Protein AF-A0A1B0D0W8-F1 (afdb_monomer_lite)

InterPro domains:
  IPR001590 Peptidase M12B, ADAM/reprolysin [PS50215] (689-933)
  IPR001762 Disintegrin domain [PF00200] (943-1019)
  IPR001762 Disintegrin domain [PS50214] (934-1025)
  IPR001762 Disintegrin domain [SM00050] (943-1024)
  IPR009447 Phosphatidylinositol anchor biosynthesis protein PIGW/GWT1 [PF06423] (6-450)
  IPR024079 Metallopeptidase, catalytic domain superfamily [G3DSA:3.40.390.10] (685-932)
  IPR032029 ADAM17, membrane-proximal domain [PF16698] (1043-1099)
  IPR032029 ADAM17, membrane-proximal domain [cd14246] (1042-1099)
  IPR034025 ADAM10/ADAM17 catalytic domain [cd04270] (689-936)
  IPR036436 Disintegrin domain superfamily [G3DSA:4.10.70.10] (933-1020)
  IPR036436 Disintegrin domain superfamily [SSF57552] (943-1021)
  IPR051489 Disintegrin and Metalloproteinase Domain-Containing [PTHR45702] (457-1129)

Radius of gyration: 38.78 Å; chains: 1; bounding box: 103×97×111 Å

Secondary structure (DSSP, 8-state):
--HHHHHHHHHHHHSS--BB-HHHHHHHHHHHHHHHHHHHHHHHHTT---HHHHHHHHIIIIIIHHHHHHTTSGGGHHHHHHHHHHHHHHHHHHHHHHHTTTGGG-EEE-SS-HHHHHHHHHHHHHHHHHHHHTTSTTS-GGGSPPSSS-B-HHHHHHHHHHHHHHTT-STTS-------HHHHHHHHHHHHHHHHHHHHHHHHHHHHT----TTTT-SS--HHHHHHHHHHHHHHHHTT-SSGGGHHHHHHHHHHHHHHHIIIIIHHHHHS---SSTTGGGHHHHHTHHHHHHHHHHHHHHHHHT--SSSEEEHHHHHHHHHHHHHHHHHHHHHHHHHHHHH---TTTT-HHHHHHHHHHHHHHHHHHHHHHHHHHHHH--TT-TTS-----S-HHHHHHHHTHHHHHHHHHHHHHHHHHHS-GGGS-HHHHHHHHHHHHHHHHHHHHHHHHGGGTTTSS-HHHHHHHHHHTTT-------GGGTBS--EEEEGGG-EEEEEE--SS----GGGEEEEEEEEETTEEEEEEEEE--TTEEEEEEEEEE-TT--EEE----TTSEEEEEETT-TT-EEEEEE-TTS-EEEEEE-SS-EEEEEEGGGT-TT--TTEEEEEEGGGB--TT-S---TTSSS----EEEE---GGGTTTTTTTT--------------------------S--EEEEEEEE-HHHHHHTSTT-HHHHHHHHHHHHHHHHHHHHT--B-SSTTS--B---EEEEEEEEEESSPPPPPTT---TTS--S---HHHHHHHHTT-GGGGGSSEEEEEE-PPPGGG--EEEEPPPSSTT--SSTTPPPEEETTEEE--SEEEEESB-TTSPBPPHHHHHHHHHHHHHHHHT--PBPSSTTTS--GGGT---TTBSS---S-STTTTS--HHHHHHHHHHHHHHHHHH-BPPPPP-TTSSS--TT-S----S---TTS-TTB-TTS-B-GGGT-SS-TTT-TTEETTEEPPTT-B-S--BTTTTBPPPB--SS-SSPPPPPBPPTT-B-GGG-EEETTEEE-HHHHTTSEEE--SSTTTTTB-EEESSTTS--EE-SS-PBPPTT-EETTEEEETTEEEE----TTGGGTHHHHT--HHHHHHHHHHS---------

Sequence (1137 aa):
MDAVSYKKFHESFMQNNNGSSIVEVFGVIVAPYFTIFHCINLVLVANIVSIPLRFLLEFILIVLFIVLNVTVANEYIPGIVLTLFVASVAAAAGQLRSVLHEAPFIQIPTKKPEFISMARALINLLSVVCILAVDFQCFPRRFAKTETYGVSLMDVGVGLYVFANGIVSRDGRHTEEPLTLKKIQKMIISISPLLVLGIGRWLSVSATNYHEHISEYGVHWNFFITLAFTMFFGALLVAPIGERDHLKFVAIVIVTVHEMCLQLGLAQYVLSDSRENILEANKEGIFSVPGYLAIYIASMYIQNSLRWQEPIIKCREFLLQTAKMGLIALCLWKMVYIAEEMFGISRRLANMGYVIWILAIGTTMVALLMLLELGYYFLKFDKTKSDEIVSQYAPVILNAINYNGLLFFLTANLLTGVINLTMQTMLLDTVTSVAIVAGYMLILCTLQTILYVQKGFLKKDGMVWVVSKFFWDFLGALQIAQLHKNLHHYETLHVDDLNHKIVKRGTKPSSHPYNTIKEVEFKVLGRNFRLILHPHKDVLHSNFRAYAIDGDGQEKIVHMDHDAFYTGRVFGEAESSVRAHIEDNGIMTASVVLPDETYHIEPSWRHLPDSKGSHMIAYRASDVKLSWNDKHKPGEMGAPITCGYVKEGSELEDEEDEEENAESVWTEESHKSREKRQADQYEYTPTKTRCPLLLVADYRFFQEMGGSNTKTTINYLISLIDRVHKIYNDTVWQDRSDQEGFKGMGFVIKKIVVHSEPTRVRGGEAHYNMVREKWDVRNLLEVFSREYSHKDFCLAHLFTDLKFEGGILGLAYVGSPRRNSVGGICTPEYFKNGYTLYLNSGLSSSRNHYGQRVITREADLVTAHEFGHNWGSEHDPDIPECSPSASQGGSFLMYTYSVSGYDVNNKKFSPCSLRSIRKVLQAKSGRCFSEPEESFCGNLRVEGDEQCDAGLLGTEDNDGCCDKNCKLRRNQGAVCSDKNSPCCQNCQYMPVGVKCREAQYSTCEQEARCTGNHAECPKSPAMADGTICQERGQCRGGKCVPYCETQGLQSCMCDIIQDACKRCCRMSINETCFPVEPPDVLPDGTPCIQGFCNKGICEKTIQDVVERFWDIIEEININKVLRFLRDNIVNTDNNIV

Foldseek 3Di:
DDPVVLVVVLVVLQPPAQADDLVLLLLLLCLLLLLLLVLLVCCVVVVPPDQVVLLVSCLVSHQLVSLCCQFPCSVCSVVSSVVSVVVSVVVLVVLCVVCVVPQQLFKDFLPPDVLLLLLLLSLLSNQLLCLQLVLAPRGDSSQDDDQAFHDHNNLLNLLSVLLSCLLPDPLLDDDLDADDPVVLVVLVVVLVVLVVVLQVVLVVCVVVVNDDPCSQFFNRGDSSNLSSLLSSVLSVVSRVPNDLLCLLVVLVVLQVVLQVVCVVCLSVLSSDPDDPDPCSRGVLSVQLSSLSNSSSSVSSSVSVLSDDPDRMDRSVVLVVSLVVLVVVLVVLVVVLVVCCVVPGADSSNSHPNVSSSSVSSSSVSSSSSSVSSSSSSSSPDDPVPSPDPDDDSRRLLSSLCSVPVVVLNVVSNVVSVVVVVPDSNHPDDSVVSSVVSSVSSCVSSVVSSCVVVCVVPPVDDDPVVVVVVVVVVVPDPDDDDDCCQWWVDKDKDFLVQKDKDWDQDDPDDDPDQARTWIWIWHDDPNDTWTKTKTQDQQQADPQEWEWEAEQAGDTDTDDADSSQWIWTATPLAQPKIKTWGADPLSQIFIWIDGPPWIKTKAFCCLADVPDDRRMIMIDILVTGDAPQPPDDDPDDDDDQQQAAEDEPDVVVVVPPPPPPPDDDDDDDDDDDDDDDDDPPPDDDADQFQAFEEEEEEALQCCVNVVVLPRNSSVSLVSSLQVLLQCLQQAAWLDLDPPDHTYHGHGYHYRYYYYYNYAHDDDPPDDALRHDDLDDAQVNSFFRPQLDPCQLQGQAYEYEHQDEHPSFYFKYAYAFALPLQDAAAGQHDWDDDPNTIGRRSYMYGHQATNSRHGDDSLQSSLNVSQRNLRSLHDAAFDPDCQQANPVVVQGHASRHSHQDSSPGPRVSHGTSRSSVGSSSNCVNRSVNRGHGRDDDDQASQEQDDPAQGHQHCPQDCPGWVQAGNVRYGPVVVVAPETPRHFQQDDPSFGNDWFQFSAPADQQAQFHTFTTHRHDRHGDGGFGHDFQRQHPQRFTTDRRGRHHDQVVVCWAWDAAPDQLLRQWTWTHNDPPDHIDHDPPTHGHDFQPDGPADTDDPRGRDHPDDPPVVVVVVVVVPDPVVVVVVVVVVPDDDPDDDDD

pLDDT: mean 74.95, std 18.83, range [22.69, 97.62]

Structure (mmCIF, N/CA/C/O backbone):
data_AF-A0A1B0D0W8-F1
#
_entry.id   AF-A0A1B0D0W8-F1
#
loop_
_atom_site.group_PDB
_atom_site.id
_atom_site.type_symbol
_atom_site.label_atom_id
_atom_site.label_alt_id
_atom_site.label_comp_id
_atom_site.label_asym_id
_atom_site.label_entity_id
_atom_site.label_seq_id
_atom_site.pdbx_PDB_ins_code
_atom_site.Cartn_x
_atom_site.Cartn_y
_atom_site.Cartn_z
_atom_site.occupancy
_atom_site.B_iso_or_equiv
_atom_site.auth_seq_id
_atom_site.auth_comp_id
_atom_site.auth_asym_id
_atom_site.auth_atom_id
_atom_site.pdbx_PDB_model_num
ATOM 1 N N . MET A 1 1 ? 2.960 27.011 -42.507 1.00 73.88 1 MET A N 1
ATOM 2 C CA . MET A 1 1 ? 3.466 26.347 -43.735 1.00 73.88 1 MET A CA 1
ATOM 3 C C . MET A 1 1 ? 2.478 25.242 -44.105 1.00 73.88 1 MET A C 1
ATOM 5 O O . MET A 1 1 ? 1.824 24.747 -43.192 1.00 73.88 1 MET A O 1
ATOM 9 N N . ASP A 1 2 ? 2.280 24.876 -45.375 1.00 79.38 2 ASP A N 1
ATOM 10 C CA . ASP A 1 2 ? 1.413 23.727 -45.701 1.00 79.38 2 ASP A CA 1
ATOM 11 C C . ASP A 1 2 ? 2.073 22.406 -45.259 1.00 79.38 2 ASP A C 1
ATOM 13 O O . ASP A 1 2 ? 3.292 22.348 -45.088 1.00 79.38 2 ASP A O 1
ATOM 17 N N . ALA A 1 3 ? 1.282 21.352 -45.044 1.00 68.94 3 ALA A N 1
ATOM 18 C CA . ALA A 1 3 ? 1.769 20.120 -44.416 1.00 68.94 3 ALA A CA 1
ATOM 19 C C . ALA A 1 3 ? 2.894 19.426 -45.209 1.00 68.94 3 ALA A C 1
ATOM 21 O O . ALA A 1 3 ? 3.826 18.891 -44.608 1.00 68.94 3 ALA A O 1
ATOM 22 N N . VAL A 1 4 ? 2.850 19.471 -46.547 1.00 74.50 4 VAL A N 1
ATOM 23 C CA . VAL A 1 4 ? 3.851 18.821 -47.411 1.00 74.50 4 VAL A CA 1
ATOM 24 C C . VAL A 1 4 ? 5.165 19.603 -47.408 1.00 74.50 4 VAL A C 1
ATOM 26 O O . VAL A 1 4 ? 6.237 19.003 -47.308 1.00 74.50 4 VAL A O 1
ATOM 29 N N . SER A 1 5 ? 5.106 20.936 -47.464 1.00 78.06 5 SER A N 1
ATOM 30 C CA . SER A 1 5 ? 6.313 21.766 -47.367 1.00 78.06 5 SER A CA 1
ATOM 31 C C . SER A 1 5 ? 6.906 21.767 -45.954 1.00 78.06 5 SER A C 1
ATOM 33 O O . SER A 1 5 ? 8.127 21.741 -45.814 1.00 78.06 5 SER A O 1
ATOM 35 N N . TYR A 1 6 ? 6.069 21.733 -44.909 1.00 78.88 6 TYR A N 1
ATOM 36 C CA . TYR A 1 6 ? 6.511 21.628 -43.512 1.00 78.88 6 TYR A CA 1
ATOM 37 C C . TYR A 1 6 ? 7.235 20.303 -43.242 1.00 78.88 6 TYR A C 1
ATOM 39 O O . TYR A 1 6 ? 8.317 20.309 -42.659 1.00 78.88 6 TYR A O 1
ATOM 47 N N . LYS A 1 7 ? 6.696 19.186 -43.753 1.00 72.88 7 LYS A N 1
ATOM 48 C CA . LYS A 1 7 ? 7.358 17.872 -43.750 1.00 72.88 7 LYS A CA 1
ATOM 49 C C . LYS A 1 7 ? 8.763 17.945 -44.355 1.00 72.88 7 LYS A C 1
ATOM 51 O O . LYS A 1 7 ? 9.728 17.602 -43.682 1.00 72.88 7 LYS A O 1
ATOM 56 N N . LYS A 1 8 ? 8.890 18.458 -45.586 1.00 77.81 8 LYS A N 1
ATOM 57 C CA . LYS A 1 8 ? 10.194 18.577 -46.269 1.00 77.81 8 LYS A CA 1
ATOM 58 C C . LYS A 1 8 ? 11.172 19.481 -45.518 1.00 77.81 8 LYS A C 1
ATOM 60 O O . LYS A 1 8 ? 12.359 19.175 -45.464 1.00 77.81 8 LYS A O 1
ATOM 65 N N . PHE A 1 9 ? 10.683 20.575 -44.931 1.00 80.56 9 PHE A N 1
ATOM 66 C CA . PHE A 1 9 ? 11.495 21.458 -44.096 1.00 80.56 9 PHE A CA 1
ATOM 67 C C . PHE A 1 9 ? 12.042 20.713 -42.871 1.00 80.56 9 PHE A C 1
ATOM 69 O O . PHE A 1 9 ? 13.254 20.719 -42.659 1.00 80.56 9 PHE A O 1
ATOM 76 N N . HIS A 1 10 ? 11.186 19.999 -42.134 1.00 76.56 10 HIS A N 1
ATOM 77 C CA . HIS A 1 10 ? 11.595 19.221 -40.963 1.00 76.56 10 HIS A CA 1
ATOM 78 C C . HIS A 1 10 ? 12.587 18.099 -41.321 1.00 76.56 10 HIS A C 1
ATOM 80 O O . HIS A 1 10 ? 13.645 17.998 -40.705 1.00 76.56 10 HIS A O 1
ATOM 86 N N . GLU A 1 11 ? 12.315 17.327 -42.380 1.00 74.38 11 GLU A N 1
ATOM 87 C CA . GLU A 1 11 ? 13.221 16.284 -42.888 1.00 74.38 11 GLU A CA 1
ATOM 88 C C . GLU A 1 11 ? 14.599 16.870 -43.266 1.00 74.38 11 GLU A C 1
ATOM 90 O O . GLU A 1 11 ? 15.631 16.352 -42.839 1.00 74.38 11 GLU A O 1
ATOM 95 N N . SER A 1 12 ? 14.637 18.000 -43.985 1.00 77.94 12 SER A N 1
ATOM 96 C CA . SER A 1 12 ? 15.894 18.673 -44.364 1.00 77.94 12 SER A CA 1
ATOM 97 C C . SER A 1 12 ? 16.678 19.249 -43.173 1.00 77.94 12 SER A C 1
ATOM 99 O O . SER A 1 12 ? 17.905 19.375 -43.228 1.00 77.94 12 SER A O 1
ATOM 101 N N . PHE A 1 13 ? 15.986 19.578 -42.077 1.00 77.00 13 PHE A N 1
ATOM 102 C CA . PHE A 1 13 ? 16.608 20.058 -40.846 1.00 77.00 13 PHE A CA 1
ATOM 103 C C . PHE A 1 13 ? 17.286 18.930 -40.054 1.00 77.00 13 PHE A C 1
ATOM 105 O O . PHE A 1 13 ? 18.254 19.202 -39.350 1.00 77.00 13 PHE A O 1
ATOM 112 N N . MET A 1 14 ? 16.831 17.680 -40.187 1.00 72.56 14 MET A N 1
ATOM 113 C CA . MET A 1 14 ? 17.343 16.543 -39.404 1.00 72.56 14 MET A CA 1
ATOM 114 C C . MET A 1 14 ? 18.479 15.751 -40.077 1.00 72.56 14 MET A C 1
ATOM 116 O O . MET A 1 14 ? 19.250 15.100 -39.377 1.00 72.56 14 MET A O 1
ATOM 120 N N . GLN A 1 15 ? 18.619 15.825 -41.406 1.00 74.56 15 GLN A N 1
ATOM 121 C CA . GLN A 1 15 ? 19.631 15.078 -42.181 1.00 74.56 15 GLN A CA 1
ATOM 122 C C . GLN A 1 15 ? 21.093 15.438 -41.832 1.00 74.56 15 GLN A C 1
ATOM 124 O O . GLN A 1 15 ? 21.359 16.506 -41.285 1.00 74.56 15 GLN A O 1
ATOM 129 N N . ASN A 1 16 ? 22.072 14.619 -42.231 1.00 74.75 16 ASN A N 1
ATOM 130 C CA . ASN A 1 16 ? 23.518 14.910 -42.176 1.00 74.75 16 ASN A CA 1
ATOM 131 C C . ASN A 1 16 ? 24.036 15.359 -40.790 1.00 74.75 16 ASN A C 1
ATOM 133 O O . ASN A 1 16 ? 24.864 16.270 -40.690 1.00 74.75 16 ASN A O 1
ATOM 137 N N . ASN A 1 17 ? 23.525 14.772 -39.704 1.00 80.75 17 ASN A N 1
ATOM 138 C CA . ASN A 1 17 ? 23.928 15.139 -38.347 1.00 80.75 17 ASN A CA 1
ATOM 139 C C . ASN A 1 17 ? 25.077 14.260 -37.817 1.00 80.75 17 ASN A C 1
ATOM 141 O O . ASN A 1 17 ? 24.885 13.076 -37.529 1.00 80.75 17 ASN A O 1
ATOM 145 N N . ASN A 1 18 ? 26.246 14.877 -37.619 1.00 78.75 18 ASN A N 1
ATOM 146 C CA . ASN A 1 18 ? 27.454 14.233 -37.081 1.00 78.75 18 ASN A CA 1
ATOM 147 C C . ASN A 1 18 ? 27.584 14.351 -35.545 1.00 78.75 18 ASN A C 1
ATOM 149 O O . ASN A 1 18 ? 28.537 13.831 -34.969 1.00 78.75 18 ASN A O 1
ATOM 153 N N . GLY A 1 19 ? 26.631 15.011 -34.875 1.00 86.31 19 GLY A N 1
ATOM 154 C CA . GLY A 1 19 ? 26.579 15.102 -33.414 1.00 86.31 19 GLY A CA 1
ATOM 155 C C . GLY A 1 19 ? 27.419 16.230 -32.798 1.00 86.31 19 GLY A C 1
ATOM 156 O O . GLY A 1 19 ? 27.666 17.263 -33.422 1.00 86.31 19 GLY A O 1
ATOM 157 N N . SER A 1 20 ? 27.815 16.026 -31.542 1.00 90.88 20 SER A N 1
ATOM 158 C CA . SER A 1 20 ? 28.533 16.949 -30.650 1.00 90.88 20 SER A CA 1
ATOM 159 C C . SER A 1 20 ? 29.853 16.331 -30.170 1.00 90.88 20 SER A C 1
ATOM 161 O O . SER A 1 20 ? 30.208 15.220 -30.552 1.00 90.88 20 SER A O 1
ATOM 163 N N . SER A 1 21 ? 30.592 17.022 -29.294 1.00 90.94 21 SER A N 1
ATOM 164 C CA . SER A 1 21 ? 31.757 16.415 -28.630 1.00 90.94 21 SER A CA 1
ATOM 165 C C . SER A 1 21 ? 31.358 15.522 -27.446 1.00 90.94 21 SER A C 1
ATOM 167 O O . SER A 1 21 ? 30.387 15.801 -26.737 1.00 90.94 21 SER A O 1
ATOM 169 N N . ILE A 1 22 ? 32.162 14.488 -27.168 1.00 91.25 22 ILE A N 1
ATOM 170 C CA . ILE A 1 22 ? 31.991 13.594 -26.008 1.00 91.25 22 ILE A CA 1
ATOM 171 C C . ILE A 1 22 ? 31.901 14.378 -24.688 1.00 91.25 22 ILE A C 1
ATOM 173 O O . ILE A 1 22 ? 31.043 14.093 -23.850 1.00 91.25 22 ILE A O 1
ATOM 177 N N . VAL A 1 23 ? 32.772 15.378 -24.511 1.00 89.56 23 VAL A N 1
ATOM 178 C CA . VAL A 1 23 ? 32.865 16.191 -23.287 1.00 89.56 23 VAL A CA 1
ATOM 179 C C . VAL A 1 23 ? 31.612 17.044 -23.080 1.00 89.56 23 VAL A C 1
ATOM 181 O O . VAL A 1 23 ? 31.136 17.172 -21.956 1.00 89.56 23 VAL A O 1
ATOM 184 N N . GLU A 1 24 ? 31.052 17.599 -24.152 1.00 90.62 24 GLU A N 1
ATOM 185 C CA . GLU A 1 24 ? 29.838 18.417 -24.103 1.00 90.62 24 GLU A CA 1
ATOM 186 C C . GLU A 1 24 ? 28.602 17.578 -23.746 1.00 90.62 24 GLU A C 1
ATOM 188 O O . GLU A 1 24 ? 27.869 17.931 -22.821 1.00 90.62 24 GLU A O 1
ATOM 193 N N . VAL A 1 25 ? 28.419 16.425 -24.405 1.00 92.62 25 VAL A N 1
ATOM 194 C CA . VAL A 1 25 ? 27.329 15.480 -24.096 1.00 92.62 25 VAL A CA 1
ATOM 195 C C . VAL A 1 25 ? 27.419 15.008 -22.642 1.00 92.62 25 VAL A C 1
ATOM 197 O O . VAL A 1 25 ? 26.423 15.009 -21.917 1.00 92.62 25 VAL A O 1
ATOM 200 N N . PHE A 1 26 ? 28.622 14.658 -22.183 1.00 92.06 26 PHE A N 1
ATOM 201 C CA . PHE A 1 26 ? 28.859 14.270 -20.795 1.00 92.06 26 PHE A CA 1
ATOM 202 C C . PHE A 1 26 ? 28.608 15.424 -19.808 1.00 92.06 26 PHE A C 1
ATOM 204 O O . PHE A 1 26 ? 28.018 15.201 -18.753 1.00 92.06 26 PHE A O 1
ATOM 211 N N . GLY A 1 27 ? 28.974 16.660 -20.159 1.00 91.44 27 GLY A N 1
ATOM 212 C CA . GLY A 1 27 ? 28.712 17.853 -19.349 1.00 91.44 27 GLY A CA 1
ATOM 213 C C . GLY A 1 27 ? 27.221 18.085 -19.089 1.00 91.44 27 GLY A C 1
ATOM 214 O O . GLY A 1 27 ? 26.834 18.316 -17.942 1.00 91.44 27 GLY A O 1
ATOM 215 N N . VAL A 1 28 ? 26.375 17.938 -20.117 1.00 92.19 28 VAL A N 1
ATOM 216 C CA . VAL A 1 28 ? 24.907 18.023 -19.980 1.00 92.19 28 VAL A CA 1
ATOM 217 C C . VAL A 1 28 ? 24.365 16.926 -19.056 1.00 92.19 28 VAL A C 1
ATOM 219 O O . VAL A 1 28 ? 23.478 17.188 -18.245 1.00 92.19 28 VAL A O 1
ATOM 222 N N . ILE A 1 29 ? 24.916 15.710 -19.135 1.00 92.56 29 ILE A N 1
ATOM 223 C CA . ILE A 1 29 ? 24.508 14.584 -18.282 1.00 92.56 29 ILE A CA 1
ATOM 224 C C . ILE A 1 29 ? 24.951 14.790 -16.829 1.00 92.56 29 ILE A C 1
ATOM 226 O O . ILE A 1 29 ? 24.198 14.448 -15.924 1.00 92.56 29 ILE A O 1
ATOM 230 N N . VAL A 1 30 ? 26.137 15.353 -16.577 1.00 91.19 30 VAL A N 1
ATOM 231 C CA . VAL A 1 30 ? 26.698 15.501 -15.220 1.00 91.19 30 VAL A CA 1
ATOM 232 C C . VAL A 1 30 ? 26.175 16.732 -14.474 1.00 91.19 30 VAL A C 1
ATOM 234 O O . VAL A 1 30 ? 26.032 16.671 -13.252 1.00 91.19 30 VAL A O 1
ATOM 237 N N . ALA A 1 31 ? 25.837 17.830 -15.157 1.00 91.31 31 ALA A N 1
ATOM 238 C CA . ALA A 1 31 ? 25.387 19.063 -14.497 1.00 91.31 31 ALA A CA 1
ATOM 239 C C . ALA A 1 31 ? 24.240 18.868 -13.464 1.00 91.31 31 ALA A C 1
ATOM 241 O O . ALA A 1 31 ? 24.340 19.432 -12.370 1.00 91.31 31 ALA A O 1
ATOM 242 N N . PRO A 1 32 ? 23.194 18.047 -13.719 1.00 92.12 32 PRO A N 1
ATOM 243 C CA . PRO A 1 32 ? 22.103 17.811 -12.767 1.00 92.12 32 PRO A CA 1
ATOM 244 C C . PRO A 1 32 ? 22.528 17.143 -11.453 1.00 92.12 32 PRO A C 1
ATOM 246 O O . PRO A 1 32 ? 21.858 17.311 -10.439 1.00 92.12 32 PRO A O 1
ATOM 249 N N . TYR A 1 33 ? 23.641 16.404 -11.424 1.00 91.19 33 TYR A N 1
ATOM 250 C CA . TYR A 1 33 ? 24.110 15.732 -10.205 1.00 91.19 33 TYR A CA 1
ATOM 251 C C . TYR A 1 33 ? 24.528 16.754 -9.140 1.00 91.19 33 TYR A C 1
ATOM 253 O O . TYR A 1 33 ? 24.218 16.587 -7.958 1.00 91.19 33 TYR A O 1
ATOM 261 N N . PHE A 1 34 ? 25.155 17.857 -9.561 1.00 91.31 34 PHE A N 1
ATOM 262 C CA . PHE A 1 34 ? 25.512 18.958 -8.669 1.00 91.31 34 PHE A CA 1
ATOM 263 C C . PHE A 1 34 ? 24.281 19.734 -8.184 1.00 91.31 34 PHE A C 1
ATOM 265 O O . PHE A 1 34 ? 24.213 20.099 -7.010 1.00 91.31 34 PHE A O 1
ATOM 272 N N . THR A 1 35 ? 23.273 19.961 -9.035 1.00 91.94 35 THR A N 1
ATOM 273 C CA . THR A 1 35 ? 22.060 20.666 -8.585 1.00 91.94 35 THR A CA 1
ATOM 274 C C . THR A 1 35 ? 21.186 19.804 -7.680 1.00 91.94 35 THR A C 1
ATOM 276 O O . THR A 1 35 ? 20.613 20.335 -6.732 1.00 91.94 35 THR A O 1
ATOM 279 N N . ILE A 1 36 ? 21.163 18.478 -7.863 1.00 92.31 36 ILE A N 1
ATOM 280 C CA . ILE A 1 36 ? 20.550 17.543 -6.906 1.00 92.31 36 ILE A CA 1
ATOM 281 C C . ILE A 1 36 ? 21.284 17.589 -5.560 1.00 92.31 36 ILE A C 1
ATOM 283 O O . ILE A 1 36 ? 20.626 17.697 -4.525 1.00 92.31 36 ILE A O 1
ATOM 287 N N . PHE A 1 37 ? 22.624 17.575 -5.554 1.00 89.56 37 PHE A N 1
ATOM 288 C CA . PHE A 1 37 ? 23.410 17.742 -4.326 1.00 89.56 37 PHE A CA 1
ATOM 289 C C . PHE A 1 37 ? 23.045 19.052 -3.611 1.00 89.56 37 PHE A C 1
ATOM 291 O O . PHE A 1 37 ? 22.696 19.030 -2.430 1.00 89.56 37 PHE A O 1
ATOM 298 N N . HIS A 1 38 ? 23.039 20.187 -4.314 1.00 89.50 38 HIS A N 1
ATOM 299 C CA . HIS A 1 38 ? 22.653 21.473 -3.726 1.00 89.50 38 HIS A CA 1
ATOM 300 C C . HIS A 1 38 ? 21.180 21.523 -3.275 1.00 89.50 38 HIS A C 1
ATOM 302 O O . HIS A 1 38 ? 20.895 22.096 -2.225 1.00 89.50 38 HIS A O 1
ATOM 308 N N . CYS A 1 39 ? 20.257 20.883 -3.998 1.00 90.44 39 CYS A N 1
ATOM 309 C CA . CYS A 1 39 ? 18.842 20.792 -3.630 1.00 90.44 39 CYS A CA 1
ATOM 310 C C . CYS A 1 39 ? 18.639 20.010 -2.322 1.00 90.44 39 CYS A C 1
ATOM 312 O O . CYS A 1 39 ? 17.940 20.483 -1.428 1.00 90.44 39 CYS A O 1
ATOM 314 N N . ILE A 1 40 ? 19.286 18.848 -2.171 1.00 87.69 40 ILE A N 1
ATOM 315 C CA . ILE A 1 40 ? 19.224 18.040 -0.940 1.00 87.69 40 ILE A CA 1
ATOM 316 C C . ILE A 1 40 ? 19.814 18.819 0.239 1.00 87.69 40 ILE A C 1
ATOM 318 O O . ILE A 1 40 ? 19.190 18.897 1.296 1.00 87.69 40 ILE A O 1
ATOM 322 N N . ASN A 1 41 ? 20.973 19.455 0.042 1.00 83.81 41 ASN A N 1
ATOM 323 C CA . ASN A 1 41 ? 21.586 20.325 1.046 1.00 83.81 41 ASN A CA 1
ATOM 324 C C . ASN A 1 41 ? 20.640 21.445 1.497 1.00 83.81 41 ASN A C 1
ATOM 326 O O . ASN A 1 41 ? 20.473 21.657 2.695 1.00 83.81 41 ASN A O 1
ATOM 330 N N . LEU A 1 42 ? 19.994 22.137 0.554 1.00 86.19 42 LEU A N 1
ATOM 331 C CA . LEU A 1 42 ? 19.060 23.220 0.857 1.00 86.19 42 LEU A CA 1
ATOM 332 C C . LEU A 1 42 ? 17.838 22.719 1.639 1.00 86.19 42 LEU A C 1
ATOM 334 O O . LEU A 1 42 ? 17.480 23.320 2.649 1.00 86.19 42 LEU A O 1
ATOM 338 N N . VAL A 1 43 ? 17.224 21.609 1.213 1.00 84.62 43 VAL A N 1
ATOM 339 C CA . VAL A 1 43 ? 16.051 21.017 1.885 1.00 84.62 43 VAL A CA 1
ATOM 340 C C . VAL A 1 43 ? 16.379 20.573 3.314 1.00 84.62 43 VAL A C 1
ATOM 342 O O . VAL A 1 43 ? 15.546 20.758 4.204 1.00 84.62 43 VAL A O 1
ATOM 345 N N . LEU A 1 44 ? 17.583 20.033 3.545 1.00 78.69 44 LEU A N 1
ATOM 346 C CA . LEU A 1 44 ? 18.065 19.650 4.874 1.00 78.69 44 LEU A CA 1
ATOM 347 C C . LEU A 1 44 ? 18.358 20.862 5.762 1.00 78.69 44 LEU A C 1
ATOM 349 O O . LEU A 1 44 ? 17.808 20.957 6.856 1.00 78.69 44 LEU A O 1
ATOM 353 N N . VAL A 1 45 ? 19.185 21.804 5.295 1.00 78.31 45 VAL A N 1
ATOM 354 C CA . VAL A 1 45 ? 19.604 22.978 6.085 1.00 78.31 45 VAL A CA 1
ATOM 355 C C . VAL A 1 45 ? 18.418 23.890 6.415 1.00 78.31 45 VAL A C 1
ATOM 357 O O . VAL A 1 45 ? 18.347 24.422 7.518 1.00 78.31 45 VAL A O 1
ATOM 360 N N . ALA A 1 46 ? 17.460 24.041 5.497 1.00 80.31 46 ALA A N 1
ATOM 361 C CA . ALA A 1 46 ? 16.238 24.814 5.726 1.00 80.31 46 ALA A CA 1
ATOM 362 C C . ALA A 1 46 ? 15.101 24.006 6.393 1.00 80.31 46 ALA A C 1
ATOM 364 O O . ALA A 1 46 ? 14.010 24.544 6.574 1.00 80.31 46 ALA A O 1
ATOM 365 N N . ASN A 1 47 ? 15.332 22.729 6.737 1.00 77.88 47 ASN A N 1
ATOM 366 C CA . ASN A 1 47 ? 14.375 21.807 7.365 1.00 77.88 47 ASN A CA 1
ATOM 367 C C . ASN A 1 47 ? 12.959 21.845 6.744 1.00 77.88 47 ASN A C 1
ATOM 369 O O . ASN A 1 47 ? 11.939 21.950 7.430 1.00 77.88 47 ASN A O 1
ATOM 373 N N . ILE A 1 48 ? 12.882 21.808 5.412 1.00 76.50 48 ILE A N 1
ATOM 374 C CA . ILE A 1 48 ? 11.616 21.988 4.693 1.00 76.50 48 ILE A CA 1
ATOM 375 C C . ILE A 1 48 ? 10.801 20.698 4.775 1.00 76.50 48 ILE A C 1
ATOM 377 O O . ILE A 1 48 ? 11.167 19.699 4.159 1.00 76.50 48 ILE A O 1
ATOM 381 N N . VAL A 1 49 ? 9.674 20.705 5.491 1.00 71.44 49 VAL A N 1
ATOM 382 C CA . VAL A 1 49 ? 8.794 19.523 5.648 1.00 71.44 49 VAL A CA 1
ATOM 383 C C . VAL A 1 49 ? 7.683 19.458 4.583 1.00 71.44 49 VAL A C 1
ATOM 385 O O . VAL A 1 49 ? 7.267 18.372 4.188 1.00 71.44 49 VAL A O 1
ATOM 388 N N . SER A 1 50 ? 7.224 20.605 4.073 1.00 76.62 50 SER A N 1
ATOM 389 C CA . SER A 1 50 ? 6.092 20.701 3.134 1.00 76.62 50 SER A CA 1
ATOM 390 C C . SER A 1 50 ? 6.381 20.060 1.765 1.00 76.62 50 SER A C 1
ATOM 392 O O . SER A 1 50 ? 7.292 20.490 1.055 1.00 76.62 50 SER A O 1
ATOM 394 N N . ILE A 1 51 ? 5.573 19.067 1.365 1.00 78.31 51 ILE A N 1
ATOM 395 C CA . ILE A 1 51 ? 5.712 18.355 0.079 1.00 78.31 51 ILE A CA 1
ATOM 396 C C . ILE A 1 51 ? 5.550 19.297 -1.133 1.00 78.31 51 ILE A C 1
ATOM 398 O O . ILE A 1 51 ? 6.424 19.253 -1.999 1.00 78.31 51 ILE A O 1
ATOM 402 N N . PRO A 1 52 ? 4.534 20.187 -1.217 1.00 81.31 52 PRO A N 1
ATOM 403 C CA . PRO A 1 52 ? 4.440 21.159 -2.313 1.00 81.31 52 PRO A CA 1
ATOM 404 C C . PRO A 1 52 ? 5.665 22.075 -2.435 1.00 81.31 52 PRO A C 1
ATOM 406 O O . PRO A 1 52 ? 6.104 22.369 -3.545 1.00 81.31 52 PRO A O 1
ATOM 409 N N . LEU A 1 53 ? 6.258 22.492 -1.308 1.00 82.25 53 LEU A N 1
ATOM 410 C CA . LEU A 1 53 ? 7.445 23.352 -1.319 1.00 82.25 53 LEU A CA 1
ATOM 411 C C . LEU A 1 53 ? 8.704 22.587 -1.759 1.00 82.25 53 LEU A C 1
ATOM 413 O O . LEU A 1 53 ? 9.506 23.129 -2.517 1.00 82.25 53 LEU A O 1
ATOM 417 N N . ARG A 1 54 ? 8.847 21.313 -1.357 1.00 86.06 54 ARG A N 1
ATOM 418 C CA . ARG A 1 54 ? 9.884 20.415 -1.898 1.00 86.06 54 ARG A CA 1
ATOM 419 C C . ARG A 1 54 ? 9.720 20.228 -3.404 1.00 86.06 54 ARG A C 1
ATOM 421 O O . ARG A 1 54 ? 10.679 20.448 -4.131 1.00 86.06 54 ARG A O 1
ATOM 428 N N . PHE A 1 55 ? 8.512 19.913 -3.877 1.00 90.75 55 PHE A N 1
ATOM 429 C CA . PHE A 1 55 ? 8.225 19.754 -5.306 1.00 90.75 55 PHE A CA 1
ATOM 430 C C . PHE A 1 55 ? 8.600 21.005 -6.113 1.00 90.75 55 PHE A C 1
ATOM 432 O O . PHE A 1 55 ? 9.263 20.888 -7.139 1.00 90.75 55 PHE A O 1
ATOM 439 N N . LEU A 1 56 ? 8.240 22.204 -5.639 1.00 91.12 56 LEU A N 1
ATOM 440 C CA . LEU A 1 56 ? 8.583 23.457 -6.318 1.00 91.12 56 LEU A CA 1
ATOM 441 C C . LEU A 1 56 ? 10.104 23.677 -6.402 1.00 91.12 56 LEU A C 1
ATOM 443 O O . LEU A 1 56 ? 10.618 24.016 -7.468 1.00 91.12 56 LEU A O 1
ATOM 447 N N . LEU A 1 57 ? 10.831 23.455 -5.301 1.00 91.00 57 LEU A N 1
ATOM 448 C CA . LEU A 1 57 ? 12.292 23.583 -5.265 1.00 91.00 57 LEU A CA 1
ATOM 449 C C . LEU A 1 57 ? 12.983 22.552 -6.165 1.00 91.00 57 LEU A C 1
ATOM 451 O O . LEU A 1 57 ? 13.871 22.910 -6.935 1.00 91.00 57 LEU A O 1
ATOM 455 N N . GLU A 1 58 ? 12.553 21.293 -6.113 1.00 93.50 58 GLU A N 1
ATOM 456 C CA . GLU A 1 58 ? 13.065 20.218 -6.966 1.00 93.50 58 GLU A CA 1
ATOM 457 C C . GLU A 1 58 ? 12.770 20.483 -8.449 1.00 93.50 58 GLU A C 1
ATOM 459 O O . GLU A 1 58 ? 13.638 20.280 -9.300 1.00 93.50 58 GLU A O 1
ATOM 464 N N . PHE A 1 59 ? 11.578 20.989 -8.779 1.00 95.62 59 PHE A N 1
ATOM 465 C CA . PHE A 1 59 ? 11.226 21.345 -10.150 1.00 95.62 59 PHE A CA 1
ATOM 466 C C . PHE A 1 59 ? 12.130 22.462 -10.686 1.00 95.62 59 PHE A C 1
ATOM 468 O O . PHE A 1 59 ? 12.658 22.337 -11.787 1.00 95.62 59 PHE A O 1
ATOM 475 N N . ILE A 1 60 ? 12.371 23.519 -9.905 1.00 94.12 60 ILE A N 1
ATOM 476 C CA . ILE A 1 60 ? 13.229 24.641 -10.318 1.00 94.12 60 ILE A CA 1
ATOM 477 C C . ILE A 1 60 ? 14.703 24.211 -10.423 1.00 94.12 60 ILE A C 1
ATOM 479 O O . ILE A 1 60 ? 15.350 24.472 -11.436 1.00 94.12 60 ILE A O 1
ATOM 483 N N . LEU A 1 61 ? 15.242 23.544 -9.397 1.00 93.44 61 LEU A N 1
ATOM 484 C CA . LEU A 1 61 ? 16.677 23.240 -9.299 1.00 93.44 61 LEU A CA 1
ATOM 485 C C . LEU A 1 61 ? 17.114 22.023 -10.128 1.00 93.44 61 LEU A C 1
ATOM 487 O O . LEU A 1 61 ? 18.284 21.932 -10.500 1.00 93.44 61 LEU A O 1
ATOM 491 N N . ILE A 1 62 ? 16.208 21.086 -10.419 1.00 94.38 62 ILE A N 1
ATOM 492 C CA . ILE A 1 62 ? 16.524 19.850 -11.150 1.00 94.38 62 ILE A CA 1
ATOM 493 C C . ILE A 1 62 ? 15.877 19.880 -12.538 1.00 94.38 62 ILE A C 1
ATOM 495 O O . ILE A 1 62 ? 16.584 19.856 -13.543 1.00 94.38 62 ILE A O 1
ATOM 499 N N . VAL A 1 63 ? 14.545 19.954 -12.616 1.00 95.94 63 VAL A N 1
ATOM 500 C CA . VAL A 1 63 ? 13.809 19.750 -13.880 1.00 95.94 63 VAL A CA 1
ATOM 501 C C . VAL A 1 63 ? 13.983 20.928 -14.840 1.00 95.94 63 VAL A C 1
ATOM 503 O O . VAL A 1 63 ? 14.418 20.737 -15.974 1.00 95.94 63 VAL A O 1
ATOM 506 N N . LEU A 1 64 ? 13.698 22.151 -14.389 1.00 95.25 64 LEU A N 1
ATOM 507 C CA . LEU A 1 64 ? 13.844 23.366 -15.192 1.00 95.25 64 LEU A CA 1
ATOM 508 C C . LEU A 1 64 ? 15.313 23.615 -15.559 1.00 95.25 64 LEU A C 1
ATOM 510 O O . LEU A 1 64 ? 15.603 24.006 -16.685 1.00 95.25 64 LEU A O 1
ATOM 514 N N . PHE A 1 65 ? 16.246 23.313 -14.652 1.00 95.25 65 PHE A N 1
ATOM 515 C CA . PHE A 1 65 ? 17.679 23.361 -14.940 1.00 95.25 65 PHE A CA 1
ATOM 516 C C . PHE A 1 65 ? 18.081 22.415 -16.088 1.00 95.25 65 PHE A C 1
ATOM 518 O O . PHE A 1 65 ? 18.793 22.838 -16.998 1.00 95.25 65 PHE A O 1
ATOM 525 N N . ILE A 1 66 ? 17.583 21.170 -16.112 1.00 95.25 66 ILE A N 1
ATOM 526 C CA . ILE A 1 66 ? 17.786 20.248 -17.247 1.00 95.25 66 ILE A CA 1
ATOM 527 C C . ILE A 1 66 ? 17.186 20.828 -18.535 1.00 95.25 66 ILE A C 1
ATOM 529 O O . ILE A 1 66 ? 17.876 20.861 -19.552 1.00 95.25 66 ILE A O 1
ATOM 533 N N . VAL A 1 67 ? 15.942 21.323 -18.500 1.00 96.00 67 VAL A N 1
ATOM 534 C CA . VAL A 1 67 ? 15.282 21.923 -19.678 1.00 96.00 67 VAL A CA 1
ATOM 535 C C . VAL A 1 67 ? 16.108 23.079 -20.246 1.00 96.00 67 VAL A C 1
ATOM 537 O O . VAL A 1 67 ? 16.342 23.121 -21.453 1.00 96.00 67 VAL A O 1
ATOM 540 N N . LEU A 1 68 ? 16.605 23.984 -19.398 1.00 94.81 68 LEU A N 1
ATOM 541 C CA . LEU A 1 68 ? 17.437 25.112 -19.824 1.00 94.81 68 LEU A CA 1
ATOM 542 C C . LEU A 1 68 ? 18.772 24.648 -20.423 1.00 94.81 68 LEU A C 1
ATOM 544 O O . LEU A 1 68 ? 19.132 25.114 -21.500 1.00 94.81 68 LEU A O 1
ATOM 548 N N . ASN A 1 69 ? 19.475 23.707 -19.788 1.00 93.19 69 ASN A N 1
ATOM 549 C CA . ASN A 1 69 ? 20.747 23.158 -20.282 1.00 93.19 69 ASN A CA 1
ATOM 550 C C . ASN A 1 69 ? 20.629 22.471 -21.648 1.00 93.19 69 ASN A C 1
ATOM 552 O O . ASN A 1 69 ? 21.525 22.588 -22.480 1.00 93.19 69 ASN A O 1
ATOM 556 N N . VAL A 1 70 ? 19.525 21.758 -21.873 1.00 93.50 70 VAL A N 1
ATOM 557 C CA . VAL A 1 70 ? 19.261 21.024 -23.118 1.00 93.50 70 VAL A CA 1
ATOM 558 C C . VAL A 1 70 ? 18.762 21.949 -24.239 1.00 93.50 70 VAL A C 1
ATOM 560 O O . VAL A 1 70 ? 18.922 21.618 -25.411 1.00 93.50 70 VAL A O 1
ATOM 563 N N . THR A 1 71 ? 18.203 23.116 -23.899 1.00 93.38 71 THR A N 1
ATOM 564 C CA . THR A 1 71 ? 17.696 24.106 -24.864 1.00 93.38 71 THR A CA 1
ATOM 565 C C . THR A 1 71 ? 18.632 25.311 -25.003 1.00 93.38 71 THR A C 1
ATOM 567 O O . THR A 1 71 ? 19.528 25.303 -25.838 1.00 93.38 71 THR A O 1
ATOM 570 N N . VAL A 1 72 ? 18.472 26.353 -24.183 1.00 93.12 72 VAL A N 1
ATOM 571 C CA . VAL A 1 72 ? 19.094 27.680 -24.384 1.00 93.12 72 VAL A CA 1
ATOM 572 C C . VAL A 1 72 ? 20.432 27.895 -23.669 1.00 93.12 72 VAL A C 1
ATOM 574 O O . VAL A 1 72 ? 21.225 28.719 -24.107 1.00 93.12 72 VAL A O 1
ATOM 577 N N . ALA A 1 73 ? 20.718 27.159 -22.593 1.00 91.69 73 ALA A N 1
ATOM 578 C CA . ALA A 1 73 ? 21.968 27.276 -21.832 1.00 91.69 73 ALA A CA 1
ATOM 579 C C . ALA A 1 73 ? 23.080 26.329 -22.333 1.00 91.69 73 ALA A C 1
ATOM 581 O O . ALA A 1 73 ? 24.158 26.276 -21.740 1.00 91.69 73 ALA A O 1
ATOM 582 N N . ASN A 1 74 ? 22.831 25.611 -23.435 1.00 89.81 74 ASN A N 1
ATOM 583 C CA . ASN A 1 74 ? 23.713 24.592 -24.013 1.00 89.81 74 ASN A CA 1
ATOM 584 C C . ASN A 1 74 ? 25.149 25.092 -24.293 1.00 89.81 74 ASN A C 1
ATOM 586 O O . ASN A 1 74 ? 26.109 24.354 -24.090 1.00 89.81 74 ASN A O 1
ATOM 590 N N . GLU A 1 75 ? 25.316 26.354 -24.700 1.00 89.12 75 GLU A N 1
ATOM 591 C CA . GLU A 1 75 ? 26.630 26.937 -25.018 1.00 89.12 75 GLU A CA 1
ATOM 592 C C . GLU A 1 75 ? 27.473 27.226 -23.764 1.00 89.12 75 GLU A C 1
ATOM 594 O O . GLU A 1 75 ? 28.701 27.268 -23.820 1.00 89.12 75 GLU A O 1
ATOM 599 N N . TYR A 1 76 ? 26.824 27.379 -22.606 1.00 91.62 76 TYR A N 1
ATOM 600 C CA . TYR A 1 76 ? 27.470 27.723 -21.338 1.00 91.62 76 TYR A CA 1
ATOM 601 C C . TYR A 1 76 ? 27.794 26.500 -20.466 1.00 91.62 76 TYR A C 1
ATOM 603 O O . TYR A 1 76 ? 28.362 26.661 -19.384 1.00 91.62 76 TYR A O 1
ATOM 611 N N . ILE A 1 77 ? 27.477 25.281 -20.923 1.00 89.56 77 ILE A N 1
ATOM 612 C CA . ILE A 1 77 ? 27.603 24.030 -20.153 1.00 89.56 77 ILE A CA 1
ATOM 613 C C . ILE A 1 77 ? 28.978 23.846 -19.486 1.00 89.56 77 ILE A C 1
ATOM 615 O O . ILE A 1 77 ? 28.988 23.562 -18.287 1.00 89.56 77 ILE A O 1
ATOM 619 N N . PRO A 1 78 ? 30.136 24.058 -20.150 1.00 88.69 78 PRO A N 1
ATOM 620 C CA . PRO A 1 78 ? 31.437 23.915 -19.490 1.00 88.69 78 PRO A CA 1
ATOM 621 C C . PRO A 1 78 ? 31.627 24.884 -18.313 1.00 88.69 78 PRO A C 1
ATOM 623 O O . PRO A 1 78 ? 32.163 24.502 -17.274 1.00 88.69 78 PRO A O 1
ATOM 626 N N . GLY A 1 79 ? 31.143 26.124 -18.451 1.00 91.62 79 GLY A N 1
ATOM 627 C CA . GLY A 1 79 ? 31.170 27.129 -17.388 1.00 91.62 79 GLY A CA 1
ATOM 628 C C . GLY A 1 79 ? 30.218 26.781 -16.245 1.00 91.62 79 GLY A C 1
ATOM 629 O O . GLY A 1 79 ? 30.626 26.787 -15.088 1.00 91.62 79 GLY A O 1
ATOM 630 N N . ILE A 1 80 ? 28.980 26.393 -16.569 1.00 92.56 80 ILE A N 1
ATOM 631 C CA . ILE A 1 80 ? 27.959 25.963 -15.600 1.00 92.56 80 ILE A CA 1
ATOM 632 C C . ILE A 1 80 ? 28.461 24.772 -14.773 1.00 92.56 80 ILE A C 1
ATOM 634 O O . ILE A 1 80 ? 28.399 24.808 -13.544 1.00 92.56 80 ILE A O 1
ATOM 638 N N . VAL A 1 81 ? 29.006 23.741 -15.427 1.00 92.69 81 VAL A N 1
ATOM 639 C CA . VAL A 1 81 ? 29.575 22.554 -14.769 1.00 92.69 81 VAL A CA 1
ATOM 640 C C . VAL A 1 81 ? 30.752 22.933 -13.871 1.00 92.69 81 VAL A C 1
ATOM 642 O O . VAL A 1 81 ? 30.806 22.473 -12.733 1.00 92.69 81 VAL A O 1
ATOM 645 N N . LEU A 1 82 ? 31.661 23.802 -14.327 1.00 93.00 82 LEU A N 1
ATOM 646 C CA . LEU A 1 82 ? 32.792 24.263 -13.518 1.00 93.00 82 LEU A CA 1
ATOM 647 C C . LEU A 1 82 ? 32.334 25.057 -12.284 1.00 93.00 82 LEU A C 1
ATOM 649 O O . LEU A 1 82 ? 32.812 24.798 -11.180 1.00 93.00 82 LEU A O 1
ATOM 653 N N . THR A 1 83 ? 31.390 25.990 -12.437 1.00 92.88 83 THR A N 1
ATOM 654 C CA . THR A 1 83 ? 30.839 26.771 -11.319 1.00 92.88 83 THR A CA 1
ATOM 655 C C . THR A 1 83 ? 30.125 25.876 -10.307 1.00 92.88 83 THR A C 1
ATOM 657 O O . THR A 1 83 ? 30.368 26.005 -9.107 1.00 92.88 83 THR A O 1
ATOM 660 N N . LEU A 1 84 ? 29.296 24.935 -10.770 1.00 93.06 84 LEU A N 1
ATOM 661 C CA . LEU A 1 84 ? 28.602 23.977 -9.906 1.00 93.06 84 LEU A CA 1
ATOM 662 C C . LEU A 1 84 ? 29.563 23.014 -9.203 1.00 93.06 84 LEU A C 1
ATOM 664 O O . LEU A 1 84 ? 29.370 22.723 -8.023 1.00 93.06 84 LEU A O 1
ATOM 668 N N . PHE A 1 85 ? 30.622 22.568 -9.881 1.00 91.75 85 PHE A N 1
ATOM 669 C CA . PHE A 1 85 ? 31.678 21.761 -9.277 1.00 91.75 85 PHE A CA 1
ATOM 670 C C . PHE A 1 85 ? 32.407 22.536 -8.172 1.00 91.75 85 PHE A C 1
ATOM 672 O O . PHE A 1 85 ? 32.514 22.037 -7.055 1.00 91.75 85 PHE A O 1
ATOM 679 N N . VAL A 1 86 ? 32.843 23.775 -8.432 1.00 93.12 86 VAL A N 1
ATOM 680 C CA . VAL A 1 86 ? 33.507 24.622 -7.422 1.00 93.12 86 VAL A CA 1
ATOM 681 C C . VAL A 1 86 ? 32.580 24.901 -6.233 1.00 93.12 86 VAL A C 1
ATOM 683 O O . VAL A 1 86 ? 33.016 24.788 -5.087 1.00 93.12 86 VAL A O 1
ATOM 686 N N . ALA A 1 87 ? 31.298 25.190 -6.474 1.00 90.56 87 ALA A N 1
ATOM 687 C CA . ALA A 1 87 ? 30.304 25.380 -5.417 1.00 90.56 87 ALA A CA 1
ATOM 688 C C . ALA A 1 87 ? 30.064 24.096 -4.599 1.00 90.56 87 ALA A C 1
ATOM 690 O O . ALA A 1 87 ? 29.999 24.150 -3.369 1.00 90.56 87 ALA A O 1
ATOM 691 N N . SER A 1 88 ? 29.986 22.937 -5.259 1.00 89.94 88 SER A N 1
ATOM 692 C CA . SER A 1 88 ? 29.832 21.631 -4.605 1.00 89.94 88 SER A CA 1
ATOM 693 C C . SER A 1 88 ? 31.057 21.266 -3.769 1.00 89.94 88 SER A C 1
ATOM 695 O O . SER A 1 88 ? 30.906 20.833 -2.630 1.00 89.94 88 SER A O 1
ATOM 697 N N . VAL A 1 89 ? 32.269 21.504 -4.283 1.00 88.12 89 VAL A N 1
ATOM 698 C CA . VAL A 1 89 ? 33.531 21.295 -3.556 1.00 88.12 89 VAL A CA 1
ATOM 699 C C . VAL A 1 89 ? 33.637 22.235 -2.355 1.00 88.12 89 VAL A C 1
ATOM 701 O O . VAL A 1 89 ? 34.020 21.787 -1.278 1.00 88.12 89 VAL A O 1
ATOM 704 N N . ALA A 1 90 ? 33.259 23.510 -2.491 1.00 87.12 90 ALA A N 1
ATOM 705 C CA . ALA A 1 90 ? 33.261 24.460 -1.379 1.00 87.12 90 ALA A CA 1
ATOM 706 C C . ALA A 1 90 ? 32.266 24.061 -0.273 1.00 87.12 90 ALA A C 1
ATOM 708 O O . ALA A 1 90 ? 32.623 24.067 0.907 1.00 87.12 90 ALA A O 1
ATOM 709 N N . ALA A 1 91 ? 31.048 23.652 -0.647 1.00 83.38 91 ALA A N 1
ATOM 710 C CA . ALA A 1 91 ? 30.049 23.144 0.291 1.00 83.38 91 ALA A CA 1
ATOM 711 C C . ALA A 1 91 ? 30.530 21.859 0.991 1.00 83.38 91 ALA A C 1
ATOM 713 O O . ALA A 1 91 ? 30.545 21.799 2.221 1.00 83.38 91 ALA A O 1
ATOM 714 N N . ALA A 1 92 ? 31.013 20.874 0.228 1.00 81.75 92 ALA A N 1
ATOM 715 C CA . ALA A 1 92 ? 31.535 19.618 0.762 1.00 81.75 92 ALA A CA 1
ATOM 716 C C . ALA A 1 92 ? 32.763 19.826 1.667 1.00 81.75 92 ALA A C 1
ATOM 718 O O . ALA A 1 92 ? 32.866 19.188 2.710 1.00 81.75 92 ALA A O 1
ATOM 719 N N . ALA A 1 93 ? 33.672 20.748 1.334 1.00 82.50 93 ALA A N 1
ATOM 720 C CA . ALA A 1 93 ? 34.821 21.083 2.178 1.00 82.50 93 ALA A CA 1
ATOM 721 C C . ALA A 1 93 ? 34.402 21.748 3.501 1.00 82.50 93 ALA A C 1
ATOM 723 O O . ALA A 1 93 ? 34.980 21.452 4.549 1.00 82.50 93 ALA A O 1
ATOM 724 N N . GLY A 1 94 ? 33.372 22.603 3.474 1.00 74.94 94 GLY A N 1
ATOM 725 C CA . GLY A 1 94 ? 32.765 23.167 4.681 1.00 74.94 94 GLY A CA 1
ATOM 726 C C . GLY A 1 94 ? 32.173 22.089 5.595 1.00 74.94 94 GLY A C 1
ATOM 727 O O . GLY A 1 94 ? 32.413 22.109 6.799 1.00 74.94 94 GLY A O 1
ATOM 728 N N . GLN A 1 95 ? 31.474 21.114 5.011 1.00 72.19 95 GLN A N 1
ATOM 729 C CA . GLN A 1 95 ? 30.832 19.995 5.715 1.00 72.19 95 GLN A CA 1
ATOM 730 C C . GLN A 1 95 ? 31.847 18.986 6.269 1.00 72.19 95 GLN A C 1
ATOM 732 O O . GLN A 1 95 ? 31.738 18.529 7.406 1.00 72.19 95 GLN A O 1
ATOM 737 N N . LEU A 1 96 ? 32.883 18.669 5.491 1.00 69.75 96 LEU A N 1
ATOM 738 C CA . LEU A 1 96 ? 33.920 17.713 5.871 1.00 69.75 96 LEU A CA 1
ATOM 739 C C . LEU A 1 96 ? 34.750 18.215 7.065 1.00 69.75 96 LEU A C 1
ATOM 741 O O . LEU A 1 96 ? 35.177 17.418 7.902 1.00 69.75 96 LEU A O 1
ATOM 745 N N . ARG A 1 97 ? 34.928 19.540 7.190 1.00 68.88 97 ARG A N 1
ATOM 746 C CA . ARG A 1 97 ? 35.660 20.176 8.298 1.00 68.88 97 ARG A CA 1
ATOM 747 C C . ARG A 1 97 ? 35.022 19.928 9.671 1.00 68.88 97 ARG A C 1
ATOM 749 O O . ARG A 1 97 ? 35.755 19.890 10.655 1.00 68.88 97 ARG A O 1
ATOM 756 N N . SER A 1 98 ? 33.702 19.753 9.749 1.00 60.84 98 SER A N 1
ATOM 757 C CA . SER A 1 98 ? 32.990 19.474 11.007 1.00 60.84 98 SER A CA 1
ATOM 758 C C . SER A 1 98 ? 32.917 17.988 11.378 1.00 60.84 98 SER A C 1
ATOM 760 O O . SER A 1 98 ? 32.741 17.687 12.552 1.00 60.84 98 SER A O 1
ATOM 762 N N . VAL A 1 99 ? 33.072 17.062 10.420 1.00 63.50 99 VAL A N 1
ATOM 763 C CA . VAL A 1 99 ? 32.711 15.634 10.605 1.00 63.50 99 VAL A CA 1
ATOM 764 C C . VAL A 1 99 ? 33.906 14.670 10.448 1.00 63.50 99 VAL A C 1
ATOM 766 O O . VAL A 1 99 ? 33.776 13.467 10.671 1.00 63.50 99 VAL A O 1
ATOM 769 N N . LEU A 1 100 ? 35.114 15.163 10.134 1.00 62.66 100 LEU A N 1
ATOM 770 C CA . LEU A 1 100 ? 36.296 14.322 9.853 1.00 62.66 100 LEU A CA 1
ATOM 771 C C . LEU A 1 100 ? 36.657 13.315 10.971 1.00 62.66 100 LEU A C 1
ATOM 773 O O . LEU A 1 100 ? 37.180 12.239 10.687 1.00 62.66 100 LEU A O 1
ATOM 777 N N . HIS A 1 101 ? 36.364 13.643 12.234 1.00 63.81 101 HIS A N 1
ATOM 778 C CA . HIS A 1 101 ? 36.605 12.767 13.391 1.00 63.81 101 HIS A CA 1
ATOM 779 C C . HIS A 1 101 ? 35.503 11.714 13.628 1.00 63.81 101 HIS A C 1
ATOM 781 O O . HIS A 1 101 ? 35.686 10.820 14.452 1.00 63.81 101 HIS A O 1
ATOM 787 N N . GLU A 1 102 ? 34.366 11.807 12.935 1.00 64.56 102 GLU A N 1
ATOM 788 C CA . GLU A 1 102 ? 33.146 11.029 13.216 1.00 64.56 102 GLU A CA 1
ATOM 789 C C . GLU A 1 102 ? 32.862 9.945 12.161 1.00 64.56 102 GLU A C 1
ATOM 791 O O . GLU A 1 102 ? 32.119 8.997 12.411 1.00 64.56 102 GLU A O 1
ATOM 796 N N . ALA A 1 103 ? 33.559 10.008 11.022 1.00 62.09 103 ALA A N 1
ATOM 797 C CA . ALA A 1 103 ? 33.474 9.057 9.914 1.00 62.09 103 ALA A CA 1
ATOM 798 C C . ALA A 1 103 ? 33.480 7.545 10.269 1.00 62.09 103 ALA A C 1
ATOM 800 O O . ALA A 1 103 ? 32.756 6.805 9.598 1.00 62.09 103 ALA A O 1
ATOM 801 N N . PRO A 1 104 ? 34.242 7.019 11.260 1.00 61.59 104 PRO A N 1
ATOM 802 C CA . PRO A 1 104 ? 34.219 5.579 11.553 1.00 61.59 104 PRO A CA 1
ATOM 803 C C . PRO A 1 104 ? 32.922 5.083 12.216 1.00 61.59 104 PRO A C 1
ATOM 805 O O . PRO A 1 104 ? 32.725 3.871 12.278 1.00 61.59 104 PRO A O 1
ATOM 808 N N . PHE A 1 105 ? 32.052 5.981 12.693 1.00 66.25 105 PHE A N 1
ATOM 809 C CA . PHE A 1 105 ? 30.795 5.635 13.369 1.00 66.25 105 PHE A CA 1
ATOM 810 C C . PHE A 1 105 ? 29.573 5.636 12.434 1.00 66.25 105 PHE A C 1
ATOM 812 O O . PHE A 1 105 ? 28.511 5.155 12.820 1.00 66.25 105 PHE A O 1
ATOM 819 N N . ILE A 1 106 ? 29.717 6.130 11.199 1.00 73.06 106 ILE A N 1
ATOM 820 C CA . ILE A 1 106 ? 28.626 6.190 10.218 1.00 73.06 106 ILE A CA 1
ATOM 821 C C . ILE A 1 106 ? 28.379 4.803 9.613 1.00 73.06 106 ILE A C 1
ATOM 823 O O . ILE A 1 106 ? 29.257 4.206 8.974 1.00 73.06 106 ILE A O 1
ATOM 827 N N . GLN A 1 107 ? 27.150 4.324 9.794 1.00 74.75 107 GLN A N 1
ATOM 828 C CA . GLN A 1 107 ? 26.626 3.072 9.257 1.00 74.75 107 GLN A CA 1
ATOM 829 C C . GLN A 1 107 ? 25.684 3.355 8.080 1.00 74.75 107 GLN A C 1
ATOM 831 O O . GLN A 1 107 ? 24.823 4.227 8.172 1.00 74.75 107 GLN A O 1
ATOM 836 N N . ILE A 1 108 ? 25.851 2.629 6.972 1.00 75.75 108 ILE A N 1
ATOM 837 C CA . ILE A 1 108 ? 25.098 2.846 5.728 1.00 75.75 108 ILE A CA 1
ATOM 838 C C . ILE A 1 108 ? 24.246 1.603 5.423 1.00 75.75 108 ILE A C 1
ATOM 840 O O . ILE A 1 108 ? 24.806 0.504 5.336 1.00 75.75 108 ILE A O 1
ATOM 844 N N . PRO A 1 109 ? 22.914 1.735 5.253 1.00 74.75 109 PRO A N 1
ATOM 845 C CA . PRO A 1 109 ? 22.043 0.616 4.907 1.00 74.75 109 PRO A CA 1
ATOM 846 C C . PRO A 1 109 ? 22.255 0.179 3.450 1.00 74.75 109 PRO A C 1
ATOM 848 O O . PRO A 1 109 ? 22.299 0.997 2.537 1.00 74.75 109 PRO A O 1
ATOM 851 N N . THR A 1 110 ? 22.333 -1.130 3.208 1.00 71.44 110 THR A N 1
ATOM 852 C CA . THR A 1 110 ? 22.594 -1.695 1.865 1.00 71.44 110 THR A CA 1
ATOM 853 C C . THR A 1 110 ? 21.336 -2.237 1.175 1.00 71.44 110 THR A C 1
ATOM 855 O O . THR A 1 110 ? 21.349 -2.606 -0.003 1.00 71.44 110 THR A O 1
ATOM 858 N N . LYS A 1 111 ? 20.210 -2.294 1.898 1.00 63.84 111 LYS A N 1
ATOM 859 C CA . LYS A 1 111 ? 18.941 -2.868 1.433 1.00 63.84 111 LYS A CA 1
ATOM 860 C C . LYS A 1 111 ? 18.131 -1.841 0.630 1.00 63.84 111 LYS A C 1
ATOM 862 O O . LYS A 1 111 ? 17.467 -0.999 1.220 1.00 63.84 111 LYS A O 1
ATOM 867 N N . LYS A 1 112 ? 18.107 -2.008 -0.702 1.00 66.50 112 LYS A N 1
ATOM 868 C CA . LYS A 1 112 ? 17.535 -1.077 -1.709 1.00 66.50 112 LYS A CA 1
ATOM 869 C C . LYS A 1 112 ? 18.321 0.253 -1.795 1.00 66.50 112 LYS A C 1
ATOM 871 O O . LYS A 1 112 ? 17.821 1.268 -1.330 1.00 66.50 112 LYS A O 1
ATOM 876 N N . PRO A 1 113 ? 19.527 0.256 -2.394 1.00 74.62 113 PRO A N 1
ATOM 877 C CA . PRO A 1 113 ? 20.327 1.474 -2.551 1.00 74.62 113 PRO A CA 1
ATOM 878 C C . PRO A 1 113 ? 19.602 2.543 -3.381 1.00 74.62 113 PRO A C 1
ATOM 880 O O . PRO A 1 113 ? 19.237 2.301 -4.538 1.00 74.62 113 PRO A O 1
ATOM 883 N N . GLU A 1 114 ? 19.434 3.737 -2.812 1.00 81.19 114 GLU A N 1
ATOM 884 C CA . GLU A 1 114 ? 18.695 4.827 -3.460 1.00 81.19 114 GLU A CA 1
ATOM 885 C C . GLU A 1 114 ? 19.478 5.438 -4.631 1.00 81.19 114 GLU A C 1
ATOM 887 O O . GLU A 1 114 ? 18.863 5.882 -5.606 1.00 81.19 114 GLU A O 1
ATOM 892 N N . PHE A 1 115 ? 20.816 5.346 -4.641 1.00 86.88 115 PHE A N 1
ATOM 893 C CA . PHE A 1 115 ? 21.618 5.714 -5.813 1.00 86.88 115 PHE A CA 1
ATOM 894 C C . PHE A 1 115 ? 21.187 4.987 -7.107 1.00 86.88 115 PHE A C 1
ATOM 896 O O . PHE A 1 115 ? 21.236 5.580 -8.186 1.00 86.88 115 PHE A O 1
ATOM 903 N N . ILE A 1 116 ? 20.699 3.737 -7.033 1.00 85.69 116 ILE A N 1
ATOM 904 C CA . ILE A 1 116 ? 20.193 3.009 -8.215 1.00 85.69 116 ILE A CA 1
ATOM 905 C C . ILE A 1 116 ? 18.811 3.538 -8.630 1.00 85.69 116 ILE A C 1
ATOM 907 O O . ILE A 1 116 ? 18.566 3.749 -9.821 1.00 85.69 116 ILE A O 1
ATOM 911 N N . SER A 1 117 ? 17.922 3.800 -7.665 1.00 85.94 117 SER A N 1
ATOM 912 C CA . SER A 1 117 ? 16.610 4.428 -7.898 1.00 85.94 117 SER A CA 1
ATOM 913 C C . SER A 1 117 ? 16.755 5.781 -8.605 1.00 85.94 117 SER A C 1
ATOM 915 O O . SER A 1 117 ? 16.097 6.038 -9.616 1.00 85.94 117 SER A O 1
ATOM 917 N N . MET A 1 118 ? 17.666 6.627 -8.118 1.00 87.75 118 MET A N 1
ATOM 918 C CA . MET A 1 118 ? 17.920 7.959 -8.669 1.00 87.75 118 MET A CA 1
ATOM 919 C C . MET A 1 118 ? 18.564 7.918 -10.056 1.00 87.75 118 MET A C 1
ATOM 921 O O . MET A 1 118 ? 18.178 8.709 -10.916 1.00 87.75 118 MET A O 1
ATOM 925 N N . ALA A 1 119 ? 19.483 6.980 -10.317 1.00 88.69 119 ALA A N 1
ATOM 926 C CA . ALA A 1 119 ? 20.057 6.799 -11.651 1.00 88.69 119 ALA A CA 1
ATOM 927 C C . ALA A 1 119 ? 18.964 6.480 -12.687 1.00 88.69 119 ALA A C 1
ATOM 929 O O . ALA A 1 119 ? 18.911 7.097 -13.751 1.00 88.69 119 ALA A O 1
ATOM 930 N N . ARG A 1 120 ? 18.036 5.572 -12.350 1.00 88.75 120 ARG A N 1
ATOM 931 C CA . ARG A 1 120 ? 16.893 5.217 -13.212 1.00 88.75 120 ARG A CA 1
ATOM 932 C C . ARG A 1 120 ? 15.938 6.393 -13.417 1.00 88.75 120 ARG A C 1
ATOM 934 O O . ARG A 1 120 ? 15.477 6.599 -14.540 1.00 88.75 120 ARG A O 1
ATOM 941 N N . ALA A 1 121 ? 15.664 7.177 -12.374 1.00 90.44 121 ALA A N 1
ATOM 942 C CA . ALA A 1 121 ? 14.839 8.380 -12.478 1.00 90.44 121 ALA A CA 1
ATOM 943 C C . ALA A 1 121 ? 15.452 9.426 -13.424 1.00 90.44 121 ALA A C 1
ATOM 945 O O . ALA A 1 121 ? 14.759 9.941 -14.298 1.00 90.44 121 ALA A O 1
ATOM 946 N N . LEU A 1 122 ? 16.755 9.693 -13.290 1.00 91.62 122 LEU A N 1
ATOM 947 C CA . LEU A 1 122 ? 17.484 10.650 -14.126 1.00 91.62 122 LEU A CA 1
ATOM 948 C C . LEU A 1 122 ? 17.520 10.246 -15.603 1.00 91.62 122 LEU A C 1
ATOM 950 O O . LEU A 1 122 ? 17.310 11.097 -16.463 1.00 91.62 122 LEU A O 1
ATOM 954 N N . ILE A 1 123 ? 17.715 8.957 -15.903 1.00 91.31 123 ILE A N 1
ATOM 955 C CA . ILE A 1 123 ? 17.679 8.442 -17.284 1.00 91.31 123 ILE A CA 1
ATOM 956 C C . ILE A 1 123 ? 16.307 8.696 -17.920 1.00 91.31 123 ILE A C 1
ATOM 958 O O . ILE A 1 123 ? 16.240 9.189 -19.047 1.00 91.31 123 ILE A O 1
ATOM 962 N N . ASN A 1 124 ? 15.218 8.429 -17.190 1.00 89.44 124 ASN A N 1
ATOM 963 C CA . ASN A 1 124 ? 13.864 8.735 -17.658 1.00 89.44 124 ASN A CA 1
ATOM 964 C C . ASN A 1 124 ? 13.659 10.247 -17.843 1.00 89.44 124 ASN A C 1
ATOM 966 O O . ASN A 1 124 ? 13.159 10.667 -18.884 1.00 89.44 124 ASN A O 1
ATOM 970 N N . LEU A 1 125 ? 14.084 11.062 -16.873 1.00 92.94 125 LEU A N 1
ATOM 971 C CA . LEU A 1 125 ? 13.910 12.515 -16.889 1.00 92.94 125 LEU A CA 1
ATOM 972 C C . LEU A 1 125 ? 14.629 13.179 -18.076 1.00 92.94 125 LEU A C 1
ATOM 974 O O . LEU A 1 125 ? 13.991 13.910 -18.830 1.00 92.94 125 LEU A O 1
ATOM 978 N N . LEU A 1 126 ? 15.921 12.889 -18.291 1.00 92.00 126 LEU A N 1
ATOM 979 C CA . LEU A 1 126 ? 16.669 13.421 -19.440 1.00 92.00 126 LEU A CA 1
ATOM 980 C C . LEU A 1 126 ? 16.079 12.934 -20.769 1.00 92.00 126 LEU A C 1
ATOM 982 O O . LEU A 1 126 ? 15.938 13.727 -21.699 1.00 92.00 126 LEU A O 1
ATOM 986 N N . SER A 1 127 ? 15.696 11.654 -20.854 1.00 90.88 127 SER A N 1
ATOM 987 C CA . SER A 1 127 ? 15.097 11.095 -22.072 1.00 90.88 127 SER A CA 1
ATOM 988 C C . SER A 1 127 ? 13.795 11.804 -22.439 1.00 90.88 127 SER A C 1
ATOM 990 O O . SER A 1 127 ? 13.614 12.178 -23.591 1.00 90.88 127 SER A O 1
ATOM 992 N N . VAL A 1 128 ? 12.904 12.020 -21.469 1.00 92.06 128 VAL A N 1
ATOM 993 C CA . VAL A 1 128 ? 11.593 12.650 -21.690 1.00 92.06 128 VAL A CA 1
ATOM 994 C C . VAL A 1 128 ? 11.714 14.128 -22.074 1.00 92.06 128 VAL A C 1
ATOM 996 O O . VAL A 1 128 ? 10.965 14.573 -22.944 1.00 92.06 128 VAL A O 1
ATOM 999 N N . VAL A 1 129 ? 12.688 14.862 -21.517 1.00 94.00 129 VAL A N 1
ATOM 1000 C CA . VAL A 1 129 ? 13.016 16.225 -21.976 1.00 94.00 129 VAL A CA 1
ATOM 1001 C C . VAL A 1 129 ? 13.471 16.205 -23.439 1.00 94.00 129 VAL A C 1
ATOM 1003 O O . VAL A 1 129 ? 12.945 16.962 -24.250 1.00 94.00 129 VAL A O 1
ATOM 1006 N N . CYS A 1 130 ? 14.403 15.317 -23.801 1.00 91.88 130 CYS A N 1
ATOM 1007 C CA . CYS A 1 130 ? 14.950 15.258 -25.162 1.00 91.88 130 CYS A CA 1
ATOM 1008 C C . CYS A 1 130 ? 13.935 14.765 -26.208 1.00 91.88 130 CYS A C 1
ATOM 1010 O O . CYS A 1 130 ? 13.999 15.207 -27.351 1.00 91.88 130 CYS A O 1
ATOM 1012 N N . ILE A 1 131 ? 13.006 13.873 -25.834 1.00 88.81 131 ILE A N 1
ATOM 1013 C CA . ILE A 1 131 ? 11.973 13.327 -26.734 1.00 88.81 131 ILE A CA 1
ATOM 1014 C C . ILE A 1 131 ? 11.044 14.417 -27.272 1.00 88.81 131 ILE A C 1
ATOM 1016 O O . ILE A 1 131 ? 10.671 14.334 -28.433 1.00 88.81 131 ILE A O 1
ATOM 1020 N N . LEU A 1 132 ? 10.682 15.420 -26.462 1.00 90.19 132 LEU A N 1
ATOM 1021 C CA . LEU A 1 132 ? 9.896 16.559 -26.945 1.00 90.19 132 LEU A CA 1
ATOM 1022 C C . LEU A 1 132 ? 10.781 17.682 -27.496 1.00 90.19 132 LEU A C 1
ATOM 1024 O O . LEU A 1 132 ? 10.449 18.277 -28.514 1.00 90.19 132 LEU A O 1
ATOM 1028 N N . ALA A 1 133 ? 11.884 18.014 -26.816 1.00 91.38 133 ALA A N 1
ATOM 1029 C CA . ALA A 1 133 ? 12.664 19.200 -27.163 1.00 91.38 133 ALA A CA 1
ATOM 1030 C C . ALA A 1 133 ? 13.236 19.139 -28.590 1.00 91.38 133 ALA A C 1
ATOM 1032 O O . ALA A 1 133 ? 13.304 20.177 -29.240 1.00 91.38 133 ALA A O 1
ATOM 1033 N N . VAL A 1 134 ? 13.581 17.944 -29.091 1.00 89.69 134 VAL A N 1
ATOM 1034 C CA . VAL A 1 134 ? 14.130 17.744 -30.446 1.00 89.69 134 VAL A CA 1
ATOM 1035 C C . VAL A 1 134 ? 13.247 18.306 -31.566 1.00 89.69 134 VAL A C 1
ATOM 1037 O O . VAL A 1 134 ? 13.779 18.748 -32.579 1.00 89.69 134 VAL A O 1
ATOM 1040 N N . ASP A 1 135 ? 11.926 18.354 -31.376 1.00 88.12 135 ASP A N 1
ATOM 1041 C CA . ASP A 1 135 ? 10.982 18.857 -32.378 1.00 88.12 135 ASP A CA 1
ATOM 1042 C C . ASP A 1 135 ? 10.932 20.403 -32.448 1.00 88.12 135 ASP A C 1
ATOM 1044 O O . ASP A 1 135 ? 10.163 20.958 -33.235 1.00 88.12 135 ASP A O 1
ATOM 1048 N N . PHE A 1 136 ? 11.728 21.121 -31.643 1.00 90.12 136 PHE A N 1
ATOM 1049 C CA . PHE A 1 136 ? 11.782 22.588 -31.587 1.00 90.12 136 PHE A CA 1
ATOM 1050 C C . PHE A 1 136 ? 13.160 23.133 -31.983 1.00 90.12 136 PHE A C 1
ATOM 1052 O O . PHE A 1 136 ? 14.197 22.597 -31.597 1.00 90.12 136 PHE A O 1
ATOM 1059 N N . GLN A 1 137 ? 13.191 24.306 -32.629 1.00 87.50 137 GLN A N 1
ATOM 1060 C CA . GLN A 1 137 ? 14.450 24.979 -32.994 1.00 87.50 137 GLN A CA 1
ATOM 1061 C C . GLN A 1 137 ? 15.335 25.358 -31.790 1.00 87.50 137 GLN A C 1
ATOM 1063 O O . GLN A 1 137 ? 16.532 25.587 -31.959 1.00 87.50 137 GLN A O 1
ATOM 1068 N N . CYS A 1 138 ? 14.772 25.445 -30.579 1.00 89.75 138 CYS A N 1
ATOM 1069 C CA . CYS A 1 138 ? 15.537 25.738 -29.366 1.00 89.75 138 CYS A CA 1
ATOM 1070 C C . CYS A 1 138 ? 16.408 24.566 -28.885 1.00 89.75 138 CYS A C 1
ATOM 1072 O O . CYS A 1 138 ? 17.232 24.768 -27.994 1.00 89.75 138 CYS A O 1
ATOM 1074 N N . PHE A 1 139 ? 16.245 23.364 -29.446 1.00 91.69 139 PHE A N 1
ATOM 1075 C CA . PHE A 1 139 ? 17.101 22.214 -29.181 1.00 91.69 139 PHE A CA 1
ATOM 1076 C C . PHE A 1 139 ? 18.247 22.156 -30.208 1.00 91.69 139 PHE A C 1
ATOM 1078 O O . PHE A 1 139 ? 17.994 22.106 -31.415 1.00 91.69 139 PHE A O 1
ATOM 1085 N N . PRO A 1 140 ? 19.523 22.151 -29.780 1.00 90.06 140 PRO A N 1
ATOM 1086 C CA . PRO A 1 140 ? 20.646 22.124 -30.710 1.00 90.06 140 PRO A CA 1
ATOM 1087 C C . PRO A 1 140 ? 20.655 20.855 -31.574 1.00 90.06 140 PRO A C 1
ATOM 1089 O O . PRO A 1 140 ? 20.743 19.746 -31.053 1.00 90.06 140 PRO A O 1
ATOM 1092 N N . ARG A 1 141 ? 20.691 21.002 -32.906 1.00 86.56 141 ARG A N 1
ATOM 1093 C CA . ARG A 1 141 ? 20.795 19.875 -33.864 1.00 86.56 141 ARG A CA 1
ATOM 1094 C C . ARG A 1 141 ? 21.941 18.905 -33.540 1.00 86.56 141 ARG A C 1
ATOM 1096 O O . ARG A 1 141 ? 21.766 17.701 -33.660 1.00 86.56 141 ARG A O 1
ATOM 1103 N N . ARG A 1 142 ? 23.071 19.403 -33.024 1.00 90.44 142 ARG A N 1
ATOM 1104 C CA . ARG A 1 142 ? 24.213 18.585 -32.563 1.00 90.44 142 ARG A CA 1
ATOM 1105 C C . ARG A 1 142 ? 23.900 17.639 -31.388 1.00 90.44 142 ARG A C 1
ATOM 1107 O O . ARG A 1 142 ? 24.596 16.648 -31.194 1.00 90.44 142 ARG A O 1
ATOM 1114 N N . PHE A 1 143 ? 22.836 17.899 -30.625 1.00 92.50 143 PHE A N 1
ATOM 1115 C CA . PHE A 1 143 ? 22.320 16.994 -29.592 1.00 92.50 143 PHE A CA 1
ATOM 1116 C C . PHE A 1 143 ? 21.309 15.974 -30.131 1.00 92.50 143 PHE A C 1
ATOM 1118 O O . PHE A 1 143 ? 21.046 14.981 -29.447 1.00 92.50 143 PHE A O 1
ATOM 1125 N N . ALA A 1 144 ? 20.779 16.177 -31.344 1.00 90.00 144 ALA A N 1
ATOM 1126 C CA . ALA A 1 144 ? 19.912 15.215 -32.011 1.00 90.00 144 ALA A CA 1
ATOM 1127 C C . ALA A 1 144 ? 20.693 13.956 -32.408 1.00 90.00 144 ALA A C 1
ATOM 1129 O O . ALA A 1 144 ? 21.922 13.922 -32.393 1.00 90.00 144 ALA A O 1
ATOM 1130 N N . LYS A 1 145 ? 19.973 12.889 -32.740 1.00 89.38 145 LYS A N 1
ATOM 1131 C CA . LYS A 1 145 ? 20.530 11.574 -33.089 1.00 89.38 145 LYS A CA 1
ATOM 1132 C C . LYS A 1 145 ? 21.564 11.653 -34.224 1.00 89.38 145 LYS A C 1
ATOM 1134 O O . LYS A 1 145 ? 21.337 12.380 -35.191 1.00 89.38 145 LYS A O 1
ATOM 1139 N N . THR A 1 146 ? 22.659 10.894 -34.139 1.00 89.38 146 THR A N 1
ATOM 1140 C CA . THR A 1 146 ? 23.617 10.771 -35.259 1.00 89.38 146 THR A CA 1
ATOM 1141 C C . THR A 1 146 ? 23.156 9.752 -36.301 1.00 89.38 146 THR A C 1
ATOM 1143 O O . THR A 1 146 ? 22.480 8.766 -35.973 1.00 89.38 146 THR A O 1
ATOM 1146 N N . GLU A 1 147 ? 23.514 9.988 -37.569 1.00 82.31 147 GLU A N 1
ATOM 1147 C CA . GLU A 1 147 ? 23.082 9.154 -38.703 1.00 82.31 147 GLU A CA 1
ATOM 1148 C C . GLU A 1 147 ? 24.002 7.967 -39.015 1.00 82.31 147 GLU A C 1
ATOM 1150 O O . GLU A 1 147 ? 23.519 6.942 -39.496 1.00 82.31 147 GLU A O 1
ATOM 1155 N N . THR A 1 148 ? 25.312 8.070 -38.771 1.00 86.94 148 THR A N 1
ATOM 1156 C CA . THR A 1 148 ? 26.283 7.002 -39.084 1.00 86.94 148 THR A CA 1
ATOM 1157 C C . THR A 1 148 ? 27.275 6.800 -37.942 1.00 86.94 148 THR A C 1
ATOM 1159 O O . THR A 1 148 ? 27.168 5.811 -37.215 1.00 86.94 148 THR A O 1
ATOM 1162 N N . TYR A 1 149 ? 28.184 7.754 -37.751 1.00 90.69 149 TYR A N 1
ATOM 1163 C CA . TYR A 1 149 ? 29.165 7.817 -36.672 1.00 90.69 149 TYR A CA 1
ATOM 1164 C C . TYR A 1 149 ? 29.128 9.193 -36.000 1.00 90.69 149 TYR A C 1
ATOM 1166 O O . TYR A 1 149 ? 28.741 10.185 -36.618 1.00 90.69 149 TYR A O 1
ATOM 1174 N N . GLY A 1 150 ? 29.547 9.236 -34.738 1.00 91.38 150 GLY A N 1
ATOM 1175 C CA . GLY A 1 150 ? 29.546 10.424 -33.891 1.00 91.38 150 GLY A CA 1
ATOM 1176 C C . GLY A 1 150 ? 28.893 10.146 -32.539 1.00 91.38 150 GLY A C 1
ATOM 1177 O O . GLY A 1 150 ? 28.516 9.014 -32.226 1.00 91.38 150 GLY A O 1
ATOM 1178 N N . VAL A 1 151 ? 28.758 11.194 -31.729 1.00 92.19 151 VAL A N 1
ATOM 1179 C CA . VAL A 1 151 ? 28.093 11.131 -30.423 1.00 92.19 151 VAL A CA 1
ATOM 1180 C C . VAL A 1 151 ? 27.108 12.277 -30.267 1.00 92.19 151 VAL A C 1
ATOM 1182 O O . VAL A 1 151 ? 27.386 13.407 -30.655 1.00 92.19 151 VAL A O 1
ATOM 1185 N N . SER A 1 152 ? 25.964 12.023 -29.645 1.00 93.56 152 SER A N 1
ATOM 1186 C CA . SER A 1 152 ? 25.021 13.077 -29.278 1.00 93.56 152 SER A CA 1
ATOM 1187 C C . SER A 1 152 ? 24.265 12.741 -28.000 1.00 93.56 152 SER A C 1
ATOM 1189 O O . SER A 1 152 ? 24.298 11.608 -27.518 1.00 93.56 152 SER A O 1
ATOM 1191 N N . LEU A 1 153 ? 23.557 13.725 -27.445 1.00 92.94 153 LEU A N 1
ATOM 1192 C CA . LEU A 1 153 ? 22.767 13.539 -26.230 1.00 92.94 153 LEU A CA 1
ATOM 1193 C C . LEU A 1 153 ? 21.653 12.499 -26.422 1.00 92.94 153 LEU A C 1
ATOM 1195 O O . LEU A 1 153 ? 21.453 11.646 -25.557 1.00 92.94 153 LEU A O 1
ATOM 1199 N N . MET A 1 154 ? 20.963 12.518 -27.567 1.00 90.94 154 MET A N 1
ATOM 1200 C CA . MET A 1 154 ? 19.925 11.525 -27.867 1.00 90.94 154 MET A CA 1
ATOM 1201 C C . MET A 1 154 ? 20.484 10.116 -28.097 1.00 90.94 154 MET A C 1
ATOM 1203 O O . MET A 1 154 ? 19.771 9.138 -27.860 1.00 90.94 154 MET A O 1
ATOM 1207 N N . ASP A 1 155 ? 21.746 9.986 -28.517 1.00 92.00 155 ASP A N 1
ATOM 1208 C CA . ASP A 1 155 ? 22.346 8.675 -28.768 1.00 92.00 155 ASP A CA 1
ATOM 1209 C C . ASP A 1 155 ? 22.633 7.885 -27.479 1.00 92.00 155 ASP A C 1
ATOM 1211 O O . ASP A 1 155 ? 22.681 6.650 -27.492 1.00 92.00 155 ASP A O 1
ATOM 1215 N N . VAL A 1 156 ? 22.768 8.587 -26.351 1.00 93.12 156 VAL A N 1
ATOM 1216 C CA . VAL A 1 156 ? 23.022 8.004 -25.026 1.00 93.12 156 VAL A CA 1
ATOM 1217 C C . VAL A 1 156 ? 21.811 7.232 -24.484 1.00 93.12 156 VAL A C 1
ATOM 1219 O O . VAL A 1 156 ? 21.974 6.219 -23.800 1.00 93.12 156 VAL A O 1
ATOM 1222 N N . GLY A 1 157 ? 20.589 7.688 -24.786 1.00 89.00 157 GLY A N 1
ATOM 1223 C CA . GLY A 1 157 ? 19.366 7.247 -24.103 1.00 89.00 157 GLY A CA 1
ATOM 1224 C C . GLY A 1 157 ? 19.147 5.732 -24.129 1.00 89.00 157 GLY A C 1
ATOM 1225 O O . GLY A 1 157 ? 18.995 5.109 -23.080 1.00 89.00 157 GLY A O 1
ATOM 1226 N N . VAL A 1 158 ? 19.184 5.121 -25.318 1.00 88.25 158 VAL A N 1
ATOM 1227 C CA . VAL A 1 158 ? 18.940 3.677 -25.517 1.00 88.25 158 VAL A CA 1
ATOM 1228 C C . VAL A 1 158 ? 19.934 2.831 -24.721 1.00 88.25 158 VAL A C 1
ATOM 1230 O O . VAL A 1 158 ? 19.531 1.937 -23.975 1.00 88.25 158 VAL A O 1
ATOM 1233 N N . GLY A 1 159 ? 21.226 3.145 -24.837 1.00 92.00 159 GLY A N 1
ATOM 1234 C CA . GLY A 1 159 ? 22.285 2.466 -24.102 1.00 92.00 159 GLY A CA 1
ATOM 1235 C C . GLY A 1 159 ? 22.117 2.586 -22.587 1.00 92.00 159 GLY A C 1
ATOM 1236 O O . GLY A 1 159 ? 22.241 1.584 -21.882 1.00 92.00 159 GLY A O 1
ATOM 1237 N N . LEU A 1 160 ? 21.757 3.769 -22.074 1.00 92.62 160 LEU A N 1
ATOM 1238 C CA . LEU A 1 160 ? 21.498 3.946 -20.643 1.00 92.62 160 LEU A CA 1
ATOM 1239 C C . LEU A 1 160 ? 20.237 3.221 -20.156 1.00 92.62 160 LEU A C 1
ATOM 1241 O O . LEU A 1 160 ? 20.253 2.708 -19.039 1.00 92.62 160 LEU A O 1
ATOM 1245 N N . TYR A 1 161 ? 19.180 3.085 -20.963 1.00 89.88 161 TYR A N 1
ATOM 1246 C CA . TYR A 1 161 ? 18.055 2.207 -20.608 1.00 89.88 161 TYR A CA 1
ATOM 1247 C C . TYR A 1 161 ? 18.482 0.739 -20.516 1.00 89.88 161 TYR A C 1
ATOM 1249 O O . TYR A 1 161 ? 18.060 0.038 -19.594 1.00 89.88 161 TYR A O 1
ATOM 1257 N N . VAL A 1 162 ? 19.328 0.258 -21.430 1.00 92.75 162 VAL A N 1
ATOM 1258 C CA . VAL A 1 162 ? 19.858 -1.115 -21.379 1.00 92.75 162 VAL A CA 1
ATOM 1259 C C . VAL A 1 162 ? 20.746 -1.309 -20.142 1.00 92.75 162 VAL A C 1
ATOM 1261 O O . VAL A 1 162 ? 20.552 -2.273 -19.399 1.00 92.75 162 VAL A O 1
ATOM 1264 N N . PHE A 1 163 ? 21.631 -0.352 -19.844 1.00 93.75 163 PHE A N 1
ATOM 1265 C CA . PHE A 1 163 ? 22.441 -0.322 -18.619 1.00 93.75 163 PHE A CA 1
ATOM 1266 C C . PHE A 1 163 ? 21.571 -0.359 -17.349 1.00 93.75 163 PHE A C 1
ATOM 1268 O O . PHE A 1 163 ? 21.768 -1.193 -16.463 1.00 93.75 163 PHE A O 1
ATOM 1275 N N . ALA A 1 164 ? 20.543 0.493 -17.292 1.00 89.88 164 ALA A N 1
ATOM 1276 C CA . ALA A 1 164 ? 19.611 0.607 -16.174 1.00 89.88 164 ALA A CA 1
ATOM 1277 C C . ALA A 1 164 ? 18.742 -0.641 -15.952 1.00 89.88 164 ALA A C 1
ATOM 1279 O O . ALA A 1 164 ? 18.326 -0.890 -14.820 1.00 89.88 164 ALA A O 1
ATOM 1280 N N . ASN A 1 165 ? 18.467 -1.427 -16.997 1.00 87.44 165 ASN A N 1
ATOM 1281 C CA . ASN A 1 165 ? 17.807 -2.728 -16.866 1.00 87.44 165 ASN A CA 1
ATOM 1282 C C . ASN A 1 165 ? 18.797 -3.828 -16.448 1.00 87.44 165 ASN A C 1
ATOM 1284 O O . ASN A 1 165 ? 18.442 -4.697 -15.651 1.00 87.44 165 ASN A O 1
ATOM 1288 N N . GLY A 1 166 ? 20.044 -3.780 -16.928 1.00 87.75 166 GLY A N 1
ATOM 1289 C CA . GLY A 1 166 ? 21.090 -4.728 -16.538 1.00 87.75 166 GLY A CA 1
ATOM 1290 C C . GLY A 1 166 ? 21.461 -4.614 -15.059 1.00 87.75 166 GLY A C 1
ATOM 1291 O O . GLY A 1 166 ? 21.488 -5.622 -14.354 1.00 87.75 166 GLY A O 1
ATOM 1292 N N . ILE A 1 167 ? 21.636 -3.389 -14.548 1.00 87.00 167 ILE A N 1
ATOM 1293 C CA . ILE A 1 167 ? 22.045 -3.146 -13.153 1.00 87.00 167 ILE A CA 1
ATOM 1294 C C . ILE A 1 167 ? 20.985 -3.554 -12.106 1.00 87.00 167 ILE A C 1
ATOM 1296 O O . ILE A 1 167 ? 21.303 -3.731 -10.930 1.00 87.00 167 ILE A O 1
ATOM 1300 N N . VAL A 1 168 ? 19.720 -3.742 -12.508 1.00 85.62 168 VAL A N 1
ATOM 1301 C CA . VAL A 1 168 ? 18.625 -4.210 -11.628 1.00 85.62 168 VAL A CA 1
ATOM 1302 C C . VAL A 1 168 ? 18.192 -5.654 -11.888 1.00 85.62 168 VAL A C 1
ATOM 1304 O O . VAL A 1 168 ? 17.285 -6.144 -11.205 1.00 85.62 168 VAL A O 1
ATOM 1307 N N . SER A 1 169 ? 18.834 -6.351 -12.832 1.00 83.12 169 SER A N 1
ATOM 1308 C CA . SER A 1 169 ? 18.419 -7.687 -13.267 1.00 83.12 169 SER A CA 1
ATOM 1309 C C . SER A 1 169 ? 18.296 -8.684 -12.101 1.00 83.12 169 SER A C 1
ATOM 1311 O O . SER A 1 169 ? 18.926 -8.553 -11.040 1.00 83.12 169 SER A O 1
ATOM 1313 N N . ARG A 1 170 ? 17.413 -9.677 -12.255 1.00 73.56 170 ARG A N 1
ATOM 1314 C CA . ARG A 1 170 ? 17.314 -10.808 -11.319 1.00 73.56 170 ARG A CA 1
ATOM 1315 C C . ARG A 1 170 ? 18.383 -11.849 -11.634 1.00 73.56 170 ARG A C 1
ATOM 1317 O O . ARG A 1 170 ? 18.980 -12.368 -10.699 1.00 73.56 170 ARG A O 1
ATOM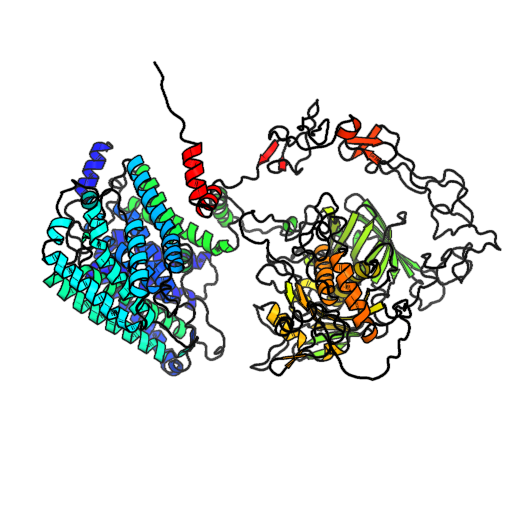 1324 N N . ASP A 1 171 ? 18.693 -12.061 -12.909 1.00 70.31 171 ASP A N 1
ATOM 1325 C CA . ASP A 1 171 ? 19.641 -13.080 -13.373 1.00 70.31 171 ASP A CA 1
ATOM 1326 C C . ASP A 1 171 ? 21.095 -12.756 -12.998 1.00 70.31 171 ASP A C 1
ATOM 1328 O O . ASP A 1 171 ? 21.887 -13.663 -12.751 1.00 70.31 171 ASP A O 1
ATOM 1332 N N . GLY A 1 172 ? 21.435 -11.474 -12.820 1.00 58.19 172 GLY A N 1
ATOM 1333 C CA . GLY A 1 172 ? 22.725 -11.049 -12.258 1.00 58.19 172 GLY A CA 1
ATOM 1334 C C . GLY A 1 172 ? 22.946 -11.460 -10.791 1.00 58.19 172 GLY A C 1
ATOM 1335 O O . GLY A 1 172 ? 24.074 -11.429 -10.304 1.00 58.19 172 GLY A O 1
ATOM 1336 N N . ARG A 1 173 ? 21.900 -11.902 -10.074 1.00 65.31 173 ARG A N 1
ATOM 1337 C CA . ARG A 1 173 ? 22.005 -12.432 -8.704 1.00 65.31 173 ARG A CA 1
ATOM 1338 C C . ARG A 1 173 ? 22.187 -13.953 -8.720 1.00 65.31 173 ARG A C 1
ATOM 1340 O O . ARG A 1 173 ? 21.665 -14.649 -9.590 1.00 65.31 173 ARG A O 1
ATOM 1347 N N . HIS A 1 174 ? 22.920 -14.473 -7.733 1.00 56.28 174 HIS A N 1
ATOM 1348 C CA . HIS A 1 174 ? 23.057 -15.918 -7.527 1.00 56.28 174 HIS A CA 1
ATOM 1349 C C . HIS A 1 174 ? 21.677 -16.542 -7.287 1.00 56.28 174 HIS A C 1
ATOM 1351 O O . HIS A 1 174 ? 21.041 -16.283 -6.268 1.00 56.28 174 HIS A O 1
ATOM 1357 N N . THR A 1 175 ? 21.229 -17.333 -8.257 1.00 53.41 175 THR A N 1
ATOM 1358 C CA . THR A 1 175 ? 20.027 -18.166 -8.208 1.00 53.41 175 THR A CA 1
ATOM 1359 C C . THR A 1 175 ? 20.399 -19.496 -8.852 1.00 53.41 175 THR A C 1
ATOM 1361 O O . THR A 1 175 ? 20.587 -19.572 -10.063 1.00 53.41 175 THR A O 1
ATOM 1364 N N . GLU A 1 176 ? 20.559 -20.535 -8.034 1.00 51.34 176 GLU A N 1
ATOM 1365 C CA . GLU A 1 176 ? 21.094 -21.852 -8.427 1.00 51.34 176 GLU A CA 1
ATOM 1366 C C . GLU A 1 176 ? 20.059 -22.725 -9.164 1.00 51.34 176 GLU A C 1
ATOM 1368 O O . GLU A 1 176 ? 20.027 -23.945 -9.044 1.00 51.34 176 GLU A O 1
ATOM 1373 N N . GLU A 1 177 ? 19.173 -22.097 -9.938 1.00 58.44 177 GLU A N 1
ATOM 1374 C CA . GLU A 1 177 ? 18.134 -22.793 -10.691 1.00 58.44 177 GLU A CA 1
ATOM 1375 C C . GLU A 1 177 ? 18.633 -23.190 -12.093 1.00 58.44 177 GLU A C 1
ATOM 1377 O O . GLU A 1 177 ? 18.883 -22.291 -12.915 1.00 58.44 177 GLU A O 1
ATOM 1382 N N . PRO A 1 178 ? 18.694 -24.496 -12.423 1.00 65.12 178 PRO A N 1
ATOM 1383 C CA . PRO A 1 178 ? 19.119 -24.964 -13.739 1.00 65.12 178 PRO A CA 1
ATOM 1384 C C . PRO A 1 178 ? 18.187 -24.481 -14.862 1.00 65.12 178 PRO A C 1
ATOM 1386 O O . PRO A 1 178 ? 17.007 -24.175 -14.655 1.00 65.12 178 PRO A O 1
ATOM 1389 N N . LEU A 1 179 ? 18.718 -24.427 -16.088 1.00 71.56 179 LEU A N 1
ATOM 1390 C CA . LEU A 1 179 ? 17.979 -23.996 -17.277 1.00 71.56 179 LEU A CA 1
ATOM 1391 C C . LEU A 1 179 ? 16.935 -25.051 -17.688 1.00 71.56 179 LEU A C 1
ATOM 1393 O O . LEU A 1 179 ? 17.194 -25.932 -18.501 1.00 71.56 179 LEU A O 1
ATOM 1397 N N . THR A 1 180 ? 15.736 -24.958 -17.114 1.00 78.38 180 THR A N 1
ATOM 1398 C CA . THR A 1 180 ? 14.600 -25.835 -17.435 1.00 78.38 180 THR A CA 1
ATOM 1399 C C . THR A 1 180 ? 13.675 -25.222 -18.490 1.00 78.38 180 THR A C 1
ATOM 1401 O O . THR A 1 180 ? 13.560 -24.000 -18.608 1.00 78.38 180 THR A O 1
ATOM 1404 N N . LEU A 1 181 ? 12.918 -26.066 -19.201 1.00 77.38 181 LEU A N 1
ATOM 1405 C CA . LEU A 1 181 ? 11.849 -25.638 -20.121 1.00 77.38 181 LEU A CA 1
ATOM 1406 C C . LEU A 1 181 ? 10.844 -24.676 -19.456 1.00 77.38 181 LEU A C 1
ATOM 1408 O O . LEU A 1 181 ? 10.464 -23.673 -20.055 1.00 77.38 181 LEU A O 1
ATOM 1412 N N . LYS A 1 182 ? 10.490 -24.917 -18.184 1.00 76.81 182 LYS A N 1
ATOM 1413 C CA . LYS A 1 182 ? 9.628 -24.021 -17.389 1.00 76.81 182 LYS A CA 1
ATOM 1414 C C . LYS A 1 182 ? 10.265 -22.640 -17.159 1.00 76.81 182 LYS A C 1
ATOM 1416 O O . LYS A 1 182 ? 9.554 -21.638 -17.150 1.00 76.81 182 LYS A O 1
ATOM 1421 N N . LYS A 1 183 ? 11.592 -22.560 -17.000 1.00 74.56 183 LYS A N 1
ATOM 1422 C CA . LYS A 1 183 ? 12.332 -21.292 -16.862 1.00 74.56 183 LYS A CA 1
ATOM 1423 C C . LYS A 1 183 ? 12.373 -20.524 -18.186 1.00 74.56 183 LYS A C 1
ATOM 1425 O O . LYS A 1 183 ? 12.123 -19.324 -18.188 1.00 74.56 183 LYS A O 1
ATOM 1430 N N . ILE A 1 184 ? 12.575 -21.214 -19.312 1.00 78.94 184 ILE A N 1
ATOM 1431 C CA . ILE A 1 184 ? 12.487 -20.616 -20.659 1.00 78.94 184 ILE A CA 1
ATOM 1432 C C . ILE A 1 184 ? 11.075 -20.076 -20.930 1.00 78.94 184 ILE A C 1
ATOM 1434 O O . ILE A 1 184 ? 10.931 -18.941 -21.377 1.00 78.94 184 ILE A O 1
ATOM 1438 N N . GLN A 1 185 ? 10.029 -20.826 -20.572 1.00 79.19 185 GLN A N 1
ATOM 1439 C CA . GLN A 1 185 ? 8.644 -20.362 -20.680 1.00 79.19 185 GLN A CA 1
ATOM 1440 C C . GLN A 1 185 ? 8.391 -19.095 -19.840 1.00 79.19 185 GLN A C 1
ATOM 1442 O O . GLN A 1 185 ? 7.820 -18.134 -20.351 1.00 79.19 185 GLN A O 1
ATOM 1447 N N . LYS A 1 186 ? 8.876 -19.043 -18.588 1.00 76.50 186 LYS A N 1
ATOM 1448 C CA . LYS A 1 186 ? 8.817 -17.829 -17.749 1.00 76.50 186 LYS A CA 1
ATOM 1449 C C . LYS A 1 186 ? 9.568 -16.642 -18.371 1.00 76.50 186 LYS A C 1
ATOM 1451 O O . LYS A 1 186 ? 9.066 -15.523 -18.309 1.00 76.50 186 LYS A O 1
ATOM 1456 N N . MET A 1 187 ? 10.729 -16.867 -18.995 1.00 75.50 187 MET A N 1
ATOM 1457 C CA . MET A 1 187 ? 11.476 -15.814 -19.703 1.00 75.50 187 MET A CA 1
ATOM 1458 C C . MET A 1 187 ? 10.691 -15.258 -20.902 1.00 75.50 187 MET A C 1
ATOM 1460 O O . MET A 1 187 ? 10.620 -14.043 -21.060 1.00 75.50 187 MET A O 1
ATOM 1464 N N . ILE A 1 188 ? 10.046 -16.121 -21.697 1.00 78.12 188 ILE A N 1
ATOM 1465 C CA . ILE A 1 188 ? 9.207 -15.710 -22.840 1.00 78.12 188 ILE A CA 1
ATOM 1466 C C . ILE A 1 188 ? 7.986 -14.903 -22.372 1.00 78.12 188 ILE A C 1
ATOM 1468 O O . ILE A 1 188 ? 7.682 -13.858 -22.945 1.00 78.12 188 ILE A O 1
ATOM 1472 N N . ILE A 1 189 ? 7.321 -15.335 -21.295 1.00 76.00 189 ILE A N 1
ATOM 1473 C CA . ILE A 1 189 ? 6.213 -14.578 -20.688 1.00 76.00 189 ILE A CA 1
ATOM 1474 C C . ILE A 1 189 ? 6.705 -13.205 -20.199 1.00 76.00 189 ILE A C 1
ATOM 1476 O O . ILE A 1 189 ? 6.055 -12.198 -20.454 1.00 76.00 189 ILE A O 1
ATOM 1480 N N . SER A 1 190 ? 7.884 -13.125 -19.572 1.00 69.25 190 SER A N 1
ATOM 1481 C CA . SER A 1 190 ? 8.408 -11.859 -19.037 1.00 69.25 190 SER A CA 1
ATOM 1482 C C . SER A 1 190 ? 8.754 -10.807 -20.102 1.00 69.25 190 SER A C 1
ATOM 1484 O O . SER A 1 190 ? 8.802 -9.625 -19.761 1.00 69.25 190 SER A O 1
ATOM 1486 N N . ILE A 1 191 ? 9.021 -11.195 -21.356 1.00 78.31 191 ILE A N 1
ATOM 1487 C CA . ILE A 1 191 ? 9.319 -10.251 -22.453 1.00 78.31 191 ILE A CA 1
ATOM 1488 C C . ILE A 1 191 ? 8.085 -9.877 -23.284 1.00 78.31 191 ILE A C 1
ATOM 1490 O O . ILE A 1 191 ? 8.141 -8.916 -24.055 1.00 78.31 191 ILE A O 1
ATOM 1494 N N . SER A 1 192 ? 6.970 -10.602 -23.136 1.00 76.38 192 SER A N 1
ATOM 1495 C CA . SER A 1 192 ? 5.776 -10.406 -23.964 1.00 76.38 192 SER A CA 1
ATOM 1496 C C . SER A 1 192 ? 5.191 -8.982 -23.909 1.00 76.38 192 SER A C 1
ATOM 1498 O O . SER A 1 192 ? 4.825 -8.493 -24.980 1.00 76.38 192 SER A O 1
ATOM 1500 N N . PRO A 1 193 ? 5.192 -8.231 -22.779 1.00 76.31 193 PRO A N 1
ATOM 1501 C CA . PRO A 1 193 ? 4.638 -6.873 -22.766 1.00 76.31 193 PRO A CA 1
ATOM 1502 C C . PRO A 1 193 ? 5.446 -5.894 -23.627 1.00 76.31 193 PRO A C 1
ATOM 1504 O O . PRO A 1 193 ? 4.874 -5.023 -24.279 1.00 76.31 193 PRO A O 1
ATOM 1507 N N . LEU A 1 194 ? 6.774 -6.056 -23.685 1.00 76.44 194 LEU A N 1
ATOM 1508 C CA . LEU A 1 194 ? 7.643 -5.236 -24.538 1.00 76.44 194 LEU A CA 1
ATOM 1509 C C . LEU A 1 194 ? 7.435 -5.553 -26.024 1.00 76.44 194 LEU A C 1
ATOM 1511 O O . LEU A 1 194 ? 7.449 -4.642 -26.849 1.00 76.44 194 LEU A O 1
ATOM 1515 N N . LEU A 1 195 ? 7.190 -6.820 -26.369 1.00 83.69 195 LEU A N 1
ATOM 1516 C CA . LEU A 1 195 ? 6.856 -7.214 -27.740 1.00 83.69 195 LEU A CA 1
ATOM 1517 C C . LEU A 1 195 ? 5.481 -6.670 -28.163 1.00 83.69 195 LEU A C 1
ATOM 1519 O O . LEU A 1 195 ? 5.361 -6.137 -29.263 1.00 83.69 195 LEU A O 1
ATOM 1523 N N . VAL A 1 196 ? 4.474 -6.716 -27.282 1.00 83.19 196 VAL A N 1
ATOM 1524 C CA . VAL A 1 196 ? 3.145 -6.123 -27.531 1.00 83.19 196 VAL A CA 1
ATOM 1525 C C . VAL A 1 196 ? 3.240 -4.606 -27.717 1.00 83.19 196 VAL A C 1
ATOM 1527 O O . VAL A 1 196 ? 2.699 -4.086 -28.691 1.00 83.19 196 VAL A O 1
ATOM 1530 N N . LEU A 1 197 ? 3.978 -3.891 -26.858 1.00 75.38 197 LEU A N 1
ATOM 1531 C CA . LEU A 1 197 ? 4.231 -2.451 -27.026 1.00 75.38 197 LEU A CA 1
ATOM 1532 C C . LEU A 1 197 ? 5.005 -2.144 -28.319 1.00 75.38 197 LEU A C 1
ATOM 1534 O O . LEU A 1 197 ? 4.703 -1.163 -28.999 1.00 75.38 197 LEU A O 1
ATOM 1538 N N . GLY A 1 198 ? 5.968 -2.993 -28.687 1.00 80.00 198 GLY A N 1
ATOM 1539 C CA . GLY A 1 198 ? 6.719 -2.882 -29.935 1.00 80.00 198 GLY A CA 1
ATOM 1540 C C . GLY A 1 198 ? 5.837 -3.016 -31.178 1.00 80.00 198 GLY A C 1
ATOM 1541 O O . GLY A 1 198 ? 5.909 -2.167 -32.065 1.00 80.00 198 GLY A O 1
ATOM 1542 N N . ILE A 1 199 ? 4.971 -4.033 -31.219 1.00 84.06 199 ILE A N 1
ATOM 1543 C CA . ILE A 1 199 ? 4.013 -4.257 -32.314 1.00 84.06 199 ILE A CA 1
ATOM 1544 C C . ILE A 1 199 ? 2.963 -3.138 -32.348 1.00 84.06 199 ILE A C 1
ATOM 1546 O O . ILE A 1 199 ? 2.686 -2.586 -33.410 1.00 84.06 199 ILE A O 1
ATOM 1550 N N . GLY A 1 200 ? 2.420 -2.747 -31.190 1.00 76.25 200 GLY A N 1
ATOM 1551 C CA . GLY A 1 200 ? 1.439 -1.665 -31.077 1.00 76.25 200 GLY A CA 1
ATOM 1552 C C . GLY A 1 200 ? 1.981 -0.315 -31.555 1.00 76.25 200 GLY A C 1
ATOM 1553 O O . GLY A 1 200 ? 1.279 0.412 -32.257 1.00 76.25 200 GLY A O 1
ATOM 1554 N N . ARG A 1 201 ? 3.252 -0.004 -31.256 1.00 77.75 201 ARG A N 1
ATOM 1555 C CA . ARG A 1 201 ? 3.944 1.172 -31.804 1.00 77.75 201 ARG A CA 1
ATOM 1556 C C . ARG A 1 201 ? 4.023 1.113 -33.329 1.00 77.75 201 ARG A C 1
ATOM 1558 O O . ARG A 1 201 ? 3.637 2.085 -33.969 1.00 77.75 201 ARG A O 1
ATOM 1565 N N . TRP A 1 202 ? 4.494 0.002 -33.899 1.00 82.81 202 TRP A N 1
ATOM 1566 C CA . TRP A 1 202 ? 4.611 -0.157 -35.354 1.00 82.81 202 TRP A CA 1
ATOM 1567 C C . TRP A 1 202 ? 3.258 0.025 -36.062 1.00 82.81 202 TRP A C 1
ATOM 1569 O O . TRP A 1 202 ? 3.164 0.796 -37.019 1.00 82.81 202 TRP A O 1
ATOM 1579 N N . LEU A 1 203 ? 2.194 -0.601 -35.547 1.00 80.19 203 LEU A N 1
ATOM 1580 C CA . LEU A 1 203 ? 0.834 -0.443 -36.075 1.00 80.19 203 LEU A CA 1
ATOM 1581 C C . LEU A 1 203 ? 0.340 1.011 -35.977 1.00 80.19 203 LEU A C 1
ATOM 1583 O O . LEU A 1 203 ? -0.199 1.538 -36.947 1.00 80.19 203 LEU A O 1
ATOM 1587 N N . SER A 1 204 ? 0.555 1.677 -34.838 1.00 71.94 204 SER A N 1
ATOM 1588 C CA . SER A 1 204 ? 0.130 3.067 -34.612 1.00 71.94 204 SER A CA 1
ATOM 1589 C C . SER A 1 204 ? 0.852 4.066 -35.526 1.00 71.94 204 SER A C 1
ATOM 1591 O O . SER A 1 204 ? 0.214 4.918 -36.145 1.00 71.94 204 SER A O 1
ATOM 1593 N N . VAL A 1 205 ? 2.174 3.932 -35.677 1.00 69.00 205 VAL A N 1
ATOM 1594 C CA . VAL A 1 205 ? 2.989 4.774 -36.572 1.00 69.00 205 VAL A CA 1
ATOM 1595 C C . VAL A 1 205 ? 2.578 4.564 -38.033 1.00 69.00 205 VAL A C 1
ATOM 1597 O O . VAL A 1 205 ? 2.331 5.538 -38.746 1.00 69.00 205 VAL A O 1
ATOM 1600 N N . SER A 1 206 ? 2.403 3.303 -38.447 1.00 72.00 206 SER A N 1
ATOM 1601 C CA . SER A 1 206 ? 1.947 2.947 -39.798 1.00 72.00 206 SER A CA 1
ATOM 1602 C C . SER A 1 206 ? 0.549 3.500 -40.106 1.00 72.00 206 SER A C 1
ATOM 1604 O O . SER A 1 206 ? 0.312 3.997 -41.203 1.00 72.00 206 SER A O 1
ATOM 1606 N N . ALA A 1 207 ? -0.373 3.464 -39.139 1.00 70.81 207 ALA A N 1
ATOM 1607 C CA . ALA A 1 207 ? -1.738 3.970 -39.305 1.00 70.81 207 ALA A CA 1
ATOM 1608 C C . ALA A 1 207 ? -1.832 5.508 -39.329 1.00 70.81 207 ALA A C 1
ATOM 1610 O O . ALA A 1 207 ? -2.753 6.060 -39.928 1.00 70.81 207 ALA A O 1
ATOM 1611 N N . THR A 1 208 ? -0.898 6.210 -38.682 1.00 63.41 208 THR A N 1
ATOM 1612 C CA . THR A 1 208 ? -0.915 7.680 -38.560 1.00 63.41 208 THR A CA 1
ATOM 1613 C C . THR A 1 208 ? -0.098 8.405 -39.633 1.00 63.41 208 THR A C 1
ATOM 1615 O O . THR A 1 208 ? -0.115 9.635 -39.668 1.00 63.41 208 THR A O 1
ATOM 1618 N N . ASN A 1 209 ? 0.609 7.678 -40.513 1.00 60.62 209 ASN A N 1
ATOM 1619 C CA . ASN A 1 209 ? 1.636 8.233 -41.411 1.00 60.62 209 ASN A CA 1
ATOM 1620 C C . ASN A 1 209 ? 2.669 9.105 -40.661 1.00 60.62 209 ASN A C 1
ATOM 1622 O O . ASN A 1 209 ? 3.185 10.092 -41.198 1.00 60.62 209 ASN A O 1
ATOM 1626 N N . TYR A 1 210 ? 2.955 8.760 -39.400 1.00 56.53 210 TYR A N 1
ATOM 1627 C CA . TYR A 1 210 ? 3.952 9.464 -38.602 1.00 56.53 210 TYR A CA 1
ATOM 1628 C C . TYR A 1 210 ? 5.362 9.174 -39.133 1.00 56.53 210 T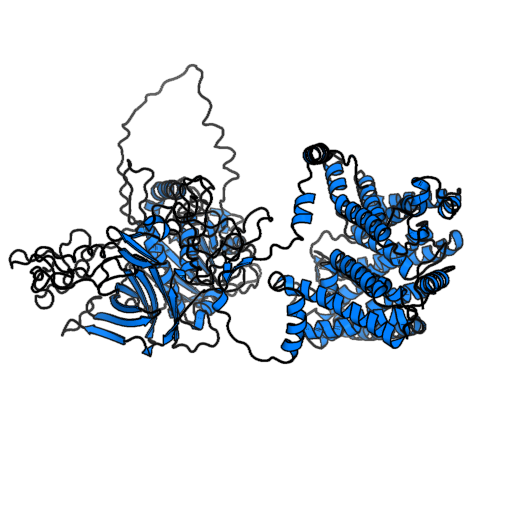YR A C 1
ATOM 1630 O O . TYR A 1 210 ? 5.631 8.129 -39.723 1.00 56.53 210 TYR A O 1
ATOM 1638 N N . HIS A 1 211 ? 6.274 10.124 -38.947 1.00 54.16 211 HIS A N 1
ATOM 1639 C CA . HIS A 1 211 ? 7.601 10.074 -39.551 1.00 54.16 211 HIS A CA 1
ATOM 1640 C C . HIS A 1 211 ? 8.511 9.159 -38.727 1.00 54.16 211 HIS A C 1
ATOM 1642 O O . HIS A 1 211 ? 8.984 9.551 -37.662 1.00 54.16 211 HIS A O 1
ATOM 1648 N N . GLU A 1 212 ? 8.765 7.944 -39.213 1.00 60.28 212 GLU A N 1
ATOM 1649 C CA . GLU A 1 212 ? 9.779 7.056 -38.640 1.00 60.28 212 GLU A CA 1
ATOM 1650 C C . GLU A 1 212 ? 11.050 7.086 -39.491 1.00 60.28 212 GLU A C 1
ATOM 1652 O O . GLU A 1 212 ? 11.040 6.785 -40.686 1.00 60.28 212 GLU A O 1
ATOM 1657 N N . HIS A 1 213 ? 12.169 7.454 -38.865 1.00 64.31 213 HIS A N 1
ATOM 1658 C CA . HIS A 1 213 ? 13.485 7.309 -39.472 1.00 64.31 213 HIS A CA 1
ATOM 1659 C C . HIS A 1 213 ? 13.829 5.815 -39.530 1.00 64.31 213 HIS A C 1
ATOM 1661 O O . HIS A 1 213 ? 14.362 5.255 -38.573 1.00 64.31 213 HIS A O 1
ATOM 1667 N N . ILE A 1 214 ? 13.533 5.181 -40.670 1.00 76.06 214 ILE A N 1
ATOM 1668 C CA . ILE A 1 214 ? 13.788 3.753 -40.950 1.00 76.06 214 ILE A CA 1
ATOM 1669 C C . ILE A 1 214 ? 15.244 3.367 -40.628 1.00 76.06 214 ILE A C 1
ATOM 1671 O O . ILE A 1 214 ? 15.515 2.254 -40.190 1.00 76.06 214 ILE A O 1
ATOM 1675 N N . SER A 1 215 ? 16.180 4.306 -40.782 1.00 73.94 215 SER A N 1
ATOM 1676 C CA . SER A 1 215 ? 17.592 4.143 -40.437 1.00 73.94 215 SER A CA 1
ATOM 1677 C C . SER A 1 215 ? 17.871 3.894 -38.946 1.00 73.94 215 SER A C 1
ATOM 1679 O O . SER A 1 215 ? 18.947 3.401 -38.623 1.00 73.94 215 SER A O 1
ATOM 1681 N N . GLU A 1 216 ? 16.966 4.201 -38.011 1.00 76.25 216 GLU A N 1
ATOM 1682 C CA . GLU A 1 216 ? 17.228 3.995 -36.577 1.00 76.25 216 GLU A CA 1
ATOM 1683 C C . GLU A 1 216 ? 17.197 2.523 -36.149 1.00 76.25 216 GLU A C 1
ATOM 1685 O O . GLU A 1 216 ? 18.072 2.085 -35.404 1.00 76.25 216 GLU A O 1
ATOM 1690 N N . TYR A 1 217 ? 16.184 1.780 -36.599 1.00 83.62 217 TYR A N 1
ATOM 1691 C CA . TYR A 1 217 ? 15.934 0.389 -36.196 1.00 83.62 217 TYR A CA 1
ATOM 1692 C C . TYR A 1 217 ? 15.478 -0.501 -37.362 1.00 83.62 217 TYR A C 1
ATOM 1694 O O . TYR A 1 217 ? 15.678 -1.715 -37.316 1.00 83.62 217 TYR A O 1
ATOM 1702 N N . GLY A 1 218 ? 14.866 0.075 -38.395 1.00 86.31 218 GLY A N 1
ATOM 1703 C CA . GLY A 1 218 ? 14.193 -0.645 -39.467 1.00 86.31 218 GLY A CA 1
ATOM 1704 C C . GLY A 1 218 ? 12.766 -0.155 -39.703 1.00 86.31 218 GLY A C 1
ATOM 1705 O O . GLY A 1 218 ? 12.362 0.899 -39.224 1.00 86.31 218 GLY A O 1
ATOM 1706 N N . VAL A 1 219 ? 12.009 -0.949 -40.458 1.00 85.94 219 VAL A N 1
ATOM 1707 C CA . VAL A 1 219 ? 10.621 -0.685 -40.875 1.00 85.94 219 VAL A CA 1
ATOM 1708 C C . VAL A 1 219 ? 9.597 -1.203 -39.854 1.00 85.94 219 VAL A C 1
ATOM 1710 O O . VAL A 1 219 ? 8.518 -0.640 -39.722 1.00 85.94 219 VAL A O 1
ATOM 1713 N N . HIS A 1 220 ? 9.916 -2.294 -39.151 1.00 87.00 220 HIS A N 1
ATOM 1714 C CA . HIS A 1 220 ? 9.026 -2.943 -38.173 1.00 87.00 220 HIS A CA 1
ATOM 1715 C C . HIS A 1 220 ? 9.633 -2.943 -36.764 1.00 87.00 220 HIS A C 1
ATOM 1717 O O . HIS A 1 220 ? 8.927 -2.994 -35.755 1.00 87.00 220 HIS A O 1
ATOM 1723 N N . TRP A 1 221 ? 10.964 -2.932 -36.694 1.00 88.19 221 TRP A N 1
ATOM 1724 C CA . TRP A 1 221 ? 11.721 -2.993 -35.456 1.00 88.19 221 TRP A CA 1
ATOM 1725 C C . TRP A 1 221 ? 11.748 -1.643 -34.738 1.00 88.19 221 TRP A C 1
ATOM 1727 O O . TRP A 1 221 ? 11.792 -0.591 -35.365 1.00 88.19 221 TRP A O 1
ATOM 1737 N N . ASN A 1 222 ? 11.774 -1.661 -33.407 1.00 88.12 222 ASN A N 1
ATOM 1738 C CA . ASN A 1 222 ? 11.911 -0.456 -32.592 1.00 88.12 222 ASN A CA 1
ATOM 1739 C C . ASN A 1 222 ? 12.539 -0.773 -31.226 1.00 88.12 222 ASN A C 1
ATOM 1741 O O . ASN A 1 222 ? 12.763 -1.934 -30.879 1.00 88.12 222 ASN A O 1
ATOM 1745 N N . PHE A 1 223 ? 12.791 0.273 -30.436 1.00 84.81 223 PHE A N 1
ATOM 1746 C CA . PHE A 1 223 ? 13.421 0.193 -29.115 1.00 84.81 223 PHE A CA 1
ATOM 1747 C C . PHE A 1 223 ? 12.843 -0.889 -28.185 1.00 84.81 223 PHE A C 1
ATOM 1749 O O . PHE A 1 223 ? 13.618 -1.611 -27.557 1.00 84.81 223 PHE A O 1
ATOM 1756 N N . PHE A 1 224 ? 11.513 -1.039 -28.098 1.00 85.25 224 PHE A N 1
ATOM 1757 C CA . PHE A 1 224 ? 10.905 -2.032 -27.201 1.00 85.25 224 PHE A CA 1
ATOM 1758 C C . PHE A 1 224 ? 11.264 -3.465 -27.616 1.00 85.25 224 PHE A C 1
ATOM 1760 O O . PHE A 1 224 ? 11.526 -4.311 -26.762 1.00 85.25 224 PHE A O 1
ATOM 1767 N N . ILE A 1 225 ? 11.354 -3.711 -28.926 1.00 89.38 225 ILE A N 1
ATOM 1768 C CA . ILE A 1 225 ? 11.749 -4.999 -29.501 1.00 89.38 225 ILE A CA 1
ATOM 1769 C C . ILE A 1 225 ? 13.246 -5.245 -29.250 1.00 89.38 225 ILE A C 1
ATOM 1771 O O . ILE A 1 225 ? 13.603 -6.295 -28.717 1.00 89.38 225 ILE A O 1
ATOM 1775 N N . THR A 1 226 ? 14.122 -4.261 -29.502 1.00 90.06 226 THR A N 1
ATOM 1776 C CA . THR A 1 226 ? 15.557 -4.357 -29.152 1.00 90.06 226 THR A CA 1
ATOM 1777 C C . THR A 1 226 ? 15.759 -4.685 -27.669 1.00 90.06 226 THR A C 1
ATOM 1779 O O . THR A 1 226 ? 16.557 -5.565 -27.341 1.00 90.06 226 THR A O 1
ATOM 1782 N N . LEU A 1 227 ? 15.020 -4.031 -26.765 1.00 86.62 227 LEU A N 1
ATOM 1783 C CA . LEU A 1 227 ? 15.109 -4.283 -25.325 1.00 86.62 227 LEU A CA 1
ATOM 1784 C C . LEU A 1 227 ? 14.621 -5.695 -24.955 1.00 86.62 227 LEU A C 1
ATOM 1786 O O . LEU A 1 227 ? 15.305 -6.387 -24.202 1.00 86.62 227 LEU A O 1
ATOM 1790 N N . ALA A 1 228 ? 13.499 -6.151 -25.525 1.00 87.19 228 ALA A N 1
ATOM 1791 C CA . ALA A 1 228 ? 12.956 -7.493 -25.300 1.00 87.19 228 ALA A CA 1
ATOM 1792 C C . ALA A 1 228 ? 13.958 -8.600 -25.678 1.00 87.19 228 ALA A C 1
ATOM 1794 O O . ALA A 1 228 ? 14.243 -9.483 -24.865 1.00 87.19 228 ALA A O 1
ATOM 1795 N N . PHE A 1 229 ? 14.548 -8.525 -26.877 1.00 91.75 229 PHE A N 1
ATOM 1796 C CA . PHE A 1 229 ? 15.556 -9.492 -27.326 1.00 91.75 229 PHE A CA 1
ATOM 1797 C C . PHE A 1 229 ? 16.859 -9.401 -26.518 1.00 91.75 229 PHE A C 1
ATOM 1799 O O . PHE A 1 229 ? 17.436 -10.434 -26.178 1.00 91.75 229 PHE A O 1
ATOM 1806 N N . THR A 1 230 ? 17.292 -8.192 -26.139 1.00 91.12 230 THR A N 1
ATOM 1807 C CA . THR A 1 230 ? 18.475 -7.989 -25.281 1.00 91.12 230 THR A CA 1
ATOM 1808 C C . THR A 1 230 ? 18.299 -8.660 -23.915 1.00 91.12 230 THR A C 1
ATOM 1810 O O . THR A 1 230 ? 19.195 -9.365 -23.452 1.00 91.12 230 THR A O 1
ATOM 1813 N N . MET A 1 231 ? 17.131 -8.497 -23.283 1.00 86.12 231 MET A N 1
ATOM 1814 C CA . MET A 1 231 ? 16.817 -9.135 -22.000 1.00 86.12 231 MET A CA 1
ATOM 1815 C C . MET A 1 231 ? 16.721 -10.662 -22.128 1.00 86.12 231 MET A C 1
ATOM 1817 O O . MET A 1 231 ? 17.290 -11.375 -21.302 1.00 86.12 231 MET A O 1
ATOM 1821 N N . PHE A 1 232 ? 16.065 -11.164 -23.180 1.00 88.75 232 PHE A N 1
ATOM 1822 C CA . PHE A 1 232 ? 15.920 -12.599 -23.437 1.00 88.75 232 PHE A CA 1
ATOM 1823 C C . PHE A 1 232 ? 17.267 -13.306 -23.630 1.00 88.75 232 PHE A C 1
ATOM 1825 O O . PHE A 1 232 ? 17.578 -14.259 -22.912 1.00 88.75 232 PHE A O 1
ATOM 1832 N N . PHE A 1 233 ? 18.096 -12.823 -24.562 1.00 90.75 233 PHE A N 1
ATOM 1833 C CA . PHE A 1 233 ? 19.413 -13.414 -24.807 1.00 90.75 233 PHE A CA 1
ATOM 1834 C C . PHE A 1 233 ? 20.369 -13.196 -23.630 1.00 90.75 233 PHE A C 1
ATOM 1836 O O . PHE A 1 233 ? 21.182 -14.071 -23.342 1.00 90.75 233 PHE A O 1
ATOM 1843 N N . GLY A 1 234 ? 20.235 -12.084 -22.900 1.00 88.44 234 GLY A N 1
ATOM 1844 C CA . GLY A 1 234 ? 20.981 -11.840 -21.669 1.00 88.44 234 GLY A CA 1
ATOM 1845 C C . GLY A 1 234 ? 20.713 -12.904 -20.610 1.00 88.44 234 GLY A C 1
ATOM 1846 O O . GLY A 1 234 ? 21.649 -13.540 -20.132 1.00 88.44 234 GLY A O 1
ATOM 1847 N N . ALA A 1 235 ? 19.443 -13.155 -20.284 1.00 84.62 235 ALA A N 1
ATOM 1848 C CA . ALA A 1 235 ? 19.072 -14.191 -19.323 1.00 84.62 235 ALA A CA 1
ATOM 1849 C C . ALA A 1 235 ? 19.493 -15.599 -19.794 1.00 84.62 235 ALA A C 1
ATOM 1851 O O . ALA A 1 235 ? 20.027 -16.380 -19.002 1.00 84.62 235 ALA A O 1
ATOM 1852 N N . LEU A 1 236 ? 19.345 -15.902 -21.091 1.00 87.06 236 LEU A N 1
ATOM 1853 C CA . LEU A 1 236 ? 19.745 -17.184 -21.679 1.00 87.06 236 LEU A CA 1
ATOM 1854 C C . LEU A 1 236 ? 21.259 -17.448 -21.576 1.00 87.06 236 LEU A C 1
ATOM 1856 O O . LEU A 1 236 ? 21.656 -18.547 -21.193 1.00 87.06 236 LEU A O 1
ATOM 1860 N N . LEU A 1 237 ? 22.102 -16.453 -21.882 1.00 87.94 237 LEU A N 1
ATOM 1861 C CA . LEU A 1 237 ? 23.565 -16.576 -21.803 1.00 87.94 237 LEU A CA 1
ATOM 1862 C C . LEU A 1 237 ? 24.095 -16.574 -20.363 1.00 87.94 237 LEU A C 1
ATOM 1864 O O . LEU A 1 237 ? 25.130 -17.179 -20.095 1.00 87.94 237 LEU A O 1
ATOM 1868 N N . VAL A 1 238 ? 23.400 -15.915 -19.431 1.00 86.00 238 VAL A N 1
ATOM 1869 C CA . VAL A 1 238 ? 23.787 -15.841 -18.010 1.00 86.00 238 VAL A CA 1
ATOM 1870 C C . VAL A 1 238 ? 23.360 -17.088 -17.223 1.00 86.00 238 VAL A C 1
ATOM 1872 O O . VAL A 1 238 ? 24.012 -17.450 -16.240 1.00 86.00 238 VAL A O 1
ATOM 1875 N N . ALA A 1 239 ? 22.304 -17.787 -17.650 1.00 81.56 239 ALA A N 1
ATOM 1876 C CA . ALA A 1 239 ? 21.799 -18.989 -16.986 1.00 81.56 239 ALA A CA 1
ATOM 1877 C C . ALA A 1 239 ? 22.841 -20.115 -16.748 1.00 81.56 239 ALA A C 1
ATOM 1879 O O . ALA A 1 239 ? 22.857 -20.632 -15.633 1.00 81.56 239 ALA A O 1
ATOM 1880 N N . PRO A 1 240 ? 23.721 -20.499 -17.701 1.00 82.31 240 PRO A N 1
ATOM 1881 C CA . PRO A 1 240 ? 24.720 -21.554 -17.477 1.00 82.31 240 PRO A CA 1
ATOM 1882 C C . PRO A 1 240 ? 25.964 -21.117 -16.673 1.00 82.31 240 PRO A C 1
ATOM 1884 O O . PRO A 1 240 ? 26.818 -21.951 -16.378 1.00 82.31 240 PRO A O 1
ATOM 1887 N N . ILE A 1 241 ? 26.116 -19.832 -16.330 1.00 82.44 241 ILE A N 1
ATOM 1888 C CA . ILE A 1 241 ? 27.360 -19.292 -15.751 1.00 82.44 241 ILE A CA 1
ATOM 1889 C C . ILE A 1 241 ? 27.309 -19.335 -14.217 1.00 82.44 241 ILE A C 1
ATOM 1891 O O . ILE A 1 241 ? 26.815 -18.400 -13.588 1.00 82.44 241 ILE A O 1
ATOM 1895 N N . GLY A 1 242 ? 27.852 -20.389 -13.601 1.00 69.25 242 GLY A N 1
ATOM 1896 C CA . GLY A 1 242 ? 27.840 -20.551 -12.136 1.00 69.25 242 GLY A CA 1
ATOM 1897 C C . GLY A 1 242 ? 28.540 -19.421 -11.364 1.00 69.25 242 GLY A C 1
ATOM 1898 O O . GLY A 1 242 ? 27.992 -18.888 -10.400 1.00 69.25 242 GLY A O 1
ATOM 1899 N N . GLU A 1 243 ? 29.724 -18.996 -11.812 1.00 80.56 243 GLU A N 1
ATOM 1900 C CA . GLU A 1 243 ? 30.489 -17.922 -11.169 1.00 80.56 243 GLU A CA 1
ATOM 1901 C C . GLU A 1 243 ? 30.264 -16.577 -11.875 1.00 80.56 243 GLU A C 1
ATOM 1903 O O . GLU A 1 243 ? 30.713 -16.356 -13.003 1.00 80.56 243 GLU A O 1
ATOM 1908 N N . ARG A 1 244 ? 29.573 -15.649 -11.197 1.00 82.25 244 ARG A N 1
ATOM 1909 C CA . ARG A 1 244 ? 29.165 -14.350 -11.769 1.00 82.25 244 ARG A CA 1
ATOM 1910 C C . ARG A 1 244 ? 30.331 -13.410 -12.090 1.00 82.25 244 ARG A C 1
ATOM 1912 O O . ARG A 1 244 ? 30.165 -12.474 -12.870 1.00 82.25 244 ARG A O 1
ATOM 1919 N N . ASP A 1 245 ? 31.524 -13.689 -11.579 1.00 82.69 245 ASP A N 1
ATOM 1920 C CA . ASP A 1 245 ? 32.730 -12.948 -11.937 1.00 82.69 245 ASP A CA 1
ATOM 1921 C C . ASP A 1 245 ? 33.202 -13.217 -13.377 1.00 82.69 245 ASP A C 1
ATOM 1923 O O . ASP A 1 245 ? 33.901 -12.382 -13.953 1.00 82.69 245 ASP A O 1
ATOM 1927 N N . HIS A 1 246 ? 32.750 -14.305 -14.015 1.00 88.25 246 HIS A N 1
ATOM 1928 C CA . HIS A 1 246 ? 33.011 -14.569 -15.434 1.00 88.25 246 HIS A CA 1
ATOM 1929 C C . HIS A 1 246 ? 32.188 -13.695 -16.396 1.00 88.25 246 HIS A C 1
ATOM 1931 O O . HIS A 1 246 ? 32.548 -13.583 -17.570 1.00 88.25 246 HIS A O 1
ATOM 1937 N N . LEU A 1 247 ? 31.139 -13.005 -15.923 1.00 88.56 247 LEU A N 1
ATOM 1938 C CA . LEU A 1 247 ? 30.299 -12.136 -16.763 1.00 88.56 247 LEU A CA 1
ATOM 1939 C C . LEU A 1 247 ? 31.096 -11.022 -17.460 1.00 88.56 247 LEU A C 1
ATOM 1941 O O . LEU A 1 247 ? 30.788 -10.672 -18.600 1.00 88.56 247 LEU A O 1
ATOM 1945 N N . LYS A 1 248 ? 32.164 -10.517 -16.823 1.00 88.88 248 LYS A N 1
ATOM 1946 C CA . LYS A 1 248 ? 33.079 -9.532 -17.427 1.00 88.88 248 LYS A CA 1
ATOM 1947 C C . LYS A 1 248 ? 33.753 -10.067 -18.696 1.00 88.88 248 LYS A C 1
ATOM 1949 O O . LYS A 1 248 ? 33.823 -9.356 -19.692 1.00 88.88 248 LYS A O 1
ATOM 1954 N N . PHE A 1 249 ? 34.182 -11.331 -18.693 1.00 91.81 249 PHE A N 1
ATOM 1955 C CA . PHE A 1 249 ? 34.808 -11.960 -19.857 1.00 91.81 249 PHE A CA 1
ATOM 1956 C C . PHE A 1 249 ? 33.786 -12.247 -20.957 1.00 91.81 249 PHE A C 1
ATOM 1958 O O . PHE A 1 249 ? 34.083 -12.016 -22.123 1.00 91.81 249 PHE A O 1
ATOM 1965 N N . VAL A 1 250 ? 32.566 -12.665 -20.604 1.00 93.00 250 VAL A N 1
ATOM 1966 C CA . VAL A 1 250 ? 31.491 -12.886 -21.588 1.00 93.00 250 VAL A CA 1
ATOM 1967 C C . VAL A 1 250 ? 31.114 -11.587 -22.302 1.00 93.00 250 VAL A C 1
ATOM 1969 O O . VAL A 1 250 ? 31.042 -11.575 -23.528 1.00 93.00 250 VAL A O 1
ATOM 1972 N N . ALA A 1 251 ? 30.961 -10.473 -21.577 1.00 94.56 251 ALA A N 1
ATOM 1973 C CA . ALA A 1 251 ? 30.713 -9.170 -22.198 1.00 94.56 251 ALA A CA 1
ATOM 1974 C C . ALA A 1 251 ? 31.866 -8.732 -23.129 1.00 94.56 251 ALA A C 1
ATOM 1976 O O . ALA A 1 251 ? 31.607 -8.255 -24.234 1.00 94.56 251 ALA A O 1
ATOM 1977 N N . ILE A 1 252 ? 33.127 -8.949 -22.723 1.00 94.81 252 ILE A N 1
ATOM 1978 C CA . ILE A 1 252 ? 34.318 -8.664 -23.547 1.00 94.81 252 ILE A CA 1
ATOM 1979 C C . ILE A 1 252 ? 34.351 -9.531 -24.820 1.00 94.81 252 ILE A C 1
ATOM 1981 O O . ILE A 1 252 ? 34.655 -9.027 -25.900 1.00 94.81 252 ILE A O 1
ATOM 1985 N N . VAL A 1 253 ? 34.025 -10.823 -24.727 1.00 95.88 253 VAL A N 1
ATOM 1986 C CA . VAL A 1 253 ? 33.990 -11.724 -25.893 1.00 95.88 253 VAL A CA 1
ATOM 1987 C C . VAL A 1 253 ? 32.875 -11.325 -26.861 1.00 95.88 253 VAL A C 1
ATOM 1989 O O . VAL A 1 253 ? 33.119 -11.262 -28.062 1.00 95.88 253 VAL A O 1
ATOM 1992 N N . ILE A 1 254 ? 31.680 -10.987 -26.365 1.00 96.38 254 ILE A N 1
ATOM 1993 C CA . ILE A 1 254 ? 30.566 -10.560 -27.227 1.00 96.38 254 ILE A CA 1
ATOM 1994 C C . ILE A 1 254 ? 30.926 -9.275 -27.982 1.00 96.38 254 ILE A C 1
ATOM 1996 O O . ILE A 1 254 ? 30.745 -9.225 -29.197 1.00 96.38 254 ILE A O 1
ATOM 2000 N N . VAL A 1 255 ? 31.475 -8.257 -27.305 1.00 96.44 255 VAL A N 1
ATOM 2001 C CA . VAL A 1 255 ? 31.798 -6.984 -27.971 1.00 96.44 255 VAL A CA 1
ATOM 2002 C C . VAL A 1 255 ? 32.979 -7.103 -28.940 1.00 96.44 255 VAL A C 1
ATOM 2004 O O . VAL A 1 255 ? 32.934 -6.496 -30.006 1.00 96.44 255 VAL A O 1
ATOM 2007 N N . THR A 1 256 ? 34.002 -7.916 -28.640 1.00 95.62 256 THR A N 1
ATOM 2008 C CA . THR A 1 256 ? 35.142 -8.101 -29.561 1.00 95.62 256 THR A CA 1
ATOM 2009 C C . THR A 1 256 ? 34.771 -8.926 -30.793 1.00 95.62 256 THR A C 1
ATOM 2011 O O . THR A 1 256 ? 35.179 -8.574 -31.897 1.00 95.62 256 THR A O 1
ATOM 2014 N N . VAL A 1 257 ? 33.948 -9.972 -30.645 1.00 96.44 257 VAL A N 1
ATOM 2015 C CA . VAL A 1 257 ? 33.422 -10.738 -31.789 1.00 96.44 257 VAL A CA 1
ATOM 2016 C C . VAL A 1 257 ? 32.480 -9.879 -32.639 1.00 96.44 257 VAL A C 1
ATOM 2018 O O . VAL A 1 257 ? 32.572 -9.926 -33.865 1.00 96.44 257 VAL A O 1
ATOM 2021 N N . HIS A 1 258 ? 31.621 -9.064 -32.014 1.00 96.75 258 HIS A N 1
ATOM 2022 C CA . HIS A 1 258 ? 30.741 -8.126 -32.722 1.00 96.75 258 HIS A CA 1
ATOM 2023 C C . HIS A 1 258 ? 31.538 -7.099 -33.534 1.00 96.75 258 HIS A C 1
ATOM 2025 O O . HIS A 1 258 ? 31.317 -6.969 -34.735 1.00 96.75 258 HIS A O 1
ATOM 2031 N N . GLU A 1 259 ? 32.529 -6.445 -32.921 1.00 96.44 259 GLU A N 1
ATOM 2032 C CA . GLU A 1 259 ? 33.409 -5.498 -33.618 1.00 96.44 259 GLU A CA 1
ATOM 2033 C C . GLU A 1 259 ? 34.168 -6.173 -34.767 1.00 96.44 259 GLU A C 1
ATOM 2035 O O . GLU A 1 259 ? 34.196 -5.652 -35.878 1.00 96.44 259 GLU A O 1
ATOM 2040 N N . MET A 1 260 ? 34.701 -7.381 -34.562 1.00 95.69 260 MET A N 1
ATOM 2041 C CA . MET A 1 260 ? 35.368 -8.123 -35.635 1.00 95.69 260 MET A CA 1
ATOM 2042 C C . MET A 1 260 ? 34.418 -8.420 -36.809 1.00 95.69 260 MET A C 1
ATOM 2044 O O . MET A 1 260 ? 34.820 -8.292 -37.963 1.00 95.69 260 MET A O 1
ATOM 2048 N N . CYS A 1 261 ? 33.147 -8.744 -36.548 1.00 96.19 261 CYS A N 1
ATOM 2049 C CA . CYS A 1 261 ? 32.140 -8.909 -37.602 1.00 96.19 261 CYS A CA 1
ATOM 2050 C C . CYS A 1 261 ? 31.831 -7.586 -38.325 1.00 96.19 261 CYS A C 1
ATOM 2052 O O . CYS A 1 261 ? 31.718 -7.579 -39.552 1.00 96.19 261 CYS A O 1
ATOM 2054 N N . LEU A 1 262 ? 31.736 -6.466 -37.594 1.00 95.69 262 LEU A N 1
ATOM 2055 C CA . LEU A 1 262 ? 31.564 -5.124 -38.167 1.00 95.69 262 LEU A CA 1
ATOM 2056 C C . LEU A 1 262 ? 32.703 -4.773 -39.136 1.00 95.69 262 LEU A C 1
ATOM 2058 O O . LEU A 1 262 ? 32.422 -4.360 -40.264 1.00 95.69 262 LEU A O 1
ATOM 2062 N N . GLN A 1 263 ? 33.955 -5.024 -38.739 1.00 93.88 263 GLN A N 1
ATOM 2063 C CA . GLN A 1 263 ? 35.151 -4.793 -39.562 1.00 93.88 263 GLN A CA 1
ATOM 2064 C C . GLN A 1 263 ? 35.257 -5.748 -40.768 1.00 93.88 263 GLN A C 1
ATOM 2066 O O . GLN A 1 263 ? 35.783 -5.367 -41.810 1.00 93.88 263 GLN A O 1
ATOM 2071 N N . LEU A 1 264 ? 34.696 -6.962 -40.682 1.00 94.44 264 LEU A N 1
ATOM 2072 C CA . LEU A 1 264 ? 34.603 -7.921 -41.798 1.00 94.44 264 LEU A CA 1
ATOM 2073 C C . LEU A 1 264 ? 33.487 -7.594 -42.818 1.00 94.44 264 LEU A C 1
ATOM 2075 O O . LEU A 1 264 ? 33.170 -8.422 -43.671 1.00 94.44 264 LEU A O 1
ATOM 2079 N N . GLY A 1 265 ? 32.900 -6.394 -42.756 1.00 92.00 265 GLY A N 1
ATOM 2080 C CA . GLY A 1 265 ? 31.942 -5.876 -43.741 1.00 92.00 265 GLY A CA 1
ATOM 2081 C C . GLY A 1 265 ? 30.501 -5.746 -43.241 1.00 92.00 265 GLY A C 1
ATOM 2082 O O . GLY A 1 265 ? 29.683 -5.117 -43.917 1.00 92.00 265 GLY A O 1
ATOM 2083 N N . LEU A 1 266 ? 30.170 -6.248 -42.042 1.00 93.00 266 LEU A N 1
ATOM 2084 C CA . LEU A 1 266 ? 28.814 -6.115 -41.492 1.00 93.00 266 LEU A CA 1
ATOM 2085 C C . LEU A 1 266 ? 28.423 -4.641 -41.274 1.00 93.00 266 LEU A C 1
ATOM 2087 O O . LEU A 1 266 ? 27.266 -4.288 -41.488 1.00 93.00 266 LEU A O 1
ATOM 2091 N N . ALA A 1 267 ? 29.375 -3.761 -40.935 1.00 92.69 267 ALA A N 1
ATOM 2092 C CA . ALA A 1 267 ? 29.109 -2.326 -40.808 1.00 92.69 267 ALA A CA 1
ATOM 2093 C C . ALA A 1 267 ? 28.618 -1.703 -42.129 1.00 92.69 267 ALA A C 1
ATOM 2095 O O . ALA A 1 267 ? 27.635 -0.964 -42.142 1.00 92.69 267 ALA A O 1
ATOM 2096 N N . GLN A 1 268 ? 29.255 -2.053 -43.254 1.00 92.56 268 GLN A N 1
ATOM 2097 C CA . GLN A 1 268 ? 28.863 -1.576 -44.586 1.00 92.56 268 GLN A CA 1
ATOM 2098 C C . GLN A 1 268 ? 27.488 -2.124 -44.994 1.00 92.56 268 GLN A C 1
ATOM 2100 O O . GLN A 1 268 ? 26.666 -1.392 -45.543 1.00 92.56 268 GLN A O 1
ATOM 2105 N N . TYR A 1 269 ? 27.200 -3.389 -44.669 1.00 91.69 269 TYR A N 1
ATOM 2106 C CA . TYR A 1 269 ? 25.892 -3.995 -44.919 1.00 91.69 269 TYR A CA 1
ATOM 2107 C C . TYR A 1 269 ? 24.764 -3.304 -44.134 1.00 91.69 269 TYR A C 1
ATOM 2109 O O . TYR A 1 269 ? 23.737 -2.950 -44.719 1.00 91.69 269 TYR A O 1
ATOM 2117 N N . VAL A 1 270 ? 24.959 -3.051 -42.835 1.00 90.44 270 VAL A N 1
ATOM 2118 C CA . VAL A 1 270 ? 23.955 -2.401 -41.972 1.00 90.44 270 VAL A CA 1
ATOM 2119 C C . VAL A 1 270 ? 23.724 -0.934 -42.358 1.00 90.44 270 VAL A C 1
ATOM 2121 O O . VAL A 1 270 ? 22.587 -0.474 -42.301 1.00 90.44 270 VAL A O 1
ATOM 2124 N N . LEU A 1 271 ? 24.759 -0.213 -42.803 1.00 89.00 271 LEU A N 1
ATOM 2125 C CA . LEU A 1 271 ? 24.644 1.187 -43.236 1.00 89.00 271 LEU A CA 1
ATOM 2126 C C . LEU A 1 271 ? 24.151 1.372 -44.685 1.00 89.00 271 LEU A C 1
ATOM 2128 O O . LEU A 1 271 ? 23.876 2.504 -45.072 1.00 89.00 271 LEU A O 1
ATOM 2132 N N . SER A 1 272 ? 24.025 0.302 -45.478 1.00 89.25 272 SER A N 1
ATOM 2133 C CA . SER A 1 272 ? 23.533 0.371 -46.865 1.00 89.25 272 SER A CA 1
ATOM 2134 C C . SER A 1 272 ? 22.035 0.697 -46.972 1.00 89.25 272 SER A C 1
ATOM 2136 O O . SER A 1 272 ? 21.257 0.422 -46.058 1.00 89.25 272 SER A O 1
ATOM 2138 N N . ASP A 1 273 ? 21.586 1.161 -48.140 1.00 83.56 273 ASP A N 1
ATOM 2139 C CA . ASP A 1 273 ? 20.168 1.471 -48.391 1.00 83.56 273 ASP A CA 1
ATOM 2140 C C . ASP A 1 273 ? 19.299 0.259 -48.797 1.00 83.56 273 ASP A C 1
ATOM 2142 O O . ASP A 1 273 ? 18.092 0.410 -48.963 1.00 83.56 273 ASP A O 1
ATOM 2146 N N . SER A 1 274 ? 19.864 -0.954 -48.928 1.00 83.94 274 SER A N 1
ATOM 2147 C CA . SER A 1 274 ? 19.109 -2.150 -49.365 1.00 83.94 274 SER A CA 1
ATOM 2148 C C . SER A 1 274 ? 18.019 -2.579 -48.373 1.00 83.94 274 SER A C 1
ATOM 2150 O O . SER A 1 274 ? 18.258 -2.577 -47.158 1.00 83.94 274 SER A O 1
ATOM 2152 N N . ARG A 1 275 ? 16.840 -2.962 -48.888 1.00 85.00 275 ARG A N 1
ATOM 2153 C CA . ARG A 1 275 ? 15.621 -3.327 -48.128 1.00 85.00 275 ARG A CA 1
ATOM 2154 C C . ARG A 1 275 ? 14.828 -4.483 -48.763 1.00 85.00 275 ARG A C 1
ATOM 2156 O O . ARG A 1 275 ? 13.616 -4.549 -48.584 1.00 85.00 275 ARG A O 1
ATOM 2163 N N . GLU A 1 276 ? 15.466 -5.375 -49.519 1.00 84.62 276 GLU A N 1
ATOM 2164 C CA . GLU A 1 276 ? 14.742 -6.337 -50.373 1.00 84.62 276 GLU A CA 1
ATOM 2165 C C . GLU A 1 276 ? 13.963 -7.403 -49.582 1.00 84.62 276 GLU A C 1
ATOM 2167 O O . GLU A 1 276 ? 12.932 -7.893 -50.035 1.00 84.62 276 GLU A O 1
ATOM 2172 N N . ASN A 1 277 ? 14.433 -7.747 -48.379 1.00 86.75 277 ASN A N 1
ATOM 2173 C CA . ASN A 1 277 ? 13.885 -8.820 -47.545 1.00 86.75 277 ASN A CA 1
ATOM 2174 C C . ASN A 1 277 ? 13.562 -8.341 -46.118 1.00 86.75 277 ASN A C 1
ATOM 2176 O O . ASN A 1 277 ? 14.118 -7.352 -45.649 1.00 86.75 277 ASN A O 1
ATOM 2180 N N . ILE A 1 278 ? 12.735 -9.087 -45.369 1.00 85.19 278 ILE A N 1
ATOM 2181 C CA . ILE A 1 278 ? 12.336 -8.748 -43.979 1.00 85.19 278 ILE A CA 1
ATOM 2182 C C . ILE A 1 278 ? 13.550 -8.543 -43.049 1.00 85.19 278 ILE A C 1
ATOM 2184 O O . ILE A 1 278 ? 13.506 -7.696 -42.154 1.00 85.19 278 ILE A O 1
ATOM 2188 N N . LEU A 1 279 ? 14.642 -9.284 -43.273 1.00 86.94 279 LEU A N 1
ATOM 2189 C CA . LEU A 1 279 ? 15.904 -9.106 -42.548 1.00 86.94 279 LEU A CA 1
ATOM 2190 C C . LEU A 1 279 ? 16.546 -7.743 -42.860 1.00 86.94 279 LEU A C 1
ATOM 2192 O O . LEU A 1 279 ? 16.934 -7.023 -41.946 1.00 86.94 279 LEU A O 1
ATOM 2196 N N . GLU A 1 280 ? 16.599 -7.350 -44.134 1.00 88.00 280 GLU A N 1
ATOM 2197 C CA . GLU A 1 280 ? 17.150 -6.060 -44.578 1.00 88.00 280 GLU A CA 1
ATOM 2198 C C . GLU A 1 280 ? 16.281 -4.875 -44.170 1.00 88.00 280 GLU A C 1
ATOM 2200 O O . GLU A 1 280 ? 16.792 -3.813 -43.811 1.00 88.00 280 GLU A O 1
ATOM 2205 N N . ALA A 1 281 ? 14.965 -5.071 -44.150 1.00 87.88 281 ALA A N 1
ATOM 2206 C CA . ALA A 1 281 ? 14.012 -4.105 -43.630 1.00 87.88 281 ALA A CA 1
ATOM 2207 C C . ALA A 1 281 ? 14.217 -3.808 -42.132 1.00 87.88 281 ALA A C 1
ATOM 2209 O O . ALA A 1 281 ? 13.701 -2.803 -41.659 1.00 87.88 281 ALA A O 1
ATOM 2210 N N . ASN A 1 282 ? 14.948 -4.644 -41.382 1.00 91.38 282 ASN A N 1
ATOM 2211 C CA . ASN A 1 282 ? 15.144 -4.509 -39.931 1.00 91.38 282 ASN A CA 1
ATOM 2212 C C . ASN A 1 282 ? 16.613 -4.674 -39.483 1.00 91.38 282 ASN A C 1
ATOM 2214 O O . ASN A 1 282 ? 16.884 -4.948 -38.312 1.00 91.38 282 ASN A O 1
ATOM 2218 N N . LYS A 1 283 ? 17.572 -4.536 -40.408 1.00 91.75 283 LYS A N 1
ATOM 2219 C CA . LYS A 1 283 ? 18.984 -4.880 -40.175 1.00 91.75 283 LYS A CA 1
ATOM 2220 C C . LYS A 1 283 ? 19.634 -4.046 -39.065 1.00 91.75 283 LYS A C 1
ATOM 2222 O O . LYS A 1 283 ? 20.371 -4.606 -38.261 1.00 91.75 283 LYS A O 1
ATOM 2227 N N . GLU A 1 284 ? 19.320 -2.758 -38.946 1.00 90.62 284 GLU A N 1
ATOM 2228 C CA . GLU A 1 284 ? 19.842 -1.902 -37.871 1.00 90.62 284 GLU A CA 1
ATOM 2229 C C . GLU A 1 284 ? 19.412 -2.389 -36.482 1.00 90.62 284 GLU A C 1
ATOM 2231 O O . GLU A 1 284 ? 20.240 -2.542 -35.583 1.00 90.62 284 GLU A O 1
ATOM 2236 N N . GLY A 1 285 ? 18.128 -2.698 -36.303 1.00 89.88 285 GLY A N 1
ATOM 2237 C CA . GLY A 1 285 ? 17.581 -3.187 -35.042 1.00 89.88 285 GLY A CA 1
ATOM 2238 C C . GLY A 1 285 ? 18.073 -4.584 -34.668 1.00 89.88 285 GLY A C 1
ATOM 2239 O O . GLY A 1 285 ? 18.311 -4.839 -33.490 1.00 89.88 285 GLY A O 1
ATOM 2240 N N . ILE A 1 286 ? 18.265 -5.463 -35.658 1.00 92.81 286 ILE A N 1
ATOM 2241 C CA . ILE A 1 286 ? 18.707 -6.852 -35.463 1.00 92.81 286 ILE A CA 1
ATOM 2242 C C . ILE A 1 286 ? 20.214 -6.929 -35.183 1.00 92.81 286 ILE A C 1
ATOM 2244 O O . ILE A 1 286 ? 20.626 -7.518 -34.183 1.00 92.81 286 ILE A O 1
ATOM 2248 N N . PHE A 1 287 ? 21.052 -6.323 -36.029 1.00 93.75 287 PHE A N 1
ATOM 2249 C CA . PHE A 1 287 ? 22.510 -6.436 -35.910 1.00 93.75 287 PHE A CA 1
ATOM 2250 C C . PHE A 1 287 ? 23.114 -5.537 -34.821 1.00 93.75 287 PHE A C 1
ATOM 2252 O O . PHE A 1 287 ? 24.277 -5.719 -34.481 1.00 93.75 287 PHE A O 1
ATOM 2259 N N . SER A 1 288 ? 22.341 -4.637 -34.204 1.00 94.19 288 SER A N 1
ATOM 2260 C CA . SER A 1 288 ? 22.766 -3.905 -32.999 1.00 94.19 288 SER A CA 1
ATOM 2261 C C . SER A 1 288 ? 22.528 -4.668 -31.683 1.00 94.19 288 SER A C 1
ATOM 2263 O O . SER A 1 288 ? 23.129 -4.321 -30.662 1.00 94.19 288 SER A O 1
ATOM 2265 N N . VAL A 1 289 ? 21.716 -5.740 -31.674 1.00 95.00 289 VAL A N 1
ATOM 2266 C CA . VAL A 1 289 ? 21.435 -6.539 -30.457 1.00 95.00 289 VAL A CA 1
ATOM 2267 C C . VAL A 1 289 ? 22.705 -7.056 -29.759 1.00 95.00 289 VAL A C 1
ATOM 2269 O O . VAL A 1 289 ? 22.752 -6.938 -28.535 1.00 95.00 289 VAL A O 1
ATOM 2272 N N . PRO A 1 290 ? 23.754 -7.572 -30.440 1.00 96.19 290 PRO A N 1
ATOM 2273 C CA . PRO A 1 290 ? 24.973 -8.038 -29.766 1.00 96.19 290 PRO A CA 1
ATOM 2274 C C . PRO A 1 290 ? 25.691 -6.942 -28.962 1.00 96.19 290 PRO A C 1
ATOM 2276 O O . PRO A 1 290 ? 26.162 -7.200 -27.853 1.00 96.19 290 PRO A O 1
ATOM 2279 N N . GLY A 1 291 ? 25.717 -5.703 -29.465 1.00 96.38 291 GLY A N 1
ATOM 2280 C CA . GLY A 1 291 ? 26.275 -4.557 -28.742 1.00 96.38 291 GLY A CA 1
ATOM 2281 C C . GLY A 1 291 ? 25.467 -4.205 -27.489 1.00 96.38 291 GLY A C 1
ATOM 2282 O O . GLY A 1 291 ? 26.024 -4.078 -26.396 1.00 96.38 291 GLY A O 1
ATOM 2283 N N . TYR A 1 292 ? 24.136 -4.138 -27.602 1.00 96.50 292 TYR A N 1
ATOM 2284 C CA . TYR A 1 292 ? 23.262 -3.924 -26.440 1.00 96.50 292 TYR A CA 1
ATOM 2285 C C . TYR A 1 292 ? 23.340 -5.077 -25.424 1.00 96.50 292 TYR A C 1
ATOM 2287 O O . TYR A 1 292 ? 23.337 -4.842 -24.216 1.00 96.50 292 TYR A O 1
ATOM 2295 N N . LEU A 1 293 ? 23.499 -6.316 -25.888 1.00 96.06 293 LEU A N 1
ATOM 2296 C CA . LEU A 1 293 ? 23.700 -7.502 -25.057 1.00 96.06 293 LEU A CA 1
ATOM 2297 C C . LEU A 1 293 ? 25.013 -7.436 -24.257 1.00 96.06 293 LEU A C 1
ATOM 2299 O O . LEU A 1 293 ? 25.017 -7.762 -23.068 1.00 96.06 293 LEU A O 1
ATOM 2303 N N . ALA A 1 294 ? 26.097 -6.934 -24.858 1.00 97.00 294 ALA A N 1
ATOM 2304 C CA . ALA A 1 294 ? 27.347 -6.668 -24.146 1.00 97.00 294 ALA A CA 1
ATOM 2305 C C . ALA A 1 294 ? 27.173 -5.599 -23.048 1.00 97.00 294 ALA A C 1
ATOM 2307 O O . ALA A 1 294 ? 27.621 -5.818 -21.920 1.00 97.00 294 ALA A O 1
ATOM 2308 N N . ILE A 1 295 ? 26.461 -4.493 -23.326 1.00 96.50 295 ILE A N 1
ATOM 2309 C CA . ILE A 1 295 ? 26.120 -3.469 -22.314 1.00 96.50 295 ILE A CA 1
ATOM 2310 C C . ILE A 1 295 ? 25.316 -4.102 -21.167 1.00 96.50 295 ILE A C 1
ATOM 2312 O O . ILE A 1 295 ? 25.640 -3.895 -19.996 1.00 96.50 295 ILE A O 1
ATOM 2316 N N . TYR A 1 296 ? 24.291 -4.897 -21.484 1.00 95.19 296 TYR A N 1
ATOM 2317 C CA . TYR A 1 296 ? 23.402 -5.527 -20.505 1.00 95.19 296 TYR A CA 1
ATOM 2318 C C . TYR A 1 296 ? 24.158 -6.472 -19.554 1.00 95.19 296 TYR A C 1
ATOM 2320 O O . TYR A 1 296 ? 24.021 -6.360 -18.333 1.00 95.19 296 TYR A O 1
ATOM 2328 N N . ILE A 1 297 ? 25.021 -7.344 -20.090 1.00 93.81 297 ILE A N 1
ATOM 2329 C CA . ILE A 1 297 ? 25.816 -8.301 -19.299 1.00 93.81 297 ILE A CA 1
ATOM 2330 C C . ILE A 1 297 ? 26.919 -7.589 -18.495 1.00 93.81 297 ILE A C 1
ATOM 2332 O O . ILE A 1 297 ? 27.097 -7.882 -17.310 1.00 93.81 297 ILE A O 1
ATOM 2336 N N . ALA A 1 298 ? 27.610 -6.599 -19.073 1.00 94.81 298 ALA A N 1
ATOM 2337 C CA . ALA A 1 298 ? 28.583 -5.785 -18.336 1.00 94.81 298 ALA A CA 1
ATOM 2338 C C . ALA A 1 298 ? 27.930 -5.016 -17.168 1.00 94.81 298 ALA A C 1
ATOM 2340 O O . ALA A 1 298 ? 28.519 -4.882 -16.094 1.00 94.81 298 ALA A O 1
ATOM 2341 N N . SER A 1 299 ? 26.678 -4.585 -17.334 1.00 93.81 299 SER A N 1
ATOM 2342 C CA . SER A 1 299 ? 25.899 -3.924 -16.280 1.00 93.81 299 SER A CA 1
ATOM 2343 C C . SER A 1 299 ? 25.504 -4.879 -15.145 1.00 93.81 299 SER A C 1
ATOM 2345 O O . SER A 1 299 ? 25.480 -4.463 -13.987 1.00 93.81 299 SER A O 1
ATOM 2347 N N . MET A 1 300 ? 25.276 -6.170 -15.429 1.00 90.31 300 MET A N 1
ATOM 2348 C CA . MET A 1 300 ? 25.125 -7.196 -14.381 1.00 90.31 300 MET A CA 1
ATOM 2349 C C . MET A 1 300 ? 26.435 -7.463 -13.628 1.00 90.31 300 MET A C 1
ATOM 2351 O O . MET A 1 300 ? 26.416 -7.696 -12.422 1.00 90.31 300 MET A O 1
ATOM 2355 N N . TYR A 1 301 ? 27.590 -7.396 -14.296 1.00 90.88 301 TYR A N 1
ATOM 2356 C CA . TYR A 1 301 ? 28.884 -7.483 -13.608 1.00 90.88 301 TYR A CA 1
ATOM 2357 C C . TYR A 1 301 ? 29.119 -6.281 -12.669 1.00 90.88 301 TYR A C 1
ATOM 2359 O O . TYR A 1 301 ? 29.588 -6.448 -11.537 1.00 90.88 301 TYR A O 1
ATOM 2367 N N . ILE A 1 302 ? 28.725 -5.077 -13.096 1.00 90.31 302 ILE A N 1
ATOM 2368 C CA . ILE A 1 302 ? 28.715 -3.874 -12.250 1.00 90.31 302 ILE A CA 1
ATOM 2369 C C . ILE A 1 302 ? 27.750 -4.052 -11.064 1.00 90.31 302 ILE A C 1
ATOM 2371 O O . ILE A 1 302 ? 28.135 -3.778 -9.930 1.00 90.31 302 ILE A O 1
ATOM 2375 N N . GLN A 1 303 ? 26.546 -4.595 -11.284 1.00 88.38 303 GLN A N 1
ATOM 2376 C CA . GLN A 1 303 ? 25.606 -4.955 -10.212 1.00 88.38 303 GLN A CA 1
ATOM 2377 C C . GLN A 1 303 ? 26.223 -5.934 -9.203 1.00 88.38 303 GLN A C 1
ATOM 2379 O O . GLN A 1 303 ? 26.134 -5.696 -8.000 1.00 88.38 303 GLN A O 1
ATOM 2384 N N . ASN A 1 304 ? 26.864 -7.015 -9.664 1.00 85.12 304 ASN A N 1
ATOM 2385 C CA . ASN A 1 304 ? 27.516 -7.983 -8.778 1.00 85.12 304 ASN A CA 1
ATOM 2386 C C . ASN A 1 304 ? 28.644 -7.325 -7.968 1.00 85.12 304 ASN A C 1
ATOM 2388 O O . ASN A 1 304 ? 28.773 -7.564 -6.770 1.00 85.12 304 ASN A O 1
ATOM 2392 N N . SER A 1 305 ? 29.404 -6.423 -8.596 1.00 83.81 305 SER A N 1
ATOM 2393 C CA . SER A 1 305 ? 30.441 -5.636 -7.923 1.00 83.81 305 SER A CA 1
ATOM 2394 C C . SER A 1 305 ? 29.893 -4.694 -6.847 1.00 83.81 305 SER A C 1
ATOM 2396 O O . SER A 1 305 ? 30.642 -4.367 -5.933 1.00 83.81 305 SER A O 1
ATOM 2398 N N . LEU A 1 306 ? 28.633 -4.258 -6.951 1.00 84.38 306 LEU A N 1
ATOM 2399 C CA . LEU A 1 306 ? 27.923 -3.384 -6.005 1.00 84.38 306 LEU A CA 1
ATOM 2400 C C . LEU A 1 306 ? 27.127 -4.161 -4.939 1.00 84.38 306 LEU A C 1
ATOM 2402 O O . LEU A 1 306 ? 26.336 -3.570 -4.207 1.00 84.38 306 LEU A O 1
ATOM 2406 N N . ARG A 1 307 ? 27.284 -5.487 -4.856 1.00 78.38 307 ARG A N 1
ATOM 2407 C CA . ARG A 1 307 ? 26.543 -6.317 -3.904 1.00 78.38 307 ARG A CA 1
ATOM 2408 C C . ARG A 1 307 ? 27.245 -6.367 -2.549 1.00 78.38 307 ARG A C 1
ATOM 2410 O O . ARG A 1 307 ? 28.367 -6.852 -2.439 1.00 78.38 307 ARG A O 1
ATOM 2417 N N . TRP A 1 308 ? 26.525 -5.980 -1.503 1.00 76.06 308 TRP A N 1
ATOM 2418 C CA . TRP A 1 308 ? 26.926 -6.204 -0.115 1.00 76.06 308 TRP A CA 1
ATOM 2419 C C . TRP A 1 308 ? 26.257 -7.463 0.446 1.00 76.06 308 TRP A C 1
ATOM 2421 O O . TRP A 1 308 ? 25.119 -7.780 0.090 1.00 76.06 308 TRP A O 1
ATOM 2431 N N . GLN A 1 309 ? 26.987 -8.206 1.280 1.00 67.00 309 GLN A N 1
ATOM 2432 C CA . GLN A 1 309 ? 26.465 -9.386 1.982 1.00 67.00 309 GLN A CA 1
ATOM 2433 C C . GLN A 1 309 ? 25.762 -8.989 3.287 1.00 67.00 309 GLN A C 1
ATOM 2435 O O . GLN A 1 309 ? 24.720 -9.550 3.615 1.00 67.00 309 GLN A O 1
ATOM 2440 N N . GLU A 1 310 ? 26.298 -7.991 3.992 1.00 73.81 310 GLU A N 1
ATOM 2441 C CA . GLU A 1 310 ? 25.718 -7.459 5.225 1.00 73.81 310 GLU A CA 1
ATOM 2442 C C . GLU A 1 310 ? 24.648 -6.384 4.931 1.00 73.81 310 GLU A C 1
ATOM 2444 O O . GLU A 1 310 ? 24.793 -5.609 3.977 1.00 73.81 310 GLU A O 1
ATOM 2449 N N . PRO A 1 311 ? 23.562 -6.312 5.732 1.00 72.19 311 PRO A N 1
ATOM 2450 C CA . PRO A 1 311 ? 22.461 -5.358 5.536 1.00 72.19 311 PRO A CA 1
ATOM 2451 C C . PRO A 1 311 ? 22.839 -3.904 5.866 1.00 72.19 311 PRO A C 1
ATOM 2453 O O . PRO A 1 311 ? 22.110 -2.975 5.506 1.00 72.19 311 PRO A O 1
ATOM 2456 N N . ILE A 1 312 ? 23.956 -3.719 6.567 1.00 76.31 312 ILE A N 1
ATOM 2457 C CA . ILE A 1 312 ? 24.530 -2.452 7.011 1.00 76.31 312 ILE A CA 1
ATOM 2458 C C . ILE A 1 312 ? 26.045 -2.583 6.840 1.00 76.31 312 ILE A C 1
ATOM 2460 O O . ILE A 1 312 ? 26.593 -3.627 7.177 1.00 76.31 312 ILE A O 1
ATOM 2464 N N . ILE A 1 313 ? 26.718 -1.551 6.331 1.00 82.88 313 ILE A N 1
ATOM 2465 C CA . ILE A 1 313 ? 28.185 -1.528 6.199 1.00 82.88 313 ILE A CA 1
ATOM 2466 C C . ILE A 1 313 ? 28.781 -0.237 6.753 1.00 82.88 313 ILE A C 1
ATOM 2468 O O . ILE A 1 313 ? 28.089 0.770 6.927 1.00 82.88 313 ILE A O 1
ATOM 2472 N N . LYS A 1 314 ? 30.092 -0.242 7.001 1.00 82.62 314 LYS A N 1
ATOM 2473 C CA . LYS A 1 314 ? 30.803 0.945 7.493 1.00 82.62 314 LYS A CA 1
ATOM 2474 C C . LYS A 1 314 ? 31.038 1.943 6.363 1.00 82.62 314 LYS A C 1
ATOM 2476 O O . LYS A 1 314 ? 31.396 1.562 5.248 1.00 82.62 314 LYS A O 1
ATOM 2481 N N . CYS A 1 315 ? 30.986 3.237 6.683 1.00 83.00 315 CYS A N 1
ATOM 2482 C CA . CYS A 1 315 ? 31.337 4.332 5.770 1.00 83.00 315 CYS A CA 1
ATOM 2483 C C . CYS A 1 315 ? 32.653 4.096 4.992 1.00 83.00 315 CYS A C 1
ATOM 2485 O O . CYS A 1 315 ? 32.734 4.389 3.800 1.00 83.00 315 CYS A O 1
ATOM 2487 N N . ARG A 1 316 ? 33.684 3.514 5.628 1.00 83.56 316 ARG A N 1
ATOM 2488 C CA . ARG A 1 316 ? 34.968 3.184 4.976 1.00 83.56 316 ARG A CA 1
ATOM 2489 C C . ARG A 1 316 ? 34.830 2.164 3.836 1.00 83.56 316 ARG A C 1
ATOM 2491 O O . ARG A 1 316 ? 35.519 2.293 2.828 1.00 83.56 316 ARG A O 1
ATOM 2498 N N . GLU A 1 317 ? 33.975 1.159 3.994 1.00 84.62 317 GLU A N 1
ATOM 2499 C CA . GLU A 1 317 ? 33.752 0.104 2.995 1.00 84.62 317 GLU A CA 1
ATOM 2500 C C . GLU A 1 317 ? 32.932 0.641 1.818 1.00 84.62 317 GLU A C 1
ATOM 2502 O O . GLU A 1 317 ? 33.294 0.418 0.662 1.00 84.62 317 GLU A O 1
ATOM 2507 N N . PHE A 1 318 ? 31.902 1.446 2.100 1.00 87.19 318 PHE A N 1
ATOM 2508 C CA . PHE A 1 318 ? 31.141 2.159 1.071 1.00 87.19 318 PHE A CA 1
ATOM 2509 C C . PHE A 1 318 ? 32.027 3.141 0.280 1.00 87.19 318 PHE A C 1
ATOM 2511 O O . PHE A 1 318 ? 31.966 3.181 -0.951 1.00 87.19 318 PHE A O 1
ATOM 2518 N N . LEU A 1 319 ? 32.912 3.886 0.955 1.00 87.06 319 LEU A N 1
ATOM 2519 C CA . LEU A 1 319 ? 33.882 4.782 0.315 1.00 87.06 319 LEU A CA 1
ATOM 2520 C C . LEU A 1 319 ? 34.882 4.015 -0.566 1.00 87.06 319 LEU A C 1
ATOM 2522 O O . LEU A 1 319 ? 35.138 4.430 -1.695 1.00 87.06 319 LEU A O 1
ATOM 2526 N N . LEU A 1 320 ? 35.418 2.884 -0.090 1.00 88.50 320 LEU A N 1
ATOM 2527 C CA . LEU A 1 320 ? 36.326 2.038 -0.873 1.00 88.50 320 LEU A CA 1
ATOM 2528 C C . LEU A 1 320 ? 35.634 1.483 -2.127 1.00 88.50 320 LEU A C 1
ATOM 2530 O O . LEU A 1 320 ? 36.219 1.484 -3.210 1.00 88.50 320 LEU A O 1
ATOM 2534 N N . GLN A 1 321 ? 34.371 1.072 -2.001 1.00 89.00 321 GLN A N 1
ATOM 2535 C CA . GLN A 1 321 ? 33.563 0.630 -3.132 1.00 89.00 321 GLN A CA 1
ATOM 2536 C C . GLN A 1 321 ? 33.277 1.779 -4.114 1.00 89.00 321 GLN A C 1
ATOM 2538 O O . GLN A 1 321 ? 33.406 1.598 -5.322 1.00 89.00 321 GLN A O 1
ATOM 2543 N N . THR A 1 322 ? 32.969 2.978 -3.616 1.00 90.50 322 THR A N 1
ATOM 2544 C CA . THR A 1 322 ? 32.781 4.182 -4.446 1.00 90.50 322 THR A CA 1
ATOM 2545 C C . THR A 1 322 ? 34.062 4.533 -5.212 1.00 90.50 322 THR A C 1
ATOM 2547 O O . THR A 1 322 ? 34.015 4.798 -6.413 1.00 90.50 322 THR A O 1
ATOM 2550 N N . ALA A 1 323 ? 35.227 4.446 -4.561 1.00 91.31 323 ALA A N 1
ATOM 2551 C CA . ALA A 1 323 ? 36.530 4.645 -5.193 1.00 91.31 323 ALA A CA 1
ATOM 2552 C C . ALA A 1 323 ? 36.839 3.573 -6.256 1.00 91.31 323 ALA A C 1
ATOM 2554 O O . ALA A 1 323 ? 37.335 3.908 -7.332 1.00 91.31 323 ALA A O 1
ATOM 2555 N N . LYS A 1 324 ? 36.487 2.302 -6.008 1.00 91.44 324 LYS A N 1
ATOM 2556 C CA . LYS A 1 324 ? 36.574 1.214 -7.000 1.00 91.44 324 LYS A CA 1
ATOM 2557 C C . LYS A 1 324 ? 35.715 1.513 -8.233 1.00 91.44 324 LYS A C 1
ATOM 2559 O O . LYS A 1 324 ? 36.208 1.382 -9.351 1.00 91.44 324 LYS A O 1
ATOM 2564 N N . MET A 1 325 ? 34.471 1.964 -8.050 1.00 92.06 325 MET A N 1
ATOM 2565 C CA . MET A 1 325 ? 33.598 2.362 -9.163 1.00 92.06 325 MET A CA 1
ATOM 2566 C C . MET A 1 325 ? 34.151 3.570 -9.932 1.00 92.06 325 MET A C 1
ATOM 2568 O O . MET A 1 325 ? 34.142 3.565 -11.161 1.00 92.06 325 MET A O 1
ATOM 2572 N N . GLY A 1 326 ? 34.696 4.567 -9.227 1.00 93.12 326 GLY A N 1
ATOM 2573 C CA . GLY A 1 326 ? 35.377 5.711 -9.838 1.00 93.12 326 GLY A CA 1
ATOM 2574 C C . GLY A 1 326 ? 36.600 5.306 -10.668 1.00 93.12 326 GLY A C 1
ATOM 2575 O O . GLY A 1 326 ? 36.766 5.788 -11.785 1.00 93.12 326 GLY A O 1
ATOM 2576 N N . LEU A 1 327 ? 37.419 4.369 -10.178 1.00 94.12 327 LEU A N 1
ATOM 2577 C CA . LEU A 1 327 ? 38.569 3.843 -10.920 1.00 94.12 327 LEU A CA 1
ATOM 2578 C C . LEU A 1 327 ? 38.136 3.091 -12.189 1.00 94.12 327 LEU A C 1
ATOM 2580 O O . LEU A 1 327 ? 38.698 3.332 -13.254 1.00 94.12 327 LEU A O 1
ATOM 2584 N N . ILE A 1 328 ? 37.108 2.237 -12.097 1.00 92.56 328 ILE A N 1
ATOM 2585 C CA . ILE A 1 328 ? 36.531 1.544 -13.263 1.00 92.56 328 ILE A CA 1
ATOM 2586 C C . ILE A 1 328 ? 36.029 2.567 -14.290 1.00 92.56 328 ILE A C 1
ATOM 2588 O O . ILE A 1 328 ? 36.329 2.434 -15.475 1.00 92.56 328 ILE A O 1
ATOM 2592 N N . ALA A 1 329 ? 35.332 3.618 -13.846 1.00 94.62 329 ALA A N 1
ATOM 2593 C CA . ALA A 1 329 ? 34.876 4.687 -14.726 1.00 94.62 329 ALA A CA 1
ATOM 2594 C C . ALA A 1 329 ? 36.044 5.407 -15.423 1.00 94.62 329 ALA A C 1
ATOM 2596 O O . ALA A 1 329 ? 35.995 5.588 -16.634 1.00 94.62 329 ALA A O 1
ATOM 2597 N N . LEU A 1 330 ? 37.115 5.770 -14.706 1.00 94.81 330 LEU A N 1
ATOM 2598 C CA . LEU A 1 330 ? 38.305 6.403 -15.300 1.00 94.81 330 LEU A CA 1
ATOM 2599 C C . LEU A 1 330 ? 38.995 5.499 -16.336 1.00 94.81 330 LEU A C 1
ATOM 2601 O O . LEU A 1 330 ? 39.412 5.978 -17.392 1.00 94.81 330 LEU A O 1
ATOM 2605 N N . CYS A 1 331 ? 39.081 4.192 -16.070 1.00 95.25 331 CYS A N 1
ATOM 2606 C CA . CYS A 1 331 ? 39.575 3.221 -17.044 1.00 95.25 331 CYS A CA 1
ATOM 2607 C C . CYS A 1 331 ? 38.681 3.164 -18.290 1.00 95.25 331 CYS A C 1
ATOM 2609 O O . CYS A 1 331 ? 39.202 3.213 -19.403 1.00 95.25 331 CYS A O 1
ATOM 2611 N N . LEU A 1 332 ? 37.354 3.118 -18.122 1.00 95.56 332 LEU A N 1
ATOM 2612 C CA . LEU A 1 332 ? 36.405 3.137 -19.237 1.00 95.56 332 LEU A CA 1
ATOM 2613 C C . LEU A 1 332 ? 36.517 4.435 -20.048 1.00 95.56 332 LEU A C 1
ATOM 2615 O O . LEU A 1 332 ? 36.651 4.355 -21.261 1.00 95.56 332 LEU A O 1
ATOM 2619 N N . TRP A 1 333 ? 36.580 5.607 -19.408 1.00 96.00 333 TRP A N 1
ATOM 2620 C CA . TRP A 1 333 ? 36.788 6.894 -20.088 1.00 96.00 333 TRP A CA 1
ATOM 2621 C C . TRP A 1 333 ? 38.077 6.936 -20.911 1.00 96.00 333 TRP A C 1
ATOM 2623 O O . TRP A 1 333 ? 38.061 7.425 -22.036 1.00 96.00 333 TRP A O 1
ATOM 2633 N N . LYS A 1 334 ? 39.182 6.369 -20.409 1.00 94.56 334 LYS A N 1
ATOM 2634 C CA . LYS A 1 334 ? 40.410 6.227 -21.205 1.00 94.56 334 LYS A CA 1
ATOM 2635 C C . LYS A 1 334 ? 40.201 5.315 -22.423 1.00 94.56 334 LYS A C 1
ATOM 2637 O O . LYS A 1 334 ? 40.711 5.614 -23.498 1.00 94.56 334 LYS A O 1
ATOM 2642 N N . MET A 1 335 ? 39.451 4.224 -22.261 1.00 94.31 335 MET A N 1
ATOM 2643 C CA . MET A 1 335 ? 39.117 3.312 -23.359 1.00 94.31 335 MET A CA 1
ATOM 2644 C C . MET A 1 335 ? 38.154 3.931 -24.383 1.00 94.31 335 MET A C 1
ATOM 2646 O O . MET A 1 335 ? 38.225 3.542 -25.543 1.00 94.31 335 MET A O 1
ATOM 2650 N N . VAL A 1 336 ? 37.305 4.897 -24.000 1.00 95.44 336 VAL A N 1
ATOM 2651 C CA . VAL A 1 336 ? 36.443 5.640 -24.942 1.00 95.44 336 VAL A CA 1
ATOM 2652 C C . VAL A 1 336 ? 37.286 6.362 -25.987 1.00 95.44 336 VAL A C 1
ATOM 2654 O O . VAL A 1 336 ? 37.079 6.121 -27.168 1.00 95.44 336 VAL A O 1
ATOM 2657 N N . TYR A 1 337 ? 38.262 7.178 -25.572 1.00 93.38 337 TYR A N 1
ATOM 2658 C CA . TYR A 1 337 ? 39.115 7.923 -26.510 1.00 93.38 337 TYR A CA 1
ATOM 2659 C C . TYR A 1 337 ? 39.896 6.991 -27.452 1.00 93.38 337 TYR A C 1
ATOM 2661 O O . TYR A 1 337 ? 39.972 7.239 -28.649 1.00 93.38 337 TYR A O 1
ATOM 2669 N N . ILE A 1 338 ? 40.408 5.866 -26.935 1.00 94.25 338 ILE A N 1
ATOM 2670 C CA . ILE A 1 338 ? 41.099 4.857 -27.756 1.00 94.25 338 ILE A CA 1
ATOM 2671 C C . ILE A 1 338 ? 40.135 4.220 -28.774 1.00 94.25 338 ILE A C 1
ATOM 2673 O O . ILE A 1 338 ? 40.489 4.040 -29.935 1.00 94.25 338 ILE A O 1
ATOM 2677 N N . ALA A 1 339 ? 38.913 3.873 -28.362 1.00 92.81 339 ALA A N 1
ATOM 2678 C CA . ALA A 1 339 ? 37.932 3.250 -29.249 1.00 92.81 339 ALA A CA 1
ATOM 2679 C C . ALA A 1 339 ? 37.343 4.236 -30.277 1.00 92.81 339 ALA A C 1
ATOM 2681 O O . ALA A 1 339 ? 37.039 3.825 -31.396 1.00 92.81 339 ALA A O 1
ATOM 2682 N N . GLU A 1 340 ? 37.224 5.519 -29.925 1.00 92.06 340 GLU A N 1
ATOM 2683 C CA . GLU A 1 340 ? 36.857 6.606 -30.838 1.00 92.06 340 GLU A CA 1
ATOM 2684 C C . GLU A 1 340 ? 37.895 6.753 -31.962 1.00 92.06 340 GLU A C 1
ATOM 2686 O O . GLU A 1 340 ? 37.514 6.740 -33.131 1.00 92.06 340 GLU A O 1
ATOM 2691 N N . GLU A 1 341 ? 39.192 6.789 -31.633 1.00 91.12 341 GLU A N 1
ATOM 2692 C CA . GLU A 1 341 ? 40.278 6.846 -32.626 1.00 91.12 341 GLU A CA 1
ATOM 2693 C C . GLU A 1 341 ? 40.366 5.581 -33.501 1.00 91.12 341 GLU A C 1
ATOM 2695 O O . GLU A 1 341 ? 40.651 5.678 -34.694 1.00 91.12 341 GLU A O 1
ATOM 2700 N N . MET A 1 342 ? 40.138 4.390 -32.929 1.00 91.19 342 MET A N 1
ATOM 2701 C CA . MET A 1 342 ? 40.308 3.116 -33.645 1.00 91.19 342 MET A CA 1
ATOM 2702 C C . MET A 1 342 ? 39.116 2.716 -34.524 1.00 91.19 342 MET A C 1
ATOM 2704 O O . MET A 1 342 ? 39.318 2.179 -35.612 1.00 91.19 342 MET A O 1
ATOM 2708 N N . PHE A 1 343 ? 37.886 2.908 -34.039 1.00 90.19 343 PHE A N 1
ATOM 2709 C CA . PHE A 1 343 ? 36.672 2.337 -34.642 1.00 90.19 343 PHE A CA 1
ATOM 2710 C C . PHE A 1 343 ? 35.552 3.366 -34.857 1.00 90.19 343 PHE A C 1
ATOM 2712 O O . PHE A 1 343 ? 34.521 3.039 -35.450 1.00 90.19 343 PHE A O 1
ATOM 2719 N N . GLY A 1 344 ? 35.718 4.590 -34.344 1.00 91.94 344 GLY A N 1
ATOM 2720 C CA . GLY A 1 344 ? 34.631 5.550 -34.184 1.00 91.94 344 GLY A CA 1
ATOM 2721 C C . GLY A 1 344 ? 33.573 5.084 -33.175 1.00 91.94 344 GLY A C 1
ATOM 2722 O O . GLY A 1 344 ? 33.593 3.964 -32.658 1.00 91.94 344 GLY A O 1
ATOM 2723 N N . ILE A 1 345 ? 32.597 5.946 -32.903 1.00 94.44 345 ILE A N 1
ATOM 2724 C CA . ILE A 1 345 ? 31.427 5.610 -32.081 1.00 94.44 345 ILE A CA 1
ATOM 2725 C C . ILE A 1 345 ? 30.193 5.601 -32.985 1.00 94.44 345 ILE A C 1
ATOM 2727 O O . ILE A 1 345 ? 29.959 6.560 -33.717 1.00 94.44 345 ILE A O 1
ATOM 2731 N N . SER A 1 346 ? 29.413 4.516 -32.957 1.00 93.75 346 SER A N 1
ATOM 2732 C CA . SER A 1 346 ? 28.147 4.411 -33.691 1.00 93.75 346 SER A CA 1
ATOM 2733 C C . SER A 1 346 ? 27.081 3.676 -32.881 1.00 93.75 346 SER A C 1
ATOM 2735 O O . SER A 1 346 ? 27.173 2.471 -32.628 1.00 93.75 346 SER A O 1
ATOM 2737 N N . ARG A 1 347 ? 26.010 4.401 -32.541 1.00 91.81 347 ARG A N 1
ATOM 2738 C CA . ARG A 1 347 ? 24.794 3.846 -31.927 1.00 91.81 347 ARG A CA 1
ATOM 2739 C C . ARG A 1 347 ? 24.078 2.851 -32.843 1.00 91.81 347 ARG A C 1
ATOM 2741 O O . ARG A 1 347 ? 23.626 1.818 -32.357 1.00 91.81 347 ARG A O 1
ATOM 2748 N N . ARG A 1 348 ? 23.953 3.149 -34.147 1.00 90.12 348 ARG A N 1
ATOM 2749 C CA . ARG A 1 348 ? 23.226 2.293 -35.114 1.00 90.12 348 ARG A CA 1
ATOM 2750 C C . ARG A 1 348 ? 23.859 0.909 -35.240 1.00 90.12 348 ARG A C 1
ATOM 2752 O O . ARG A 1 348 ? 23.146 -0.077 -35.365 1.00 90.12 348 ARG A O 1
ATOM 2759 N N . LEU A 1 349 ? 25.189 0.841 -35.174 1.00 93.50 349 LEU A N 1
ATOM 2760 C CA . LEU A 1 349 ? 25.940 -0.417 -35.179 1.00 93.50 349 LEU A CA 1
ATOM 2761 C C . LEU A 1 349 ? 26.064 -1.052 -33.781 1.00 93.50 349 LEU A C 1
ATOM 2763 O O . LEU A 1 349 ? 26.450 -2.215 -33.674 1.00 93.50 349 LEU A O 1
ATOM 2767 N N . ALA A 1 350 ? 25.783 -0.285 -32.719 1.00 94.94 350 ALA A N 1
ATOM 2768 C CA . ALA A 1 350 ? 26.126 -0.594 -31.329 1.00 94.94 350 ALA A CA 1
ATOM 2769 C C . ALA A 1 350 ? 27.565 -1.145 -31.199 1.00 94.94 350 ALA A C 1
ATOM 2771 O O . ALA A 1 350 ? 27.800 -2.190 -30.592 1.00 94.94 350 ALA A O 1
ATOM 2772 N N . ASN A 1 351 ? 28.515 -0.460 -31.844 1.00 95.50 351 ASN A N 1
ATOM 2773 C CA . ASN A 1 351 ? 29.900 -0.914 -31.986 1.00 95.50 351 ASN A CA 1
ATOM 2774 C C . ASN A 1 351 ? 30.688 -0.839 -30.662 1.00 95.50 351 ASN A C 1
ATOM 2776 O O . ASN A 1 351 ? 30.198 -0.313 -29.659 1.00 95.50 351 ASN A O 1
ATOM 2780 N N . MET A 1 352 ? 31.929 -1.336 -30.641 1.00 95.94 352 MET A N 1
ATOM 2781 C CA . MET A 1 352 ? 32.750 -1.380 -29.425 1.00 95.94 352 MET A CA 1
ATOM 2782 C C . MET A 1 352 ? 32.952 0.005 -28.793 1.00 95.94 352 MET A C 1
ATOM 2784 O O . MET A 1 352 ? 32.857 0.130 -27.570 1.00 95.94 352 MET A O 1
ATOM 2788 N N . GLY A 1 353 ? 33.144 1.048 -29.609 1.00 95.62 353 GLY A N 1
ATOM 2789 C CA . GLY A 1 353 ? 33.209 2.435 -29.142 1.00 95.62 353 GLY A CA 1
ATOM 2790 C C . GLY A 1 353 ? 31.938 2.870 -28.407 1.00 95.62 353 GLY A C 1
ATOM 2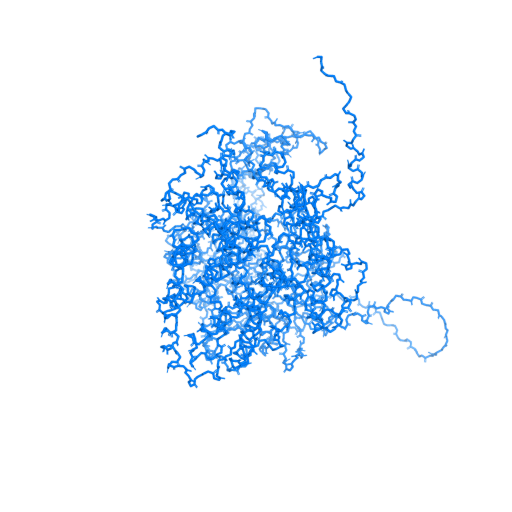791 O O . GLY A 1 353 ? 32.016 3.366 -27.283 1.00 95.62 353 GLY A O 1
ATOM 2792 N N . TYR A 1 354 ? 30.760 2.604 -28.983 1.00 96.44 354 TYR A N 1
ATOM 2793 C CA . TYR A 1 354 ? 29.473 2.902 -28.348 1.00 96.44 354 TYR A CA 1
ATOM 2794 C C . TYR A 1 354 ? 29.264 2.128 -27.038 1.00 96.44 354 TYR A C 1
ATOM 2796 O O . TYR A 1 354 ? 28.879 2.719 -26.029 1.00 96.44 354 TYR A O 1
ATOM 2804 N N . VAL A 1 355 ? 29.567 0.826 -27.015 1.00 97.25 355 VAL A N 1
ATOM 2805 C CA . VAL A 1 355 ? 29.436 -0.015 -25.810 1.00 97.25 355 VAL A CA 1
ATOM 2806 C C . VAL A 1 355 ? 30.294 0.522 -24.661 1.00 97.25 355 VAL A C 1
ATOM 2808 O O . VAL A 1 355 ? 29.795 0.686 -23.546 1.00 97.25 355 VAL A O 1
ATOM 2811 N N . ILE A 1 356 ? 31.565 0.842 -24.923 1.00 96.62 356 ILE A N 1
ATOM 2812 C CA . ILE A 1 356 ? 32.484 1.381 -23.909 1.00 96.62 356 ILE A CA 1
ATOM 2813 C C . ILE A 1 356 ? 32.025 2.767 -23.438 1.00 96.62 356 ILE A C 1
ATOM 2815 O O . ILE A 1 356 ? 32.052 3.035 -22.238 1.00 96.62 356 ILE A O 1
ATOM 2819 N N . TRP A 1 357 ? 31.553 3.625 -24.347 1.00 96.56 357 TRP A N 1
ATOM 2820 C CA . TRP A 1 357 ? 31.068 4.971 -24.030 1.00 96.56 357 TRP A CA 1
ATOM 2821 C C . TRP A 1 357 ? 29.833 4.968 -23.123 1.00 96.56 357 TRP A C 1
ATOM 2823 O O . TRP A 1 357 ? 29.820 5.647 -22.094 1.00 96.56 357 TRP A O 1
ATOM 2833 N N . ILE A 1 358 ? 28.835 4.134 -23.423 1.00 97.00 358 ILE A N 1
ATOM 2834 C CA . ILE A 1 358 ? 27.653 3.967 -22.566 1.00 97.00 358 ILE A CA 1
ATOM 2835 C C . ILE A 1 358 ? 28.035 3.409 -21.190 1.00 97.00 358 ILE A C 1
ATOM 2837 O O . ILE A 1 358 ? 27.530 3.890 -20.172 1.00 97.00 358 ILE A O 1
ATOM 2841 N N . LEU A 1 359 ? 28.943 2.428 -21.133 1.00 96.50 359 LEU A N 1
ATOM 2842 C CA . LEU A 1 359 ? 29.431 1.883 -19.865 1.00 96.50 359 LEU A CA 1
ATOM 2843 C C . LEU A 1 359 ? 30.221 2.926 -19.061 1.00 96.50 359 LEU A C 1
ATOM 2845 O O . LEU A 1 359 ? 30.061 2.977 -17.842 1.00 96.50 359 LEU A O 1
ATOM 2849 N N . ALA A 1 360 ? 31.023 3.780 -19.706 1.00 96.50 360 ALA A N 1
ATOM 2850 C CA . ALA A 1 360 ? 31.735 4.877 -19.051 1.00 96.50 360 ALA A CA 1
ATOM 2851 C C . ALA A 1 360 ? 30.752 5.863 -18.402 1.00 96.50 360 ALA A C 1
ATOM 2853 O O . ALA A 1 360 ? 30.838 6.106 -17.196 1.00 96.50 360 ALA A O 1
ATOM 2854 N N . ILE A 1 361 ? 29.764 6.346 -19.169 1.00 95.38 361 ILE A N 1
ATOM 2855 C CA . ILE A 1 361 ? 28.715 7.251 -18.677 1.00 95.38 361 ILE A CA 1
ATOM 2856 C C . ILE A 1 361 ? 27.950 6.599 -17.515 1.00 95.38 361 ILE A C 1
ATOM 2858 O O . ILE A 1 361 ? 27.932 7.150 -16.415 1.00 95.38 361 ILE A O 1
ATOM 2862 N N . GLY A 1 362 ? 27.375 5.408 -17.715 1.00 94.06 362 GLY A N 1
ATOM 2863 C CA . GLY A 1 362 ? 26.568 4.722 -16.700 1.00 94.06 362 GLY A CA 1
ATOM 2864 C C . GLY A 1 362 ? 27.339 4.426 -15.408 1.00 94.06 362 GLY A C 1
ATOM 2865 O O . GLY A 1 362 ? 26.817 4.620 -14.308 1.00 94.06 362 GLY A O 1
ATOM 2866 N N . THR A 1 363 ? 28.612 4.034 -15.516 1.00 94.19 363 THR A N 1
ATOM 2867 C CA . THR A 1 363 ? 29.472 3.790 -14.346 1.00 94.19 363 THR A CA 1
ATOM 2868 C C . THR A 1 363 ? 29.784 5.089 -13.599 1.00 94.19 363 THR A C 1
ATOM 2870 O O . THR A 1 363 ? 29.724 5.110 -12.367 1.00 94.19 363 THR A O 1
ATOM 2873 N N . THR A 1 364 ? 30.051 6.195 -14.307 1.00 94.25 364 THR A N 1
ATOM 2874 C CA . THR A 1 364 ? 30.234 7.506 -13.665 1.00 94.25 364 THR A CA 1
ATOM 2875 C C . THR A 1 364 ? 28.957 7.998 -12.986 1.00 94.25 364 THR A C 1
ATOM 2877 O O . THR A 1 364 ? 29.032 8.473 -11.856 1.00 94.25 364 THR A O 1
ATOM 2880 N N . MET A 1 365 ? 27.787 7.836 -13.611 1.00 92.12 365 MET A N 1
ATOM 2881 C CA . MET A 1 365 ? 26.493 8.205 -13.016 1.00 92.12 365 MET A CA 1
ATOM 2882 C C . MET A 1 365 ? 26.260 7.497 -11.674 1.00 92.12 365 MET A C 1
ATOM 2884 O O . MET A 1 365 ? 25.844 8.134 -10.706 1.00 92.12 365 MET A O 1
ATOM 2888 N N . VAL A 1 366 ? 26.565 6.196 -11.598 1.00 91.81 366 VAL A N 1
ATOM 2889 C CA . VAL A 1 366 ? 26.476 5.420 -10.352 1.00 91.81 366 VAL A CA 1
ATOM 2890 C C . VAL A 1 366 ? 27.488 5.921 -9.319 1.00 91.81 366 VAL A C 1
ATOM 2892 O O . VAL A 1 366 ? 27.103 6.193 -8.185 1.00 91.81 366 VAL A O 1
ATOM 2895 N N . ALA A 1 367 ? 28.756 6.112 -9.699 1.00 92.94 367 ALA A N 1
ATOM 2896 C CA . ALA A 1 367 ? 29.794 6.587 -8.779 1.00 92.94 367 ALA A CA 1
ATOM 2897 C C . ALA A 1 367 ? 29.483 7.982 -8.194 1.00 92.94 367 ALA A C 1
ATOM 2899 O O . ALA A 1 367 ? 29.677 8.203 -6.999 1.00 92.94 367 ALA A O 1
ATOM 2900 N N . LEU A 1 368 ? 28.948 8.906 -9.003 1.00 91.31 368 LEU A N 1
ATOM 2901 C CA . LEU A 1 368 ? 28.527 10.237 -8.549 1.00 91.31 368 LEU A CA 1
ATOM 2902 C C . LEU A 1 368 ? 27.345 10.175 -7.570 1.00 91.31 368 LEU A C 1
ATOM 2904 O O . LEU A 1 368 ? 27.340 10.905 -6.580 1.00 91.31 368 LEU A O 1
ATOM 2908 N N . LEU A 1 369 ? 26.365 9.293 -7.798 1.00 90.81 369 LEU A N 1
ATOM 2909 C CA . LEU A 1 369 ? 25.240 9.132 -6.869 1.00 90.81 369 LEU A CA 1
ATOM 2910 C C . LEU A 1 369 ? 25.645 8.433 -5.573 1.00 90.81 369 LEU A C 1
ATOM 2912 O O . LEU A 1 369 ? 25.121 8.797 -4.527 1.00 90.81 369 LEU A O 1
ATOM 2916 N N . MET A 1 370 ? 26.611 7.512 -5.609 1.00 89.62 370 MET A N 1
ATOM 2917 C CA . MET A 1 370 ? 27.206 6.955 -4.390 1.00 89.62 370 MET A CA 1
ATOM 2918 C C . MET A 1 370 ? 27.932 8.038 -3.573 1.00 89.62 370 MET A C 1
ATOM 2920 O O . MET A 1 370 ? 27.744 8.109 -2.363 1.00 89.62 370 MET A O 1
ATOM 2924 N N . LEU A 1 371 ? 28.699 8.937 -4.207 1.00 88.00 371 LEU A N 1
ATOM 2925 C CA . LEU A 1 371 ? 29.312 10.080 -3.507 1.00 88.00 371 LEU A CA 1
ATOM 2926 C C . LEU A 1 371 ? 28.267 11.016 -2.878 1.00 88.00 371 LEU A C 1
ATOM 2928 O O . LEU A 1 371 ? 28.471 11.522 -1.776 1.00 88.00 371 LEU A O 1
ATOM 2932 N N . LEU A 1 372 ? 27.144 11.232 -3.564 1.00 87.56 372 LEU A N 1
ATOM 2933 C CA . LEU A 1 372 ? 26.046 12.071 -3.090 1.00 87.56 372 LEU A CA 1
ATOM 2934 C C . LEU A 1 372 ? 25.274 11.413 -1.929 1.00 87.56 372 LEU A C 1
ATOM 2936 O O . LEU A 1 372 ? 24.997 12.081 -0.934 1.00 87.56 372 LEU A O 1
ATOM 2940 N N . GLU A 1 373 ? 24.994 10.109 -2.014 1.00 86.44 373 GLU A N 1
ATOM 2941 C CA . GLU A 1 373 ? 24.414 9.306 -0.927 1.00 86.44 373 GLU A CA 1
ATOM 2942 C C . GLU A 1 373 ? 25.315 9.324 0.320 1.00 86.44 373 GLU A C 1
ATOM 2944 O O . GLU A 1 373 ? 24.853 9.575 1.433 1.00 86.44 373 GLU A O 1
ATOM 2949 N N . LEU A 1 374 ? 26.627 9.164 0.128 1.00 82.56 374 LEU A N 1
ATOM 2950 C CA . LEU A 1 374 ? 27.619 9.276 1.194 1.00 82.56 374 LEU A CA 1
ATOM 2951 C C . LEU A 1 374 ? 27.600 10.669 1.852 1.00 82.56 374 LEU A C 1
ATOM 2953 O O . LEU A 1 374 ? 27.592 10.771 3.079 1.00 82.56 374 LEU A O 1
ATOM 2957 N N . GLY A 1 375 ? 27.550 11.740 1.051 1.00 78.75 375 GLY A N 1
ATOM 2958 C CA . GLY A 1 375 ? 27.439 13.118 1.542 1.00 78.75 375 GLY A CA 1
ATOM 2959 C C . GLY A 1 375 ? 26.172 13.366 2.368 1.00 78.75 375 GLY A C 1
ATOM 2960 O O . GLY A 1 375 ? 26.233 14.041 3.395 1.00 78.75 375 GLY A O 1
ATOM 2961 N N . TYR A 1 376 ? 25.041 12.770 1.982 1.00 80.56 376 TYR A N 1
ATOM 2962 C CA . TYR A 1 376 ? 23.805 12.831 2.764 1.00 80.56 376 TYR A CA 1
ATOM 2963 C C . TYR A 1 376 ? 23.949 12.173 4.146 1.00 80.56 376 TYR A C 1
ATOM 2965 O O . TYR A 1 376 ? 23.562 12.779 5.148 1.00 80.56 376 TYR A O 1
ATOM 2973 N N . TYR A 1 377 ? 24.534 10.970 4.230 1.00 78.38 377 TYR A N 1
ATOM 2974 C CA . TYR A 1 377 ? 24.735 10.312 5.527 1.00 78.38 377 TYR A CA 1
ATOM 2975 C C . TYR A 1 377 ? 25.705 11.089 6.427 1.00 78.38 377 TYR A C 1
ATOM 2977 O O . TYR A 1 377 ? 25.461 11.170 7.627 1.00 78.38 377 TYR A O 1
ATOM 2985 N N . PHE A 1 378 ? 26.738 11.737 5.871 1.00 76.00 378 PHE A N 1
ATOM 2986 C CA . PHE A 1 378 ? 27.600 12.656 6.631 1.00 76.00 378 PHE A CA 1
ATOM 2987 C C . PHE A 1 378 ? 26.848 13.875 7.192 1.00 76.00 378 PHE A C 1
ATOM 2989 O O . PHE A 1 378 ? 27.161 14.325 8.290 1.00 76.00 378 PHE A O 1
ATOM 2996 N N . LEU A 1 379 ? 25.869 14.412 6.457 1.00 71.31 379 LEU A N 1
ATOM 2997 C CA . LEU A 1 379 ? 25.098 15.599 6.852 1.00 71.31 379 LEU A CA 1
ATOM 2998 C C . LEU A 1 379 ? 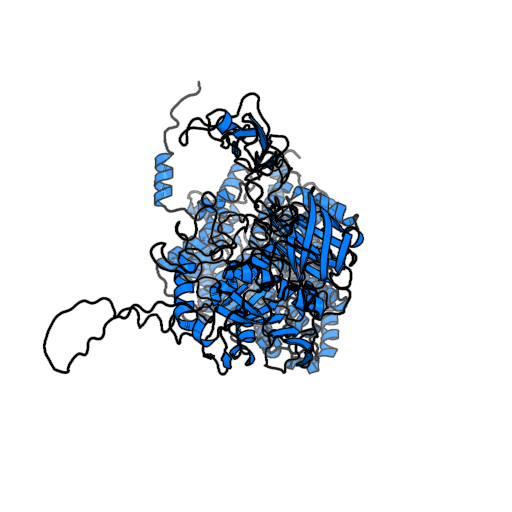24.029 15.326 7.910 1.00 71.31 379 LEU A C 1
ATOM 3000 O O . LEU A 1 379 ? 23.719 16.209 8.705 1.00 71.31 379 LEU A O 1
ATOM 3004 N N . LYS A 1 380 ? 23.436 14.130 7.889 1.00 72.19 380 LYS A N 1
ATOM 3005 C CA . LYS A 1 380 ? 22.365 13.729 8.812 1.00 72.19 380 LYS A CA 1
ATOM 3006 C C . LYS A 1 380 ? 22.874 12.919 10.012 1.00 72.19 380 LYS A C 1
ATOM 3008 O O . LYS A 1 380 ? 22.073 12.504 10.844 1.00 72.19 380 LYS A O 1
ATOM 3013 N N . PHE A 1 381 ? 24.184 12.690 10.111 1.00 68.69 381 PHE A N 1
ATOM 3014 C CA . PHE A 1 381 ? 24.780 12.004 11.252 1.00 68.69 381 PHE A CA 1
ATOM 3015 C C . PHE A 1 381 ? 24.681 12.862 12.520 1.00 68.69 381 PHE A C 1
ATOM 3017 O O . PHE A 1 381 ? 25.275 13.934 12.609 1.00 68.69 381 PHE A O 1
ATOM 3024 N N . ASP A 1 382 ? 23.946 12.359 13.510 1.00 60.69 382 ASP A N 1
ATOM 3025 C CA . ASP A 1 382 ? 23.817 12.949 14.839 1.00 60.69 382 ASP A CA 1
ATOM 3026 C C . ASP A 1 382 ? 24.347 11.948 15.874 1.00 60.69 382 ASP A C 1
ATOM 3028 O O . ASP A 1 382 ? 23.813 10.848 16.036 1.00 60.69 382 ASP A O 1
ATOM 3032 N N . LYS A 1 383 ? 25.395 12.348 16.603 1.00 56.00 383 LYS A N 1
ATOM 3033 C CA . LYS A 1 383 ? 26.018 11.566 17.685 1.00 56.00 383 LYS A CA 1
ATOM 3034 C C . LYS A 1 383 ? 25.047 11.106 18.774 1.00 56.00 383 LYS A C 1
ATOM 3036 O O . LYS A 1 383 ? 25.374 10.170 19.496 1.00 56.00 383 LYS A O 1
ATOM 3041 N N . THR A 1 384 ? 23.902 11.766 18.930 1.00 50.75 384 THR A N 1
ATOM 3042 C CA . THR A 1 384 ? 22.890 11.435 19.945 1.00 50.75 384 THR A CA 1
ATOM 3043 C C . THR A 1 384 ? 21.847 10.419 19.465 1.00 50.75 384 THR A C 1
ATOM 3045 O O . THR A 1 384 ? 21.072 9.922 20.280 1.00 50.75 384 THR A O 1
ATOM 3048 N N . LYS A 1 385 ? 21.839 10.077 18.166 1.00 51.62 385 LYS A N 1
ATOM 3049 C CA . LYS A 1 385 ? 20.830 9.235 17.499 1.00 51.62 385 LYS A CA 1
ATOM 3050 C C . LYS A 1 385 ? 21.460 8.116 16.655 1.00 51.62 385 LYS A C 1
ATOM 3052 O O . LYS A 1 385 ? 21.051 7.878 15.521 1.00 51.62 385 LYS A O 1
ATOM 3057 N N . SER A 1 386 ? 22.448 7.406 17.205 1.00 46.03 386 SER A N 1
ATOM 3058 C CA . SER A 1 386 ? 23.179 6.330 16.504 1.00 46.03 386 SER A CA 1
ATOM 3059 C C . SER A 1 386 ? 22.309 5.183 15.976 1.00 46.03 386 SER A C 1
ATOM 3061 O O . SER A 1 386 ? 22.731 4.482 15.058 1.00 46.03 386 SER A O 1
ATOM 3063 N N . ASP A 1 387 ? 21.116 4.998 16.546 1.00 43.12 387 ASP A N 1
ATOM 3064 C CA . ASP A 1 387 ? 20.294 3.798 16.358 1.00 43.12 387 ASP A CA 1
ATOM 3065 C C . ASP A 1 387 ? 19.081 4.034 15.428 1.00 43.12 387 ASP A C 1
ATOM 3067 O O . ASP A 1 387 ? 18.352 3.096 15.096 1.00 43.12 387 ASP A O 1
ATOM 3071 N N . GLU A 1 388 ? 18.844 5.271 14.969 1.00 44.81 388 GLU A N 1
ATOM 3072 C CA . GLU A 1 388 ? 17.802 5.559 13.975 1.00 44.81 388 GLU A CA 1
ATOM 3073 C C . GLU A 1 388 ? 18.282 5.196 12.560 1.00 44.81 388 GLU A C 1
ATOM 3075 O O . GLU A 1 388 ? 19.202 5.808 12.015 1.00 44.81 388 GLU A O 1
ATOM 3080 N N . ILE A 1 389 ? 17.599 4.246 11.906 1.00 47.16 389 ILE A N 1
ATOM 3081 C CA . ILE A 1 389 ? 17.809 3.965 10.479 1.00 47.16 389 ILE A CA 1
ATOM 3082 C C . ILE A 1 389 ? 17.338 5.178 9.669 1.00 47.16 389 ILE A C 1
ATOM 3084 O O . ILE A 1 389 ? 16.154 5.339 9.360 1.00 47.16 389 ILE A O 1
ATOM 3088 N N . VAL A 1 390 ? 18.294 6.029 9.302 1.00 48.75 390 VAL A N 1
ATOM 3089 C CA . VAL A 1 390 ? 18.087 7.197 8.450 1.00 48.75 390 VAL A CA 1
ATOM 3090 C C . VAL A 1 390 ? 17.557 6.751 7.082 1.00 48.75 390 VAL A C 1
ATOM 3092 O O . VAL A 1 390 ? 18.309 6.297 6.224 1.00 48.75 390 VAL A O 1
ATOM 3095 N N . SER A 1 391 ? 16.249 6.897 6.865 1.00 50.78 391 SER A N 1
ATOM 3096 C CA . SER A 1 391 ? 15.595 6.538 5.602 1.00 50.78 391 SER A CA 1
ATOM 3097 C C . SER A 1 391 ? 15.361 7.748 4.685 1.00 50.78 391 SER A C 1
ATOM 3099 O O . SER A 1 391 ? 15.165 8.873 5.148 1.00 50.78 391 SER A O 1
ATOM 3101 N N . GLN A 1 392 ? 15.434 7.465 3.378 1.00 59.84 392 GLN A N 1
ATOM 3102 C CA . GLN A 1 392 ? 15.095 8.285 2.203 1.00 59.84 392 GLN A CA 1
ATOM 3103 C C . GLN A 1 392 ? 15.655 9.718 2.131 1.00 59.84 392 GLN A C 1
ATOM 3105 O O . GLN A 1 392 ? 15.164 10.646 2.769 1.00 59.84 392 GLN A O 1
ATOM 3110 N N . TYR A 1 393 ? 16.631 9.906 1.235 1.00 73.31 393 TYR A N 1
ATOM 3111 C CA . TYR A 1 393 ? 17.153 11.221 0.830 1.00 73.31 393 TYR A CA 1
ATOM 3112 C C . TYR A 1 393 ? 16.781 11.638 -0.597 1.00 73.31 393 TYR A C 1
ATOM 3114 O O . TYR A 1 393 ? 16.948 12.801 -0.963 1.00 73.31 393 TYR A O 1
ATOM 3122 N N . ALA A 1 394 ? 16.335 10.687 -1.423 1.00 79.44 394 ALA A N 1
ATOM 3123 C CA . ALA A 1 394 ? 16.076 10.931 -2.831 1.00 79.44 394 ALA A CA 1
ATOM 3124 C C . ALA A 1 394 ? 14.937 11.968 -3.013 1.00 79.44 394 ALA A C 1
ATOM 3126 O O . ALA A 1 394 ? 13.909 11.857 -2.336 1.00 79.44 394 ALA A O 1
ATOM 3127 N N . PRO A 1 395 ? 15.092 12.957 -3.918 1.00 88.50 395 PRO A N 1
ATOM 3128 C CA . PRO A 1 395 ? 14.062 13.950 -4.236 1.00 88.50 395 PRO A CA 1
ATOM 3129 C C . PRO A 1 395 ? 12.696 13.328 -4.558 1.00 88.50 395 PRO A C 1
ATOM 3131 O O . PRO A 1 395 ? 12.620 12.276 -5.202 1.00 88.50 395 PRO A O 1
ATOM 3134 N N . VAL A 1 396 ? 11.613 13.992 -4.150 1.00 87.31 396 VAL A N 1
ATOM 3135 C CA . VAL A 1 396 ? 10.223 13.543 -4.339 1.00 87.31 396 VAL A CA 1
ATOM 3136 C C . VAL A 1 396 ? 9.908 13.291 -5.817 1.00 87.31 396 VAL A C 1
ATOM 3138 O O . VAL A 1 396 ? 9.361 12.238 -6.141 1.00 87.31 396 VAL A O 1
ATOM 3141 N N . ILE A 1 397 ? 10.307 14.193 -6.720 1.00 91.06 397 ILE A N 1
ATOM 3142 C CA . ILE A 1 397 ? 10.100 14.055 -8.171 1.00 91.06 397 ILE A CA 1
ATOM 3143 C C . ILE A 1 397 ? 10.849 12.833 -8.720 1.00 91.06 397 ILE A C 1
ATOM 3145 O O . ILE A 1 397 ? 10.299 12.073 -9.516 1.00 91.06 397 ILE A O 1
ATOM 3149 N N . LEU A 1 398 ? 12.093 12.599 -8.288 1.00 89.94 398 LEU A N 1
ATOM 3150 C CA . LEU A 1 398 ? 12.889 11.465 -8.772 1.00 89.94 398 LEU A CA 1
ATOM 3151 C C . LEU A 1 398 ? 12.348 10.128 -8.244 1.00 89.94 398 LEU A C 1
ATOM 3153 O O . LEU A 1 398 ? 12.248 9.165 -9.006 1.00 89.94 398 LEU A O 1
ATOM 3157 N N . ASN A 1 399 ? 11.925 10.083 -6.979 1.00 86.94 399 ASN A N 1
ATOM 3158 C CA . ASN A 1 399 ? 11.227 8.930 -6.411 1.00 86.94 399 ASN A CA 1
ATOM 3159 C C . ASN A 1 399 ? 9.927 8.636 -7.160 1.00 86.94 399 ASN A C 1
ATOM 3161 O O . ASN A 1 399 ? 9.697 7.492 -7.557 1.00 86.94 399 ASN A O 1
ATOM 3165 N N . ALA A 1 400 ? 9.125 9.669 -7.427 1.00 85.56 400 ALA A N 1
ATOM 3166 C CA . ALA A 1 400 ? 7.916 9.548 -8.221 1.00 85.56 400 ALA A CA 1
ATOM 3167 C C . ALA A 1 400 ? 8.217 8.968 -9.611 1.00 85.56 400 ALA A C 1
ATOM 3169 O O . ALA A 1 400 ? 7.600 7.976 -9.994 1.00 85.56 400 ALA A O 1
ATOM 3170 N N . ILE A 1 401 ? 9.190 9.509 -10.351 1.00 85.94 401 ILE A N 1
ATOM 3171 C CA . ILE A 1 401 ? 9.540 9.025 -11.698 1.00 85.94 401 ILE A CA 1
ATOM 3172 C C . ILE A 1 401 ? 10.042 7.573 -11.673 1.00 85.94 401 ILE A C 1
ATOM 3174 O O . ILE A 1 401 ? 9.573 6.766 -12.470 1.00 85.94 401 ILE A O 1
ATOM 3178 N N . ASN A 1 402 ? 10.943 7.196 -10.757 1.00 84.44 402 ASN A N 1
ATOM 3179 C CA . ASN A 1 402 ? 11.426 5.809 -10.646 1.00 84.44 402 ASN A CA 1
ATOM 3180 C C . ASN A 1 402 ? 10.282 4.811 -10.376 1.00 84.44 402 ASN A C 1
ATOM 3182 O O . ASN A 1 402 ? 10.336 3.666 -10.828 1.00 84.44 402 ASN A O 1
ATOM 3186 N N . TYR A 1 403 ? 9.250 5.253 -9.656 1.00 79.50 403 TYR A N 1
ATOM 3187 C CA . TYR A 1 403 ? 8.152 4.416 -9.191 1.00 79.50 403 TYR A CA 1
ATOM 3188 C C . TYR A 1 403 ? 7.173 3.983 -10.297 1.00 79.50 403 TYR A C 1
ATOM 3190 O O . TYR A 1 403 ? 6.832 2.804 -10.352 1.00 79.50 403 TYR A O 1
ATOM 3198 N N . ASN A 1 404 ? 6.792 4.877 -11.224 1.00 70.81 404 ASN A N 1
ATOM 3199 C CA . ASN A 1 404 ? 6.024 4.505 -12.427 1.00 70.81 404 ASN A CA 1
ATOM 3200 C C . ASN A 1 404 ? 6.807 4.800 -13.727 1.00 70.81 404 ASN A C 1
ATOM 3202 O O . ASN A 1 404 ? 6.233 5.314 -14.685 1.00 70.81 404 ASN A O 1
ATOM 3206 N N . GLY A 1 405 ? 8.110 4.497 -13.791 1.00 72.75 405 GLY A N 1
ATOM 3207 C CA . GLY A 1 405 ? 8.978 4.928 -14.904 1.00 72.75 405 GLY A CA 1
ATOM 3208 C C . GLY A 1 405 ? 8.463 4.583 -16.308 1.00 72.75 405 GLY A C 1
ATOM 3209 O O . GLY A 1 405 ? 8.508 5.424 -17.201 1.00 72.75 405 GLY A O 1
ATOM 3210 N N . LEU A 1 406 ? 7.879 3.392 -16.495 1.00 70.50 406 LEU A N 1
ATOM 3211 C CA . LEU A 1 406 ? 7.263 3.005 -17.772 1.00 70.50 406 LEU A CA 1
ATOM 3212 C C . LEU A 1 406 ? 6.033 3.861 -18.117 1.00 70.50 406 LEU A C 1
ATOM 3214 O O . LEU A 1 406 ? 5.876 4.260 -19.266 1.00 70.50 406 LEU A O 1
ATOM 3218 N N . LEU A 1 407 ? 5.183 4.175 -17.134 1.00 74.56 407 LEU A N 1
ATOM 3219 C CA . LEU A 1 407 ? 4.018 5.039 -17.337 1.00 74.56 407 LEU A CA 1
ATOM 3220 C C . LEU A 1 407 ? 4.458 6.461 -17.687 1.00 74.56 407 LEU A C 1
ATOM 3222 O O . LEU A 1 407 ? 3.953 7.012 -18.654 1.00 74.56 407 LEU A O 1
ATOM 3226 N N . PHE A 1 408 ? 5.429 7.017 -16.954 1.00 79.75 408 PHE A N 1
ATOM 3227 C CA . PHE A 1 408 ? 6.014 8.334 -17.229 1.00 79.75 408 PHE A CA 1
ATOM 3228 C C . PHE A 1 408 ? 6.609 8.415 -18.645 1.00 79.75 408 PHE A C 1
ATOM 3230 O O . PHE A 1 408 ? 6.411 9.404 -19.345 1.00 79.75 408 PHE A O 1
ATOM 3237 N N . PHE A 1 409 ? 7.279 7.353 -19.104 1.00 77.62 409 PHE A N 1
ATOM 3238 C CA . PHE A 1 409 ? 7.783 7.264 -20.473 1.00 77.62 409 PHE A CA 1
ATOM 3239 C C . PHE A 1 409 ? 6.655 7.164 -21.516 1.00 77.62 409 PHE A C 1
ATOM 3241 O O . PHE A 1 409 ? 6.718 7.819 -22.556 1.00 77.62 409 PHE A O 1
ATOM 3248 N N . LEU A 1 410 ? 5.606 6.375 -21.268 1.00 73.25 410 LEU A N 1
ATOM 3249 C CA . LEU A 1 410 ? 4.488 6.218 -22.209 1.00 73.25 410 LEU A CA 1
ATOM 3250 C C . LEU A 1 410 ? 3.609 7.478 -22.299 1.00 73.25 410 LEU A C 1
ATOM 3252 O O . LEU A 1 410 ? 3.254 7.881 -23.407 1.00 73.25 410 LEU A O 1
ATOM 3256 N N . THR A 1 411 ? 3.301 8.135 -21.175 1.00 76.31 411 THR A N 1
ATOM 3257 C CA . THR A 1 411 ? 2.536 9.395 -21.166 1.00 76.31 411 THR A CA 1
ATOM 3258 C C . THR A 1 411 ? 3.310 10.528 -21.829 1.00 76.31 411 THR A C 1
ATOM 3260 O O . THR A 1 411 ? 2.709 11.301 -22.572 1.00 76.31 411 THR A O 1
ATOM 3263 N N . ALA A 1 412 ? 4.633 10.579 -21.645 1.00 82.62 412 ALA A N 1
ATOM 3264 C CA . ALA A 1 412 ? 5.521 11.475 -22.378 1.00 82.62 412 ALA A CA 1
ATOM 3265 C C . ALA A 1 412 ? 5.409 11.287 -23.899 1.00 82.62 412 ALA A C 1
ATOM 3267 O O . ALA A 1 412 ? 5.037 12.223 -24.599 1.00 82.62 412 ALA A O 1
ATOM 3268 N N . ASN A 1 413 ? 5.641 10.070 -24.412 1.00 77.12 413 ASN A N 1
ATOM 3269 C CA . ASN A 1 413 ? 5.571 9.796 -25.857 1.00 77.12 413 ASN A CA 1
ATOM 3270 C C . ASN A 1 413 ? 4.189 10.133 -26.455 1.00 77.12 413 ASN A C 1
ATOM 3272 O O . ASN A 1 413 ? 4.115 10.694 -27.548 1.00 77.12 413 ASN A O 1
ATOM 3276 N N . LEU A 1 414 ? 3.097 9.834 -25.739 1.00 78.25 414 LEU A N 1
ATOM 3277 C CA . LEU A 1 414 ? 1.742 10.192 -26.172 1.00 78.25 414 LEU A CA 1
ATOM 3278 C C . LEU A 1 414 ? 1.547 11.716 -26.234 1.00 78.25 414 LEU A C 1
ATOM 3280 O O . LEU A 1 414 ? 1.020 12.230 -27.219 1.00 78.25 414 LEU A O 1
ATOM 3284 N N . LEU A 1 415 ? 1.982 12.442 -25.200 1.00 79.88 415 LEU A N 1
ATOM 3285 C CA . LEU A 1 415 ? 1.824 13.893 -25.113 1.00 79.88 415 LEU A CA 1
ATOM 3286 C C . LEU A 1 415 ? 2.720 14.637 -26.121 1.00 79.88 415 LEU A C 1
ATOM 3288 O O . LEU A 1 415 ? 2.273 15.630 -26.691 1.00 79.88 415 LEU A O 1
ATOM 3292 N N . THR A 1 416 ? 3.917 14.124 -26.430 1.00 83.12 416 THR A N 1
ATOM 3293 C CA . THR A 1 416 ? 4.733 14.589 -27.568 1.00 83.12 416 THR A CA 1
ATOM 3294 C C . THR A 1 416 ? 3.975 14.444 -28.886 1.00 83.12 416 THR A C 1
ATOM 3296 O O . THR A 1 416 ? 3.889 15.404 -29.648 1.00 83.12 416 THR A O 1
ATOM 3299 N N . GLY A 1 417 ? 3.335 13.292 -29.128 1.00 75.06 417 GLY A N 1
ATOM 3300 C CA . GLY A 1 417 ? 2.480 13.094 -30.302 1.00 75.06 417 GLY A CA 1
ATOM 3301 C C . GLY A 1 417 ? 1.336 14.113 -30.392 1.00 75.06 417 GLY A C 1
ATOM 3302 O O . GLY A 1 417 ? 1.086 14.664 -31.461 1.00 75.06 417 GLY A O 1
ATOM 3303 N N . VAL A 1 418 ? 0.681 14.431 -29.269 1.00 78.94 418 VAL A N 1
ATOM 3304 C CA . VAL A 1 418 ? -0.368 15.469 -29.208 1.00 78.94 418 VAL A CA 1
ATOM 3305 C C . VAL A 1 418 ? 0.186 16.861 -29.529 1.00 78.94 418 VAL A C 1
ATOM 3307 O O . VAL A 1 418 ? -0.442 17.600 -30.287 1.00 78.94 418 VAL A O 1
ATOM 3310 N N . ILE A 1 419 ? 1.357 17.231 -29.005 1.00 82.81 419 ILE A N 1
ATOM 3311 C CA . ILE A 1 419 ? 1.990 18.525 -29.307 1.00 82.81 419 ILE A CA 1
ATOM 3312 C C . ILE A 1 419 ? 2.329 18.609 -30.805 1.00 82.81 419 ILE A C 1
ATOM 3314 O O . ILE A 1 419 ? 1.891 19.540 -31.479 1.00 82.81 419 ILE A O 1
ATOM 3318 N N . ASN A 1 420 ? 2.984 17.590 -31.361 1.00 80.06 420 ASN A N 1
ATOM 3319 C CA . ASN A 1 420 ? 3.404 17.572 -32.767 1.00 80.06 420 ASN A CA 1
ATOM 3320 C C . ASN A 1 420 ? 2.227 17.547 -33.764 1.00 80.06 420 ASN A C 1
ATOM 3322 O O . ASN A 1 420 ? 2.375 17.988 -34.903 1.00 80.06 420 ASN A O 1
ATOM 3326 N N . LEU A 1 421 ? 1.051 17.061 -33.348 1.00 76.81 421 LEU A N 1
ATOM 3327 C CA . LEU A 1 421 ? -0.185 17.111 -34.140 1.00 76.81 421 LEU A CA 1
ATOM 3328 C C . LEU A 1 421 ? -0.963 18.429 -33.985 1.00 76.81 421 LEU A C 1
ATOM 3330 O O . LEU A 1 421 ? -1.763 18.760 -34.859 1.00 76.81 421 LEU A O 1
ATOM 3334 N N . THR A 1 422 ? -0.763 19.177 -32.896 1.00 79.94 422 THR A N 1
ATOM 3335 C CA . THR A 1 422 ? -1.509 20.421 -32.617 1.00 79.94 422 THR A CA 1
ATOM 3336 C C . THR A 1 422 ? -0.783 21.690 -33.055 1.00 79.94 422 THR A C 1
ATOM 3338 O O . THR A 1 422 ? -1.447 22.698 -33.300 1.00 79.94 422 THR A O 1
ATOM 3341 N N . MET A 1 423 ? 0.548 21.676 -33.193 1.00 84.25 423 MET A N 1
ATOM 3342 C CA . MET A 1 423 ? 1.322 22.858 -33.586 1.00 84.25 423 MET A CA 1
ATOM 3343 C C . MET A 1 423 ? 2.525 22.535 -34.481 1.00 84.25 423 MET A C 1
ATOM 3345 O O . MET A 1 423 ? 3.148 21.484 -34.376 1.00 84.25 423 MET A O 1
ATOM 3349 N N . GLN A 1 424 ? 2.891 23.487 -35.347 1.00 85.88 424 GLN A N 1
ATOM 3350 C CA . GLN A 1 424 ? 4.119 23.432 -36.150 1.00 85.88 424 GLN A CA 1
ATOM 3351 C C . GLN A 1 424 ? 5.318 23.866 -35.286 1.00 85.88 424 GLN A C 1
ATOM 3353 O O . GLN A 1 424 ? 5.795 24.993 -35.402 1.00 85.88 424 GLN A O 1
ATOM 3358 N N . THR A 1 425 ? 5.762 22.978 -34.391 1.00 87.12 425 THR A N 1
ATOM 3359 C CA . THR A 1 425 ? 6.840 23.179 -33.397 1.00 87.12 425 THR A CA 1
ATOM 3360 C C . THR A 1 425 ? 8.094 23.855 -33.965 1.00 87.12 425 THR A C 1
ATOM 3362 O O . THR A 1 425 ? 8.595 24.822 -33.392 1.00 87.12 425 THR A O 1
ATOM 3365 N N . MET A 1 426 ? 8.538 23.437 -35.154 1.00 83.44 426 MET A N 1
ATOM 3366 C CA . MET A 1 426 ? 9.704 23.974 -35.865 1.00 83.44 426 MET A CA 1
ATOM 3367 C C . MET A 1 426 ? 9.538 25.409 -36.402 1.00 83.44 426 MET A C 1
ATOM 3369 O O . MET A 1 426 ? 10.467 25.916 -37.028 1.00 83.44 426 MET A O 1
ATOM 3373 N N . LEU A 1 427 ? 8.390 26.069 -36.207 1.00 86.94 427 LEU A N 1
ATOM 3374 C CA . LEU A 1 427 ? 8.153 27.476 -36.582 1.00 86.94 427 LEU A CA 1
ATOM 3375 C C . LEU A 1 427 ? 7.951 28.411 -35.376 1.00 86.94 427 LEU A C 1
ATOM 3377 O O . LEU A 1 427 ? 7.711 29.602 -35.573 1.00 86.94 427 LEU A O 1
ATOM 3381 N N . LEU A 1 428 ? 8.009 27.891 -34.148 1.00 88.25 428 LEU A N 1
ATOM 3382 C CA . LEU A 1 428 ? 7.830 28.682 -32.930 1.00 88.25 428 LEU A CA 1
ATOM 3383 C C . LEU A 1 428 ? 9.126 29.395 -32.530 1.00 88.25 428 LEU A C 1
ATOM 3385 O O . LEU A 1 428 ? 10.230 28.915 -32.785 1.00 88.25 428 LEU A O 1
ATOM 3389 N N . ASP A 1 429 ? 8.991 30.545 -31.870 1.00 91.50 429 ASP A N 1
ATOM 3390 C CA . ASP A 1 429 ? 10.130 31.271 -31.316 1.00 91.50 429 ASP A CA 1
ATOM 3391 C C . ASP A 1 429 ? 10.723 30.556 -30.089 1.00 91.50 429 ASP A C 1
ATOM 3393 O O . ASP A 1 429 ? 10.075 29.736 -29.429 1.00 91.50 429 ASP A O 1
ATOM 3397 N N . THR A 1 430 ? 11.969 30.888 -29.754 1.00 90.38 430 THR A N 1
ATOM 3398 C CA . THR A 1 430 ? 12.726 30.244 -28.673 1.00 90.38 430 THR A CA 1
ATOM 3399 C C . THR A 1 430 ? 12.049 30.361 -27.304 1.00 90.38 430 THR A C 1
ATOM 3401 O O . THR A 1 430 ? 12.103 29.410 -26.525 1.00 90.38 430 THR A O 1
ATOM 3404 N N . VAL A 1 431 ? 11.403 31.492 -26.992 1.00 92.38 431 VAL A N 1
ATOM 3405 C CA . VAL A 1 431 ? 10.796 31.729 -25.669 1.00 92.38 431 VAL A CA 1
ATOM 3406 C C . VAL A 1 431 ? 9.538 30.883 -25.519 1.00 92.38 431 VAL A C 1
ATOM 3408 O O . VAL A 1 431 ? 9.407 30.149 -24.537 1.00 92.38 431 VAL A O 1
ATOM 3411 N N . THR A 1 432 ? 8.660 30.910 -26.523 1.00 90.88 432 THR A N 1
ATOM 3412 C CA . THR A 1 432 ? 7.471 30.051 -26.586 1.00 90.88 432 THR A CA 1
ATOM 3413 C C . THR A 1 432 ? 7.854 28.570 -26.546 1.00 90.88 432 THR A C 1
ATOM 3415 O O . THR A 1 432 ? 7.265 27.803 -25.787 1.00 90.88 432 THR A O 1
ATOM 3418 N N . SER A 1 433 ? 8.895 28.170 -27.281 1.00 92.69 433 SER A N 1
ATOM 3419 C CA . SER A 1 433 ? 9.386 26.786 -27.310 1.00 92.69 433 SER A CA 1
ATOM 3420 C C . SER A 1 433 ? 9.857 26.299 -25.933 1.00 92.69 433 SER A C 1
ATOM 3422 O O . SER A 1 433 ? 9.426 25.246 -25.464 1.00 92.69 433 SER A O 1
ATOM 3424 N N . VAL A 1 434 ? 10.693 27.080 -25.233 1.00 93.88 434 VAL A N 1
ATOM 3425 C CA . VAL A 1 434 ? 11.159 26.731 -23.876 1.00 93.88 434 VAL A CA 1
ATOM 3426 C C . VAL A 1 434 ? 9.997 26.709 -22.879 1.00 93.88 434 VAL A C 1
ATOM 3428 O O . VAL A 1 434 ? 9.941 25.811 -22.038 1.00 93.88 434 VAL A O 1
ATOM 3431 N N . ALA A 1 435 ? 9.042 27.638 -22.989 1.00 93.25 435 ALA A N 1
ATOM 3432 C CA . ALA A 1 435 ? 7.848 27.654 -22.145 1.00 93.25 435 ALA A CA 1
ATOM 3433 C C . ALA A 1 435 ? 6.972 26.403 -22.344 1.00 93.25 435 ALA A C 1
ATOM 3435 O O . ALA A 1 435 ? 6.487 25.842 -21.361 1.00 93.25 435 ALA A O 1
ATOM 3436 N N . ILE A 1 436 ? 6.820 25.918 -23.584 1.00 92.56 436 ILE A N 1
ATOM 3437 C CA . ILE A 1 436 ? 6.094 24.674 -23.889 1.00 92.56 436 ILE A CA 1
ATOM 3438 C C . ILE A 1 436 ? 6.812 23.462 -23.290 1.00 92.56 436 ILE A C 1
ATOM 3440 O O . ILE A 1 436 ? 6.172 22.674 -22.596 1.00 92.56 436 ILE A O 1
ATOM 3444 N N . VAL A 1 437 ? 8.131 23.326 -23.479 1.00 93.69 437 VAL A N 1
ATOM 3445 C CA . VAL A 1 437 ? 8.898 22.201 -22.909 1.00 93.69 437 VAL A CA 1
ATOM 3446 C C . VAL A 1 437 ? 8.869 22.234 -21.374 1.00 93.69 437 VAL A C 1
ATOM 3448 O O . VAL A 1 437 ? 8.655 21.201 -20.739 1.00 93.69 437 VAL A O 1
ATOM 3451 N N . ALA A 1 438 ? 9.003 23.410 -20.753 1.00 94.50 438 ALA A N 1
ATOM 3452 C CA . ALA A 1 438 ? 8.891 23.560 -19.302 1.00 94.50 438 ALA A CA 1
ATOM 3453 C C . ALA A 1 438 ? 7.477 23.232 -18.784 1.00 94.50 438 ALA A C 1
ATOM 3455 O O . ALA A 1 438 ? 7.345 22.538 -17.776 1.00 94.50 438 ALA A O 1
ATOM 3456 N N . GLY A 1 439 ? 6.423 23.672 -19.481 1.00 92.25 439 GLY A N 1
ATOM 3457 C CA . GLY A 1 439 ? 5.029 23.359 -19.150 1.00 92.25 439 GLY A CA 1
ATOM 3458 C C . GLY A 1 439 ? 4.698 21.870 -19.296 1.00 92.25 439 GLY A C 1
ATOM 3459 O O . GLY A 1 439 ? 4.090 21.284 -18.404 1.00 92.25 439 GLY A O 1
ATOM 3460 N N . TYR A 1 440 ? 5.175 21.231 -20.364 1.00 93.88 440 TYR A N 1
ATOM 3461 C CA . TYR A 1 440 ? 5.104 19.782 -20.576 1.00 93.88 440 TYR A CA 1
ATOM 3462 C C . TYR A 1 440 ? 5.766 19.009 -19.428 1.00 93.88 440 TYR A C 1
ATOM 3464 O O . TYR A 1 440 ? 5.146 18.126 -18.831 1.00 93.88 440 TYR A O 1
ATOM 3472 N N . MET A 1 441 ? 6.990 19.395 -19.047 1.00 95.62 441 MET A N 1
ATOM 3473 C CA . MET A 1 441 ? 7.683 18.780 -17.914 1.00 95.62 441 MET A CA 1
ATOM 3474 C C . MET A 1 441 ? 6.977 19.042 -16.583 1.00 95.62 441 MET A C 1
ATOM 3476 O O . MET A 1 441 ? 6.944 18.151 -15.737 1.00 95.62 441 MET A O 1
ATOM 3480 N N . LEU A 1 442 ? 6.384 20.224 -16.387 1.00 94.19 442 LEU A N 1
ATOM 3481 C CA . LEU A 1 442 ? 5.588 20.522 -15.197 1.00 94.19 442 LEU A CA 1
ATOM 3482 C C . LEU A 1 442 ? 4.358 19.614 -15.123 1.00 94.19 442 LEU A C 1
ATOM 3484 O O . LEU A 1 442 ? 4.120 19.029 -14.069 1.00 94.19 442 LEU A O 1
ATOM 3488 N N . ILE A 1 443 ? 3.620 19.440 -16.224 1.00 90.12 443 ILE A N 1
ATOM 3489 C CA . ILE A 1 443 ? 2.443 18.561 -16.294 1.00 90.12 443 ILE A CA 1
ATOM 3490 C C . ILE A 1 443 ? 2.836 17.112 -15.993 1.00 90.12 443 ILE A C 1
ATOM 3492 O O . ILE A 1 443 ? 2.209 16.488 -15.140 1.00 90.12 443 ILE A O 1
ATOM 3496 N N . LEU A 1 444 ? 3.890 16.584 -16.623 1.00 89.06 444 LEU A N 1
ATOM 3497 C CA . LEU A 1 444 ? 4.330 15.202 -16.409 1.00 89.06 444 LEU A CA 1
ATOM 3498 C C . LEU A 1 444 ? 4.879 14.969 -14.995 1.00 89.06 444 LEU A C 1
ATOM 3500 O O . LEU A 1 444 ? 4.499 13.992 -14.350 1.00 89.06 444 LEU A O 1
ATOM 3504 N N . CYS A 1 445 ? 5.728 15.860 -14.474 1.00 92.38 445 CYS A N 1
ATOM 3505 C CA . CYS A 1 445 ? 6.258 15.741 -13.113 1.00 92.38 445 CYS A CA 1
ATOM 3506 C C . CYS A 1 445 ? 5.167 15.939 -12.055 1.00 92.38 445 CYS A C 1
ATOM 3508 O O . CYS A 1 445 ? 5.182 15.238 -11.043 1.00 92.38 445 CYS A O 1
ATOM 3510 N N . THR A 1 446 ? 4.199 16.832 -12.288 1.00 88.56 446 THR A N 1
ATOM 3511 C CA . THR A 1 446 ? 3.034 17.018 -11.411 1.00 88.56 446 THR A CA 1
ATOM 3512 C C . THR A 1 446 ? 2.143 15.784 -11.450 1.00 88.56 446 THR A C 1
ATOM 3514 O O . THR A 1 446 ? 1.898 15.210 -10.400 1.00 88.56 446 THR A O 1
ATOM 3517 N N . LEU A 1 447 ? 1.739 15.298 -12.630 1.00 86.12 447 LEU A N 1
ATOM 3518 C CA . LEU A 1 447 ? 0.952 14.068 -12.784 1.00 86.12 447 LEU A CA 1
ATOM 3519 C C . LEU A 1 447 ? 1.628 12.878 -12.094 1.00 86.12 447 LEU A C 1
ATOM 3521 O O . LEU A 1 447 ? 0.978 12.143 -11.356 1.00 86.12 447 LEU A O 1
ATOM 3525 N N . GLN A 1 448 ? 2.937 12.708 -12.288 1.00 84.19 448 GLN A N 1
ATOM 3526 C CA . GLN A 1 448 ? 3.679 11.590 -11.716 1.00 84.19 448 GLN A CA 1
ATOM 3527 C C . GLN A 1 448 ? 3.903 11.737 -10.202 1.00 84.19 448 GLN A C 1
ATOM 3529 O O . GLN A 1 448 ? 3.823 10.747 -9.475 1.00 84.19 448 GLN A O 1
ATOM 3534 N N . THR A 1 449 ? 4.109 12.957 -9.697 1.00 85.12 449 THR A N 1
ATOM 3535 C CA . THR A 1 449 ? 4.181 13.230 -8.248 1.00 85.12 449 THR A CA 1
ATOM 3536 C C . THR A 1 449 ? 2.818 13.068 -7.586 1.00 85.12 449 THR A C 1
ATOM 3538 O O . THR A 1 449 ? 2.737 12.497 -6.504 1.00 85.12 449 THR A O 1
ATOM 3541 N N . ILE A 1 450 ? 1.739 13.488 -8.250 1.00 78.88 450 ILE A N 1
ATOM 3542 C CA . ILE A 1 450 ? 0.363 13.243 -7.824 1.00 78.88 450 ILE A CA 1
ATOM 3543 C C . ILE A 1 450 ? 0.113 11.731 -7.801 1.00 78.88 450 ILE A C 1
ATOM 3545 O O . ILE A 1 450 ? -0.251 11.230 -6.751 1.00 78.88 450 ILE A O 1
ATOM 3549 N N . LEU A 1 451 ? 0.422 10.964 -8.852 1.00 73.69 451 LEU A N 1
ATOM 3550 C CA . LEU A 1 451 ? 0.330 9.491 -8.852 1.00 73.69 451 LEU A CA 1
ATOM 3551 C C . LEU A 1 451 ? 1.151 8.817 -7.737 1.00 73.69 451 LEU A C 1
ATOM 3553 O O . LEU A 1 451 ? 0.747 7.773 -7.229 1.00 73.69 451 LEU A O 1
ATOM 3557 N N . TYR A 1 452 ? 2.296 9.389 -7.362 1.00 77.00 452 TYR A N 1
ATOM 3558 C CA . TYR A 1 452 ? 3.166 8.876 -6.301 1.00 77.00 452 TYR A CA 1
ATOM 3559 C C . TYR A 1 452 ? 2.626 9.191 -4.896 1.00 77.00 452 TYR A C 1
ATOM 3561 O O . TYR A 1 452 ? 2.416 8.280 -4.098 1.00 77.00 452 TYR A O 1
ATOM 3569 N N . VAL A 1 453 ? 2.326 10.460 -4.602 1.00 67.50 453 VAL A N 1
ATOM 3570 C CA . VAL A 1 453 ? 1.751 10.915 -3.320 1.00 67.50 453 VAL A CA 1
ATOM 3571 C C . VAL A 1 453 ? 0.346 10.340 -3.129 1.00 67.50 453 VAL A C 1
ATOM 3573 O O . VAL A 1 453 ? -0.005 9.821 -2.070 1.00 67.50 453 VAL A O 1
ATOM 3576 N N . GLN A 1 454 ? -0.449 10.347 -4.193 1.00 55.38 454 GLN A N 1
ATOM 3577 C CA . GLN A 1 454 ? -1.769 9.746 -4.250 1.00 55.38 454 GLN A CA 1
ATOM 3578 C C . GLN A 1 454 ? -1.729 8.238 -4.566 1.00 55.38 454 GLN A C 1
ATOM 3580 O O . GLN A 1 454 ? -2.776 7.661 -4.837 1.00 55.38 454 GLN A O 1
ATOM 3585 N N . LYS A 1 455 ? -0.622 7.514 -4.330 1.00 44.81 455 LYS A N 1
ATOM 3586 C CA . LYS A 1 455 ? -0.769 6.094 -3.933 1.00 44.81 455 LYS A CA 1
ATOM 3587 C C . LYS A 1 455 ? -1.616 5.941 -2.657 1.00 44.81 455 LYS A C 1
ATOM 3589 O O . LYS A 1 455 ? -2.132 4.857 -2.414 1.00 44.81 455 LYS A O 1
ATOM 3594 N N . GLY A 1 456 ? -1.830 7.028 -1.903 1.00 37.72 456 GLY A N 1
ATOM 3595 C CA . GLY A 1 456 ? -2.871 7.146 -0.876 1.00 37.72 456 GLY A CA 1
ATOM 3596 C C . GLY A 1 456 ? -4.203 7.804 -1.297 1.00 37.72 456 GLY A C 1
ATOM 3597 O O . GLY A 1 456 ? -5.018 8.036 -0.411 1.00 37.72 456 GLY A O 1
ATOM 3598 N N . PHE A 1 457 ? -4.446 8.154 -2.574 1.00 31.86 457 PHE A N 1
ATOM 3599 C CA . PHE A 1 457 ? -5.639 8.939 -2.988 1.00 31.86 457 PHE A CA 1
ATOM 3600 C C . PHE A 1 457 ? -6.187 8.703 -4.425 1.00 31.86 457 PHE A C 1
ATOM 3602 O O . PHE A 1 457 ? -7.373 8.924 -4.662 1.00 31.86 457 PHE A O 1
ATOM 3609 N N . LEU A 1 458 ? -5.391 8.231 -5.392 1.00 29.47 458 LEU A N 1
ATOM 3610 C CA . LEU A 1 458 ? -5.703 8.203 -6.837 1.00 29.47 458 LEU A CA 1
ATOM 3611 C C . LEU A 1 458 ? -6.451 6.936 -7.280 1.00 29.47 458 LEU A C 1
ATOM 3613 O O . LEU A 1 458 ? -6.223 6.388 -8.355 1.00 29.47 458 LEU A O 1
ATOM 3617 N N . LYS A 1 459 ? -7.370 6.478 -6.428 1.00 31.66 459 LYS A N 1
ATOM 3618 C CA . LYS A 1 459 ? -8.414 5.506 -6.780 1.00 31.66 459 LYS A CA 1
ATOM 3619 C C . LYS A 1 459 ? -9.822 6.134 -6.747 1.00 31.66 459 LYS A C 1
ATOM 3621 O O . LYS A 1 459 ? -10.780 5.384 -6.883 1.00 31.66 459 LYS A O 1
ATOM 3626 N N . LYS A 1 460 ? -9.966 7.460 -6.521 1.00 35.94 460 LYS A N 1
ATOM 3627 C CA . LYS A 1 460 ? -11.279 8.082 -6.220 1.00 35.94 460 LYS A CA 1
ATOM 3628 C C . LYS A 1 460 ? -11.839 9.183 -7.137 1.00 35.94 460 LYS A C 1
ATOM 3630 O O . LYS A 1 460 ? -13.054 9.197 -7.260 1.00 35.94 460 LYS A O 1
ATOM 3635 N N . ASP A 1 461 ? -11.053 10.032 -7.812 1.00 29.61 461 ASP A N 1
ATOM 3636 C CA . ASP A 1 461 ? -11.616 11.124 -8.643 1.00 29.61 461 ASP A CA 1
ATOM 3637 C C . ASP A 1 461 ? -10.896 11.312 -9.992 1.00 29.61 461 ASP A C 1
ATOM 3639 O O . ASP A 1 461 ? -9.671 11.214 -10.087 1.00 29.61 461 ASP A O 1
ATOM 3643 N N . GLY A 1 462 ? -11.670 11.600 -11.046 1.00 34.19 462 GLY A N 1
ATOM 3644 C CA . GLY A 1 462 ? -11.194 11.684 -12.431 1.00 34.19 462 GLY A CA 1
ATOM 3645 C C . GLY A 1 462 ? -10.335 12.916 -12.761 1.00 34.19 462 GLY A C 1
ATOM 3646 O O . GLY A 1 462 ? -10.506 14.005 -12.209 1.00 34.19 462 GLY A O 1
ATOM 3647 N N . MET A 1 463 ? -9.444 12.749 -13.745 1.00 30.42 463 MET A N 1
ATOM 3648 C CA . MET A 1 463 ? -8.341 13.668 -14.085 1.00 30.42 463 MET A CA 1
ATOM 3649 C C . MET A 1 463 ? -8.750 15.131 -14.365 1.00 30.42 463 MET A C 1
ATOM 3651 O O . MET A 1 463 ? -7.958 16.039 -14.129 1.00 30.42 463 MET A O 1
ATOM 3655 N N . VAL A 1 464 ? -9.979 15.380 -14.830 1.00 33.53 464 VAL A N 1
ATOM 3656 C CA . VAL A 1 464 ? -10.477 16.733 -15.157 1.00 33.53 464 VAL A CA 1
ATOM 3657 C C . VAL A 1 464 ? -10.845 17.541 -13.904 1.00 33.53 464 VAL A C 1
ATOM 3659 O O . VAL A 1 464 ? -10.618 18.749 -13.863 1.00 33.53 464 VAL A O 1
ATOM 3662 N N . TRP A 1 465 ? -11.365 16.890 -12.857 1.00 33.16 465 TRP A N 1
ATOM 3663 C CA . TRP A 1 465 ? -11.820 17.574 -11.637 1.00 33.16 465 TRP A CA 1
ATOM 3664 C C . TRP A 1 465 ? -10.643 18.022 -10.758 1.00 33.16 465 TRP A C 1
ATOM 3666 O O . TRP A 1 465 ? -10.700 19.058 -10.099 1.00 33.16 465 TRP A O 1
ATOM 3676 N N . VAL A 1 466 ? -9.537 17.271 -10.790 1.00 38.69 466 VAL A N 1
ATOM 3677 C CA . VAL A 1 466 ? -8.332 17.554 -9.993 1.00 38.69 466 VAL A CA 1
ATOM 3678 C C . VAL A 1 466 ? -7.606 18.810 -10.479 1.00 38.69 466 VAL A C 1
ATOM 3680 O O . VAL A 1 466 ? -7.132 19.576 -9.647 1.00 38.69 466 VAL A O 1
ATOM 3683 N N . VAL A 1 467 ? -7.569 19.082 -11.791 1.00 37.38 467 VAL A N 1
ATOM 3684 C CA . VAL A 1 467 ? -6.926 20.298 -12.331 1.00 37.38 467 VAL A CA 1
ATOM 3685 C C . VAL A 1 467 ? -7.678 21.562 -11.908 1.00 37.38 467 VAL A C 1
ATOM 3687 O O . VAL A 1 467 ? -7.038 22.544 -11.536 1.00 37.38 467 VAL A O 1
ATOM 3690 N N . SER A 1 468 ? -9.020 21.544 -11.878 1.00 33.56 468 SER A N 1
ATOM 3691 C CA . SER A 1 468 ? -9.762 22.670 -11.298 1.00 33.56 468 SER A CA 1
ATOM 3692 C C . SER A 1 468 ? -9.577 22.731 -9.785 1.00 33.56 468 SER A C 1
ATOM 3694 O O . SER A 1 468 ? -9.352 23.811 -9.249 1.00 33.56 468 SER A O 1
ATOM 3696 N N . LYS A 1 469 ? -9.624 21.587 -9.088 1.00 35.41 469 LYS A N 1
ATOM 3697 C CA . LYS A 1 469 ? -9.499 21.541 -7.627 1.00 35.41 469 LYS A CA 1
ATOM 3698 C C . LYS A 1 469 ? -8.160 22.099 -7.142 1.00 35.41 469 LYS A C 1
ATOM 3700 O O . LYS A 1 469 ? -8.178 22.975 -6.297 1.00 35.41 469 LYS A O 1
ATOM 3705 N N . PHE A 1 470 ? -7.035 21.732 -7.757 1.00 37.16 470 PHE A N 1
ATOM 3706 C CA . PHE A 1 470 ? -5.707 22.259 -7.398 1.00 37.16 470 PHE A CA 1
ATOM 3707 C C . PHE A 1 470 ? -5.592 23.787 -7.584 1.00 37.16 470 PHE A C 1
ATOM 3709 O O . PHE A 1 470 ? -4.820 24.444 -6.888 1.00 37.16 470 PHE A O 1
ATOM 3716 N N . PHE A 1 471 ? -6.372 24.363 -8.507 1.00 33.16 471 PHE A N 1
ATOM 3717 C CA . PHE A 1 471 ? -6.450 25.809 -8.740 1.00 33.16 471 PHE A CA 1
ATOM 3718 C C . PHE A 1 471 ? -7.346 26.525 -7.709 1.00 33.16 471 PHE A C 1
ATOM 3720 O O . PHE A 1 471 ? -7.091 27.676 -7.362 1.00 33.16 471 PHE A O 1
ATOM 3727 N N . TRP A 1 472 ? -8.365 25.839 -7.178 1.00 34.00 472 TRP A N 1
ATOM 3728 C CA . TRP A 1 472 ? -9.227 26.326 -6.090 1.00 34.00 472 TRP A CA 1
ATOM 3729 C C . TRP A 1 472 ? -8.629 26.091 -4.690 1.00 34.00 472 TRP A C 1
ATOM 3731 O O . TRP A 1 472 ? -8.801 26.929 -3.807 1.00 34.00 472 TRP A O 1
ATOM 3741 N N . ASP A 1 473 ? -7.853 25.021 -4.501 1.00 34.38 473 ASP A N 1
ATOM 3742 C CA . ASP A 1 473 ? -7.109 24.704 -3.273 1.00 34.38 473 ASP A CA 1
ATOM 3743 C C . ASP A 1 473 ? -6.027 25.768 -2.975 1.00 34.38 473 ASP A C 1
ATOM 3745 O O . ASP A 1 473 ? -5.645 25.966 -1.823 1.00 34.38 473 ASP A O 1
ATOM 3749 N N . PHE A 1 474 ? -5.584 26.526 -3.990 1.00 34.25 474 PHE A N 1
ATOM 3750 C CA . PHE A 1 474 ? -4.714 27.703 -3.837 1.00 34.25 474 PHE A CA 1
ATOM 3751 C C . PHE A 1 474 ? -5.420 28.918 -3.188 1.00 34.25 474 PHE A C 1
ATOM 3753 O O . PHE A 1 474 ? -4.757 29.864 -2.768 1.00 34.25 474 PHE A O 1
ATOM 3760 N N . LEU A 1 475 ? -6.757 28.907 -3.093 1.00 29.94 475 LEU A N 1
ATOM 3761 C CA . LEU A 1 475 ? -7.584 30.015 -2.586 1.00 29.94 475 LEU A CA 1
ATOM 3762 C C . LEU A 1 475 ? -8.528 29.628 -1.427 1.00 29.94 475 LEU A C 1
ATOM 3764 O O . LEU A 1 475 ? -9.174 30.505 -0.855 1.00 29.94 475 LEU A O 1
ATOM 3768 N N . GLY A 1 476 ? -8.622 28.343 -1.069 1.00 28.11 476 GLY A N 1
ATOM 3769 C CA . GLY A 1 476 ? -9.654 27.805 -0.173 1.00 28.11 476 GLY A CA 1
ATOM 3770 C C . GLY A 1 476 ? -9.160 27.323 1.193 1.00 28.11 476 GLY A C 1
ATOM 3771 O O . GLY A 1 476 ? -9.180 26.126 1.467 1.00 28.11 476 GLY A O 1
ATOM 3772 N N . ALA A 1 477 ? -8.784 28.233 2.094 1.00 31.33 477 ALA A N 1
ATOM 3773 C CA . ALA A 1 477 ? -8.514 27.878 3.490 1.00 31.33 477 ALA A CA 1
ATOM 3774 C C . ALA A 1 477 ? -9.810 27.796 4.328 1.00 31.33 477 ALA A C 1
ATOM 3776 O O . ALA A 1 477 ? -10.156 28.760 5.007 1.00 31.33 477 ALA A O 1
ATOM 3777 N N . LEU A 1 478 ? -10.508 26.649 4.316 1.00 27.86 478 LEU A N 1
ATOM 3778 C CA . LEU A 1 478 ? -11.343 26.186 5.442 1.00 27.86 478 LEU A CA 1
ATOM 3779 C C . LEU A 1 478 ? -11.684 24.685 5.326 1.00 27.86 478 LEU A C 1
ATOM 3781 O O . LEU A 1 478 ? -11.868 24.161 4.232 1.00 27.86 478 LEU A O 1
ATOM 3785 N N . GLN A 1 479 ? -11.785 23.994 6.463 1.00 33.91 479 GLN A N 1
ATOM 3786 C CA . GLN A 1 479 ? -11.838 22.530 6.561 1.00 33.91 479 GLN A CA 1
ATOM 3787 C C . GLN A 1 479 ? -13.146 22.071 7.227 1.00 33.91 479 GLN A C 1
ATOM 3789 O O . GLN A 1 479 ? -13.428 22.502 8.340 1.00 33.91 479 GLN A O 1
ATOM 3794 N N . ILE A 1 480 ? -13.942 21.201 6.579 1.00 29.53 480 ILE A N 1
ATOM 3795 C CA . ILE A 1 480 ? -15.197 20.650 7.143 1.00 29.53 480 ILE A CA 1
ATOM 3796 C C . ILE A 1 480 ? -15.411 19.160 6.773 1.00 29.53 480 ILE A C 1
ATOM 3798 O O . ILE A 1 480 ? -15.285 18.771 5.616 1.00 29.53 480 ILE A O 1
ATOM 3802 N N . ALA A 1 481 ? -15.823 18.380 7.787 1.00 34.06 481 ALA A N 1
ATOM 3803 C CA . ALA A 1 481 ? -16.481 17.055 7.788 1.00 34.06 481 ALA A CA 1
ATOM 3804 C C . ALA A 1 481 ? -15.744 15.791 7.268 1.00 34.06 481 ALA A C 1
ATOM 3806 O O . ALA A 1 481 ? -15.586 15.549 6.075 1.00 34.06 481 ALA A O 1
ATOM 3807 N N . GLN A 1 482 ? -15.455 14.873 8.206 1.00 48.09 482 GLN A N 1
ATOM 3808 C CA . GLN A 1 482 ? -14.914 13.521 7.962 1.00 48.09 482 GLN A CA 1
ATOM 3809 C C . GLN A 1 482 ? -15.974 12.393 8.128 1.00 48.09 482 GLN A C 1
ATOM 3811 O O . GLN A 1 482 ? -15.759 11.285 7.638 1.00 48.09 482 GLN A O 1
ATOM 3816 N N . LEU A 1 483 ? -17.119 12.646 8.791 1.00 50.03 483 LEU A N 1
ATOM 3817 C CA . LEU A 1 483 ? -18.001 11.583 9.322 1.00 50.03 483 LEU A CA 1
ATOM 3818 C C . LEU A 1 483 ? -18.894 10.868 8.289 1.00 50.03 483 LEU A C 1
ATOM 3820 O O . LEU A 1 483 ? -19.151 9.674 8.430 1.00 50.03 483 LEU A O 1
ATOM 3824 N N . HIS A 1 484 ? -19.287 11.540 7.200 1.00 52.72 484 HIS A N 1
ATOM 3825 C CA . HIS A 1 484 ? -20.095 10.947 6.115 1.00 52.72 484 HIS A CA 1
ATOM 3826 C C . HIS A 1 484 ? -19.425 9.759 5.390 1.00 52.72 484 HIS A C 1
ATOM 3828 O O . HIS A 1 484 ? -20.046 9.134 4.527 1.00 52.72 484 HIS A O 1
ATOM 3834 N N . LYS A 1 485 ? -18.165 9.440 5.713 1.00 53.34 485 LYS A N 1
ATOM 3835 C CA . LYS A 1 485 ? -17.455 8.250 5.226 1.00 53.34 485 LYS A CA 1
ATOM 3836 C C . LYS A 1 485 ? -17.850 6.970 5.976 1.00 53.34 485 LYS A C 1
ATOM 3838 O O . LYS A 1 485 ? -17.889 5.929 5.339 1.00 53.34 485 LYS A O 1
ATOM 3843 N N . ASN A 1 486 ? -18.196 7.061 7.265 1.00 52.94 486 ASN A N 1
ATOM 3844 C CA . ASN A 1 486 ? -18.495 5.902 8.127 1.00 52.94 486 ASN A CA 1
ATOM 3845 C C . ASN A 1 486 ? -19.999 5.726 8.397 1.00 52.94 486 ASN A C 1
ATOM 3847 O O . ASN A 1 486 ? -20.426 4.660 8.830 1.00 52.94 486 ASN A O 1
ATOM 3851 N N . LEU A 1 487 ? -20.814 6.753 8.131 1.00 56.34 487 LEU A N 1
ATOM 3852 C CA . LEU A 1 487 ? -22.269 6.714 8.292 1.00 56.34 487 LEU A CA 1
ATOM 3853 C C . LEU A 1 487 ? -22.971 7.264 7.035 1.00 56.34 487 LEU A C 1
ATOM 3855 O O . LEU A 1 487 ? -22.509 8.222 6.406 1.00 56.34 487 LEU A O 1
ATOM 3859 N N . HIS A 1 488 ? -24.086 6.644 6.647 1.00 60.31 488 HIS A N 1
ATOM 3860 C CA . HIS A 1 488 ? -25.038 7.145 5.652 1.00 60.31 488 HIS A CA 1
ATOM 3861 C C . HIS A 1 488 ? -25.815 8.338 6.207 1.00 60.31 488 HIS A C 1
ATOM 3863 O O . HIS A 1 488 ? -25.924 9.365 5.537 1.00 60.31 488 HIS A O 1
ATOM 3869 N N . HIS A 1 489 ? -26.290 8.216 7.445 1.00 61.75 489 HIS A N 1
ATOM 3870 C CA . HIS A 1 489 ? -27.044 9.232 8.160 1.00 61.75 489 HIS A CA 1
ATOM 3871 C C . HIS A 1 489 ? -26.726 9.165 9.661 1.00 61.75 489 HIS A C 1
ATOM 3873 O O . HIS A 1 489 ? -26.350 8.115 10.176 1.00 61.75 489 HIS A O 1
ATOM 3879 N N . TYR A 1 490 ? -26.816 10.304 10.344 1.00 75.06 490 TYR A N 1
ATOM 3880 C CA . TYR A 1 490 ? -26.696 10.414 11.795 1.00 75.06 490 TYR A CA 1
ATOM 3881 C C . TYR A 1 490 ? -27.351 11.718 12.256 1.00 75.06 490 TYR A C 1
ATOM 3883 O O . TYR A 1 490 ? -27.365 12.705 11.518 1.00 75.06 490 TYR A O 1
ATOM 3891 N N . GLU A 1 491 ? -27.840 11.734 13.490 1.00 76.12 491 GLU A N 1
ATOM 3892 C CA . GLU A 1 491 ? -28.264 12.948 14.190 1.00 76.12 491 GLU A CA 1
ATOM 3893 C C . GLU A 1 491 ? -27.311 13.231 15.360 1.00 76.12 491 GLU A C 1
ATOM 3895 O O . GLU A 1 491 ? -26.653 12.328 15.882 1.00 76.12 491 GLU A O 1
ATOM 3900 N N . THR A 1 492 ? -27.212 14.493 15.777 1.00 78.69 492 THR A N 1
ATOM 3901 C CA . THR A 1 492 ? -26.454 14.892 16.973 1.00 78.69 492 THR A CA 1
ATOM 3902 C C . THR A 1 492 ? -27.404 15.237 18.108 1.00 78.69 492 THR A C 1
ATOM 3904 O O . THR A 1 492 ? -28.282 16.075 17.917 1.00 78.69 492 THR A O 1
ATOM 3907 N N . LEU A 1 493 ? -27.177 14.661 19.287 1.00 79.00 493 LEU A N 1
ATOM 3908 C CA . LEU A 1 493 ? -27.884 14.988 20.528 1.00 79.00 493 LEU A CA 1
ATOM 3909 C C . LEU A 1 493 ? -26.980 15.821 21.442 1.00 79.00 493 LEU A C 1
ATOM 3911 O O . LEU A 1 493 ? -25.771 15.583 21.507 1.00 79.00 493 LEU A O 1
ATOM 3915 N N . HIS A 1 494 ? -27.548 16.774 22.170 1.00 82.00 494 HIS A N 1
ATOM 3916 C CA . HIS A 1 494 ? -26.907 17.431 23.306 1.00 82.00 494 HIS A CA 1
ATOM 3917 C C . HIS A 1 494 ? -27.292 16.724 24.616 1.00 82.00 494 HIS A C 1
ATOM 3919 O O . HIS A 1 494 ? -28.324 16.061 24.693 1.00 82.00 494 HIS A O 1
ATOM 3925 N N . VAL A 1 495 ? -26.484 16.865 25.671 1.00 79.31 495 VAL A N 1
ATOM 3926 C CA . VAL A 1 495 ? -26.827 16.315 27.001 1.00 79.31 495 VAL A CA 1
ATOM 3927 C C . VAL A 1 495 ? -28.146 16.898 27.535 1.00 79.31 495 VAL A C 1
ATOM 3929 O O . VAL A 1 495 ? -28.922 16.170 28.149 1.00 79.31 495 VAL A O 1
ATOM 3932 N N . ASP A 1 496 ? -28.449 18.164 27.231 1.00 79.12 496 ASP A N 1
ATOM 3933 C CA . ASP A 1 496 ? -29.706 18.818 27.641 1.00 79.12 496 ASP A CA 1
ATOM 3934 C C . ASP A 1 496 ? -30.961 18.239 26.954 1.00 79.12 496 ASP A C 1
ATOM 3936 O O . ASP A 1 496 ? -32.070 18.436 27.450 1.00 79.12 496 ASP A O 1
ATOM 3940 N N . ASP A 1 497 ? -30.806 17.495 25.849 1.00 77.75 497 ASP A N 1
ATOM 3941 C CA . ASP A 1 497 ? -31.917 16.804 25.176 1.00 77.75 497 ASP A CA 1
ATOM 3942 C C . ASP A 1 497 ? -32.337 15.513 25.919 1.00 77.75 497 ASP A C 1
ATOM 3944 O O . ASP A 1 497 ? -33.365 14.914 25.592 1.00 77.75 497 ASP A O 1
ATOM 3948 N N . LEU A 1 498 ? -31.553 15.069 26.916 1.00 80.00 498 LEU A N 1
ATOM 3949 C CA . LEU A 1 498 ? -31.826 13.888 27.741 1.00 80.00 498 LEU A CA 1
ATOM 3950 C C . LEU A 1 498 ? -32.575 14.262 29.032 1.00 80.00 498 LEU A C 1
ATOM 3952 O O . LEU A 1 498 ? -31.974 14.571 30.069 1.00 80.00 498 LEU A O 1
ATOM 3956 N N . ASN A 1 499 ? -33.902 14.133 29.021 1.00 77.56 499 ASN A N 1
ATOM 3957 C CA . ASN A 1 499 ? -34.695 14.271 30.239 1.00 77.56 499 ASN A CA 1
ATOM 3958 C C . ASN A 1 499 ? -34.521 13.022 31.119 1.00 77.56 499 ASN A C 1
ATOM 3960 O O . ASN A 1 499 ? -34.968 11.933 30.757 1.00 77.56 499 ASN A O 1
ATOM 3964 N N . HIS A 1 500 ? -33.875 13.163 32.277 1.00 72.56 500 HIS A N 1
ATOM 3965 C CA . HIS A 1 500 ? -33.579 12.049 33.176 1.00 72.56 500 HIS A CA 1
ATOM 3966 C C . HIS A 1 500 ? -34.284 12.198 34.530 1.00 72.56 500 HIS A C 1
ATOM 3968 O O . HIS A 1 500 ? -34.163 13.209 35.221 1.00 72.56 500 HIS A O 1
ATOM 3974 N N . LYS A 1 501 ? -34.993 11.148 34.953 1.00 67.88 501 LYS A N 1
ATOM 3975 C CA . LYS A 1 501 ? -35.745 11.114 36.212 1.00 67.88 501 LYS A CA 1
ATOM 3976 C C . LYS A 1 501 ? -35.318 9.918 37.053 1.00 67.88 501 LYS A C 1
ATOM 3978 O O . LYS A 1 501 ? -35.569 8.769 36.697 1.00 67.88 501 LYS A O 1
ATOM 3983 N N . ILE A 1 502 ? -34.700 10.191 38.202 1.00 59.66 502 ILE A N 1
ATOM 3984 C CA . ILE A 1 502 ? -34.344 9.158 39.181 1.00 59.66 502 ILE A CA 1
ATOM 3985 C C . ILE A 1 502 ? -35.548 8.912 40.093 1.00 59.66 502 ILE A C 1
ATOM 3987 O O . ILE A 1 502 ? -35.898 9.749 40.927 1.00 59.66 502 ILE A O 1
ATOM 3991 N N . VAL A 1 503 ? -36.172 7.746 39.956 1.00 55.41 503 VAL A N 1
ATOM 3992 C CA . VAL A 1 503 ? -37.284 7.305 40.801 1.00 55.41 503 VAL A CA 1
ATOM 3993 C C . VAL A 1 503 ? -36.711 6.527 41.989 1.00 55.41 503 VAL A C 1
ATOM 3995 O O . VAL A 1 503 ? -36.378 5.347 41.879 1.00 55.41 503 VAL A O 1
ATOM 3998 N N . LYS A 1 504 ? -36.583 7.206 43.136 1.00 49.91 504 LYS A N 1
ATOM 3999 C CA . LYS A 1 504 ? -36.230 6.591 44.428 1.00 49.91 504 LYS A CA 1
ATOM 4000 C C . LYS A 1 504 ? -37.469 5.931 45.035 1.00 49.91 504 LYS A C 1
ATOM 4002 O O . LYS A 1 504 ? -38.494 6.596 45.169 1.00 49.91 504 LYS A O 1
ATOM 4007 N N . ARG A 1 505 ? -37.383 4.650 45.413 1.00 43.34 505 ARG A N 1
ATOM 4008 C CA . ARG A 1 505 ? -38.536 3.870 45.921 1.00 43.34 505 ARG A CA 1
ATOM 4009 C C . ARG A 1 505 ? -38.582 3.666 47.446 1.00 43.34 505 ARG A C 1
ATOM 4011 O O . ARG A 1 505 ? -39.492 2.995 47.917 1.00 43.34 505 ARG A O 1
ATOM 4018 N N . GLY A 1 506 ? -37.672 4.257 48.228 1.00 43.44 506 GLY A N 1
ATOM 4019 C CA . GLY A 1 506 ? -37.642 4.101 49.692 1.00 43.44 506 GLY A CA 1
ATOM 4020 C C . GLY A 1 506 ? -37.375 5.392 50.476 1.00 43.44 506 GLY A C 1
ATOM 4021 O O . GLY A 1 506 ? -36.585 6.237 50.060 1.00 43.44 506 GLY A O 1
ATOM 4022 N N . THR A 1 507 ? -38.002 5.519 51.652 1.00 39.12 507 THR A N 1
ATOM 4023 C CA . THR A 1 507 ? -37.781 6.612 52.627 1.00 39.12 507 THR A CA 1
ATOM 4024 C C . THR A 1 507 ? -36.588 6.377 53.561 1.00 39.12 507 THR A C 1
ATOM 4026 O O . THR A 1 507 ? -36.174 7.295 54.267 1.00 39.12 507 THR A O 1
ATOM 4029 N N . LYS A 1 508 ? -36.014 5.167 53.568 1.00 40.91 508 LYS A N 1
ATOM 4030 C CA . LYS A 1 508 ? -34.781 4.825 54.295 1.00 40.91 508 LYS A CA 1
ATOM 4031 C C . LYS A 1 508 ? -33.641 4.540 53.308 1.00 40.91 508 LYS A C 1
ATOM 4033 O O . LYS A 1 508 ? -33.890 3.880 52.297 1.00 40.91 508 LYS A O 1
ATOM 4038 N N . PRO A 1 509 ? -32.397 4.976 53.588 1.00 41.09 509 PRO A N 1
ATOM 4039 C CA . PRO A 1 509 ? -31.240 4.580 52.793 1.00 41.09 509 PRO A CA 1
ATOM 4040 C C . PRO A 1 509 ? -31.063 3.058 52.839 1.00 41.09 509 PRO A C 1
ATOM 4042 O O . PRO A 1 509 ? -31.006 2.469 53.915 1.00 41.09 509 PRO A O 1
ATOM 4045 N N . SER A 1 510 ? -30.977 2.435 51.667 1.00 42.12 510 SER A N 1
ATOM 4046 C CA . SER A 1 510 ? -30.700 1.009 51.487 1.00 42.12 510 SER A CA 1
ATOM 4047 C C . SER A 1 510 ? -29.657 0.870 50.385 1.00 42.12 510 SER A C 1
ATOM 4049 O O . SER A 1 510 ? -29.781 1.521 49.344 1.00 42.12 510 SER A O 1
ATOM 4051 N N . SER A 1 511 ? -28.639 0.042 50.620 1.00 38.47 511 SER A N 1
ATOM 4052 C CA . SER A 1 511 ? -27.478 -0.182 49.747 1.00 38.47 511 SER A CA 1
ATOM 4053 C C . SER A 1 511 ? -27.771 -1.125 48.572 1.00 38.47 511 SER A C 1
ATOM 4055 O O . SER A 1 511 ? -26.888 -1.857 48.133 1.00 38.47 511 SER A O 1
ATOM 4057 N N . HIS A 1 512 ? -29.023 -1.176 48.113 1.00 40.25 512 HIS A N 1
ATOM 4058 C CA . HIS A 1 512 ? -29.480 -2.171 47.150 1.00 40.25 512 HIS A CA 1
ATOM 4059 C C . HIS A 1 512 ? -29.568 -1.606 45.718 1.00 40.25 512 HIS A C 1
ATOM 4061 O O . HIS A 1 512 ? -30.202 -0.561 45.548 1.00 40.25 512 HIS A O 1
ATOM 4067 N N . PRO A 1 513 ? -29.026 -2.284 44.679 1.00 40.03 513 PRO A N 1
ATOM 4068 C CA . PRO A 1 513 ? -28.926 -1.749 43.310 1.00 40.03 513 PRO A CA 1
ATOM 4069 C C . PRO A 1 513 ? -30.244 -1.248 42.687 1.00 40.03 513 PRO A C 1
ATOM 4071 O O . PRO A 1 513 ? -30.237 -0.275 41.941 1.00 40.03 513 PRO A O 1
ATOM 4074 N N . TYR A 1 514 ? -31.392 -1.837 43.038 1.00 45.81 514 TYR A N 1
ATOM 4075 C CA . TYR A 1 514 ? -32.713 -1.441 42.511 1.00 45.81 514 TYR A CA 1
ATOM 4076 C C . TYR A 1 514 ? -33.462 -0.376 43.345 1.00 45.81 514 TYR A C 1
ATOM 4078 O O . TYR A 1 514 ? -34.632 -0.093 43.090 1.00 45.81 514 TYR A O 1
ATOM 4086 N N . ASN A 1 515 ? -32.815 0.253 44.336 1.00 48.53 515 ASN A N 1
ATOM 4087 C CA . ASN A 1 515 ? -33.416 1.345 45.127 1.00 48.53 515 ASN A CA 1
ATOM 4088 C C . ASN A 1 515 ? -33.586 2.653 44.308 1.00 48.53 515 ASN A C 1
ATOM 4090 O O . ASN A 1 515 ? -34.348 3.553 44.681 1.00 48.53 515 ASN A O 1
ATOM 4094 N N . THR A 1 516 ? -32.894 2.743 43.168 1.00 54.62 516 THR A N 1
ATOM 4095 C CA . THR A 1 516 ? -32.931 3.846 42.198 1.00 54.62 516 THR A CA 1
ATOM 4096 C C . THR A 1 516 ? -33.167 3.317 40.784 1.00 54.62 516 THR A C 1
ATOM 4098 O O . THR A 1 516 ? -32.269 2.729 40.188 1.00 54.62 516 THR A O 1
ATOM 4101 N N . ILE A 1 517 ? -34.346 3.584 40.221 1.00 61.91 517 ILE A N 1
ATOM 4102 C CA . ILE A 1 517 ? -34.617 3.390 38.786 1.00 61.91 517 ILE A CA 1
ATOM 4103 C C . ILE A 1 517 ? -34.305 4.703 38.066 1.00 61.91 517 ILE A C 1
ATOM 4105 O O . ILE A 1 517 ? -34.704 5.770 38.542 1.00 61.91 517 ILE A O 1
ATOM 4109 N N . LYS A 1 518 ? -33.616 4.642 36.924 1.00 69.69 518 LYS A N 1
ATOM 4110 C CA . LYS A 1 518 ? -33.316 5.810 36.089 1.00 69.69 518 LYS A CA 1
ATOM 4111 C C . LYS A 1 518 ? -34.183 5.747 34.832 1.00 69.69 518 LYS A C 1
ATOM 4113 O O . LYS A 1 518 ? -33.978 4.905 33.967 1.00 69.69 518 LYS A O 1
ATOM 4118 N N . GLU A 1 519 ? -35.183 6.617 34.740 1.00 77.06 519 GLU A N 1
ATOM 4119 C CA . GLU A 1 519 ? -35.905 6.832 33.483 1.00 77.06 519 GLU A CA 1
ATOM 4120 C C . GLU A 1 519 ? -35.147 7.879 32.658 1.00 77.06 519 GLU A C 1
ATOM 4122 O O . GLU A 1 519 ? -34.741 8.907 33.206 1.00 77.06 519 GLU A O 1
ATOM 4127 N N . VAL A 1 520 ? -34.941 7.619 31.364 1.00 84.19 520 VAL A N 1
ATOM 4128 C CA . VAL A 1 520 ? -34.294 8.550 30.422 1.00 84.19 520 VAL A CA 1
ATOM 4129 C C . VAL A 1 520 ? -35.171 8.677 29.181 1.00 84.19 520 VAL A C 1
ATOM 4131 O O . VAL A 1 520 ? -35.467 7.673 28.536 1.00 84.19 520 VAL A O 1
ATOM 4134 N N . GLU A 1 521 ? -35.592 9.895 28.853 1.00 84.00 521 GLU A N 1
ATOM 4135 C CA . GLU A 1 521 ? -36.439 10.199 27.697 1.00 84.00 521 GLU A CA 1
ATOM 4136 C C . GLU A 1 521 ? -35.746 11.177 26.740 1.00 84.00 521 GLU A C 1
ATOM 4138 O O . GLU A 1 521 ? -35.194 12.187 27.179 1.00 84.00 521 GLU A O 1
ATOM 4143 N N . PHE A 1 522 ? -35.757 10.862 25.441 1.00 86.44 522 PHE A N 1
ATOM 4144 C CA . PHE A 1 522 ? -35.163 11.677 24.376 1.00 86.44 522 PHE A CA 1
ATOM 4145 C C . PHE A 1 522 ? -35.767 11.346 23.005 1.00 86.44 522 PHE A C 1
ATOM 4147 O O . PHE A 1 522 ? -36.236 10.233 22.760 1.00 86.44 522 PHE A O 1
ATOM 4154 N N . LYS A 1 523 ? -35.699 12.297 22.069 1.00 77.44 523 LYS A N 1
ATOM 4155 C CA . LYS A 1 523 ? -36.194 12.136 20.695 1.00 77.44 523 LYS A CA 1
ATOM 4156 C C . LYS A 1 523 ? -35.039 12.173 19.698 1.00 77.44 523 LYS A C 1
ATOM 4158 O O . LYS A 1 523 ? -34.273 13.127 19.704 1.00 77.44 523 LYS A O 1
ATOM 4163 N N . VAL A 1 524 ? -34.945 11.167 18.826 1.00 77.50 524 VAL A N 1
ATOM 4164 C CA . VAL A 1 524 ? -33.894 11.081 17.798 1.00 77.50 524 VAL A CA 1
ATOM 4165 C C . VAL A 1 524 ? -34.328 10.209 16.615 1.00 77.50 524 VAL A C 1
ATOM 4167 O O . VAL A 1 524 ? -35.118 9.276 16.779 1.00 77.50 524 VAL A O 1
ATOM 4170 N N . LEU A 1 525 ? -33.835 10.507 15.412 1.00 73.06 525 LEU A N 1
ATOM 4171 C CA . LEU A 1 525 ? -34.049 9.757 14.162 1.00 73.06 525 LEU A CA 1
ATOM 4172 C C . LEU A 1 525 ? -35.534 9.495 13.853 1.00 73.06 525 LEU A C 1
ATOM 4174 O O . LEU A 1 525 ? -35.916 8.429 13.356 1.00 73.06 525 LEU A O 1
ATOM 4178 N N . GLY A 1 526 ? -36.373 10.482 14.189 1.00 65.38 526 GLY A N 1
ATOM 4179 C CA . GLY A 1 526 ? -37.831 10.470 14.029 1.00 65.38 526 GLY A CA 1
ATOM 4180 C C . GLY A 1 526 ? -38.636 9.796 15.152 1.00 65.38 526 GLY A C 1
ATOM 4181 O O . GLY A 1 526 ? -39.863 9.886 15.125 1.00 65.38 526 GLY A O 1
ATOM 4182 N N . ARG A 1 527 ? -38.002 9.166 16.153 1.00 75.25 527 ARG A N 1
ATOM 4183 C CA . ARG A 1 527 ? -38.667 8.380 17.215 1.00 75.25 527 ARG A CA 1
ATOM 4184 C C . ARG A 1 527 ? -38.462 9.002 18.606 1.00 75.25 527 ARG A C 1
ATOM 4186 O O . ARG A 1 527 ? -37.410 9.571 18.879 1.00 75.25 527 ARG A O 1
ATOM 4193 N N . ASN A 1 528 ? -39.462 8.896 19.489 1.00 78.88 528 ASN A N 1
ATOM 4194 C CA . ASN A 1 528 ? -39.295 9.179 20.923 1.00 78.88 528 ASN A CA 1
ATOM 4195 C C . ASN A 1 528 ? -38.905 7.884 21.653 1.00 78.88 528 ASN A C 1
ATOM 4197 O O . ASN A 1 528 ? -39.562 6.855 21.479 1.00 78.88 528 ASN A O 1
ATOM 4201 N N . PHE A 1 529 ? -37.851 7.934 22.459 1.00 81.38 529 PHE A N 1
ATOM 4202 C CA . PHE A 1 529 ? -37.360 6.824 23.264 1.00 81.38 529 PHE A CA 1
ATOM 4203 C C . PHE A 1 529 ? -37.544 7.151 24.738 1.00 81.38 529 PHE A C 1
ATOM 4205 O O . PHE A 1 529 ? -36.959 8.104 25.237 1.00 81.38 529 PHE A O 1
ATOM 4212 N N . ARG A 1 530 ? -38.297 6.309 25.450 1.00 78.62 530 ARG A N 1
ATOM 4213 C CA . ARG A 1 530 ? -38.380 6.328 26.913 1.00 78.62 530 ARG A CA 1
ATOM 4214 C C . ARG A 1 530 ? -37.757 5.047 27.452 1.00 78.62 530 ARG A C 1
ATOM 4216 O O . ARG A 1 530 ? -38.364 3.979 27.381 1.00 78.62 530 ARG A O 1
ATOM 4223 N N . LEU A 1 531 ? -36.525 5.151 27.934 1.00 80.75 531 LEU A N 1
ATOM 4224 C CA . LEU A 1 531 ? -35.747 4.043 28.478 1.00 80.75 531 LEU A CA 1
ATOM 4225 C C . LEU A 1 531 ? -36.038 3.889 29.973 1.00 80.75 531 LEU A C 1
ATOM 4227 O O . LEU A 1 531 ? -36.003 4.869 30.719 1.00 80.75 531 LEU A O 1
ATOM 4231 N N . ILE A 1 532 ? -36.274 2.656 30.416 1.00 74.88 532 ILE A N 1
ATOM 4232 C CA . ILE A 1 532 ? -36.302 2.293 31.837 1.00 74.88 532 ILE A CA 1
ATOM 4233 C C . ILE A 1 532 ? -35.005 1.545 32.122 1.00 74.88 532 ILE A C 1
ATOM 4235 O O . ILE A 1 532 ? -34.824 0.443 31.605 1.00 74.88 532 ILE A O 1
ATOM 4239 N N . LEU A 1 533 ? -34.109 2.169 32.891 1.00 73.88 533 LEU A N 1
ATOM 4240 C CA . LEU A 1 533 ? -32.739 1.716 33.129 1.00 73.88 533 LEU A CA 1
ATOM 4241 C C . LEU A 1 533 ? -32.515 1.346 34.602 1.00 73.88 533 LEU A C 1
ATOM 4243 O O . LEU A 1 533 ? -32.807 2.140 35.505 1.00 73.88 533 LEU A O 1
ATOM 4247 N N . HIS A 1 534 ? -31.955 0.160 34.837 1.00 70.25 534 HIS A N 1
ATOM 4248 C CA . HIS A 1 534 ? -31.558 -0.357 36.150 1.00 70.25 534 HIS A CA 1
ATOM 4249 C C . HIS A 1 534 ? -30.046 -0.659 36.160 1.00 70.25 534 HIS A C 1
ATOM 4251 O O . HIS A 1 534 ? -29.528 -1.088 35.127 1.00 70.25 534 HIS A O 1
ATOM 4257 N N . PRO A 1 535 ? -29.322 -0.456 37.279 1.00 65.12 535 PRO A N 1
ATOM 4258 C CA . PRO A 1 535 ? -27.914 -0.845 37.384 1.00 65.12 535 PRO A CA 1
ATOM 4259 C C . PRO A 1 535 ? -27.703 -2.349 37.145 1.00 65.12 535 PRO A C 1
ATOM 4261 O O . PRO A 1 535 ? -28.485 -3.156 37.641 1.00 65.12 535 PRO A O 1
ATOM 4264 N N . HIS A 1 536 ? -26.644 -2.724 36.422 1.00 67.31 536 HIS A N 1
ATOM 4265 C CA . HIS A 1 536 ? -26.371 -4.109 36.003 1.00 67.31 536 HIS A CA 1
ATOM 4266 C C . HIS A 1 536 ? -24.886 -4.458 36.147 1.00 67.31 536 HIS A C 1
ATOM 4268 O O . HIS A 1 536 ? -24.029 -3.638 35.810 1.00 67.31 536 HIS A O 1
ATOM 4274 N N . LYS A 1 537 ? -24.569 -5.659 36.656 1.00 60.78 537 LYS A N 1
ATOM 4275 C CA . LYS A 1 537 ? -23.207 -6.002 37.125 1.00 60.78 537 LYS A CA 1
ATOM 4276 C C . LYS A 1 537 ? -22.649 -7.317 36.571 1.00 60.78 537 LYS A C 1
ATOM 4278 O O . LYS A 1 537 ? -21.460 -7.567 36.722 1.00 60.78 537 LYS A O 1
ATOM 4283 N N . ASP A 1 538 ? -23.458 -8.078 35.844 1.00 61.78 538 ASP A N 1
ATOM 4284 C CA . ASP A 1 538 ? -23.313 -9.507 35.516 1.00 61.78 538 ASP A CA 1
ATOM 4285 C C . ASP A 1 538 ? -22.060 -9.877 34.690 1.00 61.78 538 ASP A C 1
ATOM 4287 O O . ASP A 1 538 ? -21.697 -11.045 34.557 1.00 61.78 538 ASP A O 1
ATOM 4291 N N . VAL A 1 539 ? -21.389 -8.877 34.114 1.00 73.19 539 VAL A N 1
ATOM 4292 C CA . VAL A 1 539 ? -20.172 -9.029 33.296 1.00 73.19 539 VAL A CA 1
ATOM 4293 C C . VAL A 1 539 ? -18.901 -8.730 34.104 1.00 73.19 539 VAL A C 1
ATOM 4295 O O . VAL A 1 539 ? -17.796 -8.977 33.626 1.00 73.19 539 VAL A O 1
ATOM 4298 N N . LEU A 1 540 ? -19.012 -8.244 35.341 1.00 72.75 540 LEU A N 1
ATOM 4299 C CA . LEU A 1 540 ? -17.884 -8.002 36.240 1.00 72.75 540 LEU A CA 1
ATOM 4300 C C . LEU A 1 540 ? -17.768 -9.149 37.244 1.00 72.75 540 LEU A C 1
ATOM 4302 O O . LEU A 1 540 ? -18.697 -9.433 37.986 1.00 72.75 540 LEU A O 1
ATOM 4306 N N . HIS A 1 541 ? -16.607 -9.794 37.290 1.00 75.44 541 HIS A N 1
ATOM 4307 C CA . HIS A 1 541 ? -16.332 -10.852 38.258 1.00 75.44 541 HIS A CA 1
ATOM 4308 C C . HIS A 1 541 ? -16.307 -10.280 39.690 1.00 75.44 541 HIS A C 1
ATOM 4310 O O . HIS A 1 541 ? -15.734 -9.216 39.905 1.00 75.44 541 HIS A O 1
ATOM 4316 N N . SER A 1 542 ? -16.815 -11.005 40.691 1.00 64.06 542 SER A N 1
ATOM 4317 C CA . SER A 1 542 ? -16.780 -10.612 42.119 1.00 64.06 542 SER A CA 1
ATOM 4318 C C . SER A 1 542 ? -15.440 -10.028 42.619 1.00 64.06 542 SER A C 1
ATOM 4320 O O . SER A 1 542 ? -15.410 -9.039 43.348 1.00 64.06 542 SER A O 1
ATOM 4322 N N . ASN A 1 543 ? -14.311 -10.602 42.186 1.00 65.69 543 ASN A N 1
ATOM 4323 C CA . ASN A 1 543 ? -12.946 -10.111 42.458 1.00 65.69 543 ASN A CA 1
ATOM 4324 C C . ASN A 1 543 ? -12.373 -9.123 41.405 1.00 65.69 543 ASN A C 1
ATOM 4326 O O . ASN A 1 543 ? -11.154 -9.071 41.229 1.00 65.69 543 ASN A O 1
ATOM 4330 N N . PHE A 1 544 ? -13.211 -8.386 40.669 1.00 77.62 544 PHE A N 1
ATOM 4331 C CA . PHE A 1 544 ? -12.798 -7.449 39.614 1.00 77.62 544 PHE A CA 1
ATOM 4332 C C . PHE A 1 544 ? -11.841 -6.364 40.128 1.00 77.62 544 PHE A C 1
ATOM 4334 O O . PHE A 1 544 ? -12.047 -5.778 41.192 1.00 77.62 544 PHE A O 1
ATOM 4341 N N . ARG A 1 545 ? -10.802 -6.057 39.341 1.00 75.94 545 ARG A N 1
ATOM 4342 C CA . ARG A 1 545 ? -9.865 -4.955 39.614 1.00 75.94 545 ARG A CA 1
ATOM 4343 C C . ARG A 1 545 ? -9.479 -4.218 38.334 1.00 75.94 545 ARG A C 1
ATOM 4345 O O . ARG A 1 545 ? -9.163 -4.852 37.328 1.00 75.94 545 ARG A O 1
ATOM 4352 N N . ALA A 1 546 ? -9.442 -2.889 38.395 1.00 81.19 546 ALA A N 1
ATOM 4353 C CA . ALA A 1 546 ? -8.983 -2.034 37.306 1.00 81.19 546 ALA A CA 1
ATOM 4354 C C . ALA A 1 546 ? -7.745 -1.227 37.721 1.00 81.19 546 ALA A C 1
ATOM 4356 O O . ALA A 1 546 ? -7.681 -0.704 38.837 1.00 81.19 546 ALA A O 1
ATOM 4357 N N . TYR A 1 547 ? -6.777 -1.121 36.813 1.00 85.62 547 TYR A N 1
ATOM 4358 C CA . TYR A 1 547 ? -5.484 -0.486 37.057 1.00 85.62 547 TYR A CA 1
ATOM 4359 C C . TYR A 1 547 ? -5.105 0.469 35.923 1.00 85.62 547 TYR A C 1
ATOM 4361 O O . TYR A 1 547 ? -5.270 0.139 34.748 1.00 85.62 547 TYR A O 1
ATOM 4369 N N . ALA A 1 548 ? -4.554 1.624 36.287 1.00 87.12 548 ALA A N 1
ATOM 4370 C CA . ALA A 1 548 ? -3.774 2.479 35.402 1.00 87.12 548 ALA A CA 1
ATOM 4371 C C . ALA A 1 548 ? -2.285 2.142 35.573 1.00 87.12 548 ALA A C 1
ATOM 4373 O O . ALA A 1 548 ? -1.851 1.951 36.710 1.00 87.12 548 ALA A O 1
ATOM 4374 N N . ILE A 1 549 ? -1.516 2.086 34.486 1.00 91.06 549 ILE A N 1
ATOM 4375 C CA . ILE A 1 549 ? -0.062 1.856 34.513 1.00 91.06 549 ILE A CA 1
ATOM 4376 C C . ILE A 1 549 ? 0.647 3.006 33.789 1.00 91.06 549 ILE A C 1
ATOM 4378 O O . ILE A 1 549 ? 0.250 3.378 32.682 1.00 91.06 549 ILE A O 1
ATOM 4382 N N . ASP A 1 550 ? 1.671 3.580 34.421 1.00 89.19 550 ASP A N 1
ATOM 4383 C CA . ASP A 1 550 ? 2.518 4.633 33.845 1.00 89.19 550 ASP A CA 1
ATOM 4384 C C . ASP A 1 550 ? 3.727 4.077 33.063 1.00 89.19 550 ASP A C 1
ATOM 4386 O O . ASP A 1 550 ? 3.922 2.863 32.948 1.00 89.19 550 ASP A O 1
ATOM 4390 N N . GLY A 1 551 ? 4.557 4.960 32.495 1.00 84.56 551 GLY A N 1
ATOM 4391 C CA . GLY A 1 551 ? 5.694 4.549 31.669 1.00 84.56 551 GLY A CA 1
ATOM 4392 C C . GLY A 1 551 ? 6.793 3.798 32.433 1.00 84.56 551 GLY A C 1
ATOM 4393 O O . GLY A 1 551 ? 7.600 3.116 31.798 1.00 84.56 551 GLY A O 1
ATOM 4394 N N . ASP A 1 552 ? 6.812 3.894 33.767 1.00 83.50 552 ASP A N 1
ATOM 4395 C CA . ASP A 1 552 ? 7.745 3.205 34.669 1.00 83.50 552 ASP A CA 1
ATOM 4396 C C . ASP A 1 552 ? 7.157 1.904 35.261 1.00 83.50 552 ASP A C 1
ATOM 4398 O O . ASP A 1 552 ? 7.835 1.206 36.019 1.00 83.50 552 ASP A O 1
ATOM 4402 N N . GLY A 1 553 ? 5.920 1.544 34.896 1.00 82.12 553 GLY A N 1
ATOM 4403 C CA . GLY A 1 553 ? 5.271 0.292 35.289 1.00 82.12 553 GLY A CA 1
ATOM 4404 C C . GLY A 1 553 ? 4.561 0.324 36.647 1.00 82.12 553 GLY A C 1
ATOM 4405 O O . GLY A 1 553 ? 4.246 -0.739 37.181 1.00 82.12 553 GLY A O 1
ATOM 4406 N N . GLN A 1 554 ? 4.302 1.499 37.231 1.00 85.81 554 GLN A N 1
ATOM 4407 C CA . GLN A 1 554 ? 3.609 1.595 38.521 1.00 85.81 554 GLN A CA 1
ATOM 4408 C C . GLN A 1 554 ? 2.098 1.366 38.358 1.00 85.81 554 GLN A C 1
ATOM 4410 O O . GLN A 1 554 ? 1.412 2.117 37.666 1.00 85.81 554 GLN A O 1
ATOM 4415 N N . GLU A 1 555 ? 1.555 0.348 39.035 1.00 87.31 555 GLU A N 1
ATOM 4416 C CA . GLU A 1 555 ? 0.113 0.076 39.062 1.00 87.31 555 GLU A CA 1
ATOM 4417 C C . GLU A 1 555 ? -0.627 1.019 40.034 1.00 87.31 555 GLU A C 1
ATOM 4419 O O . GLU A 1 555 ? -0.479 0.933 41.256 1.00 87.31 555 GLU A O 1
ATOM 4424 N N . LYS A 1 556 ? -1.520 1.865 39.510 1.00 82.94 556 LYS A N 1
ATOM 4425 C CA . LYS A 1 556 ? -2.475 2.663 40.291 1.00 82.94 556 LYS A CA 1
ATOM 4426 C C . LYS A 1 556 ? -3.879 2.069 40.184 1.00 82.94 556 LYS A C 1
ATOM 4428 O O . LYS A 1 556 ? -4.446 1.999 39.097 1.00 82.94 556 LYS A O 1
ATOM 4433 N N . ILE A 1 557 ? -4.474 1.694 41.317 1.00 75.50 557 ILE A N 1
ATOM 4434 C CA . ILE A 1 557 ? -5.857 1.189 41.366 1.00 75.50 557 ILE A CA 1
ATOM 4435 C C . ILE A 1 557 ? -6.833 2.294 40.936 1.00 75.50 557 ILE A C 1
ATOM 4437 O O . ILE A 1 557 ? -6.777 3.418 41.440 1.00 75.50 557 ILE A O 1
ATOM 4441 N N . VAL A 1 558 ? -7.749 1.959 40.026 1.00 71.00 558 VAL A N 1
ATOM 4442 C CA . VAL A 1 558 ? -8.839 2.837 39.588 1.00 71.00 558 VAL A CA 1
ATOM 4443 C C . VAL A 1 558 ? -10.145 2.333 40.187 1.00 71.00 558 VAL A C 1
ATOM 4445 O O . VAL A 1 558 ? -10.627 1.255 39.841 1.00 71.00 558 VAL A O 1
ATOM 4448 N N . HIS A 1 559 ? -10.729 3.119 41.090 1.00 62.78 559 HIS A N 1
ATOM 4449 C CA . HIS A 1 559 ? -12.057 2.834 41.623 1.00 62.78 559 HIS A CA 1
ATOM 4450 C C . HIS A 1 559 ? -13.122 3.174 40.579 1.00 62.78 559 HIS A C 1
ATOM 4452 O O . HIS A 1 559 ? -13.168 4.288 40.056 1.00 62.78 559 HIS A O 1
ATOM 4458 N N . MET A 1 560 ? -13.963 2.189 40.283 1.00 63.28 560 MET A N 1
ATOM 4459 C CA . MET A 1 560 ? -15.030 2.266 39.292 1.00 63.28 560 MET A CA 1
ATOM 4460 C C . MET A 1 560 ? -16.371 2.438 39.996 1.00 63.28 560 MET A C 1
ATOM 4462 O O . MET A 1 560 ? -16.629 1.782 41.003 1.00 63.28 560 MET A O 1
ATOM 4466 N N . ASP A 1 561 ? -17.230 3.295 39.448 1.00 58.56 561 ASP A N 1
ATOM 4467 C CA . ASP A 1 561 ? -18.628 3.333 39.862 1.00 58.56 561 ASP A CA 1
ATOM 4468 C C . ASP A 1 561 ? -19.386 2.230 39.115 1.00 58.56 561 ASP A C 1
ATOM 4470 O O . ASP A 1 561 ? -19.635 2.318 37.911 1.00 58.56 561 ASP A O 1
ATOM 4474 N N . HIS A 1 562 ? -19.707 1.158 39.836 1.00 58.97 562 HIS A N 1
ATOM 4475 C CA . HIS A 1 562 ? -20.434 0.014 39.295 1.00 58.97 562 HIS A CA 1
ATOM 4476 C C . HIS A 1 562 ? -21.917 0.320 39.020 1.00 58.97 562 HIS A C 1
ATOM 4478 O O . HIS A 1 562 ? -22.573 -0.488 38.368 1.00 58.97 562 HIS A O 1
ATOM 4484 N N . ASP A 1 563 ? -22.441 1.460 39.482 1.00 60.97 563 ASP A N 1
ATOM 4485 C CA . ASP A 1 563 ? -23.842 1.865 39.312 1.00 60.97 563 ASP A CA 1
ATOM 4486 C C . ASP A 1 563 ? -24.037 2.842 38.122 1.00 60.97 563 ASP A C 1
ATOM 4488 O O . ASP A 1 563 ? -25.142 3.345 37.888 1.00 60.97 563 ASP A O 1
ATOM 4492 N N . ALA A 1 564 ? -22.975 3.082 37.335 1.00 66.44 564 ALA A N 1
ATOM 4493 C CA . ALA A 1 564 ? -22.983 3.867 36.091 1.00 66.44 564 ALA A CA 1
ATOM 4494 C C . ALA A 1 564 ? -23.312 3.045 34.820 1.00 66.44 564 ALA A C 1
ATOM 4496 O O . ALA A 1 564 ? -23.539 3.619 33.748 1.00 66.44 564 ALA A O 1
ATOM 4497 N N . PHE A 1 565 ? -23.345 1.711 34.930 1.00 69.31 565 PHE A N 1
ATOM 4498 C CA . PHE A 1 565 ? -23.747 0.792 33.860 1.00 69.31 565 PHE A CA 1
ATOM 4499 C C . PHE A 1 565 ? -25.180 0.332 34.072 1.00 69.31 565 PHE A C 1
ATOM 4501 O O . PHE A 1 565 ? -25.531 -0.156 35.146 1.00 69.31 565 PHE A O 1
ATOM 4508 N N . TYR A 1 566 ? -25.988 0.443 33.025 1.00 74.19 566 TYR A N 1
ATOM 4509 C CA . TYR A 1 566 ? -27.403 0.134 33.067 1.00 74.19 566 TYR A CA 1
ATOM 4510 C C . TYR A 1 566 ? -27.799 -0.860 31.979 1.00 74.19 566 TYR A C 1
ATOM 4512 O O . TYR A 1 566 ? -27.439 -0.702 30.808 1.00 74.19 566 TYR A O 1
ATOM 4520 N N . THR A 1 567 ? -28.642 -1.819 32.345 1.00 72.81 567 THR A N 1
ATOM 4521 C CA . THR A 1 567 ? -29.501 -2.522 31.387 1.00 72.81 567 THR A CA 1
ATOM 4522 C C . THR A 1 567 ? -30.939 -2.056 31.542 1.00 72.81 567 THR A C 1
ATOM 4524 O O . THR A 1 567 ? -31.307 -1.380 32.506 1.00 72.81 567 THR A O 1
ATOM 4527 N N . GLY A 1 568 ? -31.765 -2.346 30.545 1.00 73.25 568 GLY A N 1
ATOM 4528 C CA . GLY A 1 568 ? -33.134 -1.872 30.545 1.00 73.25 568 GLY A CA 1
ATOM 4529 C C . GLY A 1 568 ? -33.921 -2.262 29.310 1.00 73.25 568 GLY A C 1
ATOM 4530 O O . GLY A 1 568 ? -33.502 -3.099 28.509 1.00 73.25 568 GLY A O 1
ATOM 4531 N N . ARG A 1 569 ? -35.063 -1.599 29.148 1.00 69.38 569 ARG A N 1
ATOM 4532 C CA . ARG A 1 569 ? -35.972 -1.754 28.007 1.00 69.38 569 ARG A CA 1
ATOM 4533 C C . ARG A 1 569 ? -36.539 -0.410 27.569 1.00 69.38 569 ARG A C 1
ATOM 4535 O O . ARG A 1 569 ? -36.543 0.554 28.340 1.00 69.38 569 ARG A O 1
ATOM 4542 N N . VAL A 1 570 ? -37.053 -0.359 26.347 1.00 74.62 570 VAL A N 1
ATOM 4543 C CA . VAL A 1 570 ? -37.878 0.752 25.867 1.00 74.62 570 VAL A CA 1
ATOM 4544 C C . VAL A 1 570 ? -39.298 0.555 26.403 1.00 74.62 570 VAL A C 1
ATOM 4546 O O . VAL A 1 570 ? -39.871 -0.532 26.319 1.00 74.62 570 VAL A O 1
ATOM 4549 N N . PHE A 1 571 ? -39.874 1.597 26.997 1.00 69.44 571 PHE A N 1
ATOM 4550 C CA . PHE A 1 571 ? -41.238 1.567 27.521 1.00 69.44 571 PHE A CA 1
ATOM 4551 C C . PHE A 1 571 ? -42.245 1.258 26.399 1.00 69.44 571 PHE A C 1
ATOM 4553 O O . PHE A 1 571 ? -42.271 1.948 25.383 1.00 69.44 571 PHE A O 1
ATOM 4560 N N . GLY A 1 572 ? -43.067 0.222 26.595 1.00 57.25 572 GLY A N 1
ATOM 4561 C CA . GLY A 1 572 ? -44.040 -0.273 25.610 1.00 57.25 572 GLY A CA 1
ATOM 4562 C C . GLY A 1 572 ? -43.546 -1.421 24.715 1.00 57.25 572 GLY A C 1
ATOM 4563 O O . GLY A 1 572 ? -44.374 -2.102 24.118 1.00 57.25 572 GLY A O 1
ATOM 4564 N N . GLU A 1 573 ? -42.239 -1.700 24.670 1.00 64.19 573 GLU A N 1
ATOM 4565 C CA . GLU A 1 573 ? -41.639 -2.681 23.750 1.00 64.19 573 GLU A CA 1
ATOM 4566 C C . GLU A 1 573 ? -41.125 -3.915 24.510 1.00 64.19 573 GLU A C 1
ATOM 4568 O O . GLU A 1 573 ? -40.059 -3.883 25.132 1.00 64.19 573 GLU A O 1
ATOM 4573 N N . ALA A 1 574 ? -41.887 -5.013 24.475 1.00 47.56 574 ALA A N 1
ATOM 4574 C CA . ALA A 1 574 ? -41.632 -6.203 25.297 1.00 47.56 574 ALA A CA 1
ATOM 4575 C C . ALA A 1 574 ? -40.331 -6.949 24.941 1.00 47.56 574 ALA A C 1
ATOM 4577 O O . ALA A 1 574 ? -39.636 -7.412 25.840 1.00 47.56 574 ALA A O 1
ATOM 4578 N N . GLU A 1 575 ? -39.986 -7.021 23.653 1.00 57.91 575 GLU A N 1
ATOM 4579 C CA . GLU A 1 575 ? -38.775 -7.692 23.149 1.00 57.91 575 GLU A CA 1
ATOM 4580 C C . GLU A 1 575 ? -37.583 -6.728 22.979 1.00 57.91 575 GLU A C 1
ATOM 4582 O O . GLU A 1 575 ? -36.556 -7.083 22.401 1.00 57.91 575 GLU A O 1
ATOM 4587 N N . SER A 1 576 ? -37.692 -5.495 23.490 1.00 68.25 576 SER A N 1
ATOM 4588 C CA . SER A 1 576 ? -36.584 -4.538 23.450 1.00 68.25 576 SER A CA 1
ATOM 4589 C C . SER A 1 576 ? -35.536 -4.819 24.527 1.00 68.25 576 SER A C 1
ATOM 4591 O O . SER A 1 576 ? -35.861 -5.171 25.662 1.00 68.25 576 SER A O 1
ATOM 4593 N N . SER A 1 577 ? -34.261 -4.599 24.198 1.00 75.12 577 SER A N 1
ATOM 4594 C CA . SER A 1 577 ? -33.173 -4.635 25.181 1.00 75.12 577 SER A CA 1
ATOM 4595 C C . SER A 1 577 ? -32.269 -3.423 25.027 1.00 75.12 577 SER A C 1
ATOM 4597 O O . SER A 1 577 ? -31.786 -3.135 23.932 1.00 75.12 577 SER A O 1
ATOM 4599 N N . VAL A 1 578 ? -32.027 -2.730 26.133 1.00 80.31 578 VAL A N 1
ATOM 4600 C CA . VAL A 1 578 ? -31.219 -1.515 26.206 1.00 80.31 578 VAL A CA 1
ATOM 4601 C C . VAL A 1 578 ? -29.994 -1.791 27.060 1.00 80.31 578 VAL A C 1
ATOM 4603 O O . VAL A 1 578 ? -30.106 -2.365 28.143 1.00 80.31 578 VAL A O 1
ATOM 4606 N N . ARG A 1 579 ? -28.833 -1.351 26.584 1.00 79.69 579 ARG A N 1
ATOM 4607 C CA . ARG A 1 579 ? -27.569 -1.335 27.326 1.00 79.69 579 ARG A CA 1
ATOM 4608 C C . ARG A 1 579 ? -27.000 0.066 27.237 1.00 79.69 579 ARG A C 1
ATOM 4610 O O . ARG A 1 579 ? -26.738 0.541 26.135 1.00 79.69 579 ARG A O 1
ATOM 4617 N N . ALA A 1 580 ? -26.874 0.736 28.374 1.00 80.38 580 ALA A N 1
ATOM 4618 C CA . ALA A 1 580 ? -26.494 2.137 28.451 1.00 80.38 580 ALA A CA 1
ATOM 4619 C C . ALA A 1 580 ? -25.453 2.358 29.549 1.00 80.38 580 ALA A C 1
ATOM 4621 O O . ALA A 1 580 ? -25.583 1.867 30.664 1.00 80.38 580 ALA A O 1
ATOM 4622 N N . HIS A 1 581 ? -24.440 3.150 29.241 1.00 79.69 581 HIS A N 1
ATOM 4623 C CA . HIS A 1 581 ? -23.472 3.673 30.189 1.00 79.69 581 HIS A CA 1
ATOM 4624 C C . HIS A 1 581 ? -23.593 5.199 30.180 1.00 79.69 581 HIS A C 1
ATOM 4626 O O . HIS A 1 581 ? -23.574 5.807 29.107 1.00 79.69 581 HIS A O 1
ATOM 4632 N N . ILE A 1 582 ? -23.751 5.814 31.354 1.00 78.75 582 ILE A N 1
ATOM 4633 C CA . ILE A 1 582 ? -23.952 7.264 31.486 1.00 78.75 582 ILE A CA 1
ATOM 4634 C C . ILE A 1 582 ? -22.843 7.829 32.373 1.00 78.75 582 ILE A C 1
ATOM 4636 O O . ILE A 1 582 ? -22.726 7.449 33.535 1.00 78.75 582 ILE A O 1
ATOM 4640 N N . GLU A 1 583 ? -22.046 8.735 31.814 1.00 72.62 583 GLU A N 1
ATOM 4641 C CA . GLU A 1 583 ? -20.948 9.415 32.502 1.00 72.62 583 GLU A CA 1
ATOM 4642 C C . GLU A 1 583 ? -21.447 10.478 33.499 1.00 72.62 583 GLU A C 1
ATOM 4644 O O . GLU A 1 583 ? -22.564 10.989 33.397 1.00 72.62 583 GLU A O 1
ATOM 4649 N N . ASP A 1 584 ? -20.579 10.870 34.440 1.00 67.62 584 ASP A N 1
ATOM 4650 C CA . ASP A 1 584 ? -20.871 11.881 35.475 1.00 67.62 584 ASP A CA 1
ATOM 4651 C C . ASP A 1 584 ? -21.230 13.265 34.879 1.00 67.62 584 ASP A C 1
ATOM 4653 O O . ASP A 1 584 ? -21.881 14.082 35.524 1.00 67.62 584 ASP A O 1
ATOM 4657 N N . ASN A 1 585 ? -20.805 13.522 33.637 1.00 68.06 585 ASN A N 1
ATOM 4658 C CA . ASN A 1 585 ? -21.076 14.727 32.842 1.00 68.06 585 ASN A CA 1
ATOM 4659 C C . ASN A 1 585 ? -22.411 14.665 32.057 1.00 68.06 585 ASN A C 1
ATOM 4661 O O . ASN A 1 585 ? -22.728 15.603 31.328 1.00 68.06 585 ASN A O 1
ATOM 4665 N N . GLY A 1 586 ? -23.172 13.570 32.172 1.00 72.12 586 GLY A N 1
ATOM 4666 C CA . GLY A 1 586 ? -24.441 13.345 31.472 1.00 72.12 586 GLY A CA 1
ATOM 4667 C C . GLY A 1 586 ? -24.328 12.749 30.063 1.00 72.12 586 GLY A C 1
ATOM 4668 O O . GLY A 1 586 ? -25.358 12.424 29.473 1.00 72.12 586 GLY A O 1
ATOM 4669 N N . ILE A 1 587 ? -23.121 12.548 29.521 1.00 79.81 587 ILE A N 1
ATOM 4670 C CA . ILE A 1 587 ? -22.928 11.888 28.222 1.00 79.81 587 ILE A CA 1
ATOM 4671 C C . ILE A 1 587 ? -23.331 10.413 28.334 1.00 79.81 587 ILE A C 1
ATOM 4673 O O . ILE A 1 587 ? -22.861 9.681 29.207 1.00 79.81 587 ILE A O 1
ATOM 4677 N N . MET A 1 588 ? -24.171 9.956 27.407 1.00 82.69 588 MET A N 1
ATOM 4678 C CA . MET A 1 588 ? -24.628 8.573 27.318 1.00 82.69 588 MET A CA 1
ATOM 4679 C C . MET A 1 588 ? -23.962 7.847 26.143 1.00 82.69 588 MET A C 1
ATOM 4681 O O . MET A 1 588 ? -23.937 8.334 25.016 1.00 82.69 588 MET A O 1
ATOM 4685 N N . THR A 1 589 ? -23.459 6.639 26.396 1.00 81.56 589 THR A N 1
ATOM 4686 C CA . THR A 1 589 ? -23.180 5.636 25.358 1.00 81.56 589 THR A CA 1
ATOM 4687 C C . THR A 1 589 ? -24.237 4.546 25.478 1.00 81.56 589 THR A C 1
ATOM 4689 O O . THR A 1 589 ? -24.336 3.929 26.536 1.00 81.56 589 THR A O 1
ATOM 4692 N N . ALA A 1 590 ? -25.039 4.302 24.443 1.00 83.50 590 ALA A N 1
ATOM 4693 C CA . ALA A 1 590 ? -26.132 3.334 24.506 1.00 83.50 590 ALA A CA 1
ATOM 4694 C C . ALA A 1 590 ? -26.296 2.511 23.223 1.00 83.50 590 ALA A C 1
ATOM 4696 O O . ALA A 1 590 ? -26.051 2.984 22.115 1.00 83.50 590 ALA A O 1
ATOM 4697 N N . SER A 1 591 ? -26.760 1.276 23.398 1.00 82.50 591 SER A N 1
ATOM 4698 C CA . SER A 1 591 ? -27.274 0.402 22.348 1.00 82.50 591 SER A CA 1
ATOM 4699 C C . SER A 1 591 ? -28.713 0.031 22.699 1.00 82.50 591 SER A C 1
ATOM 4701 O O . SER A 1 591 ? -28.972 -0.547 23.759 1.00 82.50 591 SER A O 1
ATOM 4703 N N . VAL A 1 592 ? -29.652 0.410 21.834 1.00 85.62 592 VAL A N 1
ATOM 4704 C CA . VAL A 1 592 ? -31.090 0.162 21.975 1.00 85.62 592 VAL A CA 1
ATOM 4705 C C . VAL A 1 592 ? -31.499 -0.821 20.886 1.00 85.62 592 VAL A C 1
ATOM 4707 O O . VAL A 1 592 ? -31.629 -0.450 19.722 1.00 85.62 592 VAL A O 1
ATOM 4710 N N . VAL A 1 593 ? -31.678 -2.084 21.265 1.00 76.19 593 VAL A N 1
ATOM 4711 C CA . VAL A 1 593 ? -32.132 -3.154 20.370 1.00 76.19 593 VAL A CA 1
ATOM 4712 C C . VAL A 1 593 ? -33.654 -3.225 20.421 1.00 76.19 593 VAL A C 1
ATOM 4714 O O . VAL A 1 593 ? -34.234 -3.373 21.500 1.00 76.19 593 VAL A O 1
ATOM 4717 N N . LEU A 1 594 ? -34.282 -3.137 19.254 1.00 77.56 594 LEU A N 1
ATOM 4718 C CA . LEU A 1 594 ? -35.702 -3.377 19.004 1.00 77.56 594 LEU A CA 1
ATOM 4719 C C . LEU A 1 594 ? -35.838 -4.592 18.060 1.00 77.56 594 LEU A C 1
ATOM 4721 O O . LEU A 1 594 ? -34.828 -5.007 17.488 1.00 77.56 594 LEU A O 1
ATOM 4725 N N . PRO A 1 595 ? -37.045 -5.162 17.872 1.00 63.75 595 PRO A N 1
ATOM 4726 C CA . PRO A 1 595 ? -37.241 -6.317 16.987 1.00 63.75 595 PRO A CA 1
ATOM 4727 C C . PRO A 1 595 ? -36.745 -6.093 15.549 1.00 63.75 595 PRO A C 1
ATOM 4729 O O . PRO A 1 595 ? -36.124 -6.985 14.975 1.00 63.75 595 PRO A O 1
ATOM 4732 N N . ASP A 1 596 ? -36.964 -4.891 15.005 1.00 60.62 596 ASP A N 1
ATOM 4733 C CA . ASP A 1 596 ? -36.699 -4.580 13.592 1.00 60.62 596 ASP A CA 1
ATOM 4734 C C . ASP A 1 596 ? -35.392 -3.801 13.342 1.00 60.62 596 ASP A C 1
ATOM 4736 O O . ASP A 1 596 ? -34.911 -3.754 12.214 1.00 60.62 596 ASP A O 1
ATOM 4740 N N . GLU A 1 597 ? -34.818 -3.146 14.361 1.00 73.75 597 GLU A N 1
ATOM 4741 C CA . GLU A 1 597 ? -33.689 -2.213 14.199 1.00 73.75 597 GLU A CA 1
ATOM 4742 C C . GLU A 1 597 ? -32.875 -2.061 15.499 1.00 73.75 597 GLU A C 1
ATOM 4744 O O . GLU A 1 597 ? -33.384 -2.247 16.606 1.00 73.75 597 GLU A O 1
ATOM 4749 N N . THR A 1 598 ? -31.596 -1.691 15.395 1.00 75.00 598 THR A N 1
ATOM 4750 C CA . THR A 1 598 ? -30.754 -1.323 16.548 1.00 75.00 598 THR A CA 1
ATOM 4751 C C . THR A 1 598 ? -30.287 0.124 16.430 1.00 75.00 598 THR A C 1
ATOM 4753 O O . THR A 1 598 ? -29.740 0.521 15.409 1.00 75.00 598 THR A O 1
ATOM 4756 N N . TYR A 1 599 ? -30.451 0.912 17.489 1.00 82.44 599 TYR A N 1
ATOM 4757 C CA . TYR A 1 599 ? -29.995 2.301 17.550 1.00 82.44 599 TYR A CA 1
ATOM 4758 C C . TYR A 1 599 ? -28.760 2.409 18.443 1.00 82.44 599 TYR A C 1
ATOM 4760 O O . TYR A 1 599 ? -28.747 1.888 19.561 1.00 82.44 599 TYR A O 1
ATOM 4768 N N . HIS A 1 600 ? -27.737 3.108 17.961 1.00 82.38 600 HIS A N 1
ATOM 4769 C CA . HIS A 1 600 ? -26.486 3.350 18.671 1.00 82.38 600 HIS A CA 1
ATOM 4770 C C . HIS A 1 600 ? -26.346 4.836 19.006 1.00 82.38 600 HIS A C 1
ATOM 4772 O O . HIS A 1 600 ? -26.640 5.695 18.176 1.00 82.38 600 HIS A O 1
ATOM 4778 N N . ILE A 1 601 ? -25.889 5.128 20.224 1.00 87.31 601 ILE A N 1
ATOM 4779 C CA . ILE A 1 601 ? -25.597 6.475 20.721 1.00 87.31 601 ILE A CA 1
ATOM 4780 C C . ILE A 1 601 ? -24.192 6.453 21.317 1.00 87.31 601 ILE A C 1
ATOM 4782 O O . ILE A 1 601 ? -23.898 5.599 22.155 1.00 87.31 601 ILE A O 1
ATOM 4786 N N . GLU A 1 602 ? -23.323 7.372 20.904 1.00 82.94 602 GLU A N 1
ATOM 4787 C CA . GLU A 1 602 ? -21.956 7.475 21.426 1.00 82.94 602 GLU A CA 1
ATOM 4788 C C . GLU A 1 602 ? -21.414 8.920 21.405 1.00 82.94 602 GLU A C 1
ATOM 4790 O O . GLU A 1 602 ? -21.959 9.770 20.697 1.00 82.94 602 GLU A O 1
ATOM 4795 N N . PRO A 1 603 ? -20.358 9.250 22.178 1.00 79.69 603 PRO A N 1
ATOM 4796 C CA . PRO A 1 603 ? -19.865 10.622 22.298 1.00 79.69 603 PRO A CA 1
ATOM 4797 C C . PRO A 1 603 ? -19.302 11.150 20.972 1.00 79.69 603 PRO A C 1
ATOM 4799 O O . PRO A 1 603 ? -18.482 10.489 20.331 1.00 79.69 603 PRO A O 1
ATOM 4802 N N . SER A 1 604 ? -19.679 12.369 20.573 1.00 76.31 604 SER A N 1
ATOM 4803 C CA . SER A 1 604 ? -19.309 12.902 19.253 1.00 76.31 604 SER A CA 1
ATOM 4804 C C . SER A 1 604 ? -17.803 13.130 19.091 1.00 76.31 604 SER A C 1
ATOM 4806 O O . SER A 1 604 ? -17.274 12.967 17.993 1.00 76.31 604 SER A O 1
ATOM 4808 N N . TRP A 1 605 ? -17.096 13.452 20.180 1.00 72.19 605 TRP A N 1
ATOM 4809 C CA . TRP A 1 605 ? -15.658 13.755 20.183 1.00 72.19 605 TRP A CA 1
ATOM 4810 C C . TRP A 1 605 ? -14.779 12.572 19.758 1.00 72.19 605 TRP A C 1
ATOM 4812 O O . TRP A 1 605 ? -13.649 12.770 19.313 1.00 72.19 605 TRP A O 1
ATOM 4822 N N . ARG A 1 606 ? -15.302 11.338 19.817 1.00 71.62 606 ARG A N 1
ATOM 4823 C CA . ARG A 1 606 ? -14.610 10.156 19.281 1.00 71.62 606 ARG A CA 1
ATOM 4824 C C . ARG A 1 606 ? -14.502 10.168 17.760 1.00 71.62 606 ARG A C 1
ATOM 4826 O O . ARG A 1 606 ? -13.585 9.549 17.233 1.00 71.62 606 ARG A O 1
ATOM 4833 N N . HIS A 1 607 ? -15.382 10.883 17.060 1.00 68.50 607 HIS A N 1
ATOM 4834 C CA . HIS A 1 607 ? -15.457 10.856 15.594 1.00 68.50 607 HIS A CA 1
ATOM 4835 C C . HIS A 1 607 ? -15.417 12.246 14.936 1.00 68.50 607 HIS A C 1
ATOM 4837 O O . HIS A 1 607 ? -15.197 12.353 13.729 1.00 68.50 607 HIS A O 1
ATOM 4843 N N . LEU A 1 608 ? -15.596 13.314 15.721 1.00 66.56 608 LEU A N 1
ATOM 4844 C CA . LEU A 1 608 ? -15.573 14.715 15.297 1.00 66.56 608 LEU A CA 1
ATOM 4845 C C . LEU A 1 608 ? -14.551 15.502 16.146 1.00 66.56 608 LEU A C 1
ATOM 4847 O O . LEU A 1 608 ? -14.865 15.823 17.298 1.00 66.56 608 LEU A O 1
ATOM 4851 N N . PRO A 1 609 ? -13.360 15.840 15.604 1.00 49.88 609 PRO A N 1
ATOM 4852 C CA . PRO A 1 609 ? -12.266 16.438 16.382 1.00 49.88 609 PRO A CA 1
ATOM 4853 C C . PRO A 1 609 ? -12.590 17.827 16.958 1.00 49.88 609 PRO A C 1
ATOM 4855 O O . PRO A 1 609 ? -12.053 18.183 18.000 1.00 49.88 609 PRO A O 1
ATOM 4858 N N . ASP A 1 610 ? -13.505 18.576 16.335 1.00 54.56 610 ASP A N 1
ATOM 4859 C CA . ASP A 1 610 ? -13.913 19.919 16.780 1.00 54.56 610 ASP A CA 1
ATOM 4860 C C . ASP A 1 610 ? -15.159 19.925 17.691 1.00 54.56 610 ASP A C 1
ATOM 4862 O O . ASP A 1 610 ? -15.658 20.989 18.068 1.00 54.56 610 ASP A O 1
ATOM 4866 N N . SER A 1 611 ? -15.730 18.758 18.024 1.00 55.56 611 SER A N 1
ATOM 4867 C CA . SER A 1 611 ? -16.977 18.717 18.800 1.00 55.56 611 SER A CA 1
ATOM 4868 C C . SER A 1 611 ? -16.737 18.934 20.297 1.00 55.56 611 SER A C 1
ATOM 4870 O O . SER A 1 611 ? -15.899 18.285 20.923 1.00 55.56 611 SER A O 1
ATOM 4872 N N . LYS A 1 612 ? -17.510 19.851 20.891 1.00 56.41 612 LYS A N 1
ATOM 4873 C CA . LYS A 1 612 ? -17.486 20.113 22.337 1.00 56.41 612 LYS A CA 1
ATOM 4874 C C . LYS A 1 612 ? -17.945 18.869 23.104 1.00 56.41 612 LYS A C 1
ATOM 4876 O O . LYS A 1 612 ? -18.876 18.191 22.673 1.00 56.41 612 LYS A O 1
ATOM 4881 N N . GLY A 1 613 ? -17.351 18.625 24.273 1.00 58.41 613 GLY A N 1
ATOM 4882 C CA . GLY A 1 613 ? -17.608 17.463 25.141 1.00 58.41 613 GLY A CA 1
ATOM 4883 C C . GLY A 1 613 ? -18.986 17.409 25.821 1.00 58.41 613 GLY A C 1
ATOM 4884 O O . GLY A 1 613 ? -19.074 16.974 26.960 1.00 58.41 613 GLY A O 1
ATOM 4885 N N . SER A 1 614 ? -20.044 17.867 25.153 1.00 68.81 614 SER A N 1
ATOM 4886 C CA . SER A 1 614 ? -21.446 17.811 25.602 1.00 68.81 614 SER A CA 1
ATOM 4887 C C . SER A 1 614 ? -22.384 17.290 24.501 1.00 68.81 614 SER A C 1
ATOM 4889 O O . SER A 1 614 ? -23.602 17.303 24.663 1.00 68.81 614 SER A O 1
ATOM 4891 N N . HIS A 1 615 ? -21.825 16.827 23.377 1.00 77.19 615 HIS A N 1
ATOM 4892 C CA . HIS A 1 615 ? -22.572 16.272 22.251 1.00 77.19 615 HIS A CA 1
ATOM 4893 C C . HIS A 1 615 ? -22.339 14.762 22.084 1.00 77.19 615 HIS A C 1
ATOM 4895 O O . HIS A 1 615 ? -21.272 14.212 22.373 1.00 77.19 615 HIS A O 1
ATOM 4901 N N . MET A 1 616 ? -23.366 14.094 21.573 1.00 82.75 616 MET A N 1
ATOM 4902 C CA . MET A 1 616 ? -23.395 12.686 21.189 1.00 82.75 616 MET A CA 1
ATOM 4903 C C . MET A 1 616 ? -23.817 12.586 19.722 1.00 82.75 616 MET A C 1
ATOM 4905 O O . MET A 1 616 ? -24.537 13.450 19.219 1.00 82.75 616 MET A O 1
ATOM 4909 N N . ILE A 1 617 ? -23.400 11.525 19.039 1.00 83.00 617 ILE A N 1
ATOM 4910 C CA . ILE A 1 617 ? -23.982 11.106 17.762 1.00 83.00 617 ILE A CA 1
ATOM 4911 C C . ILE A 1 617 ? -24.943 9.944 18.002 1.00 83.00 617 ILE A C 1
ATOM 4913 O O . ILE A 1 617 ? -24.680 9.081 18.838 1.00 83.00 617 ILE A O 1
ATOM 4917 N N . ALA A 1 618 ? -26.037 9.924 17.251 1.00 82.38 618 ALA A N 1
ATOM 4918 C CA . ALA A 1 618 ? -27.004 8.841 17.216 1.00 82.38 618 ALA A CA 1
ATOM 4919 C C . ALA A 1 618 ? -27.197 8.372 15.769 1.00 82.38 618 ALA A C 1
ATOM 4921 O O . ALA A 1 618 ? -27.374 9.190 14.863 1.00 82.38 618 ALA A O 1
ATOM 4922 N N . TYR A 1 619 ? -27.164 7.061 15.552 1.00 77.94 619 TYR A N 1
ATOM 4923 C CA . TYR A 1 619 ? -27.322 6.439 14.236 1.00 77.94 619 TYR A CA 1
ATOM 4924 C C . TYR A 1 619 ? -28.013 5.079 14.363 1.00 77.94 619 TYR A C 1
ATOM 4926 O O . TYR A 1 619 ? -27.956 4.429 15.412 1.00 77.94 619 TYR A O 1
ATOM 4934 N N . ARG A 1 620 ? -28.686 4.637 13.300 1.00 77.75 620 ARG A N 1
ATOM 4935 C CA . ARG A 1 620 ? -29.229 3.274 13.223 1.00 77.75 620 ARG A CA 1
ATOM 4936 C C . ARG A 1 620 ? -28.132 2.309 12.813 1.00 77.75 620 ARG A C 1
ATOM 4938 O O . ARG A 1 620 ? -27.177 2.699 12.142 1.00 77.75 620 ARG A O 1
ATOM 4945 N N . ALA A 1 621 ? -28.298 1.029 13.119 1.00 60.91 621 ALA A N 1
ATOM 4946 C CA . ALA A 1 621 ? -27.458 0.003 12.533 1.00 60.91 621 ALA A CA 1
ATOM 4947 C C . ALA A 1 621 ? -27.571 0.051 10.997 1.00 60.91 621 ALA A C 1
ATOM 4949 O O . ALA A 1 621 ? -26.525 0.002 10.355 1.00 60.91 621 ALA A O 1
ATOM 4950 N N . SER A 1 622 ? -28.769 0.273 10.420 1.00 65.12 622 SER A N 1
ATOM 4951 C CA . SER A 1 622 ? -28.984 0.537 8.974 1.00 65.12 622 SER A CA 1
ATOM 4952 C C . SER A 1 622 ? -28.038 1.568 8.352 1.00 65.12 622 SER A C 1
ATOM 4954 O O . SER A 1 622 ? -27.715 1.474 7.171 1.00 65.12 622 SER A O 1
ATOM 4956 N N . ASP A 1 623 ? -27.595 2.558 9.128 1.00 65.44 623 ASP A N 1
ATOM 4957 C CA . ASP A 1 623 ? -26.897 3.730 8.607 1.00 65.44 623 ASP A CA 1
ATOM 4958 C C . ASP A 1 623 ? -25.371 3.541 8.550 1.00 65.44 623 ASP A C 1
ATOM 4960 O O . ASP A 1 623 ? -24.645 4.479 8.230 1.00 65.44 623 ASP A O 1
ATOM 4964 N N . VAL A 1 624 ? -24.848 2.349 8.847 1.00 58.84 624 VAL A N 1
ATOM 4965 C CA . VAL A 1 624 ? -23.406 2.097 8.982 1.00 58.84 624 VAL A CA 1
ATOM 4966 C C . VAL A 1 624 ? -22.712 1.816 7.640 1.00 58.84 624 VAL A C 1
ATOM 4968 O O . VAL A 1 624 ? -22.973 0.813 6.972 1.00 58.84 624 VAL A O 1
ATOM 4971 N N . LYS A 1 625 ? -21.718 2.642 7.290 1.00 55.53 625 LYS A N 1
ATOM 4972 C CA . LYS A 1 625 ? -20.748 2.343 6.225 1.00 55.53 625 LYS A CA 1
ATOM 4973 C C . LYS A 1 625 ? -19.548 1.633 6.838 1.00 55.53 625 LYS A C 1
ATOM 4975 O O . LYS A 1 625 ? -18.638 2.270 7.362 1.00 55.53 625 LYS A O 1
ATOM 4980 N N . LEU A 1 626 ? -19.573 0.308 6.782 1.00 51.28 626 LEU A N 1
ATOM 4981 C CA . LEU A 1 626 ? -18.470 -0.535 7.243 1.00 51.28 626 LEU A CA 1
ATOM 4982 C C . LEU A 1 626 ? -17.236 -0.304 6.379 1.00 51.28 626 LEU A C 1
ATOM 4984 O O . LEU A 1 626 ? -17.360 -0.119 5.164 1.00 51.28 626 LEU A O 1
ATOM 4988 N N . SER A 1 627 ? -16.051 -0.379 6.981 1.00 45.22 627 SER A N 1
ATOM 4989 C CA . SER A 1 627 ? -14.799 -0.107 6.268 1.00 45.22 627 SER A CA 1
ATOM 4990 C C . SER A 1 627 ? -14.543 -1.055 5.086 1.00 45.22 627 SER A C 1
ATOM 4992 O O . SER A 1 627 ? -13.873 -0.675 4.131 1.00 45.22 627 SER A O 1
ATOM 4994 N N . TRP A 1 628 ? -15.138 -2.249 5.101 1.00 50.81 628 TRP A N 1
ATOM 4995 C CA . TRP A 1 628 ? -15.058 -3.261 4.044 1.00 50.81 628 TRP A CA 1
ATOM 4996 C C . TRP A 1 628 ? -16.150 -3.174 2.957 1.00 50.81 628 TRP A C 1
ATOM 4998 O O . TRP A 1 628 ? -16.070 -3.899 1.968 1.00 50.81 628 TRP A O 1
ATOM 5008 N N . ASN A 1 629 ? -17.147 -2.285 3.079 1.00 40.38 629 ASN A N 1
ATOM 5009 C CA . ASN A 1 629 ? -18.211 -2.140 2.067 1.00 40.38 629 ASN A CA 1
ATOM 5010 C C . ASN A 1 629 ? -17.788 -1.319 0.827 1.00 40.38 629 ASN A C 1
ATOM 5012 O O . ASN A 1 629 ? -18.518 -1.302 -0.170 1.00 40.38 629 ASN A O 1
ATOM 5016 N N . ASP A 1 630 ? -16.624 -0.656 0.849 1.00 36.00 630 ASP A N 1
ATOM 5017 C CA . ASP A 1 630 ? -16.036 -0.002 -0.330 1.00 36.00 630 ASP A CA 1
ATOM 5018 C C . ASP A 1 630 ? -15.533 -1.095 -1.301 1.00 36.00 630 ASP A C 1
ATOM 5020 O O . ASP A 1 630 ? -14.411 -1.602 -1.196 1.00 36.00 630 ASP A O 1
ATOM 5024 N N . LYS A 1 631 ? -16.421 -1.495 -2.226 1.00 33.75 631 LYS A N 1
ATOM 5025 C CA . LYS A 1 631 ? -16.242 -2.596 -3.188 1.00 33.75 631 LYS A CA 1
ATOM 5026 C C . LYS A 1 631 ? -14.848 -2.584 -3.824 1.00 33.75 631 LYS A C 1
ATOM 5028 O O . LYS A 1 631 ? -14.547 -1.737 -4.668 1.00 33.75 631 LYS A O 1
ATOM 5033 N N . HIS A 1 632 ? -14.031 -3.584 -3.494 1.00 29.80 632 HIS A N 1
ATOM 5034 C CA . HIS A 1 632 ? -12.886 -3.921 -4.331 1.00 29.80 632 HIS A CA 1
ATOM 5035 C C . HIS A 1 632 ? -13.382 -4.412 -5.696 1.00 29.80 632 HIS A C 1
ATOM 5037 O O . HIS A 1 632 ? -14.407 -5.089 -5.804 1.00 29.80 632 HIS A O 1
ATOM 5043 N N . LYS A 1 633 ? -12.654 -4.032 -6.747 1.00 29.00 633 LYS A N 1
ATOM 5044 C CA . LYS A 1 633 ? -12.901 -4.506 -8.108 1.00 29.00 633 LYS A CA 1
ATOM 5045 C C . LYS A 1 633 ? -12.685 -6.029 -8.156 1.00 29.00 633 LYS A C 1
ATOM 5047 O O . LYS A 1 633 ? -11.689 -6.487 -7.594 1.00 29.00 633 LYS A O 1
ATOM 5052 N N . PRO A 1 634 ? -13.543 -6.813 -8.832 1.00 25.73 634 PRO A N 1
ATOM 5053 C CA . PRO A 1 634 ? -13.244 -8.217 -9.090 1.00 25.73 634 PRO A CA 1
ATOM 5054 C C . PRO A 1 634 ? -12.086 -8.288 -10.096 1.00 25.73 634 PRO A C 1
ATOM 5056 O O . PRO A 1 634 ? -12.246 -7.854 -11.233 1.00 25.73 634 PRO A O 1
ATOM 5059 N N . GLY A 1 635 ? -10.921 -8.776 -9.663 1.00 31.02 635 GLY A N 1
ATOM 5060 C CA . GLY A 1 635 ? -9.712 -8.851 -10.496 1.00 31.02 635 GLY A CA 1
ATOM 5061 C C . GLY A 1 635 ? -8.426 -9.164 -9.720 1.00 31.02 635 GLY A C 1
ATOM 5062 O O . GLY A 1 635 ? -7.557 -9.856 -10.236 1.00 31.02 635 GLY A O 1
ATOM 5063 N N . GLU A 1 636 ? -8.314 -8.74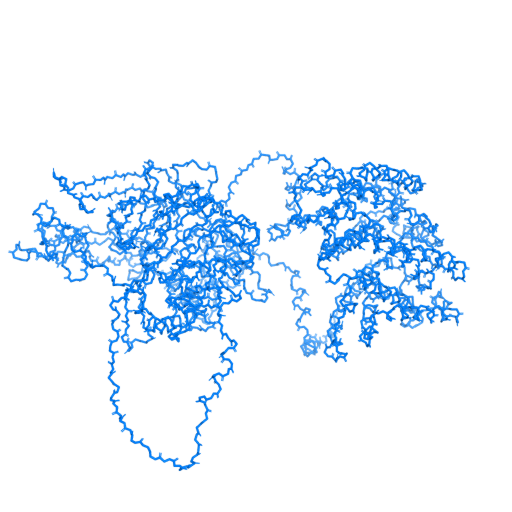3 -8.455 1.00 25.73 636 GLU A N 1
ATOM 5064 C CA . GLU A 1 636 ? -7.225 -9.196 -7.573 1.00 25.73 636 GLU A CA 1
ATOM 5065 C C . GLU A 1 636 ? -7.598 -10.535 -6.907 1.00 25.73 636 GLU A C 1
ATOM 5067 O O . GLU A 1 636 ? -8.705 -10.715 -6.396 1.00 25.73 636 GLU A O 1
ATOM 5072 N N . MET A 1 637 ? -6.672 -11.498 -6.947 1.00 28.67 637 MET A N 1
ATOM 5073 C CA . MET A 1 637 ? -6.878 -12.852 -6.432 1.00 28.67 637 MET A CA 1
ATOM 5074 C C . MET A 1 637 ? -6.900 -12.843 -4.894 1.00 28.67 637 MET A C 1
ATOM 5076 O O . MET A 1 637 ? -5.858 -12.709 -4.255 1.00 28.67 637 MET A O 1
ATOM 5080 N N . GLY A 1 638 ? -8.095 -13.012 -4.321 1.00 29.56 638 GLY A N 1
ATOM 5081 C CA . GLY A 1 638 ? -8.350 -12.994 -2.878 1.00 29.56 638 GLY A CA 1
ATOM 5082 C C . GLY A 1 638 ? -8.816 -11.624 -2.376 1.00 29.56 638 GLY A C 1
ATOM 5083 O O . GLY A 1 638 ? -8.086 -10.638 -2.454 1.00 29.56 638 GLY A O 1
ATOM 5084 N N . ALA A 1 639 ? -10.029 -11.567 -1.817 1.00 32.38 639 ALA A N 1
ATOM 5085 C CA . ALA A 1 639 ? -10.471 -10.394 -1.065 1.00 32.38 639 ALA A CA 1
ATOM 5086 C C . ALA A 1 639 ? -9.561 -10.183 0.169 1.00 32.38 639 ALA A C 1
ATOM 5088 O O . ALA A 1 639 ? -9.015 -11.160 0.695 1.00 32.38 639 ALA A O 1
ATOM 5089 N N . PRO A 1 640 ? -9.352 -8.935 0.633 1.00 33.53 640 PRO A N 1
ATOM 5090 C CA . PRO A 1 640 ? -8.451 -8.668 1.748 1.00 33.53 640 PRO A CA 1
ATOM 5091 C C . PRO A 1 640 ? -8.940 -9.358 3.026 1.00 33.53 640 PRO A C 1
ATOM 5093 O O . PRO A 1 640 ? -10.069 -9.150 3.469 1.00 33.53 640 PRO A O 1
ATOM 5096 N N . ILE A 1 641 ? -8.063 -10.170 3.616 1.00 38.31 641 ILE A N 1
ATOM 5097 C CA . ILE A 1 641 ? -8.298 -10.883 4.873 1.00 38.31 641 ILE A CA 1
ATOM 5098 C C . ILE A 1 641 ? -8.289 -9.855 6.015 1.00 38.31 641 ILE A C 1
ATOM 5100 O O . ILE A 1 641 ? -7.232 -9.373 6.428 1.00 38.31 641 ILE A O 1
ATOM 5104 N N . THR A 1 642 ? -9.475 -9.487 6.496 1.00 42.78 642 THR A N 1
ATOM 5105 C CA . THR A 1 642 ? -9.681 -8.461 7.531 1.00 42.78 642 THR A CA 1
ATOM 5106 C C . THR A 1 642 ? -9.513 -8.968 8.965 1.00 42.78 642 THR A C 1
ATOM 5108 O O . THR A 1 642 ? -9.294 -8.155 9.861 1.00 42.78 642 THR A O 1
ATOM 5111 N N . CYS A 1 643 ? -9.545 -10.281 9.192 1.00 41.03 643 CYS A N 1
ATOM 5112 C CA . CYS A 1 643 ? -9.211 -10.929 10.463 1.00 41.03 643 CYS A CA 1
ATOM 5113 C C . CYS A 1 643 ? -8.220 -12.064 10.193 1.00 41.03 643 CYS A C 1
ATOM 5115 O O . CYS A 1 643 ? -8.367 -12.808 9.225 1.00 41.03 643 CYS A O 1
ATOM 5117 N N . GLY A 1 644 ? -7.160 -12.151 10.994 1.00 37.47 644 GLY A N 1
ATOM 5118 C CA . GLY A 1 644 ? -6.149 -13.196 10.856 1.00 37.47 644 GLY A CA 1
ATOM 5119 C C . GLY A 1 644 ? -6.176 -14.149 12.042 1.00 37.47 644 GLY A C 1
ATOM 5120 O O . GLY A 1 644 ? -6.549 -13.764 13.144 1.00 37.47 644 GLY A O 1
ATOM 5121 N N . TYR A 1 645 ? -5.656 -15.361 11.855 1.00 50.53 645 TYR A N 1
ATOM 5122 C CA . TYR A 1 645 ? -5.414 -16.286 12.959 1.00 50.53 645 TYR A CA 1
ATOM 5123 C C . TYR A 1 645 ? -4.020 -16.910 12.904 1.00 50.53 645 TYR A C 1
ATOM 5125 O O . TYR A 1 645 ? -3.347 -16.906 11.867 1.00 50.53 645 TYR A O 1
ATOM 5133 N N . VAL A 1 646 ? -3.573 -17.432 14.047 1.00 62.16 646 VAL A N 1
ATOM 5134 C CA . VAL A 1 646 ? -2.315 -18.173 14.182 1.00 62.16 646 VAL A CA 1
ATOM 5135 C C . VAL A 1 646 ? -2.593 -19.566 14.745 1.00 62.16 646 VAL A C 1
ATOM 5137 O O . VAL A 1 646 ? -3.208 -19.712 15.803 1.00 62.16 646 VAL A O 1
ATOM 5140 N N . LYS A 1 647 ? -2.095 -20.586 14.041 1.00 61.50 647 LYS A N 1
ATOM 5141 C CA . LYS A 1 647 ? -2.026 -21.980 14.488 1.00 61.50 647 LYS A CA 1
ATOM 5142 C C . LYS A 1 647 ? -0.545 -22.325 14.681 1.00 61.50 647 LYS A C 1
ATOM 5144 O O . LYS A 1 647 ? 0.235 -22.204 13.743 1.00 61.50 647 LYS A O 1
ATOM 5149 N N . GLU A 1 648 ? -0.148 -22.683 15.899 1.00 54.91 648 GLU A N 1
ATOM 5150 C CA . GLU A 1 648 ? 1.216 -23.126 16.235 1.00 54.91 648 GLU A CA 1
ATOM 5151 C C . GLU A 1 648 ? 1.190 -24.639 16.480 1.00 54.91 648 GLU A C 1
ATOM 5153 O O . GLU A 1 648 ? 0.338 -25.116 17.230 1.00 54.91 648 GLU A O 1
ATOM 5158 N N . GLY A 1 649 ? 2.117 -25.381 15.863 1.00 47.00 649 GLY A N 1
ATOM 5159 C CA . GLY A 1 649 ? 2.249 -26.836 16.038 1.00 47.00 649 GLY A CA 1
ATOM 5160 C C . GLY A 1 649 ? 2.075 -27.703 14.784 1.00 47.00 649 GLY A C 1
ATOM 5161 O O . GLY A 1 649 ? 2.182 -28.916 14.907 1.00 47.00 649 GLY A O 1
ATOM 5162 N N . SER A 1 650 ? 1.862 -27.125 13.594 1.00 38.88 650 SER A N 1
ATOM 5163 C CA . SER A 1 650 ? 1.629 -27.896 12.355 1.00 38.88 650 SER A CA 1
ATOM 5164 C C . SER A 1 650 ? 2.792 -28.800 11.926 1.00 38.88 650 SER A C 1
ATOM 5166 O O . SER A 1 650 ? 2.563 -29.800 11.265 1.00 38.88 650 SER A O 1
ATOM 5168 N N . GLU A 1 651 ? 4.029 -28.514 12.345 1.00 34.25 651 GLU A N 1
ATOM 5169 C CA . GLU A 1 651 ? 5.198 -29.379 12.084 1.00 34.25 651 GLU A CA 1
ATOM 5170 C C . GLU A 1 651 ? 5.158 -30.725 12.845 1.00 34.25 651 GLU A C 1
ATOM 5172 O O . GLU A 1 651 ? 6.035 -31.558 12.648 1.00 34.25 651 GLU A O 1
ATOM 5177 N N . LEU A 1 652 ? 4.154 -30.945 13.705 1.00 34.94 652 LEU A N 1
ATOM 5178 C CA . LEU A 1 652 ? 3.842 -32.236 14.336 1.00 34.94 652 LEU A CA 1
ATOM 5179 C C . LEU A 1 652 ? 2.501 -32.824 13.850 1.00 34.94 652 LEU A C 1
ATOM 5181 O O . LEU A 1 652 ? 2.087 -33.867 14.346 1.00 34.94 652 LEU A O 1
ATOM 5185 N N . GLU A 1 653 ? 1.793 -32.156 12.933 1.00 36.62 653 GLU A N 1
ATOM 5186 C CA . GLU A 1 653 ? 0.494 -32.626 12.423 1.00 36.62 653 GLU A CA 1
ATOM 5187 C C . GLU A 1 653 ? 0.658 -33.583 11.224 1.00 36.62 653 GLU A C 1
ATOM 5189 O O . GLU A 1 653 ? -0.161 -34.481 11.060 1.00 36.62 653 GLU A O 1
ATOM 5194 N N . ASP A 1 654 ? 1.749 -33.472 10.456 1.00 31.52 654 ASP A N 1
ATOM 5195 C CA . ASP A 1 654 ? 1.990 -34.286 9.249 1.00 31.52 654 ASP A CA 1
ATOM 5196 C C . ASP A 1 654 ? 2.489 -35.732 9.525 1.00 31.52 654 ASP A C 1
ATOM 5198 O O . ASP A 1 654 ? 2.555 -36.527 8.591 1.00 31.52 654 ASP A O 1
ATOM 5202 N N . GLU A 1 655 ? 2.842 -36.102 10.769 1.00 29.81 655 GLU A N 1
ATOM 5203 C CA . GLU A 1 655 ? 3.330 -37.462 11.113 1.00 29.81 655 GLU A CA 1
ATOM 5204 C C . GLU A 1 655 ? 2.298 -38.355 11.843 1.00 29.81 655 GLU A C 1
ATOM 5206 O O . GLU A 1 655 ? 2.470 -39.572 11.862 1.00 29.81 655 GLU A O 1
ATOM 5211 N N . GLU A 1 656 ? 1.226 -37.805 12.433 1.00 33.06 656 GLU A N 1
ATOM 5212 C CA . GLU A 1 656 ? 0.229 -38.601 13.188 1.00 33.06 656 GLU A CA 1
ATOM 5213 C C . GLU A 1 656 ? -1.023 -38.986 12.369 1.00 33.06 656 GLU A C 1
ATOM 5215 O O . GLU A 1 656 ? -1.699 -39.955 12.714 1.00 33.06 656 GLU A O 1
ATOM 5220 N N . ASP A 1 657 ? -1.339 -38.266 11.286 1.00 30.62 657 ASP A N 1
ATOM 5221 C CA . ASP A 1 657 ? -2.613 -38.420 10.560 1.00 30.62 657 ASP A CA 1
ATOM 5222 C C . ASP A 1 657 ? -2.595 -39.520 9.456 1.00 30.62 657 ASP A C 1
ATOM 5224 O O . ASP A 1 657 ? -3.637 -39.795 8.853 1.00 30.62 657 ASP A O 1
ATOM 5228 N N . GLU A 1 658 ? -1.463 -40.200 9.197 1.00 28.94 658 GLU A N 1
ATOM 5229 C CA . GLU A 1 658 ? -1.373 -41.290 8.193 1.00 28.94 658 GLU A CA 1
ATOM 5230 C C . GLU A 1 658 ? -1.667 -42.716 8.731 1.00 28.94 658 GLU A C 1
ATOM 5232 O O . GLU A 1 658 ? -1.953 -43.609 7.930 1.00 28.94 658 GLU A O 1
ATOM 5237 N N . GLU A 1 659 ? -1.656 -42.978 10.050 1.00 28.00 659 GLU A N 1
ATOM 5238 C CA . GLU A 1 659 ? -1.723 -44.364 10.576 1.00 28.00 659 GLU A CA 1
ATOM 5239 C C . GLU A 1 659 ? -3.139 -44.940 10.843 1.00 28.00 659 GLU A C 1
ATOM 5241 O O . GLU A 1 659 ? -3.274 -46.156 10.995 1.00 28.00 659 GLU A O 1
ATOM 5246 N N . GLU A 1 660 ? -4.226 -44.152 10.853 1.00 27.70 660 GLU A N 1
ATOM 5247 C CA . GLU A 1 660 ? -5.574 -44.666 11.213 1.00 27.70 660 GLU A CA 1
ATOM 5248 C C . GLU A 1 660 ? -6.393 -45.313 10.061 1.00 27.70 660 GLU A C 1
ATOM 5250 O O . GLU A 1 660 ? -7.525 -45.739 10.289 1.00 27.70 660 GLU A O 1
ATOM 5255 N N . ASN A 1 661 ? -5.862 -45.452 8.834 1.00 27.88 661 ASN A N 1
ATOM 5256 C CA . ASN A 1 661 ? -6.626 -45.953 7.666 1.00 27.88 661 ASN A CA 1
ATOM 5257 C C . ASN A 1 661 ? -6.012 -47.169 6.928 1.00 27.88 661 ASN A C 1
ATOM 5259 O O . ASN A 1 661 ? -5.922 -47.191 5.699 1.00 27.88 661 ASN A O 1
ATOM 5263 N N . ALA A 1 662 ? -5.661 -48.235 7.658 1.00 27.86 662 ALA A N 1
ATOM 5264 C CA . ALA A 1 662 ? -5.315 -49.536 7.064 1.00 27.86 662 ALA A CA 1
ATOM 5265 C C . ALA A 1 662 ? -5.960 -50.731 7.804 1.00 27.86 662 ALA A C 1
ATOM 5267 O O . ALA A 1 662 ? -5.423 -51.257 8.779 1.00 27.86 662 ALA A O 1
ATOM 5268 N N . GLU A 1 663 ? -7.112 -51.211 7.317 1.00 29.11 663 GLU A N 1
ATOM 5269 C CA . GLU A 1 663 ? -7.766 -52.410 7.864 1.00 29.11 663 GLU A CA 1
ATOM 5270 C C . GLU A 1 663 ? -7.051 -53.723 7.483 1.00 29.11 663 GLU A C 1
ATOM 5272 O O . GLU A 1 663 ? -7.186 -54.225 6.370 1.00 29.11 663 GLU A O 1
ATOM 5277 N N . SER A 1 664 ? -6.481 -54.377 8.500 1.00 27.64 664 SER A N 1
ATOM 5278 C CA . SER A 1 664 ? -6.439 -55.841 8.697 1.00 27.64 664 SER A CA 1
ATOM 5279 C C . SER A 1 664 ? -5.620 -56.746 7.748 1.00 27.64 664 SER A C 1
ATOM 5281 O O . SER A 1 664 ? -5.809 -56.762 6.539 1.00 27.64 664 SER A O 1
ATOM 5283 N N . VAL A 1 665 ? -4.816 -57.641 8.347 1.00 25.56 665 VAL A N 1
ATOM 5284 C CA . VAL A 1 665 ? -4.814 -59.110 8.123 1.00 25.56 665 VAL A CA 1
ATOM 5285 C C . VAL A 1 665 ? -3.882 -59.790 9.158 1.00 25.56 665 VAL A C 1
ATOM 5287 O O . VAL A 1 665 ? -2.726 -59.417 9.289 1.00 25.56 665 VAL A O 1
ATOM 5290 N N . TRP A 1 666 ? -4.456 -60.748 9.904 1.00 24.84 666 TRP A N 1
ATOM 5291 C CA . TRP A 1 666 ? -3.940 -61.918 10.668 1.00 24.84 666 TRP A CA 1
ATOM 5292 C C . TRP A 1 666 ? -2.406 -62.179 10.754 1.00 24.84 666 TRP A C 1
ATOM 5294 O O . TRP A 1 666 ? -1.704 -61.995 9.770 1.00 24.84 666 TRP A O 1
ATOM 5304 N N . THR A 1 667 ? -1.803 -62.693 11.846 1.00 22.69 667 THR A N 1
ATOM 5305 C CA . THR A 1 667 ? -2.205 -63.757 12.817 1.00 22.69 667 THR A CA 1
ATOM 5306 C C . THR A 1 667 ? -1.461 -63.667 14.177 1.00 22.69 667 THR A C 1
ATOM 5308 O O . THR A 1 667 ? -0.374 -63.111 14.206 1.00 22.69 667 THR A O 1
ATOM 5311 N N . GLU A 1 668 ? -2.019 -64.295 15.236 1.00 23.42 668 GLU A N 1
ATOM 5312 C CA . GLU A 1 668 ? -1.374 -65.017 16.385 1.00 23.42 668 GLU A CA 1
ATOM 5313 C C . GLU A 1 668 ? 0.006 -64.510 16.897 1.00 23.42 668 GLU A C 1
ATOM 5315 O O . GLU A 1 668 ? 0.981 -64.511 16.161 1.00 23.42 668 GLU A O 1
ATOM 5320 N N . GLU A 1 669 ? 0.257 -64.121 18.155 1.00 25.77 669 GLU A N 1
ATOM 5321 C CA . GLU A 1 669 ? -0.290 -64.447 19.496 1.00 25.77 669 GLU A CA 1
ATOM 5322 C C . GLU A 1 669 ? 0.158 -63.300 20.476 1.00 25.77 669 GLU A C 1
ATOM 5324 O O . GLU A 1 669 ? 0.969 -62.464 20.087 1.00 25.77 669 GLU A O 1
ATOM 5329 N N . SER A 1 670 ? -0.258 -63.119 21.742 1.00 26.23 670 SER A N 1
ATOM 5330 C CA . SER A 1 670 ? -0.941 -63.993 22.708 1.00 26.23 670 SER A CA 1
ATOM 5331 C C . SER A 1 670 ? -1.813 -63.234 23.746 1.00 26.23 670 SER A C 1
ATOM 5333 O O . SER A 1 670 ? -2.144 -62.057 23.610 1.00 26.23 670 SER A O 1
ATOM 5335 N N . HIS A 1 671 ? -2.218 -63.935 24.809 1.00 27.56 671 HIS A N 1
ATOM 5336 C CA . HIS A 1 671 ? -3.091 -63.518 25.911 1.00 27.56 671 HIS A CA 1
ATOM 5337 C C . HIS A 1 671 ? -2.638 -62.335 26.807 1.00 27.56 671 HIS A C 1
ATOM 5339 O O . HIS A 1 671 ? -1.657 -62.445 27.546 1.00 27.56 671 HIS A O 1
ATOM 5345 N N . LYS A 1 672 ? -3.550 -61.363 27.019 1.00 27.48 672 LYS A N 1
ATOM 5346 C CA . LYS A 1 672 ? -4.151 -61.130 28.359 1.00 27.48 672 LYS A CA 1
ATOM 5347 C C . LYS A 1 672 ? -5.489 -60.367 28.338 1.00 27.48 672 LYS A C 1
ATOM 5349 O O . LYS A 1 672 ? -5.678 -59.393 27.627 1.00 27.48 672 LYS A O 1
ATOM 5354 N N . SER A 1 673 ? -6.404 -60.875 29.163 1.00 28.38 673 SER A N 1
ATOM 5355 C CA . SER A 1 673 ? -7.808 -60.499 29.403 1.00 28.38 673 SER A CA 1
ATOM 5356 C C . SER A 1 673 ? -8.248 -59.042 29.167 1.00 28.38 673 SER A C 1
ATOM 5358 O O . SER A 1 673 ? -7.741 -58.115 29.792 1.00 28.38 673 SER A O 1
ATOM 5360 N N . ARG A 1 674 ? -9.351 -58.887 28.416 1.00 27.44 674 ARG A N 1
ATOM 5361 C CA . ARG A 1 674 ? -10.267 -57.731 28.487 1.00 27.44 674 ARG A CA 1
ATOM 5362 C C . ARG A 1 674 ? -10.836 -57.555 29.905 1.00 27.44 674 ARG A C 1
ATOM 5364 O O . ARG A 1 674 ? -11.234 -58.543 30.517 1.00 27.44 674 ARG A O 1
ATOM 5371 N N . GLU A 1 675 ? -11.085 -56.309 30.305 1.00 28.03 675 GLU A N 1
ATOM 5372 C CA . GLU A 1 675 ? -12.374 -55.932 30.904 1.00 28.03 675 GLU A CA 1
ATOM 5373 C C . GLU A 1 675 ? -13.042 -54.924 29.960 1.00 28.03 675 GLU A C 1
ATOM 5375 O O . GLU A 1 675 ? -12.445 -53.917 29.586 1.00 28.03 675 GLU A O 1
ATOM 5380 N N . LYS A 1 676 ? -14.276 -55.209 29.535 1.00 33.12 676 LYS A N 1
ATOM 5381 C CA . LYS A 1 676 ? -15.100 -54.280 28.756 1.00 33.12 676 LYS A CA 1
ATOM 5382 C C . LYS A 1 676 ? -16.053 -53.622 29.753 1.00 33.12 676 LYS A C 1
ATOM 5384 O O . LYS A 1 676 ? -16.933 -54.312 30.260 1.00 33.12 676 LYS A O 1
ATOM 5389 N N . ARG A 1 677 ? -15.887 -52.331 30.051 1.00 32.12 677 ARG A N 1
ATOM 5390 C CA . ARG A 1 677 ? -16.898 -51.565 30.801 1.00 32.12 677 ARG A CA 1
ATOM 5391 C C . ARG A 1 677 ? -17.734 -50.730 29.843 1.00 32.12 677 ARG A C 1
ATOM 5393 O O . ARG A 1 677 ? -17.238 -50.281 28.812 1.00 32.12 677 ARG A O 1
ATOM 5400 N N . GLN A 1 678 ? -19.021 -50.639 30.165 1.00 30.52 678 GLN A N 1
ATOM 5401 C CA . GLN A 1 678 ? -20.032 -49.902 29.414 1.00 30.52 678 GLN A CA 1
ATOM 5402 C C . GLN A 1 678 ? -19.575 -48.479 29.093 1.00 30.52 678 GLN A C 1
ATOM 5404 O O . GLN A 1 678 ? -18.940 -47.817 29.912 1.00 30.52 678 GLN A O 1
ATOM 5409 N N . ALA A 1 679 ? -19.956 -48.009 27.907 1.00 32.19 679 ALA A N 1
ATOM 5410 C CA . ALA A 1 679 ? -20.017 -46.585 27.644 1.00 32.19 679 ALA A CA 1
ATOM 5411 C C . ALA A 1 679 ? -21.221 -46.028 28.415 1.00 32.19 679 ALA A C 1
ATOM 5413 O O . ALA A 1 679 ? -22.346 -46.069 27.917 1.00 32.19 679 ALA A O 1
ATOM 5414 N N . ASP A 1 680 ? -20.986 -45.552 29.637 1.00 29.36 680 ASP A N 1
ATOM 5415 C CA . ASP A 1 680 ? -21.947 -44.680 30.302 1.00 29.36 680 ASP A CA 1
ATOM 5416 C C . ASP A 1 680 ? -22.016 -43.375 29.505 1.00 29.36 680 ASP A C 1
ATOM 5418 O O . ASP A 1 680 ? -21.018 -42.675 29.309 1.00 29.36 680 ASP A O 1
ATOM 5422 N N . GLN A 1 681 ? -23.209 -43.084 28.994 1.00 35.84 681 GLN A N 1
ATOM 5423 C CA . GLN A 1 681 ? -23.504 -41.912 28.183 1.00 35.84 681 GLN A CA 1
ATOM 5424 C C . GLN A 1 681 ? -23.552 -40.680 29.099 1.00 35.84 681 GLN A C 1
ATOM 5426 O O . GLN A 1 681 ? -24.612 -40.270 29.557 1.00 35.84 681 GLN A O 1
ATOM 5431 N N . TYR A 1 682 ? -22.373 -40.143 29.428 1.00 35.84 682 TYR A N 1
ATOM 5432 C CA . TYR A 1 682 ? -22.223 -39.046 30.383 1.00 35.84 682 TYR A CA 1
ATOM 5433 C C . TYR A 1 682 ? -22.814 -37.742 29.826 1.00 35.84 682 TYR A C 1
ATOM 5435 O O . TYR A 1 682 ? -22.246 -37.106 28.935 1.00 35.84 682 TYR A O 1
ATOM 5443 N N . GLU A 1 683 ? -23.955 -37.345 30.379 1.00 41.03 683 GLU A N 1
ATOM 5444 C CA . GLU A 1 683 ? -24.681 -36.117 30.059 1.00 41.03 683 GLU A CA 1
ATOM 5445 C C . GLU A 1 683 ? -23.873 -34.894 30.540 1.00 41.03 683 GLU A C 1
ATOM 5447 O O . GLU A 1 683 ? -23.791 -34.584 31.729 1.00 41.03 683 GLU A O 1
ATOM 5452 N N . TYR A 1 684 ? -23.171 -34.227 29.617 1.00 50.94 684 TYR A N 1
ATOM 5453 C CA . TYR A 1 684 ? -22.284 -33.108 29.949 1.00 50.94 684 TYR A CA 1
ATOM 5454 C C . TYR A 1 684 ? -23.067 -31.795 30.099 1.00 50.94 684 TYR A C 1
ATOM 5456 O O . TYR A 1 684 ? -23.212 -31.029 29.144 1.00 50.94 684 TYR A O 1
ATOM 5464 N N . THR A 1 685 ? -23.513 -31.500 31.320 1.00 55.19 685 THR A N 1
ATOM 5465 C CA . THR A 1 685 ? -24.016 -30.173 31.710 1.00 55.19 685 THR A CA 1
ATOM 5466 C C . THR A 1 685 ? -22.879 -29.330 32.315 1.00 55.19 685 THR A C 1
ATOM 5468 O O . THR A 1 685 ? -22.452 -29.610 33.441 1.00 55.19 685 THR A O 1
ATOM 5471 N N . PRO A 1 686 ? -22.344 -28.304 31.623 1.00 64.44 686 PRO A N 1
ATOM 5472 C CA . PRO A 1 686 ? -21.275 -27.477 32.178 1.00 64.44 686 PRO A CA 1
ATOM 5473 C C . PRO A 1 686 ? -21.803 -26.567 33.298 1.00 64.44 686 PRO A C 1
ATOM 5475 O O . PRO A 1 686 ? -22.541 -25.624 33.032 1.00 64.44 686 PRO A O 1
ATOM 5478 N N . THR A 1 687 ? -21.379 -26.796 34.545 1.00 67.12 687 THR A N 1
ATOM 5479 C CA . THR A 1 687 ? -21.672 -25.880 35.671 1.00 67.12 687 THR A CA 1
ATOM 5480 C C . THR A 1 687 ? -20.853 -24.587 35.591 1.00 67.12 687 THR A C 1
ATOM 5482 O O . THR A 1 687 ? -21.298 -23.519 35.999 1.00 67.12 687 THR A O 1
ATOM 5485 N N . LYS A 1 688 ? -19.650 -24.670 35.010 1.00 81.62 688 LYS A N 1
ATOM 5486 C CA . LYS A 1 688 ? -18.710 -23.560 34.825 1.00 81.62 688 LYS A CA 1
ATOM 5487 C C . LYS A 1 688 ? -18.850 -22.954 33.430 1.00 81.62 688 LYS A C 1
ATOM 5489 O O . LYS A 1 688 ? -18.261 -23.456 32.471 1.00 81.62 688 LYS A O 1
ATOM 5494 N N . THR A 1 689 ? -19.623 -21.876 33.319 1.00 86.19 689 THR A N 1
ATOM 5495 C CA . THR A 1 689 ? -20.014 -21.262 32.038 1.00 86.19 689 THR A CA 1
ATOM 5496 C C . THR A 1 689 ? -19.446 -19.859 31.796 1.00 86.19 689 THR A C 1
ATOM 5498 O O . THR A 1 689 ? -19.726 -19.251 30.762 1.00 86.19 689 THR A O 1
ATOM 5501 N N . ARG A 1 690 ? -18.634 -19.317 32.712 1.00 89.25 690 ARG A N 1
ATOM 5502 C CA . ARG A 1 690 ? -18.051 -17.968 32.612 1.00 89.25 690 ARG A CA 1
ATOM 5503 C C . ARG A 1 690 ? -16.530 -18.032 32.412 1.00 89.25 690 ARG A C 1
ATOM 5505 O O . ARG A 1 690 ? -15.823 -18.570 33.251 1.00 89.25 690 ARG A O 1
ATOM 5512 N N . CYS A 1 691 ? -16.017 -17.471 31.318 1.00 93.50 691 CYS A N 1
ATOM 5513 C CA . CYS A 1 691 ? -14.588 -17.339 31.001 1.00 93.50 691 CYS A CA 1
ATOM 5514 C C . CYS A 1 691 ? -14.023 -16.036 31.610 1.00 93.50 691 CYS A C 1
ATOM 5516 O O . CYS A 1 691 ? -14.432 -14.957 31.168 1.00 93.50 691 CYS A O 1
ATOM 5518 N N . PRO A 1 692 ? -13.107 -16.079 32.605 1.00 93.38 692 PRO A N 1
ATOM 5519 C CA . PRO A 1 692 ? -12.556 -14.868 33.213 1.00 93.38 692 PRO A CA 1
ATOM 5520 C C . PRO A 1 692 ? -11.522 -14.171 32.316 1.00 93.38 692 PRO A C 1
ATOM 5522 O O . PRO A 1 692 ? -10.494 -14.763 31.986 1.00 93.38 692 PRO A O 1
ATOM 5525 N N . LEU A 1 693 ? -11.774 -12.910 31.965 1.00 95.31 693 LEU A N 1
ATOM 5526 C CA . LEU A 1 693 ? -10.969 -12.103 31.046 1.00 95.31 693 LEU A CA 1
ATOM 5527 C C . LEU A 1 693 ? -9.969 -11.176 31.753 1.00 95.31 693 LEU A C 1
ATOM 5529 O O . LEU A 1 693 ? -10.291 -10.548 32.771 1.00 95.31 693 LEU A O 1
ATOM 5533 N N . LEU A 1 694 ? -8.799 -11.022 31.130 1.00 96.06 694 LEU A N 1
ATOM 5534 C CA . LEU A 1 694 ? -7.907 -9.869 31.267 1.00 96.06 694 LEU A CA 1
ATOM 5535 C C . LEU A 1 694 ? -8.061 -8.981 30.026 1.00 96.06 694 LEU A C 1
ATOM 5537 O O . LEU A 1 694 ? -7.832 -9.442 28.911 1.00 96.06 694 LEU A O 1
ATOM 5541 N N . LEU A 1 695 ? -8.417 -7.709 30.208 1.00 96.19 695 LEU A N 1
ATOM 5542 C CA . LEU A 1 695 ? -8.434 -6.723 29.120 1.00 96.19 695 LEU A CA 1
ATOM 5543 C C . LEU A 1 695 ? -7.287 -5.736 29.319 1.00 96.19 695 LEU A C 1
ATOM 5545 O O . LEU A 1 695 ? -7.127 -5.195 30.415 1.00 96.19 695 LEU A O 1
ATOM 5549 N N . VAL A 1 696 ? -6.522 -5.470 28.266 1.00 96.75 696 VAL A N 1
ATOM 5550 C CA . VAL A 1 696 ? -5.401 -4.527 28.290 1.00 96.75 696 VAL A CA 1
ATOM 5551 C C . VAL A 1 696 ? -5.618 -3.468 27.217 1.00 96.75 696 VAL A C 1
ATOM 5553 O O . VAL A 1 696 ? -5.726 -3.805 26.046 1.00 96.75 696 VAL A O 1
ATOM 5556 N N . ALA A 1 697 ? -5.668 -2.193 27.594 1.00 95.56 697 ALA A N 1
ATOM 5557 C CA . ALA A 1 697 ? -5.581 -1.072 26.660 1.00 95.56 697 ALA A CA 1
ATOM 5558 C C . ALA A 1 697 ? -4.166 -0.492 26.683 1.00 95.56 697 ALA A C 1
ATOM 5560 O O . ALA A 1 697 ? -3.632 -0.198 27.756 1.00 95.56 697 ALA A O 1
ATOM 5561 N N . ASP A 1 698 ? -3.570 -0.316 25.506 1.00 94.94 698 ASP A N 1
ATOM 5562 C CA . ASP A 1 698 ? -2.295 0.386 25.370 1.00 94.94 698 ASP A CA 1
ATOM 5563 C C . ASP A 1 698 ? -2.461 1.920 25.422 1.00 94.94 698 ASP A C 1
ATOM 5565 O O . ASP A 1 698 ? -3.574 2.456 25.373 1.00 94.94 698 ASP A O 1
ATOM 5569 N N . TYR A 1 699 ? -1.338 2.639 25.497 1.00 93.94 699 TYR A N 1
ATOM 5570 C CA . TYR A 1 699 ? -1.323 4.103 25.580 1.00 93.94 699 TYR A CA 1
ATOM 5571 C C . TYR A 1 699 ? -1.990 4.782 24.371 1.00 93.94 699 TYR A C 1
ATOM 5573 O O . TYR A 1 699 ? -2.514 5.889 24.498 1.00 93.94 699 TYR A O 1
ATOM 5581 N N . ARG A 1 700 ? -2.006 4.119 23.206 1.00 93.00 700 ARG A N 1
ATOM 5582 C CA . ARG A 1 700 ? -2.601 4.628 21.961 1.00 93.00 700 ARG A CA 1
ATOM 5583 C C . ARG A 1 700 ? -4.124 4.552 22.049 1.00 93.00 700 ARG A C 1
ATOM 5585 O O . ARG A 1 700 ? -4.802 5.541 21.796 1.00 93.00 700 ARG A O 1
ATOM 5592 N N . PHE A 1 701 ? -4.661 3.420 22.499 1.00 91.31 701 PHE A N 1
ATOM 5593 C CA . PHE A 1 701 ? -6.091 3.238 22.745 1.00 91.31 701 PHE A CA 1
ATOM 5594 C C . PHE A 1 701 ? -6.605 4.160 23.863 1.00 91.31 701 PHE A C 1
ATOM 5596 O O . PHE A 1 701 ? -7.660 4.783 23.724 1.00 91.31 701 PHE A O 1
ATOM 5603 N N . PHE A 1 702 ? -5.836 4.311 24.946 1.00 89.00 702 PHE A N 1
ATOM 5604 C CA . PHE A 1 702 ? -6.116 5.265 26.024 1.00 89.00 702 PHE A CA 1
ATOM 5605 C C . PHE A 1 702 ? -6.212 6.717 25.518 1.00 89.00 702 PHE A C 1
ATOM 5607 O O . PHE A 1 702 ? -7.150 7.434 25.876 1.00 89.00 702 PHE A O 1
ATOM 5614 N N . GLN A 1 703 ? -5.286 7.150 24.659 1.00 85.75 703 GLN A N 1
ATOM 5615 C CA . GLN A 1 703 ? -5.304 8.491 24.068 1.00 85.75 703 GLN A CA 1
ATOM 5616 C C . GLN A 1 703 ? -6.477 8.674 23.091 1.00 85.75 703 GLN A C 1
ATOM 5618 O O . GLN A 1 703 ? -7.251 9.620 23.231 1.00 85.75 703 GLN A O 1
ATOM 5623 N N . GLU A 1 704 ? -6.638 7.757 22.136 1.00 80.75 704 GLU A N 1
ATOM 5624 C CA . GLU A 1 704 ? -7.510 7.934 20.967 1.00 80.75 704 GLU A CA 1
ATOM 5625 C C . GLU A 1 704 ? -8.981 7.570 21.237 1.00 80.75 704 GLU A C 1
ATOM 5627 O O . GLU A 1 704 ? -9.879 8.330 20.871 1.00 80.75 704 GLU A O 1
ATOM 5632 N N . MET A 1 705 ? -9.242 6.442 21.911 1.00 79.44 705 MET A N 1
ATOM 5633 C CA . MET A 1 705 ? -10.598 5.961 22.239 1.00 79.44 705 MET A CA 1
ATOM 5634 C C . MET A 1 705 ? -11.039 6.375 23.647 1.00 79.44 705 MET A C 1
ATOM 5636 O O . MET A 1 705 ? -12.217 6.665 23.886 1.00 79.44 705 MET A O 1
ATOM 5640 N N . GLY A 1 706 ? -10.081 6.423 24.575 1.00 73.56 706 GLY A N 1
ATOM 5641 C CA . GLY A 1 706 ? -10.274 6.872 25.950 1.00 73.56 706 GLY A CA 1
ATOM 5642 C C . GLY A 1 706 ? -10.293 8.389 26.138 1.00 73.56 706 GLY A C 1
ATOM 5643 O O . GLY A 1 706 ? -10.686 8.850 27.208 1.00 73.56 706 GLY A O 1
ATOM 5644 N N . GLY A 1 707 ? -9.869 9.172 25.138 1.00 76.81 707 GLY A N 1
ATOM 5645 C CA . GLY A 1 707 ? -9.746 10.630 25.253 1.00 76.81 707 GLY A CA 1
ATOM 5646 C C . GLY A 1 707 ? -8.705 11.065 26.291 1.00 76.81 707 GLY A C 1
ATOM 5647 O O . GLY A 1 707 ? -8.867 12.099 26.932 1.00 76.81 707 GLY A O 1
ATOM 5648 N N . SER A 1 708 ? -7.670 10.246 26.514 1.00 81.12 708 SER A N 1
ATOM 5649 C CA . SER A 1 708 ? -6.723 10.353 27.637 1.00 81.12 708 SER A CA 1
ATOM 5650 C C . SER A 1 708 ? -7.375 10.289 29.033 1.00 81.12 708 SER A C 1
ATOM 5652 O O . SER A 1 708 ? -6.824 10.809 30.005 1.00 81.12 708 SER A O 1
ATOM 5654 N N . ASN A 1 709 ? -8.542 9.643 29.169 1.00 79.44 709 ASN A N 1
ATOM 5655 C CA . ASN A 1 709 ? -9.224 9.430 30.448 1.00 79.44 709 ASN A CA 1
ATOM 5656 C C . ASN A 1 709 ? -9.368 7.934 30.772 1.00 79.44 709 ASN A C 1
ATOM 5658 O O . ASN A 1 709 ? -9.984 7.157 30.036 1.00 79.44 709 ASN A O 1
ATOM 5662 N N . THR A 1 710 ? -8.830 7.515 31.920 1.00 76.69 710 THR A N 1
ATOM 5663 C CA . THR A 1 710 ? -8.798 6.100 32.306 1.00 76.69 710 THR A CA 1
ATOM 5664 C C . THR A 1 710 ? -10.188 5.557 32.633 1.00 76.69 710 THR A C 1
ATOM 5666 O O . THR A 1 710 ? -10.510 4.456 32.196 1.00 76.69 710 THR A O 1
ATOM 5669 N N . LYS A 1 711 ? -11.041 6.325 33.332 1.00 69.50 711 LYS A N 1
ATOM 5670 C CA . LYS A 1 711 ? -12.422 5.918 33.660 1.00 69.50 711 LYS A CA 1
ATOM 5671 C C . LYS A 1 711 ? -13.221 5.717 32.367 1.00 69.50 711 LYS A C 1
ATOM 5673 O O . LYS A 1 711 ? -13.797 4.652 32.172 1.00 69.50 711 LYS A O 1
ATOM 5678 N N . THR A 1 712 ? -13.147 6.665 31.430 1.00 73.75 712 THR A N 1
ATOM 5679 C CA . THR A 1 712 ? -13.770 6.555 30.095 1.00 73.75 712 THR A CA 1
ATOM 5680 C C . THR A 1 712 ? -13.251 5.348 29.301 1.00 73.75 712 THR A C 1
ATOM 5682 O O . THR A 1 712 ? -14.048 4.641 28.683 1.00 73.75 712 THR A O 1
ATOM 5685 N N . THR A 1 713 ? -11.943 5.060 29.357 1.00 78.88 713 THR A N 1
ATOM 5686 C CA . THR A 1 713 ? -11.338 3.883 28.700 1.00 78.88 713 THR A CA 1
ATOM 5687 C C . THR A 1 713 ? -11.888 2.573 29.271 1.00 78.88 713 THR A C 1
ATOM 5689 O O . THR A 1 713 ? -12.365 1.722 28.522 1.00 78.88 713 THR A O 1
ATOM 5692 N N . ILE A 1 714 ? -11.873 2.416 30.601 1.00 78.31 714 ILE A N 1
ATOM 5693 C CA . ILE A 1 714 ? -12.374 1.210 31.281 1.00 78.31 714 ILE A CA 1
ATOM 5694 C C . ILE A 1 714 ? -13.878 1.039 31.010 1.00 78.31 714 ILE A C 1
ATOM 5696 O O . ILE A 1 714 ? -14.325 -0.061 30.688 1.00 78.31 714 ILE A O 1
ATOM 5700 N N . ASN A 1 715 ? -14.653 2.128 31.063 1.00 71.19 715 ASN A N 1
ATOM 5701 C CA . ASN A 1 715 ? -16.090 2.115 30.786 1.00 71.19 715 ASN A CA 1
ATOM 5702 C C . ASN A 1 715 ? -16.419 1.664 29.357 1.00 71.19 715 ASN A C 1
ATOM 5704 O O . ASN A 1 715 ? -17.370 0.904 29.151 1.00 71.19 715 ASN A O 1
ATOM 5708 N N . TYR A 1 716 ? -15.621 2.088 28.372 1.00 80.56 716 TYR A N 1
ATOM 5709 C CA . TYR A 1 716 ? -15.754 1.618 26.995 1.00 80.56 716 TYR A CA 1
ATOM 5710 C C . TYR A 1 716 ? -15.509 0.107 26.888 1.00 80.56 716 TYR A C 1
ATOM 5712 O O . TYR A 1 716 ? -16.338 -0.600 26.315 1.00 80.56 716 TYR A O 1
ATOM 5720 N N . LEU A 1 717 ? -14.425 -0.398 27.493 1.00 84.00 717 LEU A N 1
ATOM 5721 C CA . LEU A 1 717 ? -14.080 -1.824 27.472 1.00 84.00 717 LEU A CA 1
ATOM 5722 C C . LEU A 1 717 ? -15.145 -2.701 28.146 1.00 84.00 717 LEU A C 1
ATOM 5724 O O . LEU A 1 717 ? -15.527 -3.726 27.586 1.00 84.00 717 LEU A O 1
ATOM 5728 N N . ILE A 1 718 ? -15.676 -2.287 29.302 1.00 79.56 718 ILE A N 1
ATOM 5729 C CA . ILE A 1 718 ? -16.772 -3.007 29.975 1.00 79.56 718 ILE A CA 1
ATOM 5730 C C . ILE A 1 718 ? -18.009 -3.056 29.073 1.00 79.56 718 ILE A C 1
ATOM 5732 O O . ILE A 1 718 ? -18.583 -4.123 28.872 1.00 79.56 718 ILE A O 1
ATOM 5736 N N . SER A 1 719 ? -18.379 -1.922 28.470 1.00 77.00 719 SER A N 1
ATOM 5737 C CA . SER A 1 719 ? -19.539 -1.836 27.574 1.00 77.00 719 SER A CA 1
ATOM 5738 C C . SER A 1 719 ? -19.376 -2.693 26.310 1.00 77.00 719 SER A C 1
ATOM 5740 O O . SER A 1 719 ? -20.353 -3.253 25.819 1.00 77.00 719 SER A O 1
ATOM 5742 N N . LEU A 1 720 ? -18.156 -2.781 25.767 1.00 83.88 720 LEU A N 1
ATOM 5743 C CA . LEU A 1 720 ? -17.808 -3.617 24.615 1.00 83.88 720 LEU A CA 1
ATOM 5744 C C . LEU A 1 720 ? -17.941 -5.106 24.948 1.00 83.88 720 LEU A C 1
ATOM 5746 O O . LEU A 1 720 ? -18.680 -5.827 24.279 1.00 83.88 720 LEU A O 1
ATOM 5750 N N . ILE A 1 721 ? -17.282 -5.557 26.018 1.00 87.88 721 ILE A N 1
ATOM 5751 C CA . ILE A 1 721 ? -17.321 -6.962 26.433 1.00 87.88 721 ILE A CA 1
ATOM 5752 C C . ILE A 1 721 ? -18.720 -7.391 26.871 1.00 87.88 721 ILE A C 1
ATOM 5754 O O . ILE A 1 721 ? -19.097 -8.526 26.603 1.00 87.88 721 ILE A O 1
ATOM 5758 N N . ASP A 1 722 ? -19.522 -6.507 27.467 1.00 81.38 722 ASP A N 1
ATOM 5759 C CA . ASP A 1 722 ? -20.926 -6.801 27.753 1.00 81.38 722 ASP A CA 1
ATOM 5760 C C . ASP A 1 722 ? -21.702 -7.148 26.468 1.00 81.38 722 ASP A C 1
ATOM 5762 O O . ASP A 1 722 ? -22.363 -8.192 26.404 1.00 81.38 722 ASP A O 1
ATOM 5766 N N . ARG A 1 723 ? -21.585 -6.337 25.406 1.00 83.25 723 ARG A N 1
ATOM 5767 C CA . ARG A 1 723 ? -22.247 -6.615 24.114 1.00 83.25 723 ARG A CA 1
ATOM 5768 C C . ARG A 1 723 ? -21.739 -7.905 23.463 1.00 83.25 723 ARG A C 1
ATOM 5770 O O . ARG A 1 723 ? -22.557 -8.682 22.974 1.00 83.25 723 ARG A O 1
ATOM 5777 N N . VAL A 1 724 ? -20.433 -8.177 23.524 1.00 89.50 724 VAL A N 1
ATOM 5778 C CA . VAL A 1 724 ? -19.840 -9.436 23.030 1.00 89.50 724 VAL A CA 1
ATOM 5779 C C . VAL A 1 724 ? -20.312 -10.643 23.853 1.00 89.50 724 VAL A C 1
ATOM 5781 O O . VAL A 1 724 ? -20.695 -11.657 23.275 1.00 89.50 724 VAL A O 1
ATOM 5784 N N . HIS A 1 725 ? -20.382 -10.532 25.185 1.00 87.75 725 HIS A N 1
ATOM 5785 C CA . HIS A 1 725 ? -20.901 -11.576 26.077 1.00 87.75 725 HIS A CA 1
ATOM 5786 C C . HIS A 1 725 ? -22.302 -12.027 25.657 1.00 87.75 725 HIS A C 1
ATOM 5788 O O . HIS A 1 725 ? -22.565 -13.228 25.657 1.00 87.75 725 HIS A O 1
ATOM 5794 N N . LYS A 1 726 ? -23.184 -11.097 25.257 1.00 83.62 726 LYS A N 1
ATOM 5795 C CA . LYS A 1 726 ? -24.550 -11.435 24.828 1.00 83.62 726 LYS A CA 1
ATOM 5796 C C . LYS A 1 726 ? -24.562 -12.423 23.655 1.00 83.62 726 LYS A C 1
ATOM 5798 O O . LYS A 1 726 ? -25.295 -13.402 23.707 1.00 83.62 726 LYS A O 1
ATOM 5803 N N . ILE A 1 727 ? -23.711 -12.212 22.646 1.00 88.62 727 ILE A N 1
ATOM 5804 C CA . ILE A 1 727 ? -23.613 -13.088 21.460 1.00 88.62 727 ILE A CA 1
ATOM 5805 C C . ILE A 1 727 ? -23.305 -14.535 21.877 1.00 88.62 727 ILE A C 1
ATOM 5807 O O . ILE A 1 727 ? -23.928 -15.476 21.389 1.00 88.62 727 ILE A O 1
ATOM 5811 N N . TYR A 1 728 ? -22.374 -14.716 22.814 1.00 92.75 728 TYR A N 1
ATOM 5812 C CA . TYR A 1 728 ? -21.949 -16.035 23.285 1.00 92.75 728 TYR A CA 1
ATOM 5813 C C . TYR A 1 728 ? -22.968 -16.676 24.237 1.00 92.75 728 TYR A C 1
ATOM 5815 O O . TYR A 1 728 ? -23.277 -17.860 24.095 1.00 92.75 728 TYR A O 1
ATOM 5823 N N . ASN A 1 729 ? -23.528 -15.895 25.166 1.00 87.44 729 ASN A N 1
ATOM 5824 C CA . ASN A 1 729 ? -24.477 -16.377 26.168 1.00 87.44 729 ASN A CA 1
ATOM 5825 C C . ASN A 1 729 ? -25.805 -16.827 25.535 1.00 87.44 729 ASN A C 1
ATOM 5827 O O . ASN A 1 729 ? -26.356 -17.855 25.934 1.00 87.44 729 ASN A O 1
ATOM 5831 N N . ASP A 1 730 ? -26.273 -16.097 24.519 1.00 85.00 730 ASP A N 1
ATOM 5832 C CA . ASP A 1 730 ? -27.499 -16.405 23.776 1.00 85.00 730 ASP A CA 1
ATOM 5833 C C . ASP A 1 730 ? -27.290 -17.553 22.754 1.00 85.00 730 ASP A C 1
ATOM 5835 O O . ASP A 1 730 ? -28.261 -18.111 22.236 1.00 85.00 730 ASP A O 1
ATOM 5839 N N . THR A 1 731 ? -26.037 -17.949 22.474 1.00 89.12 731 THR A N 1
ATOM 5840 C CA . THR A 1 731 ? -25.705 -19.053 21.556 1.00 89.12 731 THR A CA 1
ATOM 5841 C C . THR A 1 731 ? -25.985 -20.427 22.179 1.00 89.12 731 THR A C 1
ATOM 5843 O O . THR A 1 731 ? -25.684 -20.699 23.344 1.00 89.12 731 THR A O 1
ATOM 5846 N N . VAL A 1 732 ? -26.544 -21.328 21.363 1.00 88.69 732 VAL A N 1
ATOM 5847 C CA . VAL A 1 732 ? -26.828 -22.726 21.718 1.00 88.69 732 VAL A CA 1
ATOM 5848 C C . VAL A 1 732 ? -25.758 -23.635 21.118 1.00 88.69 732 VAL A C 1
ATOM 5850 O O . VAL A 1 732 ? -25.669 -23.775 19.900 1.00 88.69 732 VAL A O 1
ATOM 5853 N N . TRP A 1 733 ? -24.959 -24.281 21.965 1.00 87.50 733 TRP A N 1
ATOM 5854 C CA . TRP A 1 733 ? -23.803 -25.080 21.548 1.00 87.50 733 TRP A CA 1
ATOM 5855 C C . TRP A 1 733 ? -24.217 -26.525 21.225 1.00 87.50 733 TRP A C 1
ATOM 5857 O O . TRP A 1 733 ? -23.937 -27.466 21.974 1.00 87.50 733 TRP A O 1
ATOM 5867 N N . GLN A 1 734 ? -24.917 -26.690 20.100 1.00 81.19 734 GLN A N 1
ATOM 5868 C CA . GLN A 1 734 ? -25.424 -27.964 19.571 1.00 81.19 734 GLN A CA 1
ATOM 5869 C C . GLN A 1 734 ? -24.910 -28.227 18.146 1.00 81.19 734 GLN A C 1
ATOM 5871 O O . GLN A 1 734 ? -24.706 -27.290 17.380 1.00 81.19 734 GLN A O 1
ATOM 5876 N N . ASP A 1 735 ? -24.700 -29.501 17.810 1.00 67.88 735 ASP A N 1
ATOM 5877 C CA . ASP A 1 735 ? -24.255 -29.954 16.478 1.00 67.88 735 ASP A CA 1
ATOM 5878 C C . ASP A 1 735 ? -25.467 -30.222 15.567 1.00 67.88 735 ASP A C 1
ATOM 5880 O O . ASP A 1 735 ? -25.590 -29.687 14.467 1.00 67.88 735 ASP A O 1
ATOM 5884 N N . ARG A 1 736 ? -26.437 -30.983 16.085 1.00 68.44 736 ARG A N 1
ATOM 5885 C CA . ARG A 1 736 ? -27.675 -31.363 15.400 1.00 68.44 736 ARG A CA 1
ATOM 5886 C C . ARG A 1 736 ? -28.872 -31.214 16.335 1.00 68.44 736 ARG A C 1
ATOM 5888 O O . ARG A 1 736 ? -28.718 -31.257 17.551 1.00 68.44 736 ARG A O 1
ATOM 5895 N N . SER A 1 737 ? -30.068 -31.064 15.767 1.00 58.62 737 SER A N 1
ATOM 5896 C CA . SER A 1 737 ? -31.320 -30.860 16.513 1.00 58.62 737 SER A CA 1
ATOM 5897 C C . SER A 1 737 ? -31.823 -32.088 17.286 1.00 58.62 737 SER A C 1
ATOM 5899 O O . SER A 1 737 ? -32.796 -31.974 18.023 1.00 58.62 737 SER A O 1
ATOM 5901 N N . ASP A 1 738 ? -31.206 -33.254 17.086 1.00 57.75 738 ASP A N 1
ATOM 5902 C CA . ASP A 1 738 ? -31.448 -34.509 17.808 1.00 57.75 738 ASP A CA 1
ATOM 5903 C C . ASP A 1 738 ? -30.472 -34.730 18.982 1.00 57.75 738 ASP A C 1
ATOM 5905 O O . ASP A 1 738 ? -30.623 -35.696 19.727 1.00 57.75 738 ASP A O 1
ATOM 5909 N N . GLN A 1 739 ? -29.489 -33.840 19.175 1.00 61.47 739 GLN A N 1
ATOM 5910 C CA . GLN A 1 739 ? -28.579 -33.853 20.321 1.00 61.47 739 GLN A CA 1
ATOM 5911 C C . GLN A 1 739 ? -28.867 -32.706 21.282 1.00 61.47 739 GLN A C 1
ATOM 5913 O O . GLN A 1 739 ? -29.076 -31.564 20.873 1.00 61.47 739 GLN A O 1
ATOM 5918 N N . GLU A 1 740 ? -28.742 -32.977 22.578 1.00 62.41 740 GLU A N 1
ATOM 5919 C CA . GLU A 1 740 ? -28.797 -31.927 23.586 1.00 62.41 740 GLU A CA 1
ATOM 5920 C C . GLU A 1 740 ? -27.569 -30.999 23.494 1.00 62.41 740 GLU A C 1
ATOM 5922 O O . GLU A 1 740 ? -26.401 -31.403 23.355 1.00 62.41 740 GLU A O 1
ATOM 5927 N N . GLY A 1 741 ? -27.865 -29.700 23.509 1.00 73.69 741 GLY A N 1
ATOM 5928 C CA . GLY A 1 741 ? -26.902 -28.609 23.536 1.00 73.69 741 GLY A CA 1
ATOM 5929 C C . GLY A 1 741 ? -26.893 -27.919 24.890 1.00 73.69 741 GLY A C 1
ATOM 5930 O O . GLY A 1 741 ? -27.917 -27.836 25.562 1.00 73.69 741 GLY A O 1
ATOM 5931 N N . PHE A 1 742 ? -25.749 -27.351 25.258 1.00 80.00 742 PHE A N 1
ATOM 5932 C CA . PHE A 1 742 ? -25.649 -26.454 26.406 1.00 80.00 742 PHE A CA 1
ATOM 5933 C C . PHE A 1 742 ? -25.755 -24.987 25.957 1.00 80.00 742 PHE A C 1
ATOM 5935 O O . PHE A 1 742 ? -25.441 -24.640 24.816 1.00 80.00 742 PHE A O 1
ATOM 5942 N N . LYS A 1 743 ? -26.229 -24.120 26.855 1.00 82.12 743 LYS A N 1
ATOM 5943 C CA . LYS A 1 743 ? -26.452 -22.680 26.626 1.00 82.12 743 LYS A CA 1
ATOM 5944 C C . LYS A 1 743 ? -25.769 -21.855 27.710 1.00 82.12 743 LYS A C 1
ATOM 5946 O O . LYS A 1 743 ? -25.275 -22.410 28.689 1.00 82.12 743 LYS A O 1
ATOM 5951 N N . GLY A 1 744 ? -25.770 -20.532 27.552 1.00 80.25 744 GLY A N 1
ATOM 5952 C CA . GLY A 1 744 ? -25.339 -19.625 28.611 1.00 80.25 744 GLY A CA 1
ATOM 5953 C C . GLY A 1 744 ? -23.837 -19.661 28.873 1.00 80.25 744 GLY A C 1
ATOM 5954 O O . GLY A 1 744 ? -23.428 -19.385 29.994 1.00 80.25 744 GLY A O 1
ATOM 5955 N N . MET A 1 745 ? -23.012 -20.000 27.877 1.00 88.12 745 MET A N 1
ATOM 5956 C CA . MET A 1 745 ? -21.551 -19.857 27.953 1.00 88.12 745 MET A CA 1
ATOM 5957 C C . MET A 1 745 ? -21.170 -18.414 27.615 1.00 88.12 745 MET A C 1
ATOM 5959 O O . MET A 1 745 ? -21.648 -17.880 26.624 1.00 88.12 745 MET A O 1
ATOM 5963 N N . GLY A 1 746 ? -20.297 -17.774 28.385 1.00 90.12 746 GLY A N 1
ATOM 5964 C CA . GLY A 1 746 ? -19.943 -16.372 28.153 1.00 90.12 746 GLY A CA 1
ATOM 5965 C C . GLY A 1 746 ? -18.716 -15.920 28.934 1.00 90.12 746 GLY A C 1
ATOM 5966 O O . GLY A 1 746 ? -17.918 -16.734 29.393 1.00 90.12 746 GLY A O 1
ATOM 5967 N N . PHE A 1 747 ? -18.572 -14.608 29.101 1.00 91.75 747 PHE A N 1
ATOM 5968 C CA . PHE A 1 747 ? -17.384 -13.972 29.683 1.00 91.75 747 PHE A CA 1
ATOM 5969 C C . PHE A 1 747 ? -17.680 -13.244 30.995 1.00 91.75 747 PHE A C 1
ATOM 5971 O O . PHE A 1 747 ? -18.780 -12.726 31.170 1.00 91.75 747 PHE A O 1
ATOM 5978 N N . VAL A 1 748 ? -16.678 -13.137 31.868 1.00 89.00 748 VAL A N 1
ATOM 5979 C CA . VAL A 1 748 ? -16.658 -12.190 32.999 1.00 89.00 748 VAL A CA 1
ATOM 5980 C C . VAL A 1 748 ? -15.323 -11.469 33.033 1.00 89.00 748 VAL A C 1
ATOM 5982 O O . VAL A 1 748 ? -14.275 -12.072 32.832 1.00 89.00 748 VAL A O 1
ATOM 5985 N N . ILE A 1 749 ? -15.325 -10.172 33.297 1.00 85.94 749 ILE A N 1
ATOM 5986 C CA . ILE A 1 749 ? -14.109 -9.369 33.369 1.00 85.94 749 ILE A CA 1
ATOM 5987 C C . ILE A 1 749 ? -13.509 -9.520 34.766 1.00 85.94 749 ILE A C 1
ATOM 5989 O O . ILE A 1 749 ? -14.152 -9.179 35.759 1.00 85.94 749 ILE A O 1
ATOM 5993 N N . LYS A 1 750 ? -12.269 -10.012 34.848 1.00 86.44 750 LYS A N 1
ATOM 5994 C CA . LYS A 1 750 ? -11.549 -10.246 36.110 1.00 86.44 750 LYS A CA 1
ATOM 5995 C C . LYS A 1 750 ? -10.481 -9.182 36.383 1.00 86.44 750 LYS A C 1
ATOM 5997 O O . LYS A 1 750 ? -10.347 -8.751 37.526 1.00 86.44 750 LYS A O 1
ATOM 6002 N N . LYS A 1 751 ? -9.753 -8.714 35.360 1.00 88.31 751 LYS A N 1
ATOM 6003 C CA . LYS A 1 751 ? -8.814 -7.579 35.472 1.00 88.31 751 LYS A CA 1
ATOM 6004 C C . LYS A 1 751 ? -8.899 -6.688 34.229 1.00 88.31 751 LYS A C 1
ATOM 6006 O O . LYS A 1 751 ? -8.976 -7.198 33.114 1.00 88.31 751 LYS A O 1
ATOM 6011 N N . ILE A 1 752 ? -8.856 -5.369 34.421 1.00 90.31 752 ILE A N 1
ATOM 6012 C CA . ILE A 1 752 ? -8.596 -4.398 33.346 1.00 90.31 752 ILE A CA 1
ATOM 6013 C C . ILE A 1 752 ? -7.294 -3.658 33.653 1.00 90.31 752 ILE A C 1
ATOM 6015 O O . ILE A 1 752 ? -7.077 -3.205 34.778 1.00 90.31 752 ILE A O 1
ATOM 6019 N N . VAL A 1 753 ? -6.444 -3.523 32.640 1.00 94.19 753 VAL A N 1
ATOM 6020 C CA . VAL A 1 753 ? -5.217 -2.725 32.658 1.00 94.19 753 VAL A CA 1
ATOM 6021 C C . VAL A 1 753 ? -5.321 -1.655 31.580 1.00 94.19 753 VAL A C 1
ATOM 6023 O O . VAL A 1 753 ? -5.634 -1.960 30.433 1.00 94.19 753 VAL A O 1
ATOM 6026 N N . VAL A 1 754 ? -5.043 -0.405 31.935 1.00 94.00 754 VAL A N 1
ATOM 6027 C CA . VAL A 1 754 ? -4.939 0.706 30.985 1.00 94.00 754 VAL A CA 1
ATOM 6028 C C . VAL A 1 754 ? -3.575 1.353 31.155 1.00 94.00 754 VAL A C 1
ATOM 6030 O O . VAL A 1 754 ? -3.290 1.940 32.197 1.00 94.00 754 VAL A O 1
ATOM 6033 N N . HIS A 1 755 ? -2.734 1.270 30.131 1.00 95.00 755 HIS A N 1
ATOM 6034 C CA . HIS A 1 755 ? -1.486 2.024 30.100 1.00 95.00 755 HIS A CA 1
ATOM 6035 C C . HIS A 1 755 ? -1.798 3.484 29.760 1.00 95.00 755 HIS A C 1
ATOM 6037 O O . HIS A 1 755 ? -2.379 3.759 28.714 1.00 95.00 755 HIS A O 1
ATOM 6043 N N . SER A 1 756 ? -1.444 4.428 30.634 1.00 89.81 756 SER A N 1
ATOM 6044 C CA . SER A 1 756 ? -1.613 5.865 30.362 1.00 89.81 756 SER A CA 1
ATOM 6045 C C . SER A 1 756 ? -0.447 6.463 29.574 1.00 89.81 756 SER A C 1
ATOM 6047 O O . SER A 1 756 ? -0.586 7.505 28.938 1.00 89.81 756 SER A O 1
ATOM 6049 N N . GLU A 1 757 ? 0.705 5.798 29.615 1.00 91.19 757 GLU A N 1
ATOM 6050 C CA . GLU A 1 757 ? 1.955 6.207 28.981 1.00 91.19 757 GLU A CA 1
ATOM 6051 C C . GLU A 1 757 ? 2.624 5.003 28.298 1.00 91.19 757 GLU A C 1
ATOM 6053 O O . GLU A 1 757 ? 2.345 3.855 28.657 1.00 91.19 757 GLU A O 1
ATOM 6058 N N . PRO A 1 758 ? 3.512 5.224 27.313 1.00 91.81 758 PRO A N 1
ATOM 6059 C CA . PRO A 1 758 ? 4.291 4.148 26.720 1.00 91.81 758 PRO A CA 1
ATOM 6060 C C . PRO A 1 758 ? 5.311 3.572 27.711 1.00 91.81 758 PRO A C 1
ATOM 6062 O O . PRO A 1 758 ? 6.060 4.308 28.355 1.00 91.81 758 PRO A O 1
ATOM 6065 N N . THR A 1 759 ? 5.395 2.245 27.781 1.00 90.62 759 THR A N 1
ATOM 6066 C CA . THR A 1 759 ? 6.321 1.544 28.685 1.00 90.62 759 THR A CA 1
ATOM 6067 C C . THR A 1 759 ? 7.774 1.776 28.273 1.00 90.62 759 THR A C 1
ATOM 6069 O O . THR A 1 759 ? 8.148 1.536 27.119 1.00 90.62 759 THR A O 1
ATOM 6072 N N . ARG A 1 760 ? 8.613 2.196 29.226 1.00 87.44 760 ARG A N 1
ATOM 6073 C CA . ARG A 1 760 ? 10.057 2.379 29.033 1.00 87.44 760 ARG A CA 1
ATOM 6074 C C . ARG A 1 760 ? 10.764 1.023 29.065 1.00 87.44 760 ARG A C 1
ATOM 6076 O O . ARG A 1 760 ? 10.774 0.345 30.086 1.00 87.44 760 ARG A O 1
ATOM 6083 N N . VAL A 1 761 ? 11.372 0.639 27.945 1.00 85.44 761 VAL A N 1
ATOM 6084 C CA . VAL A 1 761 ? 12.135 -0.614 27.797 1.00 85.44 761 VAL A CA 1
ATOM 6085 C C . VAL A 1 761 ? 13.641 -0.357 27.829 1.00 85.44 761 VAL A C 1
ATOM 6087 O O . VAL A 1 761 ? 14.104 0.719 27.445 1.00 85.44 761 VAL A O 1
ATOM 6090 N N . ARG A 1 762 ? 14.421 -1.346 28.279 1.00 79.38 762 ARG A N 1
ATOM 6091 C CA . ARG A 1 762 ? 15.889 -1.309 28.195 1.00 79.38 762 ARG A CA 1
ATOM 6092 C C . ARG A 1 762 ? 16.346 -1.746 26.800 1.00 79.38 762 ARG A C 1
ATOM 6094 O O . ARG A 1 762 ? 15.623 -2.434 26.084 1.00 79.38 762 ARG A O 1
ATOM 6101 N N . GLY A 1 763 ? 17.555 -1.345 26.404 1.00 62.97 763 GLY A N 1
ATOM 6102 C CA . GLY A 1 763 ? 18.105 -1.681 25.087 1.00 62.97 763 GLY A CA 1
ATOM 6103 C C . GLY A 1 763 ? 18.154 -3.196 24.852 1.00 62.97 763 GLY A C 1
ATOM 6104 O O . GLY A 1 763 ? 18.831 -3.907 25.589 1.00 62.97 763 GLY A O 1
ATOM 6105 N N . GLY A 1 764 ? 17.438 -3.669 23.828 1.00 68.94 764 GLY A N 1
ATOM 6106 C CA . GLY A 1 764 ? 17.320 -5.089 23.468 1.00 68.94 764 GLY A CA 1
ATOM 6107 C C . GLY A 1 764 ? 16.019 -5.773 23.911 1.00 68.94 764 GLY A C 1
ATOM 6108 O O . GLY A 1 764 ? 15.700 -6.840 23.392 1.00 68.94 764 GLY A O 1
ATOM 6109 N N . GLU A 1 765 ? 15.235 -5.164 24.804 1.00 80.06 765 GLU A N 1
ATOM 6110 C CA . GLU A 1 765 ? 13.928 -5.679 25.233 1.00 80.06 765 GLU A CA 1
ATOM 6111 C C . GLU A 1 765 ? 12.784 -5.069 24.400 1.00 80.06 765 GLU A C 1
ATOM 6113 O O . GLU A 1 765 ? 12.868 -3.937 23.922 1.00 80.06 765 GLU A O 1
ATOM 6118 N N . ALA A 1 766 ? 11.691 -5.818 24.230 1.00 85.25 766 ALA A N 1
ATOM 6119 C CA . ALA A 1 766 ? 10.498 -5.374 23.510 1.00 85.25 766 ALA A CA 1
ATOM 6120 C C . ALA A 1 766 ? 9.248 -5.573 24.374 1.00 85.25 766 ALA A C 1
ATOM 6122 O O . ALA A 1 766 ? 9.059 -6.639 24.955 1.00 85.25 766 ALA A O 1
ATOM 6123 N N . HIS A 1 767 ? 8.381 -4.560 24.415 1.00 91.06 767 HIS A N 1
ATOM 6124 C CA . HIS A 1 767 ? 7.124 -4.572 25.164 1.00 91.06 767 HIS A CA 1
ATOM 6125 C C . HIS A 1 767 ? 5.986 -4.064 24.270 1.00 91.06 767 HIS A C 1
ATOM 6127 O O . HIS A 1 767 ? 6.173 -3.108 23.520 1.00 91.06 767 HIS A O 1
ATOM 6133 N N . TYR A 1 768 ? 4.799 -4.669 24.344 1.00 92.75 768 TYR A N 1
ATOM 6134 C CA . TYR A 1 768 ? 3.677 -4.375 23.432 1.00 92.75 768 TYR A CA 1
ATOM 6135 C C . TYR A 1 768 ? 3.213 -2.901 23.499 1.00 92.75 768 TYR A C 1
ATOM 6137 O O . TYR A 1 768 ? 2.791 -2.316 22.497 1.00 92.75 768 TYR A O 1
ATOM 6145 N N . ASN A 1 769 ? 3.372 -2.276 24.671 1.00 92.75 769 ASN A N 1
ATOM 6146 C CA . ASN A 1 769 ? 3.042 -0.875 24.950 1.00 92.75 769 ASN A CA 1
ATOM 6147 C C . ASN A 1 769 ? 4.231 0.111 24.765 1.00 92.75 769 ASN A C 1
ATOM 6149 O O . ASN A 1 769 ? 4.136 1.271 25.152 1.00 92.75 769 ASN A O 1
ATOM 6153 N N . MET A 1 770 ? 5.371 -0.298 24.191 1.00 90.56 770 MET A N 1
ATOM 6154 C CA . MET A 1 770 ? 6.487 0.634 23.920 1.00 90.56 770 MET A CA 1
ATOM 6155 C C . MET A 1 770 ? 6.169 1.622 22.775 1.00 90.56 770 MET A C 1
ATOM 6157 O O . MET A 1 770 ? 5.368 1.319 21.878 1.00 90.56 770 MET A O 1
ATOM 6161 N N . VAL A 1 771 ? 6.861 2.771 22.745 1.00 86.19 771 VAL A N 1
ATOM 6162 C CA . VAL A 1 771 ? 6.820 3.697 21.595 1.00 86.19 771 VAL A CA 1
ATOM 6163 C C . VAL A 1 771 ? 7.413 3.012 20.367 1.00 86.19 771 VAL A C 1
ATOM 6165 O O . VAL A 1 771 ? 8.604 2.707 20.325 1.00 86.19 771 VAL A O 1
ATOM 6168 N N . ARG A 1 772 ? 6.577 2.778 19.355 1.00 81.75 772 ARG A N 1
ATOM 6169 C CA . ARG A 1 772 ? 6.978 2.222 18.059 1.00 81.75 772 ARG A CA 1
ATOM 6170 C C . ARG A 1 772 ? 5.891 2.515 17.028 1.00 81.75 772 ARG A C 1
ATOM 6172 O O . ARG A 1 772 ? 4.757 2.074 17.194 1.00 81.75 772 ARG A O 1
ATOM 6179 N N . GLU A 1 773 ? 6.246 3.248 15.974 1.00 66.19 773 GLU A N 1
ATOM 6180 C CA . GLU A 1 773 ? 5.298 3.719 14.947 1.00 66.19 773 GLU A CA 1
ATOM 6181 C C . GLU A 1 773 ? 4.726 2.594 14.075 1.00 66.19 773 GLU A C 1
ATOM 6183 O O . GLU A 1 773 ? 3.606 2.698 13.582 1.00 66.19 773 GLU A O 1
ATOM 6188 N N . LYS A 1 774 ? 5.500 1.520 13.868 1.00 74.44 774 LYS A N 1
ATOM 6189 C CA . LYS A 1 774 ? 5.106 0.376 13.041 1.00 74.44 774 LYS A CA 1
ATOM 6190 C C . LYS A 1 774 ? 5.321 -0.943 13.765 1.00 74.44 774 LYS A C 1
ATOM 6192 O O . LYS A 1 774 ? 6.456 -1.333 14.063 1.00 74.44 774 LYS A O 1
ATOM 6197 N N . TRP A 1 775 ? 4.215 -1.641 13.977 1.00 82.62 775 TRP A N 1
ATOM 6198 C CA . TRP A 1 775 ? 4.165 -3.011 14.458 1.00 82.62 775 TRP A CA 1
ATOM 6199 C C . TRP A 1 775 ? 3.704 -3.934 13.337 1.00 82.62 775 TRP A C 1
ATOM 6201 O O . TRP A 1 775 ? 2.709 -3.660 12.671 1.00 82.62 775 TRP A O 1
ATOM 6211 N N . ASP A 1 776 ? 4.418 -5.043 13.166 1.00 84.94 776 ASP A N 1
ATOM 6212 C CA . ASP A 1 776 ? 3.833 -6.220 12.537 1.00 84.94 776 ASP A CA 1
ATOM 6213 C C . ASP A 1 776 ? 2.841 -6.851 13.527 1.00 84.94 776 ASP A C 1
ATOM 6215 O O . ASP A 1 776 ? 3.140 -6.952 14.721 1.00 84.94 776 ASP A O 1
ATOM 6219 N N . VAL A 1 777 ? 1.661 -7.242 13.043 1.00 84.12 777 VAL A N 1
ATOM 6220 C CA . VAL A 1 777 ? 0.553 -7.689 13.899 1.00 84.12 777 VAL A CA 1
ATOM 6221 C C . VAL A 1 777 ? 0.856 -9.015 14.607 1.00 84.12 777 VAL A C 1
ATOM 6223 O O . VAL A 1 777 ? 0.507 -9.174 15.776 1.00 84.12 777 VAL A O 1
ATOM 6226 N N . ARG A 1 778 ? 1.586 -9.934 13.954 1.00 85.69 778 ARG A N 1
ATOM 6227 C CA . ARG A 1 778 ? 1.997 -11.213 14.556 1.00 85.69 778 ARG A CA 1
ATOM 6228 C C . ARG A 1 778 ? 3.051 -10.990 15.634 1.00 85.69 778 ARG A C 1
ATOM 6230 O O . ARG A 1 778 ? 2.928 -11.530 16.726 1.00 85.69 778 ARG A O 1
ATOM 6237 N N . ASN A 1 779 ? 4.038 -10.137 15.360 1.00 89.50 779 ASN A N 1
ATOM 6238 C CA . ASN A 1 779 ? 5.066 -9.758 16.332 1.00 89.50 779 ASN A CA 1
ATOM 6239 C C . ASN A 1 779 ? 4.461 -9.052 17.563 1.00 89.50 779 ASN A C 1
ATOM 6241 O O . ASN A 1 779 ? 4.844 -9.344 18.692 1.00 89.50 779 ASN A O 1
ATOM 6245 N N . LEU A 1 780 ? 3.469 -8.171 17.372 1.00 92.38 780 LEU A N 1
ATOM 6246 C CA . LEU A 1 780 ? 2.764 -7.532 18.489 1.00 92.38 780 LEU A CA 1
ATOM 6247 C C . LEU A 1 780 ? 2.026 -8.556 19.365 1.00 92.38 780 LEU A C 1
ATOM 6249 O O . LEU A 1 780 ? 2.144 -8.491 20.589 1.00 92.38 780 LEU A O 1
ATOM 6253 N N . LEU A 1 781 ? 1.310 -9.507 18.754 1.00 92.88 781 LEU A N 1
ATOM 6254 C CA . LEU A 1 781 ? 0.625 -10.575 19.486 1.00 92.88 781 LEU A CA 1
ATOM 6255 C C . LEU A 1 781 ? 1.618 -11.489 20.224 1.00 92.88 781 LEU A C 1
ATOM 6257 O O . LEU A 1 781 ? 1.398 -11.812 21.390 1.00 92.88 781 LEU A O 1
ATOM 6261 N N . GLU A 1 782 ? 2.738 -11.857 19.597 1.00 90.75 782 GLU A N 1
ATOM 6262 C CA . GLU A 1 782 ? 3.781 -12.667 20.238 1.00 90.75 782 GLU A CA 1
ATOM 6263 C C . GLU A 1 782 ? 4.395 -11.940 21.447 1.00 90.75 782 GLU A C 1
ATOM 6265 O O . GLU A 1 782 ? 4.522 -12.528 22.519 1.00 90.75 782 GLU A O 1
ATOM 6270 N N . VAL A 1 783 ? 4.725 -10.648 21.315 1.00 92.19 783 VAL A N 1
ATOM 6271 C CA . VAL A 1 783 ? 5.270 -9.837 22.418 1.00 92.19 783 VAL A CA 1
ATOM 6272 C C . VAL A 1 783 ? 4.250 -9.658 23.546 1.00 92.19 783 VAL A C 1
ATOM 6274 O O . VAL A 1 783 ? 4.630 -9.738 24.712 1.00 92.19 783 VAL A O 1
ATOM 6277 N N . PHE A 1 784 ? 2.966 -9.468 23.231 1.00 95.19 784 PHE A N 1
ATOM 6278 C CA . PHE A 1 784 ? 1.890 -9.447 24.229 1.00 95.19 784 PHE A CA 1
ATOM 6279 C C . PHE A 1 784 ? 1.768 -10.791 24.968 1.00 95.19 784 PHE A C 1
ATOM 6281 O O . PHE A 1 784 ? 1.581 -10.821 26.180 1.00 95.19 784 PHE A O 1
ATOM 6288 N N . SER A 1 785 ? 1.964 -11.909 24.268 1.00 93.94 785 SER A N 1
ATOM 6289 C CA . SER A 1 785 ? 1.824 -13.267 24.820 1.00 93.94 785 SER A CA 1
ATOM 6290 C C . SER A 1 785 ? 2.944 -13.694 25.775 1.00 93.94 785 SER A C 1
ATOM 6292 O O . SER A 1 785 ? 2.847 -14.762 26.372 1.00 93.94 785 SER A O 1
ATOM 6294 N N . ARG A 1 786 ? 4.002 -12.891 25.945 1.00 91.94 786 ARG A N 1
ATOM 6295 C CA . ARG A 1 786 ? 5.114 -13.161 26.885 1.00 91.94 786 ARG A CA 1
ATOM 6296 C C . ARG A 1 786 ? 4.779 -12.820 28.341 1.00 91.94 786 ARG A C 1
ATOM 6298 O O . ARG A 1 786 ? 5.563 -13.119 29.238 1.00 91.94 786 ARG A O 1
ATOM 6305 N N . GLU A 1 787 ? 3.651 -12.158 28.578 1.00 89.81 787 GLU A N 1
ATOM 6306 C CA . GLU A 1 787 ? 3.282 -11.618 29.883 1.00 89.81 787 GLU A CA 1
ATOM 6307 C C . GLU A 1 787 ? 2.811 -12.718 30.856 1.00 89.81 787 GLU A C 1
ATOM 6309 O O . GLU A 1 787 ? 1.794 -13.380 30.643 1.00 89.81 787 GLU A O 1
ATOM 6314 N N . TYR A 1 788 ? 3.543 -12.897 31.963 1.00 86.38 788 TYR A N 1
ATOM 6315 C CA . TYR A 1 788 ? 3.334 -13.986 32.929 1.00 86.38 788 TYR A CA 1
ATOM 6316 C C . TYR A 1 788 ? 1.937 -13.986 33.563 1.00 86.38 788 TYR A C 1
ATOM 6318 O O . TYR A 1 788 ? 1.405 -15.044 33.909 1.00 86.38 788 TYR A O 1
ATOM 6326 N N . SER A 1 789 ? 1.318 -12.811 33.709 1.00 86.75 789 SER A N 1
ATOM 6327 C CA . SER A 1 789 ? -0.018 -12.701 34.305 1.00 86.75 789 SER A CA 1
ATOM 6328 C C . SER A 1 789 ? -1.134 -13.362 33.480 1.00 86.75 789 SER A C 1
ATOM 6330 O O . SER A 1 789 ? -2.184 -13.674 34.040 1.00 86.75 789 SER A O 1
ATOM 6332 N N . HIS A 1 790 ? -0.923 -13.652 32.190 1.00 92.06 790 HIS A N 1
ATOM 6333 C CA . HIS A 1 790 ? -1.944 -14.241 31.309 1.00 92.06 790 HIS A CA 1
ATOM 6334 C C . HIS A 1 790 ? -2.407 -15.641 31.748 1.00 92.06 790 HIS A C 1
ATOM 6336 O O . HIS A 1 790 ? -3.554 -16.015 31.494 1.00 92.06 790 HIS A O 1
ATOM 6342 N N . LYS A 1 791 ? -1.565 -16.387 32.478 1.00 88.00 791 LYS A N 1
ATOM 6343 C CA . LYS A 1 791 ? -1.889 -17.715 33.032 1.00 88.00 791 LYS A CA 1
ATOM 6344 C C . LYS A 1 791 ? -3.098 -17.721 33.985 1.00 88.00 791 LYS A C 1
ATOM 6346 O O . LYS A 1 791 ? -3.742 -18.751 34.155 1.00 88.00 791 LYS A O 1
ATOM 6351 N N . ASP A 1 792 ? -3.378 -16.593 34.648 1.00 88.81 792 ASP A N 1
ATOM 6352 C CA . ASP A 1 792 ? -4.390 -16.495 35.710 1.00 88.81 792 ASP A CA 1
ATOM 6353 C C . ASP A 1 792 ? -5.802 -16.214 35.153 1.00 88.81 792 ASP A C 1
ATOM 6355 O O . ASP A 1 792 ? -6.755 -16.005 35.917 1.00 88.81 792 ASP A O 1
ATOM 6359 N N . PHE A 1 793 ? -5.949 -16.194 33.826 1.00 93.31 793 PHE A N 1
ATOM 6360 C CA . PHE A 1 793 ? -7.166 -15.845 33.099 1.00 93.31 793 PHE A CA 1
ATOM 6361 C C . PHE A 1 793 ? -7.521 -16.931 32.082 1.00 93.31 793 PHE A C 1
ATOM 6363 O O . PHE A 1 793 ? -6.666 -17.653 31.577 1.00 93.31 793 PHE A O 1
ATOM 6370 N N . CYS A 1 794 ? -8.806 -17.031 31.747 1.00 94.44 794 CYS A N 1
ATOM 6371 C CA . CYS A 1 794 ? -9.250 -17.873 30.641 1.00 94.44 794 CYS A CA 1
ATOM 6372 C C . CYS A 1 794 ? -8.740 -17.336 29.299 1.00 94.44 794 CYS A C 1
ATOM 6374 O O . CYS A 1 794 ? -8.348 -18.124 28.437 1.00 94.44 794 CYS A O 1
ATOM 6376 N N . LEU A 1 795 ? -8.703 -16.006 29.168 1.00 96.06 795 LEU A N 1
ATOM 6377 C CA . LEU A 1 795 ? -8.259 -15.286 27.983 1.00 96.06 795 LEU A CA 1
ATOM 6378 C C . LEU A 1 795 ? -7.713 -13.895 28.355 1.00 96.06 795 LEU A C 1
ATOM 6380 O O . LEU A 1 795 ? -8.260 -13.232 29.243 1.00 96.06 795 LEU A O 1
ATOM 6384 N N . ALA A 1 796 ? -6.677 -13.442 27.651 1.00 97.12 796 ALA A N 1
ATOM 6385 C CA . ALA A 1 796 ? -6.134 -12.087 27.709 1.00 97.12 796 ALA A CA 1
ATOM 6386 C C . ALA A 1 796 ? -6.281 -11.386 26.346 1.00 97.12 796 ALA A C 1
ATOM 6388 O O . ALA A 1 796 ? -5.956 -11.970 25.315 1.00 97.12 796 ALA A O 1
ATOM 6389 N N . HIS A 1 797 ? -6.752 -10.136 26.313 1.00 97.62 797 HIS A N 1
ATOM 6390 C CA . HIS A 1 797 ? -6.985 -9.420 25.049 1.00 97.62 797 HIS A CA 1
ATOM 6391 C C . HIS A 1 797 ? -6.427 -7.997 25.057 1.00 97.62 797 HIS A C 1
ATOM 6393 O O . HIS A 1 797 ? -6.689 -7.230 25.988 1.00 97.62 797 HIS A O 1
ATOM 6399 N N . LEU A 1 798 ? -5.680 -7.648 24.006 1.00 97.50 798 LEU A N 1
ATOM 6400 C CA . LEU A 1 798 ? -5.065 -6.334 23.815 1.00 97.50 798 LEU A CA 1
ATOM 6401 C C . LEU A 1 798 ? -5.909 -5.444 22.890 1.00 97.50 798 LEU A C 1
ATOM 6403 O O . LEU A 1 798 ? -6.202 -5.802 21.751 1.00 97.50 798 LEU A O 1
ATOM 6407 N N . PHE A 1 799 ? -6.226 -4.241 23.353 1.00 96.62 799 PHE A N 1
ATOM 6408 C CA . PHE A 1 799 ? -6.866 -3.180 22.584 1.00 96.62 799 PHE A CA 1
ATOM 6409 C C . PHE A 1 799 ? -5.848 -2.084 22.255 1.00 96.62 799 PHE A C 1
ATOM 6411 O O . PHE A 1 799 ? -5.128 -1.597 23.133 1.00 96.62 799 PHE A O 1
ATOM 6418 N N . THR A 1 800 ? -5.784 -1.703 20.980 1.00 94.00 800 THR A N 1
ATOM 6419 C CA . THR A 1 800 ? -4.817 -0.737 20.438 1.00 94.00 800 THR A CA 1
ATOM 6420 C C . THR A 1 800 ? -5.463 0.164 19.384 1.00 94.00 800 THR A C 1
ATOM 6422 O O . THR A 1 800 ? -6.460 -0.221 18.785 1.00 94.00 800 THR A O 1
ATOM 6425 N N . ASP A 1 801 ? -4.893 1.341 19.112 1.00 88.81 801 ASP A N 1
ATOM 6426 C CA . ASP A 1 801 ? -5.282 2.186 17.963 1.00 88.81 801 ASP A CA 1
ATOM 6427 C C . ASP A 1 801 ? -4.297 2.073 16.774 1.00 88.81 801 ASP A C 1
ATOM 6429 O O . ASP A 1 801 ? -4.232 2.927 15.886 1.00 88.81 801 ASP A O 1
ATOM 6433 N N . LEU A 1 802 ? -3.483 1.011 16.746 1.00 88.12 802 LEU A N 1
ATOM 6434 C CA . LEU A 1 802 ? -2.555 0.732 15.648 1.00 88.12 802 LEU A CA 1
ATOM 6435 C C . LEU A 1 802 ? -3.286 0.310 14.369 1.00 88.12 802 LEU A C 1
ATOM 6437 O O . LEU A 1 802 ? -3.964 -0.714 14.333 1.00 88.12 802 LEU A O 1
ATOM 6441 N N . LYS A 1 803 ? -3.051 1.031 13.271 1.00 80.81 803 LYS A N 1
ATOM 6442 C CA . LYS A 1 803 ? -3.377 0.537 11.927 1.00 80.81 803 LYS A CA 1
ATOM 6443 C C . LYS A 1 803 ? -2.392 -0.572 11.537 1.00 80.81 803 LYS A C 1
ATOM 6445 O O . LYS A 1 803 ? -1.191 -0.311 11.448 1.00 80.81 803 LYS A O 1
ATOM 6450 N N . PHE A 1 804 ? -2.900 -1.756 11.200 1.00 76.94 804 PHE A N 1
ATOM 6451 C CA . PHE A 1 804 ? -2.099 -2.846 10.637 1.00 76.94 804 PHE A CA 1
ATOM 6452 C C . PHE A 1 804 ? -2.078 -2.830 9.096 1.00 76.94 804 PHE A C 1
ATOM 6454 O O . PHE A 1 804 ? -2.980 -2.312 8.424 1.00 76.94 804 PHE A O 1
ATOM 6461 N N . GLU A 1 805 ? -1.012 -3.384 8.515 1.00 63.97 805 GLU A N 1
ATOM 6462 C CA . GLU A 1 805 ? -0.914 -3.617 7.068 1.00 63.97 805 GLU A CA 1
ATOM 6463 C C . GLU A 1 805 ? -1.806 -4.816 6.662 1.00 63.97 805 GLU A C 1
ATOM 6465 O O . GLU A 1 805 ? -2.204 -5.620 7.500 1.00 63.97 805 GLU A O 1
ATOM 6470 N N . GLY A 1 806 ? -2.219 -4.897 5.392 1.00 54.53 806 GLY A N 1
ATOM 6471 C CA . GLY A 1 806 ? -3.156 -5.930 4.905 1.00 54.53 806 GLY A CA 1
ATOM 6472 C C . GLY A 1 806 ? -4.642 -5.706 5.233 1.00 54.53 806 GLY A C 1
ATOM 6473 O O . GLY A 1 806 ? -5.491 -6.324 4.606 1.00 54.53 806 GLY A O 1
ATOM 6474 N N . GLY A 1 807 ? -4.967 -4.780 6.142 1.00 58.62 807 GLY A N 1
ATOM 6475 C CA . GLY A 1 807 ? -6.356 -4.467 6.520 1.00 58.62 807 GLY A CA 1
ATOM 6476 C C . GLY A 1 807 ? -6.901 -5.289 7.687 1.00 58.62 807 GLY A C 1
ATOM 6477 O O . GLY A 1 807 ? -8.088 -5.213 7.984 1.00 58.62 807 GLY A O 1
ATOM 6478 N N . ILE A 1 808 ? -6.010 -6.007 8.365 1.00 68.81 808 ILE A N 1
ATOM 6479 C CA . ILE A 1 808 ? -6.279 -6.791 9.565 1.00 68.81 808 ILE A CA 1
ATOM 6480 C C . ILE A 1 808 ? -6.763 -5.868 10.699 1.00 68.81 808 ILE A C 1
ATOM 6482 O O . ILE A 1 808 ? -6.092 -4.888 11.026 1.00 68.81 808 ILE A O 1
ATOM 6486 N N . LEU A 1 809 ? -7.911 -6.185 11.302 1.00 75.75 809 LEU A N 1
ATOM 6487 C CA . LEU A 1 809 ? -8.484 -5.490 12.464 1.00 75.75 809 LEU A CA 1
ATOM 6488 C C . LEU A 1 809 ? -8.275 -6.252 13.777 1.00 75.75 809 LEU A C 1
ATOM 6490 O O . LEU A 1 809 ? -8.328 -5.642 14.845 1.00 75.75 809 LEU A O 1
ATOM 6494 N N . GLY A 1 810 ? -7.994 -7.551 13.710 1.00 83.88 810 GLY A N 1
ATOM 6495 C CA . GLY A 1 810 ? -7.687 -8.387 14.864 1.00 83.88 810 GLY A CA 1
ATOM 6496 C C . GLY A 1 810 ? -6.827 -9.598 14.506 1.00 83.88 810 GLY A C 1
ATOM 6497 O O . GLY A 1 810 ? -6.657 -9.940 13.332 1.00 83.88 810 GLY A O 1
ATOM 6498 N N . LEU A 1 811 ? -6.204 -10.178 15.531 1.00 88.50 811 LEU A N 1
ATOM 6499 C CA . LEU A 1 811 ? -5.419 -11.406 15.421 1.00 88.50 811 LEU A CA 1
ATOM 6500 C C . LEU A 1 811 ? -5.504 -12.199 16.730 1.00 88.50 811 LEU A C 1
ATOM 6502 O O . LEU A 1 811 ? -5.282 -11.641 17.810 1.00 88.50 811 LEU A O 1
ATOM 6506 N N . ALA A 1 812 ? -5.728 -13.507 16.621 1.00 91.44 812 ALA A N 1
ATOM 6507 C CA . ALA A 1 812 ? -5.839 -14.429 17.749 1.00 91.44 812 ALA A CA 1
ATOM 6508 C C . ALA A 1 812 ? -5.143 -15.780 17.498 1.00 91.44 812 ALA A C 1
ATOM 6510 O O . ALA A 1 812 ? -4.972 -16.215 16.354 1.00 91.44 812 ALA A O 1
ATOM 6511 N N . TYR A 1 813 ? -4.781 -16.476 18.581 1.00 91.25 813 TYR A N 1
ATOM 6512 C CA . TYR A 1 813 ? -4.400 -17.892 18.524 1.00 91.25 813 TYR A CA 1
ATOM 6513 C C . TYR A 1 813 ? -5.643 -18.788 18.541 1.00 91.25 813 TYR A C 1
ATOM 6515 O O . TYR A 1 813 ? -6.548 -18.590 19.353 1.00 91.25 813 TYR A O 1
ATOM 6523 N N . VAL A 1 814 ? -5.684 -19.802 17.673 1.00 91.00 814 VAL A N 1
ATOM 6524 C CA . VAL A 1 814 ? -6.845 -20.705 17.593 1.00 91.00 814 VAL A CA 1
ATOM 6525 C C . VAL A 1 814 ? -6.804 -21.767 18.692 1.00 91.00 814 VAL A C 1
ATOM 6527 O O . VAL A 1 814 ? -5.778 -22.404 18.929 1.00 91.00 814 VAL A O 1
ATOM 6530 N N . GLY A 1 815 ? -7.937 -21.990 19.359 1.00 87.06 815 GLY A N 1
ATOM 6531 C CA . GLY A 1 815 ? -8.094 -23.072 20.329 1.00 87.06 815 GLY A CA 1
ATOM 6532 C C . GLY A 1 815 ? -8.250 -24.449 19.673 1.00 87.06 815 GLY A C 1
ATOM 6533 O O . GLY A 1 815 ? -9.192 -24.677 18.927 1.00 87.06 815 GLY A O 1
ATOM 6534 N N . SER A 1 816 ? -7.385 -25.413 19.998 1.00 86.19 816 SER A N 1
ATOM 6535 C CA . SER A 1 816 ? -7.572 -26.818 19.580 1.00 86.19 816 SER A CA 1
ATOM 6536 C C . SER A 1 816 ? -8.314 -27.658 20.642 1.00 86.19 816 SER A C 1
ATOM 6538 O O . SER A 1 816 ? -8.146 -27.414 21.845 1.00 86.19 816 SER A O 1
ATOM 6540 N N . PRO A 1 817 ? -9.128 -28.664 20.244 1.00 81.31 817 PRO A N 1
ATOM 6541 C CA . PRO A 1 817 ? -9.849 -29.544 21.169 1.00 81.31 817 PRO A CA 1
ATOM 6542 C C . PRO A 1 817 ? -8.959 -30.615 21.819 1.00 81.31 817 PRO A C 1
ATOM 6544 O O . PRO A 1 817 ? -9.368 -31.228 22.807 1.00 81.31 817 PRO A O 1
ATOM 6547 N N . ARG A 1 818 ? -7.733 -30.851 21.322 1.00 79.88 818 ARG A N 1
ATOM 6548 C CA . ARG A 1 818 ? -6.777 -31.758 21.986 1.00 79.88 818 ARG A CA 1
ATOM 6549 C C . ARG A 1 818 ? -6.451 -31.175 23.373 1.00 79.88 818 ARG A C 1
ATOM 6551 O O . ARG A 1 818 ? -5.984 -30.041 23.465 1.00 79.88 818 ARG A O 1
ATOM 6558 N N . ARG A 1 819 ? -6.671 -31.924 24.466 1.00 69.62 819 ARG A N 1
ATOM 6559 C CA . ARG A 1 819 ? -6.595 -31.401 25.856 1.00 69.62 819 ARG A CA 1
ATOM 6560 C C . ARG A 1 819 ? -5.295 -30.661 26.194 1.00 69.62 819 ARG A C 1
ATOM 6562 O O . ARG A 1 819 ? -5.343 -29.696 26.951 1.00 69.62 819 ARG A O 1
ATOM 6569 N N . ASN A 1 820 ? -4.155 -31.090 25.662 1.00 74.12 820 ASN A N 1
ATOM 6570 C CA . ASN A 1 820 ? -2.847 -30.487 25.953 1.00 74.12 820 ASN A CA 1
ATOM 6571 C C . ASN A 1 820 ? -2.283 -29.665 24.780 1.00 74.12 820 ASN A C 1
ATOM 6573 O O . ASN A 1 820 ? -1.113 -29.302 24.805 1.00 74.12 820 ASN A O 1
ATOM 6577 N N . SER A 1 821 ? -3.108 -29.352 23.774 1.00 82.00 821 SER A N 1
ATOM 6578 C CA . SER A 1 821 ? -2.732 -28.407 22.718 1.00 82.00 821 SER A CA 1
ATOM 6579 C C . SER A 1 821 ? -2.547 -26.999 23.269 1.00 82.00 821 SER A C 1
ATOM 6581 O O . SER A 1 821 ? -3.340 -26.532 24.100 1.00 82.00 821 SER A O 1
ATOM 6583 N N . VAL A 1 822 ? -1.529 -26.323 22.749 1.00 85.06 822 VAL A N 1
ATOM 6584 C CA . VAL A 1 822 ? -1.319 -24.891 22.947 1.00 85.06 822 VAL A CA 1
ATOM 6585 C C . VAL A 1 822 ? -2.282 -24.089 22.065 1.00 85.06 822 VAL A C 1
ATOM 6587 O O . VAL A 1 822 ? -2.735 -24.581 21.032 1.00 85.06 822 VAL A O 1
ATOM 6590 N N . GLY A 1 823 ? -2.613 -22.870 22.486 1.00 86.44 823 GLY A N 1
ATOM 6591 C CA . GLY A 1 823 ? -3.515 -21.973 21.759 1.00 86.44 823 GLY A CA 1
ATOM 6592 C C . GLY A 1 823 ? -4.937 -21.924 22.323 1.00 86.44 823 GLY A C 1
ATOM 6593 O O . GLY A 1 823 ? -5.508 -22.938 22.757 1.00 86.44 823 GLY A O 1
ATOM 6594 N N . GLY A 1 824 ? -5.495 -20.712 22.307 1.00 91.19 824 GLY A N 1
ATOM 6595 C CA . GLY A 1 824 ? -6.858 -20.393 22.714 1.00 91.19 824 GLY A CA 1
ATOM 6596 C C . GLY A 1 824 ? -7.125 -20.526 24.216 1.00 91.19 824 GLY A C 1
ATOM 6597 O O . GLY A 1 824 ? -6.218 -20.531 25.053 1.00 91.19 824 GLY A O 1
ATOM 6598 N N . ILE A 1 825 ? -8.409 -20.626 24.565 1.00 93.25 825 ILE A N 1
ATOM 6599 C CA . ILE A 1 825 ? -8.886 -20.667 25.955 1.00 93.25 825 ILE A CA 1
ATOM 6600 C C . ILE A 1 825 ? -8.235 -21.786 26.780 1.00 93.25 825 ILE A C 1
ATOM 6602 O O . ILE A 1 825 ? -8.074 -22.916 26.320 1.00 93.25 825 ILE A O 1
ATOM 6606 N N . CYS A 1 826 ? -7.904 -21.485 28.038 1.00 90.50 826 CYS A N 1
ATOM 6607 C CA . CYS A 1 826 ? -7.287 -22.424 28.987 1.00 90.50 826 CYS A CA 1
ATOM 6608 C C . CYS A 1 826 ? -6.021 -23.162 28.458 1.00 90.50 826 CYS A C 1
ATOM 6610 O O . CYS A 1 826 ? -5.809 -24.332 28.806 1.00 90.50 826 CYS A O 1
ATOM 6612 N N . THR A 1 827 ? -5.202 -22.526 27.604 1.00 87.88 827 THR A N 1
ATOM 6613 C CA . THR A 1 827 ? -3.929 -23.101 27.116 1.00 87.88 827 THR A CA 1
ATOM 6614 C C . THR A 1 827 ? -2.957 -23.426 28.265 1.00 87.88 827 THR A C 1
ATOM 6616 O O . THR A 1 827 ? -2.905 -22.679 29.246 1.00 87.88 827 THR A O 1
ATOM 6619 N N . PRO A 1 828 ? -2.144 -24.496 28.164 1.00 84.38 828 PRO A N 1
ATOM 6620 C CA . PRO A 1 828 ? -0.922 -24.619 28.956 1.00 84.38 828 PRO A CA 1
ATOM 6621 C C . PRO A 1 828 ? 0.146 -23.607 28.500 1.00 84.38 828 PRO A C 1
ATOM 6623 O O . PRO A 1 828 ? 0.035 -23.011 27.424 1.00 84.38 828 PRO A O 1
ATOM 6626 N N . GLU A 1 829 ? 1.188 -23.439 29.316 1.00 86.75 829 GLU A N 1
ATOM 6627 C CA . GLU A 1 829 ? 2.382 -22.657 28.974 1.00 86.75 829 GLU A CA 1
ATOM 6628 C C . GLU A 1 829 ? 3.162 -23.283 27.805 1.00 86.75 829 GLU A C 1
ATOM 6630 O O . GLU A 1 829 ? 3.254 -24.506 27.685 1.00 86.75 829 GLU A O 1
ATOM 6635 N N . TYR A 1 830 ? 3.722 -22.440 26.937 1.00 85.56 830 TYR A N 1
ATOM 6636 C CA . TYR A 1 830 ? 4.444 -22.855 25.734 1.00 85.56 830 TYR A CA 1
ATOM 6637 C C . TYR A 1 830 ? 5.835 -22.218 25.694 1.00 85.56 830 TYR A C 1
ATOM 6639 O O . TYR A 1 830 ? 5.968 -21.016 25.893 1.00 85.56 830 TYR A O 1
ATOM 6647 N N . PHE A 1 831 ? 6.886 -22.995 25.435 1.00 83.69 831 PHE A N 1
ATOM 6648 C CA . PHE A 1 831 ? 8.265 -22.496 25.427 1.00 83.69 831 PHE A CA 1
ATOM 6649 C C . PHE A 1 831 ? 8.782 -22.360 23.991 1.00 83.69 831 PHE A C 1
ATOM 6651 O O . PHE A 1 831 ? 8.879 -23.353 23.272 1.00 83.69 831 PHE A O 1
ATOM 6658 N N . LYS A 1 832 ? 9.151 -21.140 23.578 1.00 79.00 832 LYS A N 1
ATOM 6659 C CA . LYS A 1 832 ? 9.669 -20.839 22.231 1.00 79.00 832 LYS A CA 1
ATOM 6660 C C . LYS A 1 832 ? 10.790 -19.803 22.307 1.00 79.00 832 LYS A C 1
ATOM 6662 O O . LYS A 1 832 ? 10.659 -18.783 22.977 1.00 79.00 832 LYS A O 1
ATOM 6667 N N . ASN A 1 833 ? 11.908 -20.065 21.627 1.00 72.31 833 ASN A N 1
ATOM 6668 C CA . ASN A 1 833 ? 13.056 -19.148 21.507 1.00 72.31 833 ASN A CA 1
ATOM 6669 C C . ASN A 1 833 ? 13.591 -18.574 22.842 1.00 72.31 833 ASN A C 1
ATOM 6671 O O . ASN A 1 833 ? 14.043 -17.434 22.892 1.00 72.31 833 ASN A O 1
ATOM 6675 N N . GLY A 1 834 ? 13.540 -19.357 23.927 1.00 75.44 834 GLY A N 1
ATOM 6676 C CA . GLY A 1 834 ? 13.996 -18.937 25.260 1.00 75.44 834 GLY A CA 1
ATOM 6677 C C . GLY A 1 834 ? 12.978 -18.141 26.089 1.00 75.44 834 GLY A C 1
ATOM 6678 O O . GLY A 1 834 ? 13.297 -17.761 27.212 1.00 75.44 834 GLY A O 1
ATOM 6679 N N . TYR A 1 835 ? 11.761 -17.928 25.579 1.00 80.75 835 TYR A N 1
ATOM 6680 C CA . TYR A 1 835 ? 10.658 -17.282 26.294 1.00 80.75 835 TYR A CA 1
ATOM 6681 C C . TYR A 1 835 ? 9.517 -18.268 26.573 1.00 80.75 835 TYR A C 1
ATOM 6683 O O . TYR A 1 835 ? 9.256 -19.180 25.783 1.00 80.75 835 TYR A O 1
ATOM 6691 N N . THR A 1 836 ? 8.806 -18.051 27.680 1.00 87.06 836 THR A N 1
ATOM 6692 C CA . THR A 1 836 ? 7.498 -18.666 27.937 1.00 87.06 836 THR A CA 1
ATOM 6693 C C . THR A 1 836 ? 6.411 -17.785 27.327 1.00 87.06 836 THR A C 1
ATOM 6695 O O . THR A 1 836 ? 6.395 -16.574 27.541 1.00 87.06 836 THR A O 1
ATOM 6698 N N . LEU A 1 837 ? 5.517 -18.396 26.557 1.00 89.94 837 LEU A N 1
ATOM 6699 C CA . LEU A 1 837 ? 4.387 -17.775 25.884 1.00 89.94 837 LEU A CA 1
ATOM 6700 C C . LEU A 1 837 ? 3.072 -18.348 26.422 1.00 89.94 837 LEU A C 1
ATOM 6702 O O . LEU A 1 837 ? 2.931 -19.556 26.632 1.00 89.94 837 LEU A O 1
ATOM 6706 N N . TYR A 1 838 ? 2.093 -17.466 26.580 1.00 92.31 838 TYR A N 1
ATOM 6707 C CA . TYR A 1 838 ? 0.727 -17.759 26.990 1.00 92.31 838 TYR A CA 1
ATOM 6708 C C . TYR A 1 838 ? -0.198 -17.467 25.808 1.00 92.31 838 TYR A C 1
ATOM 6710 O O . TYR A 1 838 ? -0.590 -16.327 25.569 1.00 92.31 838 TYR A O 1
ATOM 6718 N N . LEU A 1 839 ? -0.496 -18.513 25.031 1.00 92.31 839 LEU A N 1
ATOM 6719 C CA . LEU A 1 839 ? -1.254 -18.431 23.773 1.00 92.31 839 LEU A CA 1
ATOM 6720 C C . LEU A 1 839 ? -2.786 -18.356 23.970 1.00 92.31 839 LEU A C 1
ATOM 6722 O O . LEU A 1 839 ? -3.543 -18.662 23.053 1.00 92.31 839 LEU A O 1
ATOM 6726 N N . ASN A 1 840 ? -3.259 -17.975 25.162 1.00 94.44 840 ASN A N 1
ATOM 6727 C CA . ASN A 1 840 ? -4.654 -17.612 25.443 1.00 94.44 840 ASN A CA 1
ATOM 6728 C C . ASN A 1 840 ? -4.862 -16.116 25.172 1.00 94.44 840 ASN A C 1
ATOM 6730 O O . ASN A 1 840 ? -5.413 -15.391 26.004 1.00 94.44 840 ASN A O 1
ATOM 6734 N N . SER A 1 841 ? -4.346 -15.649 24.039 1.00 95.31 841 SER A N 1
ATOM 6735 C CA . SER A 1 841 ? -4.167 -14.239 23.735 1.00 95.31 841 SER A CA 1
ATOM 6736 C C . SER A 1 841 ? -4.748 -13.858 22.374 1.00 95.31 841 SER A C 1
ATOM 6738 O O . SER A 1 841 ? -4.665 -14.594 21.387 1.00 95.31 841 SER A O 1
ATOM 6740 N N . GLY A 1 842 ? -5.317 -12.658 22.323 1.00 95.06 842 GLY A N 1
ATOM 6741 C CA . GLY A 1 842 ? -5.750 -12.006 21.092 1.00 95.06 842 GLY A CA 1
ATOM 6742 C C . GLY A 1 842 ? -5.551 -10.496 21.155 1.00 95.06 842 GLY A C 1
ATOM 6743 O O . GLY A 1 842 ? -5.218 -9.935 22.205 1.00 95.06 842 GLY A O 1
ATOM 6744 N N . LEU A 1 843 ? -5.744 -9.828 20.021 1.00 95.06 843 LEU A N 1
ATOM 6745 C CA . LEU A 1 843 ? -5.765 -8.371 19.950 1.00 95.06 843 LEU A CA 1
ATOM 6746 C C . LEU A 1 843 ? -6.811 -7.851 18.963 1.00 95.06 843 LEU A C 1
ATOM 6748 O O . LEU A 1 843 ? -7.153 -8.527 17.993 1.00 95.06 843 LEU A O 1
ATOM 6752 N N . SER A 1 844 ? -7.288 -6.627 19.189 1.00 92.69 844 SER A N 1
ATOM 6753 C CA . SER A 1 844 ? -8.153 -5.893 18.257 1.00 92.69 844 SER A CA 1
ATOM 6754 C C . SER A 1 844 ? -7.742 -4.423 18.159 1.00 92.69 844 SER A C 1
ATOM 6756 O O . SER A 1 844 ? -7.340 -3.804 19.148 1.00 92.69 844 SER A O 1
ATOM 6758 N N . SER A 1 845 ? -7.863 -3.858 16.958 1.00 89.50 845 SER A N 1
ATOM 6759 C CA . SER A 1 845 ? -7.570 -2.455 16.672 1.00 89.50 845 SER A CA 1
ATOM 6760 C C . SER A 1 845 ? -8.834 -1.608 16.548 1.00 89.50 845 SER A C 1
ATOM 6762 O O . SER A 1 845 ? -9.791 -1.992 15.876 1.00 89.50 845 SER A O 1
ATOM 6764 N N . SER A 1 846 ? -8.809 -0.407 17.127 1.00 83.50 846 SER A N 1
ATOM 6765 C CA . SER A 1 846 ? -9.804 0.641 16.881 1.00 83.50 846 SER A CA 1
ATOM 6766 C C . SER A 1 846 ? -9.551 1.450 15.604 1.00 83.50 846 SER A C 1
ATOM 6768 O O . SER A 1 846 ? -10.343 2.345 15.309 1.00 83.50 846 SER A O 1
ATOM 6770 N N . ARG A 1 847 ? -8.505 1.151 14.816 1.00 79.06 847 ARG A N 1
ATOM 6771 C CA . ARG A 1 847 ? -8.145 1.906 13.604 1.00 79.06 847 ARG A CA 1
ATOM 6772 C C . ARG A 1 847 ? -8.106 1.024 12.353 1.00 79.06 847 ARG A C 1
ATOM 6774 O O . ARG A 1 847 ? -7.271 0.132 12.221 1.00 79.06 847 ARG A O 1
ATOM 6781 N N . ASN A 1 848 ? -8.977 1.334 11.392 1.00 65.12 848 ASN A N 1
ATOM 6782 C CA . ASN A 1 848 ? -9.135 0.563 10.159 1.00 65.12 848 ASN A CA 1
ATOM 6783 C C . ASN A 1 848 ? -7.995 0.777 9.139 1.00 65.12 848 ASN A C 1
ATOM 6785 O O . ASN A 1 848 ? -7.122 1.637 9.306 1.00 65.12 848 ASN A O 1
ATOM 6789 N N . HIS A 1 849 ? -8.022 0.034 8.023 1.00 60.22 849 HIS A N 1
ATOM 6790 C CA . HIS A 1 849 ? -7.012 0.160 6.962 1.00 60.22 849 HIS A CA 1
ATOM 6791 C C . HIS A 1 849 ? -6.904 1.579 6.372 1.00 60.22 849 HIS A C 1
ATOM 6793 O O . HIS A 1 849 ? -5.828 1.998 5.943 1.00 60.22 849 HIS A O 1
ATOM 6799 N N . TYR A 1 850 ? -7.979 2.362 6.383 1.00 52.62 850 TYR A N 1
ATOM 6800 C CA . TYR A 1 850 ? -7.989 3.748 5.907 1.00 52.62 850 TYR A CA 1
ATOM 6801 C C . TYR A 1 850 ? -7.471 4.748 6.955 1.00 52.62 850 TYR A C 1
ATOM 6803 O O . TYR A 1 850 ? -7.385 5.943 6.677 1.00 52.62 850 TYR A O 1
ATOM 6811 N N . GLY A 1 851 ? -7.082 4.275 8.144 1.00 58.12 851 GLY A N 1
ATOM 6812 C CA . GLY A 1 851 ? -6.625 5.108 9.256 1.00 58.12 851 GLY A CA 1
ATOM 6813 C C . GLY A 1 851 ? -7.762 5.806 10.006 1.00 58.12 851 GLY A C 1
ATOM 6814 O O . GLY A 1 851 ? -7.494 6.733 10.766 1.00 58.12 851 GLY A O 1
ATOM 6815 N N . GLN A 1 852 ? -9.011 5.395 9.779 1.00 63.72 852 GLN A N 1
ATOM 6816 C CA . GLN A 1 852 ? -10.194 5.932 10.448 1.00 63.72 852 GLN A CA 1
ATOM 6817 C C . GLN A 1 852 ? -10.516 5.106 11.695 1.00 63.72 852 GLN A C 1
ATOM 6819 O O . GLN A 1 852 ? -10.230 3.908 11.738 1.00 63.72 852 GLN A O 1
ATOM 6824 N N . ARG A 1 853 ? -11.158 5.737 12.682 1.00 68.06 853 ARG A N 1
ATOM 6825 C CA . ARG A 1 853 ? -11.651 5.040 13.872 1.00 68.06 853 ARG A CA 1
ATOM 6826 C C . ARG A 1 853 ? -12.834 4.134 13.511 1.00 68.06 853 ARG A C 1
ATOM 6828 O O . ARG A 1 853 ? -13.736 4.539 12.774 1.00 68.06 853 ARG A O 1
ATOM 6835 N N . VAL A 1 854 ? -12.780 2.910 14.020 1.00 70.75 854 VAL A N 1
ATOM 6836 C CA . VAL A 1 854 ? -13.797 1.858 13.924 1.00 70.75 854 VAL A CA 1
ATOM 6837 C C . VAL A 1 854 ? -14.985 2.250 14.806 1.00 70.75 854 VAL A C 1
ATOM 6839 O O . VAL A 1 854 ? -14.800 2.678 15.947 1.00 70.75 854 VAL A O 1
ATOM 6842 N N . ILE A 1 855 ? -16.209 2.141 14.288 1.00 70.31 855 ILE A N 1
ATOM 6843 C CA . ILE A 1 855 ? -17.411 2.510 15.055 1.00 70.31 855 ILE A CA 1
ATOM 6844 C C . ILE A 1 855 ? -17.885 1.364 15.961 1.00 70.31 855 ILE A C 1
ATOM 6846 O O . ILE A 1 855 ? -17.530 0.204 15.759 1.00 70.31 855 ILE A O 1
ATOM 6850 N N . THR A 1 856 ? -18.747 1.672 16.934 1.00 68.75 856 THR A N 1
ATOM 6851 C CA . THR A 1 856 ? -19.182 0.731 17.986 1.00 68.75 856 THR A CA 1
ATOM 6852 C C . THR A 1 856 ? -19.633 -0.645 17.462 1.00 68.75 856 THR A C 1
ATOM 6854 O O . THR A 1 856 ? -19.154 -1.665 17.949 1.00 68.75 856 THR A O 1
ATOM 6857 N N . ARG A 1 857 ? -20.498 -0.696 16.438 1.00 70.25 857 ARG A N 1
ATOM 6858 C CA . ARG A 1 857 ? -20.999 -1.963 15.857 1.00 70.25 857 ARG A CA 1
ATOM 6859 C C . ARG A 1 857 ? -19.908 -2.795 15.170 1.00 70.25 857 ARG A C 1
ATOM 6861 O O . ARG A 1 857 ? -19.971 -4.019 15.183 1.00 70.25 857 ARG A O 1
ATOM 6868 N N . GLU A 1 858 ? -18.943 -2.132 14.545 1.00 74.62 858 GLU A N 1
ATOM 6869 C CA . GLU A 1 858 ? -17.838 -2.763 13.816 1.00 74.62 858 GLU A CA 1
ATOM 6870 C C . GLU A 1 858 ? -16.834 -3.374 14.816 1.00 74.62 858 GLU A C 1
ATOM 6872 O O . GLU A 1 858 ? -16.427 -4.525 14.664 1.00 74.62 858 GLU A O 1
ATOM 6877 N N . ALA A 1 859 ? -16.549 -2.659 15.913 1.00 80.81 859 ALA A N 1
ATOM 6878 C CA . ALA A 1 859 ? -15.710 -3.135 17.016 1.00 80.81 859 ALA A CA 1
ATOM 6879 C C . ALA A 1 859 ? -16.311 -4.346 17.761 1.00 80.81 859 ALA A C 1
ATOM 6881 O O . ALA A 1 859 ? -15.570 -5.261 18.131 1.00 80.81 859 ALA A O 1
ATOM 6882 N N . ASP A 1 860 ? -17.637 -4.378 17.952 1.00 83.38 860 ASP A N 1
ATOM 6883 C CA . ASP A 1 860 ? -18.346 -5.517 18.557 1.00 83.38 860 ASP A CA 1
ATOM 6884 C C . ASP A 1 860 ? -18.112 -6.813 17.759 1.00 83.38 860 ASP A C 1
ATOM 6886 O O . ASP A 1 860 ? -17.800 -7.852 18.341 1.00 83.38 860 ASP A O 1
ATOM 6890 N N . LEU A 1 861 ? -18.243 -6.745 16.427 1.00 82.62 861 LEU A N 1
ATOM 6891 C CA . LEU A 1 861 ? -18.110 -7.903 15.536 1.00 82.62 861 LEU A CA 1
ATOM 6892 C C . LEU A 1 861 ? -16.668 -8.411 15.463 1.00 82.62 861 LEU A C 1
ATOM 6894 O O . LEU A 1 861 ? -16.453 -9.611 15.617 1.00 82.62 861 LEU A O 1
ATOM 6898 N N . VAL A 1 862 ? -15.685 -7.517 15.297 1.00 84.00 862 VAL A N 1
ATOM 6899 C CA . VAL A 1 862 ? -14.259 -7.897 15.288 1.00 84.00 862 VAL A CA 1
ATOM 6900 C C . VAL A 1 862 ? -13.877 -8.560 16.612 1.00 84.00 862 VAL A C 1
ATOM 6902 O O . VAL A 1 862 ? -13.332 -9.658 16.613 1.00 84.00 862 VAL A O 1
ATOM 6905 N N . THR A 1 863 ? -14.230 -7.959 17.754 1.00 90.94 863 THR A N 1
ATOM 6906 C CA . THR A 1 863 ? -13.896 -8.535 19.071 1.00 90.94 863 THR A CA 1
ATOM 6907 C C . THR A 1 863 ? -14.550 -9.910 19.267 1.00 90.94 863 THR A C 1
ATOM 6909 O O . THR A 1 863 ? -13.917 -10.835 19.776 1.00 90.94 863 THR A O 1
ATOM 6912 N N . ALA A 1 864 ? -15.803 -10.078 18.827 1.00 92.69 864 ALA A N 1
ATOM 6913 C CA . ALA A 1 864 ? -16.503 -11.359 18.896 1.00 92.69 864 ALA A CA 1
ATOM 6914 C C . ALA A 1 864 ? -15.888 -12.437 17.981 1.00 92.69 864 ALA A C 1
ATOM 6916 O O . ALA A 1 864 ? -15.889 -13.606 18.368 1.00 92.69 864 ALA A O 1
ATOM 6917 N N . HIS A 1 865 ? -15.346 -12.054 16.820 1.00 88.12 865 HIS A N 1
ATOM 6918 C CA . HIS A 1 865 ? -14.641 -12.934 15.883 1.00 88.12 865 HIS A CA 1
ATOM 6919 C C . HIS A 1 865 ? -13.293 -13.417 16.451 1.00 88.12 865 HIS A C 1
ATOM 6921 O O . HIS A 1 865 ? -13.046 -14.620 16.515 1.00 88.12 865 HIS A O 1
ATOM 6927 N N . GLU A 1 866 ? -12.462 -12.513 16.986 1.00 93.12 866 GLU A N 1
ATOM 6928 C CA . GLU A 1 866 ? -11.178 -12.886 17.613 1.00 93.12 866 GLU A CA 1
ATOM 6929 C C . GLU A 1 866 ? -11.362 -13.794 18.842 1.00 93.12 866 GLU A C 1
ATOM 6931 O O . GLU A 1 866 ? -10.569 -14.705 19.104 1.00 93.12 866 GLU A O 1
ATOM 6936 N N . PHE A 1 867 ? -12.440 -13.593 19.603 1.00 95.56 867 PHE A N 1
ATOM 6937 C CA . PHE A 1 867 ? -12.818 -14.514 20.676 1.00 95.56 867 PHE A CA 1
ATOM 6938 C C . PHE A 1 867 ? -13.234 -15.893 20.133 1.00 95.56 867 PHE A C 1
ATOM 6940 O O . PHE A 1 867 ? -12.989 -16.900 20.797 1.00 95.56 867 PHE A O 1
ATOM 6947 N N . GLY A 1 868 ? -13.787 -15.963 18.918 1.00 93.75 868 GLY A N 1
ATOM 6948 C CA . GLY A 1 868 ? -14.232 -17.200 18.275 1.00 93.75 868 GLY A CA 1
ATOM 6949 C C . GLY A 1 868 ? -13.057 -18.076 17.853 1.00 93.75 868 GLY A C 1
ATOM 6950 O O . GLY A 1 868 ? -13.079 -19.285 18.093 1.00 93.75 868 GLY A O 1
ATOM 6951 N N . HIS A 1 869 ? -11.982 -17.459 17.353 1.00 92.12 869 HIS A N 1
ATOM 6952 C CA . HIS A 1 869 ? -10.687 -18.118 17.173 1.00 92.12 869 HIS A CA 1
ATOM 6953 C C . HIS A 1 869 ? -10.160 -18.703 18.482 1.00 92.12 869 HIS A C 1
ATOM 6955 O O . HIS A 1 869 ? -9.897 -19.903 18.565 1.00 92.12 869 HIS A O 1
ATOM 6961 N N . ASN A 1 870 ? -10.106 -17.901 19.545 1.00 95.00 870 ASN A N 1
ATOM 6962 C CA . ASN A 1 870 ? -9.649 -18.374 20.851 1.00 95.00 870 ASN A CA 1
ATOM 6963 C C . ASN A 1 870 ? -10.519 -19.503 21.439 1.00 95.00 870 ASN A C 1
ATOM 6965 O O . ASN A 1 870 ? -10.007 -20.370 22.150 1.00 95.00 870 ASN A O 1
ATOM 6969 N N . TRP A 1 871 ? -11.823 -19.517 21.149 1.00 94.69 871 TRP A N 1
ATOM 6970 C CA . TRP A 1 871 ? -12.747 -20.597 21.520 1.00 94.69 871 TRP A CA 1
ATOM 6971 C C . TRP A 1 871 ? -12.648 -21.820 20.596 1.00 94.69 871 TRP A C 1
ATOM 6973 O O . TRP A 1 871 ? -13.193 -22.871 20.924 1.00 94.69 871 TRP A O 1
ATOM 6983 N N . GLY A 1 872 ? -11.913 -21.710 19.489 1.00 89.19 872 GLY A N 1
ATOM 6984 C CA . GLY A 1 872 ? -11.498 -22.823 18.643 1.00 89.19 872 GLY A CA 1
ATOM 6985 C C . GLY A 1 872 ? -12.202 -22.959 17.304 1.00 89.19 872 GLY A C 1
ATOM 6986 O O . GLY A 1 872 ? -12.194 -24.046 16.729 1.00 89.19 872 GLY A O 1
ATOM 6987 N N . SER A 1 873 ? -12.819 -21.896 16.793 1.00 90.38 873 SER A N 1
ATOM 6988 C CA . SER A 1 873 ? -13.213 -21.857 15.386 1.00 90.38 873 SER A CA 1
ATOM 6989 C C . SER A 1 873 ? -12.052 -21.378 14.522 1.00 90.38 873 SER A C 1
ATOM 6991 O O . SER A 1 873 ? -11.492 -20.312 14.762 1.00 90.38 873 SER A O 1
ATOM 6993 N N . GLU A 1 874 ? -11.739 -22.112 13.461 1.00 87.00 874 GLU A N 1
ATOM 6994 C CA . GLU A 1 874 ? -11.087 -21.513 12.291 1.00 87.00 874 GLU A CA 1
ATOM 6995 C C . GLU A 1 874 ? -12.116 -20.664 11.517 1.00 87.00 874 GLU A C 1
ATOM 6997 O O . GLU A 1 874 ? -13.253 -20.489 11.976 1.00 87.00 874 GLU A O 1
ATOM 7002 N N . HIS A 1 875 ? -11.737 -20.103 10.369 1.00 83.88 875 HIS A N 1
ATOM 7003 C CA . HIS A 1 875 ? -12.714 -19.425 9.523 1.00 83.88 875 HIS A CA 1
ATOM 7004 C C . HIS A 1 875 ? -13.750 -20.407 8.950 1.00 83.88 875 HIS A C 1
ATOM 7006 O O . HIS A 1 875 ? -13.428 -21.555 8.637 1.00 83.88 875 HIS A O 1
ATOM 7012 N N . ASP A 1 876 ? -14.986 -19.943 8.766 1.00 81.31 876 ASP A N 1
ATOM 7013 C CA . ASP A 1 876 ? -16.028 -20.723 8.103 1.00 81.31 876 ASP A CA 1
ATOM 7014 C C . ASP A 1 876 ? -15.652 -20.955 6.623 1.00 81.31 876 ASP A C 1
ATOM 7016 O O . ASP A 1 876 ? -15.383 -19.983 5.911 1.00 81.31 876 ASP A O 1
ATOM 7020 N N . PRO A 1 877 ? -15.637 -22.212 6.134 1.00 76.88 877 PRO A N 1
ATOM 7021 C CA . PRO A 1 877 ? -15.321 -22.507 4.740 1.00 76.88 877 PRO A CA 1
ATOM 7022 C C . PRO A 1 877 ? -16.430 -22.035 3.789 1.00 76.88 877 PRO A C 1
ATOM 7024 O O . PRO A 1 877 ? -17.602 -21.970 4.171 1.00 76.88 877 PRO A O 1
ATOM 7027 N N . ASP A 1 878 ? -16.067 -21.799 2.522 1.00 72.19 878 ASP A N 1
ATOM 7028 C CA . ASP A 1 878 ? -16.948 -21.345 1.427 1.00 72.19 878 ASP A CA 1
ATOM 7029 C C . ASP A 1 878 ? -17.926 -22.441 0.939 1.00 72.19 878 ASP A C 1
ATOM 7031 O O . ASP A 1 878 ? -18.030 -22.756 -0.248 1.00 72.19 878 ASP A O 1
ATOM 7035 N N . ILE A 1 879 ? -18.652 -23.056 1.874 1.00 75.12 879 ILE A N 1
ATOM 7036 C CA . ILE A 1 879 ? -19.703 -24.047 1.632 1.00 75.12 879 ILE A CA 1
ATOM 7037 C C . ILE A 1 879 ? -21.065 -23.474 2.053 1.00 75.12 879 ILE A C 1
ATOM 7039 O O . ILE A 1 879 ? -21.138 -22.803 3.084 1.00 75.12 879 ILE A O 1
ATOM 7043 N N . PRO A 1 880 ? -22.175 -23.784 1.352 1.00 74.44 880 PRO A N 1
ATOM 7044 C CA . PRO A 1 880 ? -23.492 -23.214 1.664 1.00 74.44 880 PRO A CA 1
ATOM 7045 C C . PRO A 1 880 ? -24.013 -23.478 3.087 1.00 74.44 880 PRO A C 1
ATOM 7047 O O . PRO A 1 880 ? -24.903 -22.771 3.544 1.00 74.44 880 PRO A O 1
ATOM 7050 N N . GLU A 1 881 ? -23.484 -24.491 3.783 1.00 81.94 881 GLU A N 1
ATOM 7051 C CA . GLU A 1 881 ? -23.816 -24.777 5.185 1.00 81.94 881 GLU A CA 1
ATOM 7052 C C . GLU A 1 881 ? -23.266 -23.706 6.148 1.00 81.94 881 GLU A C 1
ATOM 7054 O O . GLU A 1 881 ? -23.936 -23.342 7.113 1.00 81.94 881 GLU A O 1
ATOM 7059 N N . CYS A 1 882 ? -22.053 -23.203 5.884 1.00 81.81 882 CYS A N 1
ATOM 7060 C CA . CYS A 1 882 ? -21.276 -22.391 6.828 1.00 81.81 882 CYS A CA 1
ATOM 7061 C C . CYS A 1 882 ? -20.945 -20.978 6.313 1.00 81.81 882 CYS A C 1
ATOM 7063 O O . CYS A 1 882 ? -20.662 -20.095 7.116 1.00 81.81 882 CYS A O 1
ATOM 7065 N N . SER A 1 883 ? -21.092 -20.724 5.011 1.00 79.44 883 SER A N 1
ATOM 7066 C CA . SER A 1 883 ? -21.183 -19.382 4.427 1.00 79.44 883 SER A CA 1
ATOM 7067 C C . SER A 1 883 ? -22.337 -19.326 3.411 1.00 79.44 883 SER A C 1
ATOM 7069 O O . SER A 1 883 ? -22.133 -19.476 2.203 1.00 79.44 883 SER A O 1
ATOM 7071 N N . PRO A 1 884 ? -23.591 -19.183 3.882 1.00 74.62 884 PRO A N 1
ATOM 7072 C CA . PRO A 1 884 ? -24.746 -19.073 3.004 1.00 74.62 884 PRO A CA 1
ATOM 7073 C C . PRO A 1 884 ? -24.821 -17.681 2.361 1.00 74.62 884 PRO A C 1
ATOM 7075 O O . PRO A 1 884 ? -24.342 -16.679 2.894 1.00 74.62 884 PRO A O 1
ATOM 7078 N N . SER A 1 885 ? -25.457 -17.614 1.193 1.00 64.38 885 SER A N 1
ATOM 7079 C CA . SER A 1 885 ? -25.564 -16.369 0.424 1.00 64.38 885 SER A CA 1
ATOM 7080 C C . SER A 1 885 ? -26.445 -15.311 1.113 1.00 64.38 885 SER A C 1
ATOM 7082 O O . SER A 1 885 ? -27.237 -15.615 2.008 1.00 64.38 885 SER A O 1
ATOM 7084 N N . ALA A 1 886 ? -26.371 -14.052 0.662 1.00 55.81 886 ALA A N 1
ATOM 7085 C CA . ALA A 1 886 ? -27.199 -12.961 1.195 1.00 55.81 886 ALA A CA 1
ATOM 7086 C C . ALA A 1 886 ? -28.715 -13.272 1.170 1.00 55.81 886 ALA A C 1
ATOM 7088 O O . ALA A 1 886 ? -29.432 -12.919 2.103 1.00 55.81 886 ALA A O 1
ATOM 7089 N N . SER A 1 887 ? -29.205 -14.021 0.171 1.00 51.81 887 SER A N 1
ATOM 7090 C CA . SER A 1 887 ? -30.617 -14.443 0.086 1.00 51.81 887 SER A CA 1
ATOM 7091 C C . SER A 1 887 ? -31.041 -15.457 1.162 1.00 51.81 887 SER A C 1
ATOM 7093 O O . SER A 1 887 ? -32.229 -15.730 1.317 1.00 51.81 887 SER A O 1
ATOM 7095 N N . GLN A 1 888 ? -30.083 -16.002 1.915 1.00 59.31 888 GLN A N 1
ATOM 7096 C CA . GLN A 1 888 ? -30.259 -16.986 2.987 1.00 59.31 888 GLN A CA 1
ATOM 7097 C C . GLN A 1 888 ? -29.827 -16.430 4.360 1.00 59.31 888 GLN A C 1
ATOM 7099 O O . GLN A 1 888 ? -29.573 -17.190 5.296 1.00 59.31 888 GLN A O 1
ATOM 7104 N N . GLY A 1 889 ? -29.749 -15.102 4.496 1.00 62.88 889 GLY A N 1
ATOM 7105 C CA . GLY A 1 889 ? -29.382 -14.439 5.749 1.00 62.88 889 GLY A CA 1
ATOM 7106 C C . GLY A 1 889 ? -27.885 -14.181 5.932 1.00 62.88 889 GLY A C 1
ATOM 7107 O O . GLY A 1 889 ? -27.484 -13.873 7.055 1.00 62.88 889 GLY A O 1
ATOM 7108 N N . GLY A 1 890 ? -27.097 -14.267 4.852 1.00 69.31 890 GLY A N 1
ATOM 7109 C CA . GLY A 1 890 ? -25.690 -13.852 4.774 1.00 69.31 890 GLY A CA 1
ATOM 7110 C C . GLY A 1 890 ? -24.702 -14.757 5.515 1.00 69.31 890 GLY A C 1
ATOM 7111 O O . GLY A 1 890 ? -25.093 -15.703 6.197 1.00 69.31 890 GLY A O 1
ATOM 7112 N N . SER A 1 891 ? -23.408 -14.462 5.385 1.00 77.12 891 SER A N 1
ATOM 7113 C CA . SER A 1 891 ? -22.333 -15.244 6.012 1.00 77.12 891 SER A CA 1
ATOM 7114 C C . SER A 1 891 ? -22.328 -15.119 7.544 1.00 77.12 891 SER A C 1
ATOM 7116 O O . SER A 1 891 ? -22.776 -14.117 8.108 1.00 77.12 891 SER A O 1
ATOM 7118 N N . PHE A 1 892 ? -21.820 -16.138 8.234 1.00 87.25 892 PHE A N 1
ATOM 7119 C CA . PHE A 1 892 ? -21.779 -16.193 9.699 1.00 87.25 892 PHE A CA 1
ATOM 7120 C C . PHE A 1 892 ? -20.594 -15.421 10.302 1.00 87.25 892 PHE A C 1
ATOM 7122 O O . PHE A 1 892 ? -19.693 -14.983 9.591 1.00 87.25 892 PHE A O 1
ATOM 7129 N N . LEU A 1 893 ? -20.596 -15.239 11.629 1.00 87.75 893 LEU A N 1
ATOM 7130 C CA . LEU A 1 893 ? -19.610 -14.433 12.361 1.00 87.75 893 LEU A CA 1
ATOM 7131 C C . LEU A 1 893 ? -18.146 -14.834 12.097 1.00 87.75 893 LEU A C 1
ATOM 7133 O O . LEU A 1 893 ? -17.286 -13.957 12.107 1.00 87.75 893 LEU A O 1
ATOM 7137 N N . MET A 1 894 ? -17.858 -16.119 11.858 1.00 87.94 894 MET A N 1
ATOM 7138 C CA . MET A 1 894 ? -16.496 -16.631 11.645 1.00 87.94 894 MET A CA 1
ATOM 7139 C C . MET A 1 894 ? -16.090 -16.703 10.167 1.00 87.94 894 MET A C 1
ATOM 7141 O O . MET A 1 894 ? -15.091 -17.336 9.842 1.00 87.94 894 MET A O 1
ATOM 7145 N N . TYR A 1 895 ? -16.822 -16.062 9.258 1.00 79.62 895 TYR A N 1
ATOM 7146 C CA . TYR A 1 895 ? -16.470 -16.039 7.839 1.00 79.62 895 TYR A CA 1
ATOM 7147 C C . TYR A 1 895 ? -15.056 -15.482 7.584 1.00 79.62 895 TYR A C 1
ATOM 7149 O O . TYR A 1 895 ? -14.602 -14.575 8.278 1.00 79.62 895 TYR A O 1
ATOM 7157 N N . THR A 1 896 ? -14.377 -16.012 6.560 1.00 62.41 896 THR A N 1
ATOM 7158 C CA . THR A 1 896 ? -13.014 -15.632 6.120 1.00 62.41 896 THR A CA 1
ATOM 7159 C C . THR A 1 896 ? -12.839 -14.142 5.806 1.00 62.41 896 THR A C 1
ATOM 7161 O O . THR A 1 896 ? -11.715 -13.635 5.800 1.00 62.41 896 THR A O 1
ATOM 7164 N N . TYR A 1 897 ? -13.944 -13.445 5.537 1.00 61.53 897 TYR A N 1
ATOM 7165 C CA . TYR A 1 897 ? -14.008 -12.019 5.244 1.00 61.53 897 TYR A CA 1
ATOM 7166 C C . TYR A 1 897 ? -14.989 -11.323 6.193 1.00 61.53 897 TYR A C 1
ATOM 7168 O O . TYR A 1 897 ? -15.985 -11.912 6.617 1.00 61.53 897 TYR A O 1
ATOM 7176 N N . SER A 1 898 ? -14.749 -10.045 6.502 1.00 56.41 898 SER A N 1
ATOM 7177 C CA . SER A 1 898 ? -15.598 -9.315 7.451 1.00 56.41 898 SER A CA 1
ATOM 7178 C C . SER A 1 898 ? -17.066 -9.255 7.026 1.00 56.41 898 SER A C 1
ATOM 7180 O O . SER A 1 898 ? -17.419 -8.827 5.927 1.00 56.41 898 SER A O 1
ATOM 7182 N N . VAL A 1 899 ? -17.931 -9.642 7.960 1.00 55.72 899 VAL A N 1
ATOM 7183 C CA . VAL A 1 899 ? -19.382 -9.676 7.788 1.00 55.72 899 VAL A CA 1
ATOM 7184 C C . VAL A 1 899 ? -20.037 -8.303 7.887 1.00 55.72 899 VAL A C 1
ATOM 7186 O O . VAL A 1 899 ? -19.598 -7.422 8.619 1.00 55.72 899 VAL A O 1
ATOM 7189 N N . SER A 1 900 ? -21.155 -8.127 7.182 1.00 52.00 900 SER A N 1
ATOM 7190 C CA . SER A 1 900 ? -21.888 -6.856 7.133 1.00 52.00 900 SER A CA 1
ATOM 7191 C C . SER A 1 900 ? -22.587 -6.497 8.466 1.00 52.00 900 SER A C 1
ATOM 7193 O O . SER A 1 900 ? -22.975 -5.359 8.724 1.00 52.00 900 SER A O 1
ATOM 7195 N N . GLY A 1 901 ? -22.804 -7.484 9.334 1.00 56.34 901 GLY A N 1
ATOM 7196 C CA . GLY A 1 901 ? -23.610 -7.340 10.543 1.00 56.34 901 GLY A CA 1
ATOM 7197 C C . GLY A 1 901 ? -25.112 -7.128 10.298 1.00 56.34 901 GLY A C 1
ATOM 7198 O O . GLY A 1 901 ? -25.847 -7.065 11.292 1.00 56.34 901 GLY A O 1
ATOM 7199 N N . TYR A 1 902 ? -25.555 -6.910 9.050 1.00 53.38 902 TYR A N 1
ATOM 7200 C CA . TYR A 1 902 ? -26.945 -6.635 8.654 1.00 53.38 902 TYR A CA 1
ATOM 7201 C C . TYR A 1 902 ? -27.767 -7.903 8.537 1.00 53.38 902 TYR A C 1
ATOM 7203 O O . TYR A 1 902 ? -28.927 -7.932 8.943 1.00 53.38 902 TYR A O 1
ATOM 7211 N N . ASP A 1 903 ? -27.154 -8.939 7.990 1.00 62.91 903 ASP A N 1
ATOM 7212 C CA . ASP A 1 903 ? -27.813 -10.193 7.724 1.00 62.91 903 ASP A CA 1
ATOM 7213 C C . ASP A 1 903 ? -27.922 -11.006 9.024 1.00 62.91 903 ASP A C 1
ATOM 7215 O O . ASP A 1 903 ? -27.043 -10.976 9.895 1.00 62.91 903 ASP A O 1
ATOM 7219 N N . VAL A 1 904 ? -29.021 -11.748 9.177 1.00 68.38 904 VAL A N 1
ATOM 7220 C CA . VAL A 1 904 ? -29.390 -12.434 10.432 1.00 68.38 904 VAL A CA 1
ATOM 7221 C C . VAL A 1 904 ? -28.365 -13.458 10.935 1.00 68.38 904 VAL A C 1
ATOM 7223 O O . VAL A 1 904 ? -28.443 -13.859 12.101 1.00 68.38 904 VAL A O 1
ATOM 7226 N N . ASN A 1 905 ? -27.424 -13.887 10.093 1.00 80.44 905 ASN A N 1
ATOM 7227 C CA . ASN A 1 905 ? -26.360 -14.825 10.445 1.00 80.44 905 ASN A CA 1
ATOM 7228 C C . ASN A 1 905 ? -25.064 -14.133 10.887 1.00 80.44 905 ASN A C 1
ATOM 7230 O O . ASN A 1 905 ? -24.290 -14.738 11.621 1.00 80.44 905 ASN A O 1
ATOM 7234 N N . ASN A 1 906 ? -24.833 -12.860 10.543 1.00 77.12 906 ASN A N 1
ATOM 7235 C CA . ASN A 1 906 ? -23.562 -12.179 10.836 1.00 77.12 906 ASN A CA 1
ATOM 7236 C C . ASN A 1 906 ? -23.264 -12.038 12.347 1.00 77.12 906 ASN A C 1
ATOM 7238 O O . ASN A 1 906 ? -22.126 -11.799 12.736 1.00 77.12 906 ASN A O 1
ATOM 7242 N N . LYS A 1 907 ? -24.293 -12.147 13.202 1.00 78.88 907 LYS A N 1
ATOM 7243 C CA . LYS A 1 907 ? -24.194 -12.135 14.677 1.00 78.88 907 LYS A CA 1
ATOM 7244 C C . LYS A 1 907 ? -24.331 -13.536 15.296 1.00 78.88 907 LYS A C 1
ATOM 7246 O O . LYS A 1 907 ? -24.599 -13.650 16.488 1.00 78.88 907 LYS A O 1
ATOM 7251 N N . LYS A 1 908 ? -24.229 -14.594 14.490 1.00 87.69 908 LYS A N 1
ATOM 7252 C CA . LYS A 1 908 ? -24.374 -15.998 14.895 1.00 87.69 908 LYS A CA 1
ATOM 7253 C C . LYS A 1 908 ? -23.146 -16.789 14.456 1.00 87.69 908 LYS A C 1
ATOM 7255 O O . LYS A 1 908 ? -22.502 -16.450 13.467 1.00 87.69 908 LYS A O 1
ATOM 7260 N N . PHE A 1 909 ? -22.863 -17.871 15.165 1.00 91.75 909 PHE A N 1
ATOM 7261 C CA . PHE A 1 909 ? -21.901 -18.877 14.725 1.00 91.75 909 PHE A CA 1
ATOM 7262 C C . PHE A 1 909 ? -22.523 -19.794 13.669 1.00 91.75 909 PHE A C 1
ATOM 7264 O O . PHE A 1 909 ? -23.721 -20.082 13.729 1.00 91.75 909 PHE A O 1
ATOM 7271 N N . SER A 1 910 ? -21.712 -20.248 12.714 1.00 90.75 910 SER A N 1
ATOM 7272 C CA . SER A 1 910 ? -22.140 -21.214 11.705 1.00 90.75 910 SER A CA 1
ATOM 7273 C C . SER A 1 910 ? -22.217 -22.626 12.299 1.00 90.75 910 SER A C 1
ATOM 7275 O O . SER A 1 910 ? -21.626 -22.890 13.353 1.00 90.75 910 SER A O 1
ATOM 7277 N N . PRO A 1 911 ? -22.865 -23.586 11.618 1.00 89.50 911 PRO A N 1
ATOM 7278 C CA . PRO A 1 911 ? -22.790 -24.999 11.987 1.00 89.50 911 PRO A CA 1
ATOM 7279 C C . PRO A 1 911 ? -21.349 -25.535 12.086 1.00 89.50 911 PRO A C 1
ATOM 7281 O O . PRO A 1 911 ? -21.083 -26.404 12.917 1.00 89.50 911 PRO A O 1
ATOM 7284 N N . CYS A 1 912 ? -20.405 -25.014 11.292 1.00 88.44 912 CYS A N 1
ATOM 7285 C CA . CYS A 1 912 ? -18.985 -25.368 11.370 1.00 88.44 912 CYS A CA 1
ATOM 7286 C C . CYS A 1 912 ? -18.337 -24.799 12.641 1.00 88.44 912 CYS A C 1
ATOM 7288 O O . CYS A 1 912 ? -17.701 -25.544 13.394 1.00 88.44 912 CYS A O 1
ATOM 7290 N N . SER A 1 913 ? -18.544 -23.507 12.922 1.00 91.25 913 SER A N 1
ATOM 7291 C CA . SER A 1 913 ? -17.984 -22.852 14.110 1.00 91.25 913 SER A CA 1
ATOM 7292 C C . SER A 1 913 ? -18.540 -23.475 15.398 1.00 91.25 913 SER A C 1
ATOM 7294 O O . SER A 1 913 ? -17.779 -23.775 16.318 1.00 91.25 913 SER A O 1
ATOM 7296 N N . LEU A 1 914 ? -19.851 -23.752 15.446 1.00 91.75 914 LEU A N 1
ATOM 7297 C CA . LEU A 1 914 ? -20.514 -24.440 16.561 1.00 91.75 914 LEU A CA 1
ATOM 7298 C C . LEU A 1 914 ? -19.911 -25.829 16.814 1.00 91.75 914 LEU A C 1
ATOM 7300 O O . LEU A 1 914 ? -19.599 -26.154 17.961 1.00 91.75 914 LEU A O 1
ATOM 7304 N N . ARG A 1 915 ? -19.696 -26.628 15.757 1.00 87.81 915 ARG A N 1
ATOM 7305 C CA . ARG A 1 915 ? -19.058 -27.954 15.845 1.00 87.81 915 ARG A CA 1
ATOM 7306 C C . ARG A 1 915 ? -17.637 -27.885 16.403 1.00 87.81 915 ARG A C 1
ATOM 7308 O O . ARG A 1 915 ? -17.282 -28.719 17.237 1.00 87.81 915 ARG A O 1
ATOM 7315 N N . SER A 1 916 ? -16.830 -26.917 15.966 1.00 88.25 916 SER A N 1
ATOM 7316 C CA . SER A 1 916 ? -15.446 -26.782 16.439 1.00 88.25 916 SER A CA 1
ATOM 7317 C C . SER A 1 916 ? -15.392 -26.296 17.890 1.00 88.25 916 SER A C 1
ATOM 7319 O O . SER A 1 916 ? -14.846 -26.979 18.761 1.00 88.25 916 SER A O 1
ATOM 7321 N N . ILE A 1 917 ? -16.070 -25.183 18.188 1.00 92.88 917 ILE A N 1
ATOM 7322 C CA . ILE A 1 917 ? -16.096 -24.574 19.522 1.00 92.88 917 ILE A CA 1
ATOM 7323 C C . ILE A 1 917 ? -16.692 -25.533 20.568 1.00 92.88 917 ILE A C 1
ATOM 7325 O O . ILE A 1 917 ? -16.130 -25.668 21.654 1.00 92.88 917 ILE A O 1
ATOM 7329 N N . ARG A 1 918 ? -17.772 -26.274 20.257 1.00 89.88 918 ARG A N 1
ATOM 7330 C CA . ARG A 1 918 ? -18.370 -27.272 21.175 1.00 89.88 918 ARG A CA 1
ATOM 7331 C C . ARG A 1 918 ? -17.335 -28.292 21.662 1.00 89.88 918 ARG A C 1
ATOM 7333 O O . ARG A 1 918 ? -17.286 -28.561 22.863 1.00 89.88 918 ARG A O 1
ATOM 7340 N N . LYS A 1 919 ? -16.476 -28.803 20.769 1.00 88.31 919 LYS A N 1
ATOM 7341 C CA . LYS A 1 919 ? -15.406 -29.757 21.120 1.00 88.31 919 LYS A CA 1
ATOM 7342 C C . LYS A 1 919 ? -14.365 -29.128 22.050 1.00 88.31 919 LYS A C 1
ATOM 7344 O O . LYS A 1 919 ? -13.966 -29.755 23.030 1.00 88.31 919 LYS A O 1
ATOM 7349 N N . VAL A 1 920 ? -13.945 -27.888 21.783 1.00 90.00 920 VAL A N 1
ATOM 7350 C CA . VAL A 1 920 ? -12.968 -27.178 22.630 1.00 90.00 920 VAL A CA 1
ATOM 7351 C C . VAL A 1 920 ? -13.552 -26.853 24.002 1.00 90.00 920 VAL A C 1
ATOM 7353 O O . VAL A 1 920 ? -12.889 -27.087 25.012 1.00 90.00 920 VAL A O 1
ATOM 7356 N N . LEU A 1 921 ? -14.807 -26.403 24.071 1.00 90.31 921 LEU A N 1
ATOM 7357 C CA . LEU A 1 921 ? -15.498 -26.149 25.336 1.00 90.31 921 LEU A CA 1
ATOM 7358 C C . LEU A 1 921 ? -15.605 -27.423 26.183 1.00 90.31 921 LEU A C 1
ATOM 7360 O O . LEU A 1 921 ? -15.224 -27.396 27.349 1.00 90.31 921 LEU A O 1
ATOM 7364 N N . GLN A 1 922 ? -16.024 -28.550 25.601 1.00 87.62 922 GLN A N 1
ATOM 7365 C CA . GLN A 1 922 ? -16.066 -29.845 26.297 1.00 87.62 922 GLN A CA 1
ATOM 7366 C C . GLN A 1 922 ? -14.678 -30.318 26.775 1.00 87.62 922 GLN A C 1
ATOM 7368 O O . GLN A 1 922 ? -14.565 -30.950 27.825 1.00 87.62 922 GLN A O 1
ATOM 7373 N N . ALA A 1 923 ? -13.610 -30.014 26.030 1.00 85.31 923 ALA A N 1
ATOM 7374 C CA . ALA A 1 923 ? -12.253 -30.445 26.363 1.00 85.31 923 ALA A CA 1
ATOM 7375 C C . ALA A 1 923 ? -11.527 -29.544 27.379 1.00 85.31 923 ALA A C 1
ATOM 7377 O O . ALA A 1 923 ? -10.747 -30.057 28.190 1.00 85.31 923 ALA A O 1
ATOM 7378 N N . LYS A 1 924 ? -11.735 -28.220 27.315 1.00 88.56 924 LYS A N 1
ATOM 7379 C CA . LYS A 1 924 ? -10.920 -27.214 28.018 1.00 88.56 924 LYS A CA 1
ATOM 7380 C C . LYS A 1 924 ? -11.678 -26.392 29.071 1.00 88.56 924 LYS A C 1
ATOM 7382 O O . LYS A 1 924 ? -11.043 -26.028 30.062 1.00 88.56 924 LYS A O 1
ATOM 7387 N N . SER A 1 925 ? -12.989 -26.131 28.944 1.00 86.88 925 SER A N 1
ATOM 7388 C CA . SER A 1 925 ? -13.675 -25.125 29.791 1.00 86.88 925 SER A CA 1
ATOM 7389 C C . SER A 1 925 ? -13.572 -25.415 31.295 1.00 86.88 925 SER A C 1
ATOM 7391 O O . SER A 1 925 ? -13.244 -24.521 32.077 1.00 86.88 925 SER A O 1
ATOM 7393 N N . GLY A 1 926 ? -13.733 -26.681 31.698 1.00 84.19 926 GLY A N 1
ATOM 7394 C CA . GLY A 1 926 ? -13.679 -27.115 33.100 1.00 84.19 926 GLY A CA 1
ATOM 7395 C C . GLY A 1 926 ? -12.365 -26.810 33.838 1.00 84.19 926 GLY A C 1
ATOM 7396 O O . GLY A 1 926 ? -12.347 -26.858 35.070 1.00 84.19 926 GLY A O 1
ATOM 7397 N N . ARG A 1 927 ? -11.284 -26.466 33.116 1.00 85.56 927 ARG A N 1
ATOM 7398 C CA . ARG A 1 927 ? -9.998 -26.047 33.699 1.00 85.56 927 ARG A CA 1
ATOM 7399 C C . ARG A 1 927 ? -10.010 -24.616 34.232 1.00 85.56 927 ARG A C 1
ATOM 7401 O O . ARG A 1 927 ? -9.456 -24.386 35.301 1.00 85.56 927 ARG A O 1
ATOM 7408 N N . CYS A 1 928 ? -10.581 -23.668 33.484 1.00 88.62 928 CYS A N 1
ATOM 7409 C CA . CYS A 1 928 ? -10.387 -22.235 33.744 1.00 88.62 928 CYS A CA 1
ATOM 7410 C C . CYS A 1 928 ? -11.668 -21.382 33.771 1.00 88.62 928 CYS A C 1
ATOM 7412 O O . CYS A 1 928 ? -11.593 -20.198 34.100 1.00 88.62 928 CYS A O 1
ATOM 7414 N N . PHE A 1 929 ? -12.836 -21.956 33.467 1.00 91.38 929 PHE A N 1
ATOM 7415 C CA . PHE A 1 929 ? -14.119 -21.265 33.609 1.00 91.38 929 PHE A CA 1
ATOM 7416 C C . PHE A 1 929 ? -14.585 -21.260 35.079 1.00 91.38 929 PHE A C 1
ATOM 7418 O O . PHE A 1 929 ? -14.255 -22.158 35.861 1.00 91.38 929 PHE A O 1
ATOM 7425 N N . SER A 1 930 ? -15.381 -20.257 35.446 1.00 82.25 930 SER A N 1
ATOM 7426 C CA . SER A 1 930 ? -16.103 -20.147 36.716 1.00 82.25 930 SER A CA 1
ATOM 7427 C C . SER A 1 930 ? -17.604 -20.381 36.525 1.00 82.25 930 SER A C 1
ATOM 7429 O O . SER A 1 930 ? -18.115 -20.389 35.403 1.00 82.25 930 SER A O 1
ATOM 7431 N N . GLU A 1 931 ? -18.310 -20.596 37.630 1.00 76.44 931 GLU A N 1
ATOM 7432 C CA . GLU A 1 931 ? -19.771 -20.732 37.657 1.00 76.44 931 GLU A CA 1
ATOM 7433 C C . GLU A 1 931 ? -20.441 -19.366 37.382 1.00 76.44 931 GLU A C 1
ATOM 7435 O O . GLU A 1 931 ? -19.811 -18.325 37.615 1.00 76.44 931 GLU A O 1
ATOM 7440 N N . PRO A 1 932 ? -21.658 -19.336 36.810 1.00 68.44 932 PRO A N 1
ATOM 7441 C CA . PRO A 1 932 ? -22.440 -18.111 36.670 1.00 68.44 932 PRO A CA 1
ATOM 7442 C C . PRO A 1 932 ? -23.006 -17.664 38.026 1.00 68.44 932 PRO A C 1
ATOM 7444 O O . PRO A 1 932 ? -23.392 -18.495 38.844 1.00 68.44 932 PRO A O 1
ATOM 7447 N N . GLU A 1 933 ? -23.079 -16.353 38.255 1.00 59.56 933 GLU A N 1
ATOM 7448 C CA . GLU A 1 933 ? -23.764 -15.782 39.424 1.00 59.56 933 GLU A CA 1
ATOM 7449 C C . GLU A 1 933 ? -25.302 -15.855 39.190 1.00 59.56 933 GLU A C 1
ATOM 7451 O O . GLU A 1 933 ? -25.756 -15.719 38.051 1.00 59.56 933 GLU A O 1
ATOM 7456 N N . GLU A 1 934 ? -26.093 -16.189 40.223 1.00 50.81 934 GLU A N 1
ATOM 7457 C CA . GLU A 1 934 ? -27.486 -16.683 40.091 1.00 50.81 934 GLU A CA 1
ATOM 7458 C C . GLU A 1 934 ? -28.541 -15.632 39.666 1.00 50.81 934 GLU A C 1
ATOM 7460 O O . GLU A 1 934 ? -28.401 -14.433 39.908 1.00 50.81 934 GLU A O 1
ATOM 7465 N N . SER A 1 935 ? -29.652 -16.108 39.079 1.00 46.50 935 SER A N 1
ATOM 7466 C CA . SER A 1 935 ? -30.829 -15.306 38.698 1.00 46.50 935 SER A CA 1
ATOM 7467 C C . SER A 1 935 ? -31.519 -14.654 39.901 1.00 46.50 935 SER A C 1
ATOM 7469 O O . SER A 1 935 ? -31.679 -15.285 40.947 1.00 46.50 935 SER A O 1
ATOM 7471 N N . PHE A 1 936 ? -31.978 -13.411 39.741 1.00 51.62 936 PHE A N 1
ATOM 7472 C CA . PHE A 1 936 ? -32.225 -12.518 40.871 1.00 51.62 936 PHE A CA 1
ATOM 7473 C C . PHE A 1 936 ? -33.664 -11.986 40.956 1.00 51.62 936 PHE A C 1
ATOM 7475 O O . PHE A 1 936 ? -33.974 -10.929 40.403 1.00 51.62 936 PHE A O 1
ATOM 7482 N N . CYS A 1 937 ? -34.501 -12.657 41.753 1.00 53.47 937 CYS A N 1
ATOM 7483 C CA . CYS A 1 937 ? -35.828 -12.156 42.115 1.00 53.47 937 CYS A CA 1
ATOM 7484 C C . CYS A 1 937 ? -35.729 -10.786 42.799 1.00 53.47 937 CYS A C 1
ATOM 7486 O O . CYS A 1 937 ? -35.159 -10.649 43.889 1.00 53.47 937 CYS A O 1
ATOM 7488 N N . GLY A 1 938 ? -36.299 -9.763 42.164 1.00 54.59 938 GLY A N 1
ATOM 7489 C CA . GLY A 1 938 ? -36.274 -8.388 42.646 1.00 54.59 938 GLY A CA 1
ATOM 7490 C C . GLY A 1 938 ? -35.618 -7.377 41.700 1.00 54.59 938 GLY A C 1
ATOM 7491 O O . GLY A 1 938 ? -35.335 -6.255 42.143 1.00 54.59 938 GLY A O 1
ATOM 7492 N N . ASN A 1 939 ? -35.378 -7.740 40.437 1.00 53.50 939 ASN A N 1
ATOM 7493 C CA . ASN A 1 939 ? -34.823 -6.900 39.371 1.00 53.50 939 ASN A CA 1
ATOM 7494 C C . ASN A 1 939 ? -35.894 -6.264 38.438 1.00 53.50 939 ASN A C 1
ATOM 7496 O O . ASN A 1 939 ? -35.544 -5.492 37.539 1.00 53.50 939 ASN A O 1
ATOM 7500 N N . LEU A 1 940 ? -37.187 -6.513 38.712 1.00 53.88 940 LEU A N 1
ATOM 7501 C CA . LEU A 1 940 ? -38.398 -6.123 37.959 1.00 53.88 940 LEU A CA 1
ATOM 7502 C C . LEU A 1 940 ? -38.611 -6.860 36.621 1.00 53.88 940 LEU A C 1
ATOM 7504 O O . LEU A 1 940 ? -39.397 -6.398 35.778 1.00 53.88 940 LEU A O 1
ATOM 7508 N N . ARG A 1 941 ? -37.951 -8.000 36.412 1.00 55.12 941 ARG A N 1
ATOM 7509 C CA . ARG A 1 941 ? -38.057 -8.816 35.202 1.00 55.12 941 ARG A CA 1
ATOM 7510 C C . ARG A 1 941 ? -38.298 -10.269 35.589 1.00 55.12 941 ARG A C 1
ATOM 7512 O O . ARG A 1 941 ? -37.505 -10.859 36.292 1.00 55.12 941 ARG A O 1
ATOM 7519 N N . VAL A 1 942 ? -39.371 -10.843 35.052 1.00 59.50 942 VAL A N 1
ATOM 7520 C CA . VAL A 1 942 ? -39.705 -12.257 35.254 1.00 59.50 942 VAL A CA 1
ATOM 7521 C C . VAL A 1 942 ? -38.667 -13.120 34.536 1.00 59.50 942 VAL A C 1
ATOM 7523 O O . VAL A 1 942 ? -38.631 -13.137 33.302 1.00 59.50 942 VAL A O 1
ATOM 7526 N N . GLU A 1 943 ? -37.818 -13.805 35.298 1.00 58.16 943 GLU A N 1
ATOM 7527 C CA . GLU A 1 943 ? -36.740 -14.658 34.786 1.00 58.16 943 GLU A CA 1
ATOM 7528 C C . GLU A 1 943 ? -36.804 -16.070 35.392 1.00 58.16 943 GLU A C 1
ATOM 7530 O O . GLU A 1 943 ? -37.285 -16.273 36.504 1.00 58.16 943 GLU A O 1
ATOM 7535 N N . GLY A 1 944 ? -36.346 -17.081 34.644 1.00 61.53 944 GLY A N 1
ATOM 7536 C CA . GLY A 1 944 ? -36.367 -18.478 35.094 1.00 61.53 944 GLY A CA 1
ATOM 7537 C C . GLY A 1 944 ? -37.766 -18.962 35.499 1.00 61.53 944 GLY A C 1
ATOM 7538 O O . GLY A 1 944 ? -38.660 -19.074 34.660 1.00 61.53 944 GLY A O 1
ATOM 7539 N N . ASP A 1 945 ? -37.938 -19.253 36.789 1.00 60.28 945 ASP A N 1
ATOM 7540 C CA . ASP A 1 945 ? -39.133 -19.891 37.359 1.00 60.28 945 ASP A CA 1
ATOM 7541 C C . ASP A 1 945 ? -40.221 -18.893 37.806 1.00 60.28 945 ASP A C 1
ATOM 7543 O O . ASP A 1 945 ? -41.257 -19.287 38.359 1.00 60.28 945 ASP A O 1
ATOM 7547 N N . GLU A 1 946 ? -39.972 -17.593 37.692 1.00 70.56 946 GLU A N 1
ATOM 7548 C CA . GLU A 1 946 ? -40.809 -16.533 38.255 1.00 70.56 946 GLU A CA 1
ATOM 7549 C C . GLU A 1 946 ? -42.176 -16.399 37.553 1.00 70.56 946 GLU A C 1
ATOM 7551 O O . GLU A 1 946 ? -42.378 -16.834 36.422 1.00 70.56 946 GLU A O 1
ATOM 7556 N N . GLN A 1 947 ? -43.164 -15.808 38.237 1.00 72.12 947 GLN A N 1
ATOM 7557 C CA . GLN A 1 947 ? -44.493 -15.503 37.664 1.00 72.12 947 GLN A CA 1
ATOM 7558 C C . GLN A 1 947 ? -44.781 -13.996 37.581 1.00 72.12 947 GLN A C 1
ATOM 7560 O O . GLN A 1 947 ? -45.735 -13.581 36.925 1.00 72.12 947 GLN A O 1
ATOM 7565 N N . CYS A 1 948 ? -43.995 -13.196 38.293 1.00 71.06 948 CYS A N 1
ATOM 7566 C CA . CYS A 1 948 ? -44.010 -11.740 38.353 1.00 71.06 948 CYS A CA 1
ATOM 7567 C C . CYS A 1 948 ? -42.750 -11.307 39.113 1.00 71.06 948 CYS A C 1
ATOM 7569 O O . CYS A 1 948 ? -42.198 -12.107 39.859 1.00 71.06 948 CYS A O 1
ATOM 7571 N N . ASP A 1 949 ? -42.343 -10.050 39.000 1.00 68.38 949 ASP A N 1
ATOM 7572 C CA . ASP A 1 949 ? -41.307 -9.459 39.841 1.00 68.38 949 ASP A CA 1
ATOM 7573 C C . ASP A 1 949 ? -41.662 -7.994 40.160 1.00 68.38 949 ASP A C 1
ATOM 7575 O O . ASP A 1 949 ? -41.660 -7.122 39.282 1.00 68.38 949 ASP A O 1
ATOM 7579 N N . ALA A 1 950 ? -41.966 -7.724 41.435 1.00 66.12 950 ALA A N 1
ATOM 7580 C CA . ALA A 1 950 ? -42.283 -6.394 41.969 1.00 66.12 950 ALA A CA 1
ATOM 7581 C C . ALA A 1 950 ? -41.052 -5.508 42.257 1.00 66.12 950 ALA A C 1
ATOM 7583 O O . ALA A 1 950 ? -41.202 -4.317 42.568 1.00 66.12 950 ALA A O 1
ATOM 7584 N N . GLY A 1 951 ? -39.844 -6.059 42.147 1.00 55.88 951 GLY A N 1
ATOM 7585 C CA . GLY A 1 951 ? -38.610 -5.494 42.674 1.00 55.88 951 GLY A CA 1
ATOM 7586 C C . GLY A 1 951 ? -38.329 -5.965 44.107 1.00 55.88 951 GLY A C 1
ATOM 7587 O O . GLY A 1 951 ? -39.235 -6.333 44.850 1.00 55.88 951 GLY A O 1
ATOM 7588 N N . LEU A 1 952 ? -37.057 -5.917 44.516 1.00 43.16 952 LEU A N 1
ATOM 7589 C CA . LEU A 1 952 ? -36.554 -6.593 45.726 1.00 43.16 952 LEU A CA 1
ATOM 7590 C C . LEU A 1 952 ? -37.296 -6.270 47.035 1.00 43.16 952 LEU A C 1
ATOM 7592 O O . LEU A 1 952 ? -37.381 -7.095 47.947 1.00 43.16 952 LEU A O 1
ATOM 7596 N N . LEU A 1 953 ? -37.840 -5.063 47.165 1.00 42.16 953 LEU A N 1
ATOM 7597 C CA . LEU A 1 953 ? -38.736 -4.770 48.273 1.00 42.16 953 LEU A CA 1
ATOM 7598 C C . LEU A 1 953 ? -40.115 -5.358 47.965 1.00 42.16 953 LEU A C 1
ATOM 7600 O O . LEU A 1 953 ? -41.008 -4.652 47.505 1.00 42.16 953 LEU A O 1
ATOM 7604 N N . GLY A 1 954 ? -40.296 -6.632 48.334 1.00 42.03 954 GLY A N 1
ATOM 7605 C CA . GLY A 1 954 ? -41.590 -7.318 48.457 1.00 42.03 954 GLY A CA 1
ATOM 7606 C C . GLY A 1 954 ? -42.501 -6.741 49.556 1.00 42.03 954 GLY A C 1
ATOM 7607 O O . GLY A 1 954 ? -43.211 -7.480 50.238 1.00 42.03 954 GLY A O 1
ATOM 7608 N N . THR A 1 955 ? -42.440 -5.424 49.760 1.00 39.53 955 THR A N 1
ATOM 7609 C CA . THR A 1 955 ? -43.364 -4.600 50.538 1.00 39.53 955 THR A CA 1
ATOM 7610 C C . THR A 1 955 ? -44.547 -4.201 49.668 1.00 39.53 955 THR A C 1
ATOM 7612 O O . THR A 1 955 ? -44.412 -3.981 48.467 1.00 39.53 955 THR A O 1
ATOM 7615 N N . GLU A 1 956 ? -45.711 -4.072 50.286 1.00 44.69 956 GLU A N 1
ATOM 7616 C CA . GLU A 1 956 ? -47.030 -4.164 49.647 1.00 44.69 956 GLU A CA 1
ATOM 7617 C C . GLU A 1 956 ? -47.462 -2.887 48.883 1.00 44.69 956 GLU A C 1
ATOM 7619 O O . GLU A 1 956 ? -48.629 -2.726 48.541 1.00 44.69 956 GLU A O 1
ATOM 7624 N N . ASP A 1 957 ? -46.510 -1.995 48.585 1.00 50.81 957 ASP A N 1
ATOM 7625 C CA . ASP A 1 957 ? -46.742 -0.568 48.316 1.00 50.81 957 ASP A CA 1
ATOM 7626 C C . ASP A 1 957 ? -46.555 -0.129 46.843 1.00 50.81 957 ASP A C 1
ATOM 7628 O O . ASP A 1 957 ? -46.675 1.059 46.539 1.00 50.81 957 ASP A O 1
ATOM 7632 N N . ASN A 1 958 ? -46.205 -1.026 45.908 1.00 54.78 958 ASN A N 1
ATOM 7633 C CA . ASN A 1 958 ? -45.942 -0.625 44.506 1.00 54.78 958 ASN A CA 1
ATOM 7634 C C . ASN A 1 958 ? -46.446 -1.601 43.432 1.00 54.78 958 ASN A C 1
ATOM 7636 O O . ASN A 1 958 ? -46.794 -1.153 42.341 1.00 54.78 958 ASN A O 1
ATOM 7640 N N . ASP A 1 959 ? -46.501 -2.898 43.724 1.00 65.25 959 ASP A N 1
ATOM 7641 C CA . ASP A 1 959 ? -47.195 -3.908 42.920 1.00 65.25 959 ASP A CA 1
ATOM 7642 C C . ASP A 1 959 ? -47.839 -4.904 43.892 1.00 65.25 959 ASP A C 1
ATOM 7644 O O . ASP A 1 959 ? -47.186 -5.817 44.397 1.00 65.25 959 ASP A O 1
ATOM 7648 N N . GLY A 1 960 ? -49.118 -4.686 44.216 1.00 73.00 960 GLY A N 1
ATOM 7649 C CA . GLY A 1 960 ? -49.859 -5.515 45.176 1.00 73.00 960 GLY A CA 1
ATOM 7650 C C . GLY A 1 960 ? -50.113 -6.947 44.690 1.00 73.00 960 GLY A C 1
ATOM 7651 O O . GLY A 1 960 ? -50.717 -7.744 45.403 1.00 73.00 960 GLY A O 1
ATOM 7652 N N . CYS A 1 961 ? -49.673 -7.274 43.477 1.00 83.69 961 CYS A N 1
ATOM 7653 C CA . CYS A 1 961 ? -50.034 -8.479 42.753 1.00 83.69 961 CYS A CA 1
ATOM 7654 C C . CYS A 1 961 ? -48.959 -9.563 42.842 1.00 83.69 961 CYS A C 1
ATOM 7656 O O . CYS A 1 961 ? -49.238 -10.735 42.581 1.00 83.69 961 CYS A O 1
ATOM 7658 N N . CYS A 1 962 ? -47.742 -9.183 43.231 1.00 81.06 962 CYS A N 1
ATOM 7659 C CA . CYS A 1 962 ? -46.587 -10.065 43.310 1.00 81.06 962 CYS A CA 1
ATOM 7660 C C . CYS A 1 962 ? -46.088 -10.243 44.749 1.00 81.06 962 CYS A C 1
ATOM 7662 O O . CYS A 1 962 ? -46.175 -9.333 45.580 1.00 81.06 962 CYS A O 1
ATOM 7664 N N . ASP A 1 963 ? -45.600 -11.436 45.075 1.00 72.88 963 ASP A N 1
ATOM 7665 C CA . ASP A 1 963 ? -44.986 -11.735 46.363 1.00 72.88 963 ASP A CA 1
ATOM 7666 C C . ASP A 1 963 ? -43.459 -11.541 46.350 1.00 72.88 963 ASP A C 1
ATOM 7668 O O . ASP A 1 963 ? -42.824 -11.298 45.326 1.00 72.88 963 ASP A O 1
ATOM 7672 N N . LYS A 1 964 ? -42.866 -11.640 47.540 1.00 65.44 964 LYS A N 1
ATOM 7673 C CA . LYS A 1 964 ? -41.422 -11.496 47.785 1.00 65.44 964 LYS A CA 1
ATOM 7674 C C . LYS A 1 964 ? -40.547 -12.624 47.205 1.00 65.44 964 LYS A C 1
ATOM 7676 O O . LYS A 1 964 ? -39.335 -12.561 47.354 1.00 65.44 964 LYS A O 1
ATOM 7681 N N . ASN A 1 965 ? -41.158 -13.664 46.636 1.00 68.12 965 ASN A N 1
ATOM 7682 C CA . ASN A 1 965 ? -40.502 -14.808 46.003 1.00 68.12 965 ASN A CA 1
ATOM 7683 C C . ASN A 1 965 ? -40.772 -14.814 44.483 1.00 68.12 965 ASN A C 1
ATOM 7685 O O . ASN A 1 965 ? -40.656 -15.861 43.840 1.00 68.12 965 ASN A O 1
ATOM 7689 N N . CYS A 1 966 ? -41.197 -13.673 43.925 1.00 73.69 966 CYS A N 1
ATOM 7690 C CA . CYS A 1 966 ? -41.496 -13.496 42.510 1.00 73.69 966 CYS A CA 1
ATOM 7691 C C . CYS A 1 966 ? -42.586 -14.462 41.992 1.00 73.69 966 CYS A C 1
ATOM 7693 O O . CYS A 1 966 ? -42.546 -14.979 40.870 1.00 73.69 966 CYS A O 1
ATOM 7695 N N . LYS A 1 967 ? -43.601 -14.726 42.831 1.00 81.81 967 LYS A N 1
ATOM 7696 C CA . LYS A 1 967 ? -44.825 -15.464 42.478 1.00 81.81 967 LYS A CA 1
ATOM 7697 C C . LYS A 1 967 ? -46.054 -14.565 42.610 1.00 81.81 967 LYS A C 1
ATOM 7699 O O . LYS A 1 967 ? -46.137 -13.711 43.490 1.00 81.81 967 LYS A O 1
ATOM 7704 N N . LEU A 1 968 ? -47.048 -14.771 41.743 1.00 83.31 968 LEU A N 1
ATOM 7705 C CA . LEU A 1 968 ? -48.300 -14.012 41.806 1.00 83.31 968 LEU A CA 1
ATOM 7706 C C . LEU A 1 968 ? -49.044 -14.327 43.109 1.00 83.31 968 LEU A C 1
ATOM 7708 O O . LEU A 1 968 ? -49.206 -15.497 43.468 1.00 83.31 968 LEU A O 1
ATOM 7712 N N . ARG A 1 969 ? -49.570 -13.294 43.778 1.00 84.38 969 ARG A N 1
ATOM 7713 C CA . ARG A 1 969 ? -50.390 -13.402 44.997 1.00 84.38 969 ARG A CA 1
ATOM 7714 C C . ARG A 1 969 ? -51.791 -13.938 44.686 1.00 84.38 969 ARG A C 1
ATOM 7716 O O . ARG A 1 969 ? -52.803 -13.274 44.907 1.00 84.38 969 ARG A O 1
ATOM 7723 N N . ARG A 1 970 ? -51.875 -15.166 44.165 1.00 81.69 970 ARG A N 1
ATOM 7724 C CA . ARG A 1 970 ? -53.140 -15.823 43.782 1.00 81.69 970 ARG A CA 1
ATOM 7725 C C . ARG A 1 970 ? -54.109 -15.956 44.964 1.00 81.69 970 ARG A C 1
ATOM 7727 O O . ARG A 1 970 ? -55.318 -15.900 44.781 1.00 81.69 970 ARG A O 1
ATOM 7734 N N . ASN A 1 971 ? -53.578 -16.062 46.183 1.00 78.38 971 ASN A N 1
ATOM 7735 C CA . ASN A 1 971 ? -54.329 -16.026 47.443 1.00 78.38 971 ASN A CA 1
ATOM 7736 C C . ASN A 1 971 ? -54.980 -14.660 47.755 1.00 78.38 971 ASN A C 1
ATOM 7738 O O . ASN A 1 971 ? -55.939 -14.619 48.518 1.00 78.38 971 ASN A O 1
ATOM 7742 N N . GLN A 1 972 ? -54.486 -13.567 47.168 1.00 79.38 972 GLN A N 1
ATOM 7743 C CA . GLN A 1 972 ? -55.079 -12.223 47.208 1.00 79.38 972 GLN A CA 1
ATOM 7744 C C . GLN A 1 972 ? -55.824 -11.887 45.895 1.00 79.38 972 GLN A C 1
ATOM 7746 O O . GLN A 1 972 ? -56.188 -10.740 45.658 1.00 79.38 972 GLN A O 1
ATOM 7751 N N . GLY A 1 973 ? -56.073 -12.890 45.040 1.00 81.12 973 GLY A N 1
ATOM 7752 C CA . GLY A 1 973 ? -56.811 -12.751 43.781 1.00 81.12 973 GLY A CA 1
ATOM 7753 C C . GLY A 1 973 ? -55.983 -12.292 42.576 1.00 81.12 973 GLY A C 1
ATOM 7754 O O . GLY A 1 973 ? -56.560 -12.094 41.511 1.00 81.12 973 GLY A O 1
ATOM 7755 N N . ALA A 1 974 ? -54.661 -12.131 42.705 1.00 86.44 974 ALA A N 1
ATOM 7756 C CA . ALA A 1 974 ? -53.816 -11.649 41.612 1.00 86.44 974 ALA A CA 1
ATOM 7757 C C . ALA A 1 974 ? -53.666 -12.679 40.477 1.00 86.44 974 ALA A C 1
ATOM 7759 O O . ALA A 1 974 ? -53.256 -13.821 40.711 1.00 86.44 974 ALA A O 1
ATOM 7760 N N . VAL A 1 975 ? -53.953 -12.249 39.243 1.00 88.00 975 VAL A N 1
ATOM 7761 C CA . VAL A 1 975 ? -53.846 -13.059 38.008 1.00 88.00 975 VAL A CA 1
ATOM 7762 C C . VAL A 1 975 ? -52.835 -12.504 36.992 1.00 88.00 975 VAL A C 1
ATOM 7764 O O . VAL A 1 975 ? -52.553 -13.147 35.979 1.00 88.00 975 VAL A O 1
ATOM 7767 N N . CYS A 1 976 ? -52.272 -11.327 37.271 1.00 85.62 976 CYS A N 1
ATOM 7768 C CA . CYS A 1 976 ? -51.202 -10.659 36.528 1.00 85.62 976 CYS A CA 1
ATOM 7769 C C . CYS A 1 976 ? -50.462 -9.663 37.440 1.00 85.62 976 CYS A C 1
ATOM 7771 O O . CYS A 1 976 ? -50.892 -9.455 38.573 1.00 85.62 976 CYS A O 1
ATOM 7773 N N . SER A 1 977 ? -49.372 -9.051 36.957 1.00 83.94 977 SER A N 1
ATOM 7774 C CA . SER A 1 977 ? -48.649 -7.973 37.655 1.00 83.94 977 SER A CA 1
ATOM 7775 C C . SER A 1 977 ? -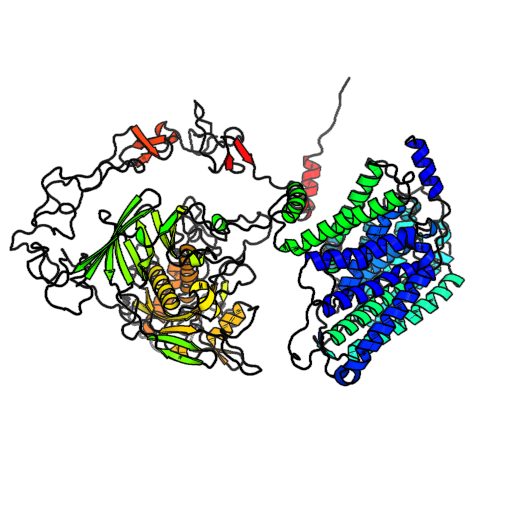48.802 -6.637 36.928 1.00 83.94 977 SER A C 1
ATOM 7777 O O . SER A 1 977 ? -48.551 -6.545 35.726 1.00 83.94 977 SER A O 1
ATOM 7779 N N . ASP A 1 978 ? -49.118 -5.580 37.676 1.00 76.88 978 ASP A N 1
ATOM 7780 C CA . ASP A 1 978 ? -49.280 -4.219 37.147 1.00 76.88 978 ASP A CA 1
ATOM 7781 C C . ASP A 1 978 ? -47.959 -3.609 36.622 1.00 76.88 978 ASP A C 1
ATOM 7783 O O . ASP A 1 978 ? -47.977 -2.620 35.885 1.00 76.88 978 ASP A O 1
ATOM 7787 N N . LYS A 1 979 ? -46.790 -4.154 37.002 1.00 71.75 979 LYS A N 1
ATOM 7788 C CA . LYS A 1 979 ? -45.466 -3.678 36.545 1.00 71.75 979 LYS A CA 1
ATOM 7789 C C . LYS A 1 979 ? -44.879 -4.490 35.398 1.00 71.75 979 LYS A C 1
ATOM 7791 O O . LYS A 1 979 ? -44.193 -3.920 34.540 1.00 71.75 979 LYS A O 1
ATOM 7796 N N . ASN A 1 980 ? -45.098 -5.803 35.386 1.00 72.38 980 ASN A N 1
ATOM 7797 C CA . ASN A 1 980 ? -44.514 -6.675 34.368 1.00 72.38 980 ASN A CA 1
ATOM 7798 C C . ASN A 1 980 ? -45.448 -6.849 33.157 1.00 72.38 980 ASN A C 1
ATOM 7800 O O . ASN A 1 980 ? -44.957 -7.087 32.054 1.00 72.38 980 ASN A O 1
ATOM 7804 N N . SER A 1 981 ? -46.766 -6.690 33.328 1.00 81.94 981 SER A N 1
ATOM 7805 C CA . SER A 1 981 ? -47.775 -7.034 32.318 1.00 81.94 981 SER A CA 1
ATOM 7806 C C . SER A 1 981 ? -48.502 -5.797 31.744 1.00 81.94 981 SER A C 1
ATOM 7808 O O . SER A 1 981 ? -49.185 -5.094 32.486 1.00 81.94 981 SER A O 1
ATOM 7810 N N . PRO A 1 982 ? -48.428 -5.521 30.424 1.00 78.44 982 PRO A N 1
ATOM 7811 C CA . PRO A 1 982 ? -48.982 -4.296 29.825 1.00 78.44 982 PRO A CA 1
ATOM 7812 C C . PRO A 1 982 ? -50.520 -4.247 29.746 1.00 78.44 982 PRO A C 1
ATOM 7814 O O . PRO A 1 982 ? -51.064 -3.190 29.440 1.00 78.44 982 PRO A O 1
ATOM 7817 N N . CYS A 1 983 ? -51.215 -5.359 30.009 1.00 87.62 983 CYS A N 1
ATOM 7818 C CA . CYS A 1 983 ? -52.675 -5.433 30.123 1.00 87.62 983 CYS A CA 1
ATOM 7819 C C . CYS A 1 983 ? -53.141 -5.798 31.542 1.00 87.62 983 CYS A C 1
ATOM 7821 O O . CYS A 1 983 ? -54.178 -6.440 31.705 1.00 87.62 983 CYS A O 1
ATOM 7823 N N . CYS A 1 984 ? -52.393 -5.402 32.575 1.00 86.50 984 CYS A N 1
ATOM 7824 C CA . CYS A 1 984 ? -52.776 -5.594 33.973 1.00 86.50 984 CYS A CA 1
ATOM 7825 C C . CYS A 1 984 ? -53.045 -4.260 34.677 1.00 86.50 984 CYS A C 1
ATOM 7827 O O . CYS A 1 984 ? -52.326 -3.283 34.467 1.00 86.50 984 CYS A O 1
ATOM 7829 N N . GLN A 1 985 ? -54.099 -4.218 35.489 1.00 85.56 985 GLN A N 1
ATOM 7830 C CA . GLN A 1 985 ? -54.430 -3.079 36.335 1.00 85.56 985 GLN A CA 1
ATOM 7831 C C . GLN A 1 985 ? -55.104 -3.560 37.623 1.00 85.56 985 GLN A C 1
ATOM 7833 O O . GLN A 1 985 ? -56.129 -4.241 37.578 1.00 85.56 985 GLN A O 1
ATOM 7838 N N . ASN A 1 986 ? -54.566 -3.155 38.775 1.00 86.06 986 ASN A N 1
ATOM 7839 C CA . ASN A 1 986 ? -54.990 -3.609 40.097 1.00 86.06 986 ASN A CA 1
ATOM 7840 C C . ASN A 1 986 ? -55.019 -5.148 40.203 1.00 86.06 986 ASN A C 1
ATOM 7842 O O . ASN A 1 986 ? -55.970 -5.723 40.736 1.00 86.06 986 ASN A O 1
ATOM 7846 N N . CYS A 1 987 ? -53.991 -5.818 39.669 1.00 87.81 987 CYS A N 1
ATOM 7847 C CA . CYS A 1 987 ? -53.803 -7.277 39.726 1.00 87.81 987 CYS A CA 1
ATOM 7848 C C . CYS A 1 987 ? -54.804 -8.116 38.923 1.00 87.81 987 CYS A C 1
ATOM 7850 O O . CYS A 1 987 ? -54.778 -9.351 38.996 1.00 87.81 987 CYS A O 1
ATOM 7852 N N . GLN A 1 988 ? -55.672 -7.450 38.163 1.00 90.06 988 GLN A N 1
ATOM 7853 C CA . GLN A 1 988 ? -56.650 -8.035 37.257 1.00 90.06 988 GLN A CA 1
ATOM 7854 C C . GLN A 1 988 ? -56.329 -7.641 35.818 1.00 90.06 988 GLN A C 1
ATOM 7856 O O . GLN A 1 988 ? -55.687 -6.622 35.556 1.00 90.06 988 GLN A O 1
ATOM 7861 N N . TYR A 1 989 ? -56.804 -8.438 34.865 1.00 89.94 989 TYR A N 1
ATOM 7862 C CA . TYR A 1 989 ? -56.688 -8.085 33.455 1.00 89.94 989 TYR A CA 1
ATOM 7863 C C . TYR A 1 989 ? -57.471 -6.798 33.165 1.00 89.94 989 TYR A C 1
ATOM 7865 O O . TYR A 1 989 ? -58.628 -6.654 33.565 1.00 89.94 989 TYR A O 1
ATOM 7873 N N . MET A 1 990 ? -56.840 -5.864 32.452 1.00 86.19 990 MET A N 1
ATOM 7874 C CA . MET A 1 990 ? -57.483 -4.635 31.996 1.00 86.19 990 MET A CA 1
ATOM 7875 C C . MET A 1 990 ? -58.726 -4.965 31.160 1.00 86.19 990 MET A C 1
ATOM 7877 O O . MET A 1 990 ? -58.665 -5.876 30.326 1.00 86.19 990 MET A O 1
ATOM 7881 N N . PRO A 1 991 ? -59.838 -4.223 31.326 1.00 84.69 991 PRO A N 1
ATOM 7882 C CA . PRO A 1 991 ? -61.076 -4.495 30.607 1.00 84.69 991 PRO A CA 1
ATOM 7883 C C . PRO A 1 991 ? -60.885 -4.455 29.086 1.00 84.69 991 PRO A C 1
ATOM 7885 O O . PRO A 1 991 ? -60.014 -3.757 28.556 1.00 84.69 991 PRO A O 1
ATOM 7888 N N . VAL A 1 992 ? -61.731 -5.215 28.384 1.00 87.00 992 VAL A N 1
ATOM 7889 C CA . VAL A 1 992 ? -61.673 -5.374 26.925 1.00 87.00 992 VAL A CA 1
ATOM 7890 C C . VAL A 1 992 ? -61.629 -4.011 26.233 1.00 87.00 992 VAL A C 1
ATOM 7892 O O . VAL A 1 992 ? -62.494 -3.165 26.454 1.00 87.00 992 VAL A O 1
ATOM 7895 N N . GLY A 1 993 ? -60.640 -3.812 25.361 1.00 80.94 993 GLY A N 1
ATOM 7896 C CA . GLY A 1 993 ? -60.545 -2.620 24.519 1.00 80.94 993 GLY A CA 1
ATOM 7897 C C . GLY A 1 993 ? -59.582 -1.528 24.998 1.00 80.94 993 GLY A C 1
ATOM 7898 O O . GLY A 1 993 ? -59.384 -0.568 24.253 1.00 80.94 993 GLY A O 1
ATOM 7899 N N . VAL A 1 994 ? -58.935 -1.647 26.164 1.00 85.62 994 VAL A N 1
ATOM 7900 C CA . VAL A 1 994 ? -57.858 -0.713 26.565 1.00 85.62 994 VAL A CA 1
ATOM 7901 C C . VAL A 1 994 ? -56.664 -0.845 25.606 1.00 85.62 994 VAL A C 1
ATOM 7903 O O . VAL A 1 994 ? -56.198 -1.952 25.361 1.00 85.62 994 VAL A O 1
ATOM 7906 N N . LYS A 1 995 ? -56.174 0.262 25.027 1.00 80.12 995 LYS A N 1
ATOM 7907 C CA . LYS A 1 995 ? -55.030 0.257 24.090 1.00 80.12 995 LYS A CA 1
ATOM 7908 C C . LYS A 1 995 ? -53.727 -0.077 24.823 1.00 80.12 995 LYS A C 1
ATOM 7910 O O . LYS A 1 995 ? -53.409 0.578 25.809 1.00 80.12 995 LYS A O 1
ATOM 7915 N N . CYS A 1 996 ? -52.966 -1.030 24.284 1.00 81.06 996 CYS A N 1
ATOM 7916 C CA . CYS A 1 996 ? -51.683 -1.476 24.835 1.00 81.06 996 CYS A CA 1
ATOM 7917 C C . CYS A 1 996 ? -50.511 -1.457 23.830 1.00 81.06 996 CYS A C 1
ATOM 7919 O O . CYS A 1 996 ? -49.363 -1.451 24.265 1.00 81.06 996 CYS A O 1
ATOM 7921 N N . ARG A 1 997 ? -50.767 -1.377 22.511 1.00 76.25 997 ARG A N 1
ATOM 7922 C CA . ARG A 1 997 ? -49.768 -1.010 21.478 1.00 76.25 997 ARG A CA 1
ATOM 7923 C C . ARG A 1 997 ? -50.359 -0.009 20.485 1.00 76.25 997 ARG A C 1
ATOM 7925 O O . ARG A 1 997 ? -51.568 -0.004 20.243 1.00 76.25 997 ARG A O 1
ATOM 7932 N N . GLU A 1 998 ? -49.510 0.834 19.907 1.00 74.19 998 GLU A N 1
ATOM 7933 C CA . GLU A 1 998 ? -49.888 1.728 18.805 1.00 74.19 998 GLU A CA 1
ATOM 7934 C C . GLU A 1 998 ? -49.860 1.013 17.446 1.00 74.19 998 GLU A C 1
ATOM 7936 O O . GLU A 1 998 ? -49.342 -0.094 17.331 1.00 74.19 998 GLU A O 1
ATOM 7941 N N . ALA A 1 999 ? -50.452 1.636 16.425 1.00 76.38 999 ALA A N 1
ATOM 7942 C CA . ALA A 1 999 ? -50.518 1.085 15.074 1.00 76.38 999 ALA A CA 1
ATOM 7943 C C . ALA A 1 999 ? -49.236 1.399 14.282 1.00 76.38 999 ALA A C 1
ATOM 7945 O O . ALA A 1 999 ? -48.817 2.556 14.211 1.00 76.38 999 ALA A O 1
ATOM 7946 N N . GLN A 1 1000 ? -48.653 0.390 13.636 1.00 71.25 1000 GLN A N 1
ATOM 7947 C CA . GLN A 1 1000 ? -47.446 0.498 12.821 1.00 71.25 1000 GLN A CA 1
ATOM 7948 C C . GLN A 1 1000 ? -47.768 0.277 11.333 1.00 71.25 1000 GLN A C 1
ATOM 7950 O O . GLN A 1 1000 ? -47.937 -0.845 10.855 1.00 71.25 1000 GLN A O 1
ATOM 7955 N N . TYR A 1 1001 ? -47.835 1.375 10.576 1.00 67.12 1001 TYR A N 1
ATOM 7956 C CA . TYR A 1 1001 ? -48.205 1.360 9.153 1.00 67.12 1001 TYR A CA 1
ATOM 7957 C C . TYR A 1 1001 ? -47.133 0.753 8.232 1.00 67.12 1001 TYR A C 1
ATOM 7959 O O . TYR A 1 1001 ? -47.462 0.213 7.179 1.00 67.12 1001 TYR A O 1
ATOM 7967 N N . SER A 1 1002 ? -45.855 0.798 8.617 1.00 58.78 1002 SER A N 1
ATOM 7968 C CA . SER A 1 1002 ? -44.753 0.191 7.855 1.00 58.78 1002 SER A CA 1
ATOM 7969 C C . SER A 1 1002 ? -44.795 -1.340 7.870 1.00 58.78 1002 SER A C 1
ATOM 7971 O O . SER A 1 1002 ? -44.531 -1.966 6.846 1.00 58.78 1002 SER A O 1
ATOM 7973 N N . THR A 1 1003 ? -45.160 -1.933 9.009 1.00 62.59 1003 THR A N 1
ATOM 7974 C CA . THR A 1 1003 ? -45.158 -3.383 9.273 1.00 62.59 1003 THR A CA 1
ATOM 7975 C C . THR A 1 1003 ? -46.538 -4.037 9.137 1.00 62.59 1003 THR A C 1
ATOM 7977 O O . THR A 1 1003 ? -46.631 -5.260 9.204 1.00 62.59 1003 THR A O 1
ATOM 7980 N N . CYS A 1 1004 ? -47.590 -3.257 8.853 1.00 74.06 1004 CYS A N 1
ATOM 7981 C CA . CYS A 1 1004 ? -48.983 -3.707 8.719 1.00 74.06 1004 CYS A CA 1
ATOM 7982 C C . CYS A 1 1004 ? -49.648 -4.201 10.013 1.00 74.06 1004 CYS A C 1
ATOM 7984 O O . CYS A 1 1004 ? -50.527 -5.069 9.977 1.00 74.06 1004 CYS A O 1
ATOM 7986 N N . GLU A 1 1005 ? -49.291 -3.607 11.149 1.00 78.62 1005 GLU A N 1
ATOM 7987 C CA . GLU A 1 1005 ? -49.831 -3.957 12.464 1.00 78.62 1005 GLU A CA 1
ATOM 7988 C C . GLU A 1 1005 ? -50.783 -2.871 12.997 1.00 78.62 1005 GLU A C 1
ATOM 7990 O O . GLU A 1 1005 ? -50.393 -1.717 13.158 1.00 78.62 1005 GLU A O 1
ATOM 7995 N N . GLN A 1 1006 ? -52.045 -3.208 13.287 1.00 81.62 1006 GLN A N 1
ATOM 7996 C CA . GLN A 1 1006 ? -52.986 -2.281 13.933 1.00 81.62 1006 GLN A CA 1
ATOM 7997 C C . GLN A 1 1006 ? -52.608 -2.013 15.394 1.00 81.62 1006 GLN A C 1
ATOM 7999 O O . GLN A 1 1006 ? -51.795 -2.701 15.999 1.00 81.62 1006 GLN A O 1
ATOM 8004 N N . GLU A 1 1007 ? -53.284 -1.043 16.004 1.00 82.50 1007 GLU A N 1
ATOM 8005 C CA . GLU A 1 1007 ? -53.282 -0.900 17.456 1.00 82.50 1007 GLU A CA 1
ATOM 8006 C C . GLU A 1 1007 ? -53.768 -2.184 18.153 1.00 82.50 1007 GLU A C 1
ATOM 8008 O O . GLU A 1 1007 ? -54.863 -2.685 17.890 1.00 82.50 1007 GLU A O 1
ATOM 8013 N N . ALA A 1 1008 ? -52.971 -2.698 19.090 1.00 82.62 1008 ALA A N 1
ATOM 8014 C CA . ALA A 1 1008 ? -53.381 -3.804 19.945 1.00 82.62 1008 ALA A CA 1
ATOM 8015 C C . ALA A 1 1008 ? -54.142 -3.284 21.172 1.00 82.62 1008 ALA A C 1
ATOM 8017 O O . ALA A 1 1008 ? -53.777 -2.268 21.781 1.00 82.62 1008 ALA A O 1
ATOM 8018 N N . ARG A 1 1009 ? -55.195 -4.009 21.557 1.00 86.50 1009 ARG A N 1
ATOM 8019 C CA . ARG A 1 1009 ? -56.047 -3.699 22.710 1.00 86.50 1009 ARG A CA 1
ATOM 8020 C C . ARG A 1 1009 ? -56.197 -4.922 23.606 1.00 86.50 1009 ARG A C 1
ATOM 8022 O O . ARG A 1 1009 ? -56.335 -6.030 23.103 1.00 86.50 1009 ARG A O 1
ATOM 8029 N N . CYS A 1 1010 ? -56.201 -4.713 24.917 1.00 86.62 1010 CYS A N 1
ATOM 8030 C CA . CYS A 1 1010 ? -56.320 -5.766 25.918 1.00 86.62 1010 CYS A CA 1
ATOM 8031 C C . CYS A 1 1010 ? -57.600 -6.591 25.730 1.00 86.62 1010 CYS A C 1
ATOM 8033 O O . CYS A 1 1010 ? -58.674 -6.047 25.459 1.00 86.62 1010 CYS A O 1
ATOM 8035 N N . THR A 1 1011 ? -57.480 -7.909 25.896 1.00 84.06 1011 THR A N 1
ATOM 8036 C CA . THR A 1 1011 ? -58.552 -8.890 25.657 1.00 84.06 1011 THR A CA 1
ATOM 8037 C C . THR A 1 1011 ? -59.461 -9.132 26.864 1.00 84.06 1011 THR A C 1
ATOM 8039 O O . THR A 1 1011 ? -60.407 -9.907 26.760 1.00 84.06 1011 THR A O 1
ATOM 8042 N N . GLY A 1 1012 ? -59.185 -8.519 28.021 1.00 83.12 1012 GLY A N 1
ATOM 8043 C CA . GLY A 1 1012 ? -59.932 -8.739 29.268 1.00 83.12 1012 GLY A CA 1
ATOM 8044 C C . GLY A 1 1012 ? -59.645 -10.059 29.993 1.00 83.12 1012 GLY A C 1
ATOM 8045 O O . GLY A 1 1012 ? -60.180 -10.271 31.076 1.00 83.12 1012 GLY A O 1
ATOM 8046 N N . ASN A 1 1013 ? -58.823 -10.947 29.423 1.00 84.38 1013 ASN A N 1
ATOM 8047 C CA . ASN A 1 1013 ? -58.584 -12.300 29.945 1.00 84.38 1013 ASN A CA 1
ATOM 8048 C C . ASN A 1 1013 ? -57.106 -12.751 29.953 1.00 84.38 1013 ASN A C 1
ATOM 8050 O O . ASN A 1 1013 ? -56.834 -13.884 30.343 1.00 84.38 1013 ASN A O 1
ATOM 8054 N N . HIS A 1 1014 ? -56.167 -11.894 29.537 1.00 80.75 1014 HIS A N 1
ATOM 8055 C CA . HIS A 1 1014 ? -54.728 -12.170 29.555 1.00 80.75 1014 HIS A CA 1
ATOM 8056 C C . HIS A 1 1014 ? -53.925 -10.942 30.011 1.00 80.75 1014 HIS A C 1
ATOM 8058 O O . HIS A 1 1014 ? -54.336 -9.799 29.815 1.00 80.75 1014 HIS A O 1
ATOM 8064 N N . ALA A 1 1015 ? -52.768 -11.202 30.629 1.00 78.00 1015 ALA A N 1
ATOM 8065 C CA . ALA A 1 1015 ? -51.851 -10.192 31.165 1.00 78.00 1015 ALA A CA 1
ATOM 8066 C C . ALA A 1 1015 ? -51.053 -9.474 30.061 1.00 78.00 1015 ALA A C 1
ATOM 8068 O O . ALA A 1 1015 ? -50.691 -8.299 30.166 1.00 78.00 1015 ALA A O 1
ATOM 8069 N N . GLU A 1 1016 ? -50.748 -10.223 29.009 1.00 77.81 1016 GLU A N 1
ATOM 8070 C CA . GLU A 1 1016 ? -49.989 -9.774 27.856 1.00 77.81 1016 GLU A CA 1
ATOM 8071 C C . GLU A 1 1016 ? -50.872 -8.943 26.928 1.00 77.81 1016 GLU A C 1
ATOM 8073 O O . GLU A 1 1016 ? -52.060 -9.214 26.746 1.00 77.81 1016 GLU A O 1
ATOM 8078 N N . CYS A 1 1017 ? -50.273 -7.931 26.306 1.00 79.50 1017 CYS A N 1
ATOM 8079 C CA . CYS A 1 1017 ? -50.918 -7.247 25.200 1.00 79.50 1017 CYS A CA 1
ATOM 8080 C C . CYS A 1 1017 ? -50.964 -8.225 24.020 1.00 79.50 1017 CYS A C 1
ATOM 8082 O O . CYS A 1 1017 ? -49.891 -8.693 23.617 1.00 79.50 1017 CYS A O 1
ATOM 8084 N N . PRO A 1 1018 ? -52.152 -8.560 23.481 1.00 80.31 1018 PRO A N 1
ATOM 8085 C CA . PRO A 1 1018 ? -52.256 -9.517 22.390 1.00 80.31 1018 PRO A CA 1
ATOM 8086 C C . PRO A 1 1018 ? -51.466 -9.025 21.181 1.00 80.31 1018 PRO A C 1
ATOM 8088 O O . PRO A 1 1018 ? -51.224 -7.825 21.019 1.00 80.31 1018 PRO A O 1
ATOM 8091 N N . LYS A 1 1019 ? -51.093 -9.956 20.299 1.00 75.75 1019 LYS A N 1
ATOM 8092 C CA . LYS A 1 1019 ? -50.469 -9.586 19.032 1.00 75.75 1019 LYS A CA 1
ATOM 8093 C C . LYS A 1 1019 ? -51.366 -8.592 18.287 1.00 75.75 1019 LYS A C 1
ATOM 8095 O O . LYS A 1 1019 ? -52.571 -8.812 18.164 1.00 75.75 1019 LYS A O 1
ATOM 8100 N N . SER A 1 1020 ? -50.751 -7.519 17.801 1.00 80.81 1020 SER A N 1
ATOM 8101 C CA . SER A 1 1020 ? -51.374 -6.497 16.970 1.00 80.81 1020 SER A CA 1
ATOM 8102 C C . SER A 1 1020 ? -52.206 -7.146 15.854 1.00 80.81 1020 SER A C 1
ATOM 8104 O O . SER A 1 1020 ? -51.669 -7.980 15.116 1.00 80.81 1020 SER A O 1
ATOM 8106 N N . PRO A 1 1021 ? -53.505 -6.821 15.716 1.00 80.94 1021 PRO A N 1
ATOM 8107 C CA . PRO A 1 1021 ? -54.292 -7.354 14.618 1.00 80.94 1021 PRO A CA 1
ATOM 8108 C C . PRO A 1 1021 ? -53.725 -6.874 13.279 1.00 80.94 1021 PRO A C 1
ATOM 8110 O O . PRO A 1 1021 ? -53.176 -5.779 13.175 1.00 80.94 1021 PRO A O 1
ATOM 8113 N N . ALA A 1 1022 ? -53.884 -7.688 12.240 1.00 80.31 1022 ALA A N 1
ATOM 8114 C CA . ALA A 1 1022 ? -53.517 -7.325 10.877 1.00 80.31 1022 ALA A CA 1
ATOM 8115 C C . ALA A 1 1022 ? -54.158 -5.994 10.458 1.00 80.31 1022 ALA A C 1
ATOM 8117 O O . ALA A 1 1022 ? -55.376 -5.847 10.577 1.00 80.31 1022 ALA A O 1
ATOM 8118 N N . MET A 1 1023 ? -53.382 -5.036 9.936 1.00 82.50 1023 MET A N 1
ATOM 8119 C CA . MET A 1 1023 ? -53.961 -3.888 9.224 1.00 82.50 1023 MET A CA 1
ATOM 8120 C C . MET A 1 1023 ? -54.851 -4.377 8.090 1.00 82.50 1023 MET A C 1
ATOM 8122 O O . MET A 1 1023 ? -54.549 -5.394 7.468 1.00 82.50 1023 MET A O 1
ATOM 8126 N N . ALA A 1 1024 ? -55.954 -3.658 7.859 1.00 83.06 1024 ALA A N 1
ATOM 8127 C CA . ALA A 1 1024 ? -56.942 -4.031 6.858 1.00 83.06 1024 ALA A CA 1
ATOM 8128 C C . ALA A 1 1024 ? -56.255 -4.296 5.510 1.00 83.06 1024 ALA A C 1
ATOM 8130 O O . ALA A 1 1024 ? -55.446 -3.482 5.052 1.00 83.06 1024 ALA A O 1
ATOM 8131 N N . ASP A 1 1025 ? -56.553 -5.439 4.900 1.00 83.12 1025 ASP A N 1
ATOM 8132 C CA . ASP A 1 1025 ? -55.921 -5.835 3.648 1.00 83.12 1025 ASP A CA 1
ATOM 8133 C C . ASP A 1 1025 ? -56.139 -4.760 2.565 1.00 83.12 1025 ASP A C 1
ATOM 8135 O O . ASP A 1 1025 ? -57.247 -4.253 2.388 1.00 83.12 1025 ASP A O 1
ATOM 8139 N N . GLY A 1 1026 ? -55.065 -4.369 1.873 1.00 78.31 1026 GLY A N 1
ATOM 8140 C CA . GLY A 1 1026 ? -55.054 -3.211 0.967 1.00 78.31 1026 GLY A CA 1
ATOM 8141 C C . GLY A 1 1026 ? -54.537 -1.901 1.587 1.00 78.31 1026 GLY A C 1
ATOM 8142 O O . GLY A 1 1026 ? -54.280 -0.952 0.848 1.00 78.31 1026 GLY A O 1
ATOM 8143 N N . THR A 1 1027 ? -54.325 -1.832 2.910 1.00 84.00 1027 THR A N 1
ATOM 8144 C CA . THR A 1 1027 ? -53.671 -0.677 3.571 1.00 84.00 1027 THR A CA 1
ATOM 8145 C C . THR A 1 1027 ? -52.259 -0.474 3.011 1.00 84.00 1027 THR A C 1
ATOM 8147 O O . THR A 1 1027 ? -51.498 -1.435 2.929 1.00 84.00 1027 THR A O 1
ATOM 8150 N N . ILE A 1 1028 ? -51.894 0.755 2.627 1.00 75.75 1028 ILE A N 1
ATOM 8151 C CA . ILE A 1 1028 ? -50.574 1.052 2.041 1.00 75.75 1028 ILE A CA 1
ATOM 8152 C C . ILE A 1 1028 ? -49.492 1.000 3.124 1.00 75.75 1028 ILE A C 1
ATOM 8154 O O . ILE A 1 1028 ? -49.602 1.678 4.145 1.00 75.75 1028 ILE A O 1
ATOM 8158 N N . CYS A 1 1029 ? -48.434 0.236 2.861 1.00 74.12 1029 CYS A N 1
ATOM 8159 C CA . CYS A 1 1029 ? -47.269 0.081 3.727 1.00 74.12 1029 CYS A CA 1
ATOM 8160 C C . CYS A 1 1029 ? -45.975 0.489 2.995 1.00 74.12 1029 CYS A C 1
ATOM 8162 O O . CYS A 1 1029 ? -46.008 1.270 2.036 1.00 74.12 1029 CYS A O 1
ATOM 8164 N N . GLN A 1 1030 ? -44.817 0.020 3.471 1.00 66.31 1030 GLN A N 1
ATOM 8165 C CA . GLN A 1 1030 ? -43.512 0.358 2.901 1.00 66.31 1030 GLN A CA 1
ATOM 8166 C C . GLN A 1 1030 ? -43.452 0.077 1.383 1.00 66.31 1030 GLN A C 1
ATOM 8168 O O . GLN A 1 1030 ? -44.025 -0.890 0.886 1.00 66.31 1030 GLN A O 1
ATOM 8173 N N . GLU A 1 1031 ? -42.786 0.963 0.633 1.00 62.69 1031 GLU A N 1
ATOM 8174 C CA . GLU A 1 1031 ? -42.596 0.849 -0.827 1.00 62.69 1031 GLU A CA 1
ATOM 8175 C C . GLU A 1 1031 ? -43.874 0.683 -1.680 1.00 62.69 1031 GLU A C 1
ATOM 8177 O O . GLU A 1 1031 ? -43.857 0.031 -2.724 1.00 62.69 1031 GLU A O 1
ATOM 8182 N N . ARG A 1 1032 ? -44.998 1.287 -1.265 1.00 70.19 1032 ARG A N 1
ATOM 8183 C CA . ARG A 1 1032 ? -46.318 1.107 -1.913 1.00 70.19 1032 ARG A CA 1
ATOM 8184 C C . ARG A 1 1032 ? -46.802 -0.351 -1.934 1.00 70.19 1032 ARG A C 1
ATOM 8186 O O . ARG A 1 1032 ? -47.711 -0.687 -2.696 1.00 70.19 1032 ARG A O 1
ATOM 8193 N N . GLY A 1 1033 ? -46.238 -1.206 -1.081 1.00 76.06 1033 GLY A N 1
ATOM 8194 C CA . GLY A 1 1033 ? -46.830 -2.494 -0.760 1.00 76.06 1033 GLY A CA 1
ATOM 8195 C C . GLY A 1 1033 ? -48.219 -2.328 -0.143 1.00 76.06 1033 GLY A C 1
ATOM 8196 O O . GLY A 1 1033 ? -48.605 -1.239 0.296 1.00 76.06 1033 GLY A O 1
ATOM 8197 N N . GLN A 1 1034 ? -48.968 -3.424 -0.093 1.00 86.00 1034 GLN A N 1
ATOM 8198 C CA . GLN A 1 1034 ? -50.241 -3.483 0.615 1.00 86.00 1034 GLN A CA 1
ATOM 8199 C C . GLN A 1 1034 ? -50.167 -4.506 1.734 1.00 86.00 1034 GLN A C 1
ATOM 8201 O O . GLN A 1 1034 ? -49.596 -5.586 1.581 1.00 86.00 1034 GLN A O 1
ATOM 8206 N N . CYS A 1 1035 ? -50.815 -4.202 2.848 1.00 82.19 1035 CYS A N 1
ATOM 8207 C CA . CYS A 1 1035 ? -51.052 -5.186 3.884 1.00 82.19 1035 CYS A CA 1
ATOM 8208 C C . CYS A 1 1035 ? -51.868 -6.358 3.324 1.00 82.19 1035 CYS A C 1
ATOM 8210 O O . CYS A 1 1035 ? -52.882 -6.145 2.655 1.00 82.19 1035 CYS A O 1
ATOM 8212 N N . ARG A 1 1036 ? -51.424 -7.588 3.599 1.00 79.69 1036 ARG A N 1
ATOM 8213 C CA . ARG A 1 1036 ? -52.247 -8.804 3.514 1.00 79.69 1036 ARG A CA 1
ATOM 8214 C C . ARG A 1 1036 ? -51.976 -9.676 4.728 1.00 79.69 1036 ARG A C 1
ATOM 8216 O O . ARG A 1 1036 ? -50.823 -10.021 4.988 1.00 79.69 1036 ARG A O 1
ATOM 8223 N N . GLY A 1 1037 ? -53.012 -10.009 5.493 1.00 78.38 1037 GLY A N 1
ATOM 8224 C CA . GLY A 1 1037 ? -52.888 -10.855 6.684 1.00 78.38 1037 GLY A CA 1
ATOM 8225 C C . GLY A 1 1037 ? -51.913 -10.311 7.738 1.00 78.38 1037 GLY A C 1
ATOM 8226 O O . GLY A 1 1037 ? -51.288 -11.090 8.456 1.00 78.38 1037 GLY A O 1
ATOM 8227 N N . GLY A 1 1038 ? -51.746 -8.985 7.812 1.00 73.38 1038 GLY A N 1
ATOM 8228 C CA . GLY A 1 1038 ? -50.878 -8.328 8.798 1.00 73.38 1038 GLY A CA 1
ATOM 8229 C C . GLY A 1 1038 ? -49.390 -8.372 8.466 1.00 73.38 1038 GLY A C 1
ATOM 8230 O O . GLY A 1 1038 ? -48.561 -8.234 9.358 1.00 73.38 1038 GLY A O 1
ATOM 8231 N N . LYS A 1 1039 ? -49.041 -8.585 7.195 1.00 75.62 1039 LYS A N 1
ATOM 8232 C CA . LYS A 1 1039 ? -47.686 -8.396 6.669 1.00 75.62 1039 LYS A CA 1
ATOM 8233 C C . LYS A 1 1039 ? -47.726 -7.411 5.512 1.00 75.62 1039 LYS A C 1
ATOM 8235 O O . LYS A 1 1039 ? -48.662 -7.447 4.712 1.00 75.62 1039 LYS A O 1
ATOM 8240 N N . CYS A 1 1040 ? -46.705 -6.565 5.407 1.00 75.38 1040 CYS A N 1
ATOM 8241 C CA . CYS A 1 1040 ? -46.518 -5.725 4.231 1.00 75.38 1040 CYS A CA 1
ATOM 8242 C C . CYS A 1 1040 ? -46.117 -6.607 3.043 1.00 75.38 1040 CYS A C 1
ATOM 8244 O O . CYS A 1 1040 ? -45.012 -7.147 3.011 1.00 75.38 1040 CYS A O 1
ATOM 8246 N N . VAL A 1 1041 ? -47.034 -6.800 2.093 1.00 81.06 1041 VAL A N 1
ATOM 8247 C CA . VAL A 1 1041 ? -46.768 -7.520 0.846 1.00 81.06 1041 VAL A CA 1
ATOM 8248 C C . VAL A 1 1041 ? -46.288 -6.501 -0.190 1.00 81.06 1041 VAL A C 1
ATOM 8250 O O . VAL A 1 1041 ? -47.024 -5.545 -0.459 1.00 81.06 1041 VAL A O 1
ATOM 8253 N N . PRO A 1 1042 ? -45.083 -6.659 -0.772 1.00 77.06 1042 PRO A N 1
ATOM 8254 C CA . PRO A 1 1042 ? -44.560 -5.708 -1.747 1.00 77.06 1042 PRO A CA 1
ATOM 8255 C C . PRO A 1 1042 ? -45.446 -5.614 -2.993 1.00 77.06 1042 PRO A C 1
ATOM 8257 O O . PRO A 1 1042 ? -46.228 -6.512 -3.307 1.00 77.06 1042 PRO A O 1
ATOM 8260 N N . TYR A 1 1043 ? -45.340 -4.489 -3.699 1.00 83.56 1043 TYR A N 1
ATOM 8261 C CA . TYR A 1 1043 ? -46.281 -4.093 -4.748 1.00 83.56 1043 TYR A CA 1
ATOM 8262 C C . TYR A 1 1043 ? -46.540 -5.175 -5.817 1.00 83.56 1043 TYR A C 1
ATOM 8264 O O . TYR A 1 1043 ? -47.702 -5.429 -6.134 1.00 83.56 1043 TYR A O 1
ATOM 8272 N N . CYS A 1 1044 ? -45.518 -5.861 -6.336 1.00 79.50 1044 CYS A N 1
ATOM 8273 C CA . CYS A 1 1044 ? -45.700 -6.880 -7.379 1.00 79.50 1044 CYS A CA 1
ATOM 8274 C C . CYS A 1 1044 ? -46.518 -8.087 -6.897 1.00 79.50 1044 CYS A C 1
ATOM 8276 O O . CYS A 1 1044 ? -47.432 -8.542 -7.584 1.00 79.50 1044 CYS A O 1
ATOM 8278 N N . GLU A 1 1045 ? -46.254 -8.546 -5.678 1.00 80.50 1045 GLU A N 1
ATOM 8279 C CA . GLU A 1 1045 ? -46.944 -9.650 -5.015 1.00 80.50 1045 GLU A CA 1
ATOM 8280 C C . GLU A 1 1045 ? -48.413 -9.303 -4.711 1.00 80.50 1045 GLU A C 1
ATOM 8282 O O . GLU A 1 1045 ? -49.278 -10.186 -4.676 1.00 80.50 1045 GLU A O 1
ATOM 8287 N N . THR A 1 1046 ? -48.750 -8.011 -4.585 1.00 79.12 1046 THR A N 1
ATOM 8288 C CA . THR A 1 1046 ? -50.159 -7.579 -4.558 1.00 79.12 1046 THR A CA 1
ATOM 8289 C C . THR A 1 1046 ? -50.865 -7.837 -5.894 1.00 79.12 1046 THR A C 1
ATOM 8291 O O . THR A 1 1046 ? -52.033 -8.227 -5.892 1.00 79.12 1046 THR A O 1
ATOM 8294 N N . GLN A 1 1047 ? -50.151 -7.721 -7.018 1.00 81.62 1047 GLN A N 1
ATOM 8295 C CA . GLN A 1 1047 ? -50.666 -7.927 -8.378 1.00 81.62 1047 GLN A CA 1
ATOM 8296 C C . GLN A 1 1047 ? -50.583 -9.390 -8.858 1.00 81.62 1047 GLN A C 1
ATOM 8298 O O . GLN A 1 1047 ? -50.891 -9.677 -10.011 1.00 81.62 1047 GLN A O 1
ATOM 8303 N N . GLY A 1 1048 ? -50.174 -10.329 -7.993 1.00 78.94 1048 GLY A N 1
ATOM 8304 C CA . GLY A 1 1048 ? -49.992 -11.741 -8.363 1.00 78.94 1048 GLY A CA 1
ATOM 8305 C C . GLY A 1 1048 ? -48.711 -12.021 -9.159 1.00 78.94 1048 GLY A C 1
ATOM 8306 O O . GLY A 1 1048 ? -48.583 -13.085 -9.756 1.00 78.94 1048 GLY A O 1
ATOM 8307 N N . LEU A 1 1049 ? -47.774 -11.073 -9.157 1.00 83.69 1049 LEU A N 1
ATOM 8308 C CA . LEU A 1 1049 ? -46.459 -11.158 -9.787 1.00 83.69 1049 LEU A CA 1
ATOM 8309 C C . LEU A 1 1049 ? -45.374 -11.272 -8.703 1.00 83.69 1049 LEU A C 1
ATOM 8311 O O . LEU A 1 1049 ? -45.660 -11.166 -7.514 1.00 83.69 1049 LEU A O 1
ATOM 8315 N N . GLN A 1 1050 ? -44.116 -11.460 -9.091 1.00 74.75 1050 GLN A N 1
ATOM 8316 C CA . GLN A 1 1050 ? -42.976 -11.377 -8.170 1.00 74.75 1050 GLN A CA 1
ATOM 8317 C C . GLN A 1 1050 ? -42.192 -10.086 -8.388 1.00 74.75 1050 GLN A C 1
ATOM 8319 O O . GLN A 1 1050 ? -41.961 -9.701 -9.535 1.00 74.75 1050 GLN A O 1
ATOM 8324 N N . SER A 1 1051 ? -41.755 -9.456 -7.300 1.00 76.00 1051 SER A N 1
ATOM 8325 C CA . SER A 1 1051 ? -40.853 -8.306 -7.310 1.00 76.00 1051 SER A CA 1
ATOM 8326 C C . SER A 1 1051 ? -39.494 -8.700 -7.879 1.00 76.00 1051 SER A C 1
ATOM 8328 O O . SER A 1 1051 ? -38.911 -9.715 -7.488 1.00 76.00 1051 SER A O 1
ATOM 8330 N N . CYS A 1 1052 ? -38.978 -7.903 -8.813 1.00 73.19 1052 CYS A N 1
ATOM 8331 C CA . CYS A 1 1052 ? -37.661 -8.117 -9.397 1.00 73.19 1052 CYS A CA 1
ATOM 8332 C C . CYS A 1 1052 ? -37.079 -6.826 -9.998 1.00 73.19 1052 CYS A C 1
ATOM 8334 O O . CYS A 1 1052 ? -37.668 -5.752 -9.900 1.00 73.19 1052 CYS A O 1
ATOM 8336 N N . MET A 1 1053 ? -35.891 -6.919 -10.594 1.00 75.06 1053 MET A N 1
ATOM 8337 C CA . MET A 1 1053 ? -35.177 -5.788 -11.187 1.00 75.06 1053 MET A CA 1
ATOM 8338 C C . MET A 1 1053 ? -35.236 -5.896 -12.715 1.00 75.06 1053 MET A C 1
ATOM 8340 O O . MET A 1 1053 ? -34.994 -6.972 -13.249 1.00 75.06 1053 MET A O 1
ATOM 8344 N N . CYS A 1 1054 ? -35.567 -4.813 -13.424 1.00 76.81 1054 CYS A N 1
ATOM 8345 C CA . CYS A 1 1054 ? -35.586 -4.833 -14.890 1.00 76.81 1054 CYS A CA 1
ATOM 8346 C C . CYS A 1 1054 ? -34.176 -4.933 -15.481 1.00 76.81 1054 CYS A C 1
ATOM 8348 O O . CYS A 1 1054 ? -33.317 -4.109 -15.174 1.00 76.81 1054 CYS A O 1
ATOM 8350 N N . ASP A 1 1055 ? -33.990 -5.855 -16.426 1.00 65.94 1055 ASP A N 1
ATOM 8351 C CA . ASP A 1 1055 ? -32.719 -6.086 -17.132 1.00 65.94 1055 ASP A CA 1
ATOM 8352 C C . ASP A 1 1055 ? -32.360 -4.969 -18.139 1.00 65.94 1055 ASP A C 1
ATOM 8354 O O . ASP A 1 1055 ? -31.232 -4.884 -18.633 1.00 65.94 1055 ASP A O 1
ATOM 8358 N N . ILE A 1 1056 ? -33.311 -4.079 -18.444 1.00 75.38 1056 ILE A N 1
ATOM 8359 C CA . ILE A 1 1056 ? -33.138 -2.929 -19.338 1.00 75.38 1056 ILE A CA 1
ATOM 8360 C C . ILE A 1 1056 ? -32.752 -1.694 -18.514 1.00 75.38 1056 ILE A C 1
ATOM 8362 O O . ILE A 1 1056 ? -33.492 -1.254 -17.640 1.00 75.38 1056 ILE A O 1
ATOM 8366 N N . ILE A 1 1057 ? -31.613 -1.072 -18.838 1.00 72.50 1057 ILE A N 1
ATOM 8367 C CA . ILE A 1 1057 ? -31.018 0.057 -18.084 1.00 72.50 1057 ILE A CA 1
ATOM 8368 C C . ILE A 1 1057 ? -31.988 1.242 -17.903 1.00 72.50 1057 ILE A C 1
ATOM 8370 O O . ILE A 1 1057 ? -31.964 1.903 -16.867 1.00 72.50 1057 ILE A O 1
ATOM 8374 N N . GLN A 1 1058 ? -32.840 1.509 -18.897 1.00 77.88 1058 GLN A N 1
ATOM 8375 C CA . GLN A 1 1058 ? -33.834 2.594 -18.865 1.00 77.88 1058 GLN A CA 1
ATOM 8376 C C . GLN A 1 1058 ? -35.012 2.313 -17.913 1.00 77.88 1058 GLN A C 1
ATOM 8378 O O . GLN A 1 1058 ? -35.707 3.242 -17.503 1.00 77.88 1058 GLN A O 1
ATOM 8383 N N . ASP A 1 1059 ? -35.220 1.046 -17.555 1.00 79.50 1059 ASP A N 1
ATOM 8384 C CA . ASP A 1 1059 ? -36.298 0.569 -16.687 1.00 79.50 1059 ASP A CA 1
ATOM 8385 C C . ASP A 1 1059 ? -35.780 0.068 -15.333 1.00 79.50 1059 ASP A C 1
ATOM 8387 O O . ASP A 1 1059 ? -36.554 -0.087 -14.399 1.00 79.50 1059 ASP A O 1
ATOM 8391 N N . ALA A 1 1060 ? -34.466 -0.116 -15.178 1.00 76.12 1060 ALA A N 1
ATOM 8392 C CA . ALA A 1 1060 ? -33.824 -0.624 -13.963 1.00 76.12 1060 ALA A CA 1
ATOM 8393 C C . ALA A 1 1060 ? -33.985 0.268 -12.712 1.00 76.12 1060 ALA A C 1
ATOM 8395 O O . ALA A 1 1060 ? -33.647 -0.165 -11.614 1.00 76.12 1060 ALA A O 1
ATOM 8396 N N . CYS A 1 1061 ? -34.485 1.497 -12.877 1.00 82.50 1061 CYS A N 1
ATOM 8397 C CA . CYS A 1 1061 ? -34.875 2.411 -11.795 1.00 82.50 1061 CYS A CA 1
ATOM 8398 C C . CYS A 1 1061 ? -36.382 2.672 -11.722 1.00 82.50 1061 CYS A C 1
ATOM 8400 O O . CYS A 1 1061 ? -36.838 3.603 -11.054 1.00 82.50 1061 CYS A O 1
ATOM 8402 N N . LYS A 1 1062 ? -37.158 1.829 -12.400 1.00 85.62 1062 LYS A N 1
ATOM 8403 C CA . LYS A 1 1062 ? -38.599 1.703 -12.240 1.00 85.62 1062 LYS A CA 1
ATOM 8404 C C . LYS A 1 1062 ? -38.876 0.454 -11.408 1.00 85.62 1062 LYS A C 1
ATOM 8406 O O . LYS A 1 1062 ? -38.064 -0.469 -11.354 1.00 85.62 1062 LYS A O 1
ATOM 8411 N N . ARG A 1 1063 ? -40.027 0.413 -10.749 1.00 82.25 1063 ARG A N 1
ATOM 8412 C CA . ARG A 1 1063 ? -40.500 -0.786 -10.057 1.00 82.25 1063 ARG A CA 1
ATOM 8413 C C . ARG A 1 1063 ? -40.849 -1.849 -11.102 1.00 82.25 1063 ARG A C 1
ATOM 8415 O O . ARG A 1 1063 ? -41.618 -1.573 -12.023 1.00 82.25 1063 ARG A O 1
ATOM 8422 N N . CYS A 1 1064 ? -40.271 -3.041 -10.976 1.00 84.69 1064 CYS A N 1
ATOM 8423 C CA . CYS A 1 1064 ? -40.402 -4.105 -11.969 1.00 84.69 1064 CYS A CA 1
ATOM 8424 C C . CYS A 1 1064 ? -40.916 -5.403 -11.353 1.00 84.69 1064 CYS A C 1
ATOM 8426 O O . CYS A 1 1064 ? -40.611 -5.734 -10.206 1.00 84.69 1064 CYS A O 1
ATOM 8428 N N . CYS A 1 1065 ? -41.692 -6.137 -12.143 1.00 85.62 1065 CYS A N 1
ATOM 8429 C CA . CYS A 1 1065 ? -42.304 -7.395 -11.752 1.00 85.62 1065 CYS A CA 1
ATOM 8430 C C . CYS A 1 1065 ? -42.070 -8.477 -12.819 1.00 85.62 1065 CYS A C 1
ATOM 8432 O O . CYS A 1 1065 ? -41.734 -8.174 -13.963 1.00 85.62 1065 CYS A O 1
ATOM 8434 N N . ARG A 1 1066 ? -42.287 -9.745 -12.460 1.00 82.06 1066 ARG A N 1
ATOM 8435 C CA . ARG A 1 1066 ? -42.273 -10.900 -13.381 1.00 82.06 1066 ARG A CA 1
ATOM 8436 C C . ARG A 1 1066 ? -43.387 -11.892 -13.052 1.00 82.06 1066 ARG A C 1
ATOM 8438 O O . ARG A 1 1066 ? -43.834 -11.951 -11.907 1.00 82.06 1066 ARG A O 1
ATOM 8445 N N . MET A 1 1067 ? -43.807 -12.698 -14.028 1.00 75.12 1067 MET A N 1
ATOM 8446 C CA . MET A 1 1067 ? -44.868 -13.700 -13.835 1.00 75.12 1067 MET A CA 1
ATOM 8447 C C . MET A 1 1067 ? -44.391 -14.959 -13.095 1.00 75.12 1067 MET A C 1
ATOM 8449 O O . MET A 1 1067 ? -45.132 -15.508 -12.281 1.00 75.12 1067 MET A O 1
ATOM 8453 N N . SER A 1 1068 ? -43.154 -15.408 -13.323 1.00 69.38 1068 SER A N 1
ATOM 8454 C CA . SER A 1 1068 ? -42.582 -16.588 -12.661 1.00 69.38 1068 SER A CA 1
ATOM 8455 C C . SER A 1 1068 ? -41.073 -16.443 -12.426 1.00 69.38 1068 SER A C 1
ATOM 8457 O O . SER A 1 1068 ? -40.438 -15.535 -12.960 1.00 69.38 1068 SER A O 1
ATOM 8459 N N . ILE A 1 1069 ? -40.476 -17.336 -11.622 1.00 56.56 1069 ILE A N 1
ATOM 8460 C CA . ILE A 1 1069 ? -39.040 -17.283 -11.269 1.00 56.56 1069 ILE A CA 1
ATOM 8461 C C . ILE A 1 1069 ? -38.119 -17.375 -12.502 1.00 56.56 1069 ILE A C 1
ATOM 8463 O O . ILE A 1 1069 ? -37.008 -16.847 -12.464 1.00 56.56 1069 ILE A O 1
ATOM 8467 N N . ASN A 1 1070 ? -38.596 -17.992 -13.587 1.00 62.75 1070 ASN A N 1
ATOM 8468 C CA . ASN A 1 1070 ? -37.832 -18.246 -14.810 1.00 62.75 1070 ASN A CA 1
ATOM 8469 C C . ASN A 1 1070 ? -38.107 -17.227 -15.935 1.00 62.75 1070 ASN A C 1
ATOM 8471 O O . ASN A 1 1070 ? -37.590 -17.398 -17.037 1.00 62.75 1070 ASN A O 1
ATOM 8475 N N . GLU A 1 1071 ? -38.928 -16.202 -15.691 1.00 70.19 1071 GLU A N 1
ATOM 8476 C CA . GLU A 1 1071 ? -39.342 -15.225 -16.706 1.00 70.19 1071 GLU A CA 1
ATOM 8477 C C . GLU A 1 1071 ? -38.716 -13.840 -16.505 1.00 70.19 1071 GLU A C 1
ATOM 8479 O O . GLU A 1 1071 ? -38.343 -13.448 -15.397 1.00 70.19 1071 GLU A O 1
ATOM 8484 N N . THR A 1 1072 ? -38.609 -13.101 -17.612 1.00 70.19 1072 THR A N 1
ATOM 8485 C CA . THR A 1 1072 ? -37.990 -11.773 -17.687 1.00 70.19 1072 THR A CA 1
ATOM 8486 C C . THR A 1 1072 ? -38.810 -10.707 -16.969 1.00 70.19 1072 THR A C 1
ATOM 8488 O O . THR A 1 1072 ? -40.041 -10.698 -17.034 1.00 70.19 1072 THR A O 1
ATOM 8491 N N . CYS A 1 1073 ? -38.116 -9.766 -16.337 1.00 79.31 1073 CYS A N 1
ATOM 8492 C CA . CYS A 1 1073 ? -38.727 -8.665 -15.605 1.00 79.31 1073 CYS A CA 1
ATOM 8493 C C . CYS A 1 1073 ? -39.215 -7.547 -16.529 1.00 79.31 1073 CYS A C 1
ATOM 8495 O O . CYS A 1 1073 ? -38.500 -7.123 -17.436 1.00 79.31 1073 CYS A O 1
ATOM 8497 N N . PHE A 1 1074 ? -40.411 -7.030 -16.254 1.00 83.12 1074 PHE A N 1
ATOM 8498 C CA . PHE A 1 1074 ? -41.016 -5.902 -16.960 1.00 83.12 1074 PHE A CA 1
ATOM 8499 C C . PHE A 1 1074 ? -41.371 -4.765 -15.985 1.00 83.12 1074 PHE A C 1
ATOM 8501 O O . PHE A 1 1074 ? -41.720 -5.033 -14.828 1.00 83.12 1074 PHE A O 1
ATOM 8508 N N . PRO A 1 1075 ? -41.271 -3.492 -16.411 1.00 87.19 1075 PRO A N 1
ATOM 8509 C CA . PRO A 1 1075 ? -41.668 -2.357 -15.589 1.00 87.19 1075 PRO A CA 1
ATOM 8510 C C . PRO A 1 1075 ? -43.190 -2.310 -15.446 1.00 87.19 1075 PRO A C 1
ATOM 8512 O O . PRO A 1 1075 ? -43.928 -2.718 -16.342 1.00 87.19 1075 PRO A O 1
ATOM 8515 N N . VAL A 1 1076 ? -43.666 -1.795 -14.317 1.00 83.69 1076 VAL A N 1
ATOM 8516 C CA . VAL A 1 1076 ? -45.107 -1.655 -14.064 1.00 83.69 1076 VAL A CA 1
ATOM 8517 C C . VAL A 1 1076 ? -45.674 -0.410 -14.745 1.00 83.69 1076 VAL A C 1
ATOM 8519 O O . VAL A 1 1076 ? -44.996 0.613 -14.839 1.00 83.69 1076 VAL A O 1
ATOM 8522 N N . GLU A 1 1077 ? -46.921 -0.486 -15.211 1.00 75.88 1077 GLU A N 1
ATOM 8523 C CA . GLU A 1 1077 ? -47.632 0.638 -15.829 1.00 75.88 1077 GLU A CA 1
ATOM 8524 C C . GLU A 1 1077 ? -48.751 1.159 -14.903 1.00 75.88 1077 GLU A C 1
ATOM 8526 O O . GLU A 1 1077 ? -49.568 0.361 -14.438 1.00 75.88 1077 GLU A O 1
ATOM 8531 N N . PRO A 1 1078 ? -48.845 2.480 -14.642 1.00 75.56 1078 PRO A N 1
ATOM 8532 C CA . PRO A 1 1078 ? -47.918 3.536 -15.059 1.00 75.56 1078 PRO A CA 1
ATOM 8533 C C . PRO A 1 1078 ? -46.549 3.434 -14.348 1.00 75.56 1078 PRO A C 1
ATOM 8535 O O . PRO A 1 1078 ? -46.488 2.947 -13.219 1.00 75.56 1078 PRO A O 1
ATOM 8538 N N . PRO A 1 1079 ? -45.459 3.919 -14.977 1.00 75.50 1079 PRO A N 1
ATOM 8539 C CA . PRO A 1 1079 ? -44.093 3.736 -14.482 1.00 75.50 1079 PRO A CA 1
ATOM 8540 C C . PRO A 1 1079 ? -43.870 4.365 -13.101 1.00 75.50 1079 PRO A C 1
ATOM 8542 O O . PRO A 1 1079 ? -43.854 5.588 -12.953 1.00 75.50 1079 PRO A O 1
ATOM 8545 N N . ASP A 1 1080 ? -43.650 3.512 -12.099 1.00 78.94 1080 ASP A N 1
ATOM 8546 C CA . ASP A 1 1080 ? -43.305 3.907 -10.732 1.00 78.94 1080 ASP A CA 1
ATOM 8547 C C . ASP A 1 1080 ? -41.785 4.017 -10.575 1.00 78.94 1080 ASP A C 1
ATOM 8549 O O . ASP A 1 1080 ? -41.073 3.028 -10.739 1.00 78.94 1080 ASP A O 1
ATOM 8553 N N . VAL A 1 1081 ? -41.283 5.215 -10.279 1.00 81.56 1081 VAL A N 1
ATOM 8554 C CA . VAL A 1 1081 ? -39.844 5.498 -10.176 1.00 81.56 1081 VAL A CA 1
ATOM 8555 C C . VAL A 1 1081 ? -39.341 5.216 -8.759 1.00 81.56 1081 VAL A C 1
ATOM 8557 O O . VAL A 1 1081 ? -39.921 5.690 -7.782 1.00 81.56 1081 VAL A O 1
ATOM 8560 N N . LEU A 1 1082 ? -38.248 4.458 -8.648 1.00 72.50 1082 LEU A N 1
ATOM 8561 C CA . LEU A 1 1082 ? -37.623 4.120 -7.368 1.00 72.50 1082 LEU A CA 1
ATOM 8562 C C . LEU A 1 1082 ? -36.870 5.331 -6.769 1.00 72.50 1082 LEU A C 1
ATOM 8564 O O . LEU A 1 1082 ? -36.348 6.149 -7.530 1.00 72.50 1082 LEU A O 1
ATOM 8568 N N . PRO A 1 1083 ? -36.784 5.461 -5.428 1.00 64.62 1083 PRO A N 1
ATOM 8569 C CA . PRO A 1 1083 ? -36.083 6.571 -4.777 1.00 64.62 1083 PRO A CA 1
ATOM 8570 C C . PRO A 1 1083 ? -34.593 6.662 -5.135 1.00 64.62 1083 PRO A C 1
ATOM 8572 O O . PRO A 1 1083 ? -33.937 5.650 -5.403 1.00 64.62 1083 PRO A O 1
ATOM 8575 N N . ASP A 1 1084 ? -34.036 7.870 -5.059 1.00 57.12 1084 ASP A N 1
ATOM 8576 C CA . ASP A 1 1084 ? -32.611 8.098 -5.308 1.00 57.12 1084 ASP A CA 1
ATOM 8577 C C . ASP A 1 1084 ? -31.737 7.322 -4.306 1.00 57.12 1084 ASP A C 1
ATOM 8579 O O . ASP A 1 1084 ? -32.020 7.275 -3.108 1.00 57.12 1084 ASP A O 1
ATOM 8583 N N . GLY A 1 1085 ? -30.675 6.686 -4.805 1.00 48.34 1085 GLY A N 1
ATOM 8584 C CA . GLY A 1 1085 ? -29.818 5.774 -4.041 1.00 48.34 1085 GLY A CA 1
ATOM 8585 C C . GLY A 1 1085 ? -30.271 4.307 -4.030 1.00 48.34 1085 GLY A C 1
ATOM 8586 O O . GLY A 1 1085 ? -29.528 3.461 -3.534 1.00 48.34 1085 GLY A O 1
ATOM 8587 N N . THR A 1 1086 ? -31.430 3.969 -4.608 1.00 55.62 1086 THR A N 1
ATOM 8588 C CA . THR A 1 1086 ? -31.850 2.562 -4.773 1.00 55.62 1086 THR A CA 1
ATOM 8589 C C . THR A 1 1086 ? -30.892 1.824 -5.728 1.00 55.62 1086 THR A C 1
ATOM 8591 O O . THR A 1 1086 ? -30.551 2.384 -6.774 1.00 55.62 1086 THR A O 1
ATOM 8594 N N . PRO A 1 1087 ? -30.434 0.592 -5.426 1.00 47.00 1087 PRO A N 1
ATOM 8595 C CA . PRO A 1 1087 ? -29.584 -0.179 -6.337 1.00 47.00 1087 PRO A CA 1
ATOM 8596 C C . PRO A 1 1087 ? -30.301 -0.551 -7.642 1.00 47.00 1087 PRO A C 1
ATOM 8598 O O . PRO A 1 1087 ? -31.448 -0.991 -7.617 1.00 47.00 1087 PRO A O 1
ATOM 8601 N N . CYS A 1 1088 ? -29.601 -0.442 -8.772 1.00 64.00 1088 CYS A N 1
ATOM 8602 C CA . CYS A 1 1088 ? -30.079 -0.846 -10.098 1.00 64.00 1088 CYS A CA 1
ATOM 8603 C C . CYS A 1 1088 ? -29.010 -1.668 -10.842 1.00 64.00 1088 CYS A C 1
ATOM 8605 O O . CYS A 1 1088 ? -27.855 -1.721 -10.415 1.00 64.00 1088 CYS A O 1
ATOM 8607 N N . ILE A 1 1089 ? -29.361 -2.282 -11.981 1.00 55.97 1089 ILE A N 1
ATOM 8608 C CA . ILE A 1 1089 ? -28.529 -3.303 -12.657 1.00 55.97 1089 ILE A CA 1
ATOM 8609 C C . ILE A 1 1089 ? -27.078 -2.896 -12.971 1.00 55.97 1089 ILE A C 1
ATOM 8611 O O . ILE A 1 1089 ? -26.229 -3.766 -13.144 1.00 55.97 1089 ILE A O 1
ATOM 8615 N N . GLN A 1 1090 ? -26.784 -1.597 -13.098 1.00 55.53 1090 GLN A N 1
ATOM 8616 C CA . GLN A 1 1090 ? -25.451 -1.079 -13.446 1.00 55.53 1090 GLN A CA 1
ATOM 8617 C C . GLN A 1 1090 ? -24.977 0.062 -12.524 1.00 55.53 1090 GLN A C 1
ATOM 8619 O O . GLN A 1 1090 ? -24.001 0.739 -12.849 1.00 55.53 1090 GLN A O 1
ATOM 8624 N N . GLY A 1 1091 ? -25.626 0.277 -11.375 1.00 64.06 1091 GLY A N 1
ATOM 8625 C CA . GLY A 1 1091 ? -25.255 1.344 -10.444 1.00 64.06 1091 GLY A CA 1
ATOM 8626 C C . GLY A 1 1091 ? -26.356 1.671 -9.438 1.00 64.06 1091 GLY A C 1
ATOM 8627 O O . GLY A 1 1091 ? -26.871 0.778 -8.764 1.00 64.06 1091 GLY A O 1
ATOM 8628 N N . PHE A 1 1092 ? -26.709 2.952 -9.341 1.00 64.69 1092 PHE A N 1
ATOM 8629 C CA . PHE A 1 1092 ? -27.749 3.444 -8.437 1.00 64.69 1092 PHE A CA 1
ATOM 8630 C C . PHE A 1 1092 ? -28.725 4.366 -9.167 1.00 64.69 1092 PHE A C 1
ATOM 8632 O O . PHE A 1 1092 ? -28.381 5.006 -10.162 1.00 64.69 1092 PHE A O 1
ATOM 8639 N N . CYS A 1 1093 ? -29.948 4.442 -8.656 1.00 64.50 1093 CYS A N 1
ATOM 8640 C CA . CYS A 1 1093 ? -30.965 5.339 -9.176 1.00 64.50 1093 CYS A CA 1
ATOM 8641 C C . CYS A 1 1093 ? -30.688 6.787 -8.779 1.00 64.50 1093 CYS A C 1
ATOM 8643 O O . CYS A 1 1093 ? -30.453 7.082 -7.608 1.00 64.50 1093 CYS A O 1
ATOM 8645 N N . ASN A 1 1094 ? -30.748 7.681 -9.762 1.00 71.12 1094 ASN A N 1
ATOM 8646 C CA . ASN A 1 1094 ? -30.709 9.127 -9.581 1.00 71.12 1094 ASN A CA 1
ATOM 8647 C C . ASN A 1 1094 ? -31.722 9.744 -10.553 1.00 71.12 1094 ASN A C 1
ATOM 8649 O O . ASN A 1 1094 ? -31.628 9.560 -11.769 1.00 71.12 1094 ASN A O 1
ATOM 8653 N N . LYS A 1 1095 ? -32.754 10.402 -10.019 1.00 79.62 1095 LYS A N 1
ATOM 8654 C CA . LYS A 1 1095 ? -33.897 10.973 -10.753 1.00 79.62 1095 LYS A CA 1
ATOM 8655 C C . LYS A 1 1095 ? -34.572 9.970 -11.699 1.00 79.62 1095 LYS A C 1
ATOM 8657 O O . LYS A 1 1095 ? -35.020 10.325 -12.787 1.00 79.62 1095 LYS A O 1
ATOM 8662 N N . GLY A 1 1096 ? -34.631 8.705 -11.280 1.00 68.94 1096 GLY A N 1
ATOM 8663 C CA . GLY A 1 1096 ? -35.227 7.602 -12.039 1.00 68.94 1096 GLY A CA 1
ATOM 8664 C C . GLY A 1 1096 ? -34.406 7.067 -13.211 1.00 68.94 1096 GLY A C 1
ATOM 8665 O O . GLY A 1 1096 ? -34.896 6.212 -13.946 1.00 68.94 1096 GLY A O 1
ATOM 8666 N N . ILE A 1 1097 ? -33.163 7.518 -13.380 1.00 74.75 1097 ILE A N 1
ATOM 8667 C CA . ILE A 1 1097 ? -32.205 6.945 -14.328 1.00 74.75 1097 ILE A CA 1
ATOM 8668 C C . ILE A 1 1097 ? -31.234 6.058 -13.543 1.00 74.75 1097 ILE A C 1
ATOM 8670 O O . ILE A 1 1097 ? -30.753 6.448 -12.480 1.00 74.75 1097 ILE A O 1
ATOM 8674 N N . CYS A 1 1098 ? -30.940 4.864 -14.067 1.00 64.94 1098 CYS A N 1
ATOM 8675 C CA . CYS A 1 1098 ? -29.878 4.013 -13.535 1.00 64.94 1098 CYS A CA 1
ATOM 8676 C C . CYS A 1 1098 ? -28.526 4.607 -13.944 1.00 64.94 1098 CYS A C 1
ATOM 8678 O O . CYS A 1 1098 ? -28.024 4.350 -15.043 1.00 64.94 1098 CYS A O 1
ATOM 8680 N N . GLU A 1 1099 ? -27.963 5.461 -13.086 1.00 59.28 1099 GLU A N 1
ATOM 8681 C CA . GLU A 1 1099 ? -26.655 6.059 -13.321 1.00 59.28 1099 GLU A CA 1
ATOM 8682 C C . GLU A 1 1099 ? -25.590 4.978 -13.187 1.00 59.28 1099 GLU A C 1
ATOM 8684 O O . GLU A 1 1099 ? -25.388 4.383 -12.124 1.00 59.28 1099 GLU A O 1
ATOM 8689 N N . LYS A 1 1100 ? -24.917 4.701 -14.307 1.00 45.72 1100 LYS A N 1
ATOM 8690 C CA . LYS A 1 1100 ? -23.881 3.680 -14.348 1.00 45.72 1100 LYS A CA 1
ATOM 8691 C C . LYS A 1 1100 ? -22.719 4.096 -13.462 1.00 45.72 1100 LYS A C 1
ATOM 8693 O O . LYS A 1 1100 ? -22.094 5.127 -13.712 1.00 45.72 1100 LYS A O 1
ATOM 8698 N N . THR A 1 1101 ? -22.334 3.235 -12.526 1.00 37.72 1101 THR A N 1
ATOM 8699 C CA . THR A 1 1101 ? -20.966 3.278 -12.008 1.00 37.72 1101 THR A CA 1
ATOM 8700 C C . THR A 1 1101 ? -20.053 2.885 -13.163 1.00 37.72 1101 THR A C 1
ATOM 8702 O O . THR A 1 1101 ? -20.051 1.722 -13.570 1.00 37.72 1101 THR A O 1
ATOM 8705 N N . ILE A 1 1102 ? -19.350 3.858 -13.749 1.00 31.31 1102 ILE A N 1
ATOM 8706 C CA . ILE A 1 1102 ? -18.506 3.642 -14.928 1.00 31.31 1102 ILE A CA 1
ATOM 8707 C C . ILE A 1 1102 ? -17.435 2.602 -14.580 1.00 31.31 1102 ILE A C 1
ATOM 8709 O O . ILE A 1 1102 ? -16.509 2.871 -13.821 1.00 31.31 1102 ILE A O 1
ATOM 8713 N N . GLN A 1 1103 ? -17.574 1.405 -15.150 1.00 27.83 1103 GLN A N 1
ATOM 8714 C CA . GLN A 1 1103 ? -16.475 0.455 -15.250 1.00 27.83 1103 GLN A CA 1
ATOM 8715 C C . GLN A 1 1103 ? -15.469 1.027 -16.249 1.00 27.83 1103 GLN A C 1
ATOM 8717 O O . GLN A 1 1103 ? -15.809 1.232 -17.417 1.00 27.83 1103 GLN A O 1
ATOM 8722 N N . ASP A 1 1104 ? -14.244 1.285 -15.793 1.00 26.38 1104 ASP A N 1
ATOM 8723 C CA . ASP A 1 1104 ? -13.167 1.720 -16.675 1.00 26.38 1104 ASP A CA 1
ATOM 8724 C C . ASP A 1 1104 ? -12.910 0.664 -17.754 1.00 26.38 1104 ASP A C 1
ATOM 8726 O O . ASP A 1 1104 ? -12.526 -0.474 -17.485 1.00 26.38 1104 ASP A O 1
ATOM 8730 N N . VAL A 1 1105 ? -13.057 1.084 -19.009 1.00 29.22 1105 VAL A N 1
ATOM 8731 C CA . VAL A 1 1105 ? -12.879 0.262 -20.220 1.00 29.22 1105 VAL A CA 1
ATOM 8732 C C . VAL A 1 1105 ? -11.419 -0.218 -20.399 1.00 29.22 1105 VAL A C 1
ATOM 8734 O O . VAL A 1 1105 ? -11.117 -0.983 -21.310 1.00 29.22 1105 VAL A O 1
ATOM 8737 N N . VAL A 1 1106 ? -10.510 0.185 -19.505 1.00 31.56 1106 VAL A N 1
ATOM 8738 C CA . VAL A 1 1106 ? -9.062 -0.066 -19.571 1.00 31.56 1106 VAL A CA 1
ATOM 8739 C C . VAL A 1 1106 ? -8.633 -1.372 -18.878 1.00 31.56 1106 VAL A C 1
ATOM 8741 O O . VAL A 1 1106 ? -7.639 -1.962 -19.293 1.00 31.56 1106 VAL A O 1
ATOM 8744 N N . GLU A 1 1107 ? -9.379 -1.896 -17.896 1.00 30.41 1107 GLU A N 1
ATOM 8745 C CA . GLU A 1 1107 ? -9.059 -3.209 -17.282 1.00 30.41 1107 GLU A CA 1
ATOM 8746 C C . GLU A 1 1107 ? -9.424 -4.387 -18.200 1.00 30.41 1107 GLU A C 1
ATOM 8748 O O . GLU A 1 1107 ? -8.680 -5.363 -18.287 1.00 30.41 1107 GLU A O 1
ATOM 8753 N N . ARG A 1 1108 ? -10.460 -4.232 -19.037 1.00 26.89 1108 ARG A N 1
ATOM 8754 C CA . ARG A 1 1108 ? -10.845 -5.236 -20.046 1.00 26.89 1108 ARG A CA 1
ATOM 8755 C C . ARG A 1 1108 ? -9.776 -5.519 -21.109 1.00 26.89 1108 ARG A C 1
ATOM 8757 O O . ARG A 1 1108 ? -9.926 -6.482 -21.853 1.00 26.89 1108 ARG A O 1
ATOM 8764 N N . PHE A 1 1109 ? -8.729 -4.697 -21.209 1.00 32.12 1109 PHE A N 1
ATOM 8765 C CA . PHE A 1 1109 ? -7.610 -4.930 -22.125 1.00 32.12 1109 PHE A CA 1
ATOM 8766 C C . PHE A 1 1109 ? -6.498 -5.795 -21.507 1.00 32.12 1109 PHE A C 1
ATOM 8768 O O . PHE A 1 1109 ? -5.725 -6.395 -22.249 1.00 32.12 1109 PHE A O 1
ATOM 8775 N N . TRP A 1 1110 ? -6.424 -5.893 -20.174 1.00 32.75 1110 TRP A N 1
ATOM 8776 C CA . TRP A 1 1110 ? -5.364 -6.625 -19.470 1.00 32.75 1110 TRP A CA 1
ATOM 8777 C C . TRP A 1 1110 ? -5.809 -8.011 -18.993 1.00 32.75 1110 TRP A C 1
ATOM 8779 O O . TRP A 1 1110 ? -5.045 -8.960 -19.160 1.00 32.75 1110 TRP A O 1
ATOM 8789 N N . ASP A 1 1111 ? -7.070 -8.182 -18.581 1.00 31.11 1111 ASP A N 1
ATOM 8790 C CA . ASP A 1 1111 ? -7.629 -9.511 -18.259 1.00 31.11 1111 ASP A CA 1
ATOM 8791 C C . ASP A 1 1111 ? -7.629 -10.457 -19.479 1.00 31.11 1111 ASP A C 1
ATOM 8793 O O . ASP A 1 1111 ? -7.492 -11.673 -19.353 1.00 31.11 1111 ASP A O 1
ATOM 8797 N N . ILE A 1 1112 ? -7.722 -9.900 -20.695 1.00 33.25 1112 ILE A N 1
ATOM 8798 C CA . ILE A 1 1112 ? -7.597 -10.661 -21.949 1.00 33.25 1112 ILE A CA 1
ATOM 8799 C C . ILE A 1 1112 ? -6.159 -11.157 -22.170 1.00 33.25 1112 ILE A C 1
ATOM 8801 O O . ILE A 1 1112 ? -5.973 -12.169 -22.837 1.00 33.25 1112 ILE A O 1
ATOM 8805 N N . ILE A 1 1113 ? -5.140 -10.480 -21.635 1.00 35.59 1113 ILE A N 1
ATOM 8806 C CA . ILE A 1 1113 ? -3.728 -10.791 -21.905 1.00 35.59 1113 ILE A CA 1
ATOM 8807 C C . ILE A 1 1113 ? -3.200 -11.898 -20.978 1.00 35.59 1113 ILE A C 1
ATOM 8809 O O . ILE A 1 1113 ? -2.360 -12.691 -21.409 1.00 35.59 1113 ILE A O 1
ATOM 8813 N N . GLU A 1 1114 ? -3.713 -12.013 -19.750 1.00 33.84 1114 GLU A N 1
ATOM 8814 C CA . GLU A 1 1114 ? -3.254 -13.032 -18.791 1.00 33.84 1114 GLU A CA 1
ATOM 8815 C C . GLU A 1 1114 ? -3.950 -14.402 -18.956 1.00 33.84 1114 GLU A C 1
ATOM 8817 O O . GLU A 1 1114 ? -3.356 -15.430 -18.628 1.00 33.84 1114 GLU A O 1
ATOM 8822 N N . GLU A 1 1115 ? -5.144 -14.464 -19.565 1.00 32.41 1115 GLU A N 1
ATOM 8823 C CA . GLU A 1 1115 ? -5.895 -15.718 -19.794 1.00 32.41 1115 GLU A CA 1
ATOM 8824 C C . GLU A 1 1115 ? -5.705 -16.376 -21.186 1.00 32.41 1115 GLU A C 1
ATOM 8826 O O . GLU A 1 1115 ? -6.437 -17.308 -21.550 1.00 32.41 1115 GLU A O 1
ATOM 8831 N N . ILE A 1 1116 ? -4.707 -15.957 -21.981 1.00 35.88 1116 ILE A N 1
ATOM 8832 C CA . ILE A 1 1116 ? -4.424 -16.542 -23.311 1.00 35.88 1116 ILE A CA 1
ATOM 8833 C C . ILE A 1 1116 ? -3.826 -17.957 -23.199 1.00 35.88 1116 ILE A C 1
ATOM 8835 O O . ILE A 1 1116 ? -2.636 -18.223 -23.367 1.00 35.88 1116 ILE A O 1
ATOM 8839 N N . ASN A 1 1117 ? -4.716 -18.929 -23.006 1.00 35.78 1117 ASN A N 1
ATOM 8840 C CA . ASN A 1 1117 ? -4.477 -20.308 -23.399 1.00 35.78 1117 ASN A CA 1
ATOM 8841 C C . ASN A 1 1117 ? -4.555 -20.397 -24.933 1.00 35.78 1117 ASN A C 1
ATOM 8843 O O . ASN A 1 1117 ? -5.592 -20.098 -25.532 1.00 35.78 1117 ASN A O 1
ATOM 8847 N N . ILE A 1 1118 ? -3.476 -20.853 -25.574 1.00 40.41 1118 ILE A N 1
ATOM 8848 C CA . ILE A 1 1118 ? -3.354 -20.910 -27.040 1.00 40.41 1118 ILE A CA 1
ATOM 8849 C C . ILE A 1 1118 ? -4.481 -21.731 -27.704 1.00 40.41 1118 ILE A C 1
ATOM 8851 O O . ILE A 1 1118 ? -4.894 -21.431 -28.823 1.00 40.41 1118 ILE A O 1
ATOM 8855 N N . ASN A 1 1119 ? -5.061 -22.698 -26.979 1.00 38.38 1119 ASN A N 1
ATOM 8856 C CA . ASN A 1 1119 ? -6.194 -23.507 -27.435 1.00 38.38 1119 ASN A CA 1
ATOM 8857 C C . ASN A 1 1119 ? -7.541 -22.755 -27.409 1.00 38.38 1119 ASN A C 1
ATOM 8859 O O . ASN A 1 1119 ? -8.428 -23.090 -28.195 1.00 38.38 1119 ASN A O 1
ATOM 8863 N N . LYS A 1 1120 ? -7.707 -21.733 -26.549 1.00 37.31 1120 LYS A N 1
ATOM 8864 C CA . LYS A 1 1120 ? -8.856 -20.807 -26.610 1.00 37.31 1120 LYS A CA 1
ATOM 8865 C C . LYS A 1 1120 ? -8.701 -19.846 -27.795 1.00 37.31 1120 LYS A C 1
ATOM 8867 O O . LYS A 1 1120 ? -9.668 -19.643 -28.518 1.00 37.31 1120 LYS A O 1
ATOM 8872 N N . VAL A 1 1121 ? -7.496 -19.326 -28.054 1.00 37.03 1121 VAL A N 1
ATOM 8873 C CA . VAL A 1 1121 ? -7.235 -18.404 -29.183 1.00 37.03 1121 VAL A CA 1
ATOM 8874 C C . VAL A 1 1121 ? -7.401 -19.092 -30.543 1.00 37.03 1121 VAL A C 1
ATOM 8876 O O . VAL A 1 1121 ? -8.026 -18.530 -31.437 1.00 37.03 1121 VAL A O 1
ATOM 8879 N N . LEU A 1 1122 ? -6.933 -20.336 -30.697 1.00 39.19 1122 LEU A N 1
ATOM 8880 C CA . LEU A 1 1122 ? -7.151 -21.125 -31.919 1.00 39.19 1122 LEU A CA 1
ATOM 8881 C C . LEU A 1 1122 ? -8.616 -21.536 -32.145 1.00 39.19 1122 LEU A C 1
ATOM 8883 O O . LEU A 1 1122 ? -8.995 -21.761 -33.293 1.00 39.19 1122 LEU A O 1
ATOM 8887 N N . ARG A 1 1123 ? -9.440 -21.620 -31.089 1.00 37.03 1123 ARG A N 1
ATOM 8888 C CA . ARG A 1 1123 ? -10.904 -21.713 -31.232 1.00 37.03 1123 ARG A CA 1
ATOM 8889 C C . ARG A 1 1123 ? -11.494 -20.365 -31.622 1.00 37.03 1123 ARG A C 1
ATOM 8891 O O . ARG A 1 1123 ? -12.088 -20.273 -32.679 1.00 37.03 1123 ARG A O 1
ATOM 8898 N N . PHE A 1 1124 ? -11.203 -19.297 -30.883 1.00 36.00 1124 PHE A N 1
ATOM 8899 C CA . PHE A 1 1124 ? -11.706 -17.951 -31.168 1.00 36.00 1124 PHE A CA 1
ATOM 8900 C C . PHE A 1 1124 ? -11.426 -17.481 -32.610 1.00 36.00 1124 PHE A C 1
ATOM 8902 O O . PHE A 1 1124 ? -12.319 -16.946 -33.260 1.00 36.00 1124 PHE A O 1
ATOM 8909 N N . LEU A 1 1125 ? -10.230 -17.740 -33.152 1.00 35.66 1125 LEU A N 1
ATOM 8910 C CA . LEU A 1 1125 ? -9.895 -17.433 -34.552 1.00 35.66 1125 LEU A CA 1
ATOM 8911 C C . LEU A 1 1125 ? -10.593 -18.354 -35.568 1.00 35.66 1125 LEU A C 1
ATOM 8913 O O . LEU A 1 1125 ? -10.844 -17.935 -36.691 1.00 35.66 1125 LEU A O 1
ATOM 8917 N N . ARG A 1 1126 ? -10.922 -19.595 -35.195 1.00 40.62 1126 ARG A N 1
ATOM 8918 C CA . ARG A 1 1126 ? -11.700 -20.526 -36.030 1.00 40.62 1126 ARG A CA 1
ATOM 8919 C C . ARG A 1 1126 ? -13.195 -20.198 -36.015 1.00 40.62 1126 ARG A C 1
ATOM 8921 O O . ARG A 1 1126 ? -13.854 -20.362 -37.033 1.00 40.62 1126 ARG A O 1
ATOM 8928 N N . ASP A 1 1127 ? -13.696 -19.720 -34.884 1.00 36.03 1127 ASP A N 1
ATOM 8929 C CA . ASP A 1 1127 ? -15.114 -19.460 -34.637 1.00 36.03 1127 ASP A CA 1
ATOM 8930 C C . ASP A 1 1127 ? -15.556 -18.074 -35.162 1.00 36.03 1127 ASP A C 1
ATOM 8932 O O . ASP A 1 1127 ? -16.749 -17.838 -35.323 1.00 36.03 1127 ASP A O 1
ATOM 8936 N N . ASN A 1 1128 ? -14.611 -17.164 -35.459 1.00 34.22 1128 ASN A N 1
ATOM 8937 C CA . ASN A 1 1128 ? -14.884 -15.797 -35.940 1.00 34.22 1128 ASN A CA 1
ATOM 8938 C C . ASN A 1 1128 ? -14.372 -15.492 -37.366 1.00 34.22 1128 ASN A C 1
ATOM 8940 O O . ASN A 1 1128 ? -14.493 -14.356 -37.820 1.00 34.22 1128 ASN A O 1
ATOM 8944 N N . ILE A 1 1129 ? -13.826 -16.473 -38.097 1.00 36.44 1129 ILE A N 1
ATOM 8945 C CA . ILE A 1 1129 ? -13.537 -16.329 -39.535 1.00 36.44 1129 ILE A CA 1
ATOM 8946 C C . ILE A 1 1129 ? -14.660 -17.006 -40.328 1.00 36.44 1129 ILE A C 1
ATOM 8948 O O . ILE A 1 1129 ? -14.595 -18.191 -40.649 1.00 36.44 1129 ILE A O 1
ATOM 8952 N N . VAL A 1 1130 ? -15.690 -16.223 -40.658 1.00 29.91 1130 VAL A N 1
ATOM 8953 C CA . VAL A 1 1130 ? -16.700 -16.559 -41.671 1.00 29.91 1130 VAL A CA 1
ATOM 8954 C C . VAL A 1 1130 ? -16.823 -15.384 -42.644 1.00 29.91 1130 VAL A C 1
ATOM 8956 O O . VAL A 1 1130 ? -16.998 -14.243 -42.229 1.00 29.91 1130 VAL A O 1
ATOM 8959 N N . ASN A 1 1131 ? -16.684 -15.704 -43.931 1.00 27.75 1131 ASN A N 1
ATOM 8960 C CA . ASN A 1 1131 ? -16.631 -14.847 -45.118 1.00 27.75 1131 ASN A CA 1
ATOM 8961 C C . ASN A 1 1131 ? -17.248 -13.439 -45.029 1.00 27.75 1131 ASN A C 1
ATOM 8963 O O . ASN A 1 1131 ? -18.459 -13.278 -44.884 1.00 27.75 1131 ASN A O 1
ATOM 8967 N N . THR A 1 1132 ? -16.446 -12.438 -45.403 1.00 24.50 1132 THR A N 1
ATOM 8968 C CA . THR A 1 1132 ? -16.940 -11.330 -46.232 1.00 24.50 1132 THR A CA 1
ATOM 8969 C C . THR A 1 1132 ? -16.943 -11.760 -47.700 1.00 24.50 1132 THR A C 1
ATOM 8971 O O . THR A 1 1132 ? -15.979 -11.510 -48.424 1.00 24.50 1132 THR A O 1
ATOM 8974 N N . ASP A 1 1133 ? -18.026 -12.401 -48.137 1.00 28.22 1133 ASP A N 1
ATOM 8975 C CA . ASP A 1 1133 ? -18.379 -12.484 -49.557 1.00 28.22 1133 ASP A CA 1
ATOM 8976 C C . ASP A 1 1133 ? -19.352 -11.345 -49.899 1.00 28.22 1133 ASP A C 1
ATOM 8978 O O . ASP A 1 1133 ? -20.415 -11.230 -49.298 1.00 28.22 1133 ASP A O 1
ATOM 8982 N N . ASN A 1 1134 ? -18.981 -10.549 -50.904 1.00 28.95 1134 ASN A N 1
ATOM 8983 C CA . ASN A 1 1134 ? -19.855 -9.861 -51.865 1.00 28.95 1134 ASN A CA 1
ATOM 8984 C C . ASN A 1 1134 ? -21.052 -9.017 -51.364 1.00 28.95 1134 ASN A C 1
ATOM 8986 O O . ASN A 1 1134 ? -22.137 -9.536 -51.107 1.00 28.95 1134 ASN A O 1
ATOM 8990 N N . ASN A 1 1135 ? -20.907 -7.686 -51.465 1.00 27.48 1135 ASN A N 1
ATOM 8991 C CA . ASN A 1 1135 ? -21.643 -6.819 -52.419 1.00 27.48 1135 ASN A CA 1
ATOM 8992 C C . ASN A 1 1135 ? -21.981 -5.432 -51.846 1.00 27.48 1135 ASN A C 1
ATOM 8994 O O . ASN A 1 1135 ? -22.846 -5.303 -50.983 1.00 27.48 1135 ASN A O 1
ATOM 8998 N N . ILE A 1 1136 ? -21.433 -4.387 -52.472 1.00 27.31 1136 ILE A N 1
ATOM 8999 C CA . ILE A 1 1136 ? -22.185 -3.163 -52.783 1.00 27.31 1136 ILE A CA 1
ATOM 9000 C C . ILE A 1 1136 ? -21.963 -2.874 -54.276 1.00 27.31 1136 ILE A C 1
ATOM 9002 O O . ILE A 1 1136 ? -20.878 -3.135 -54.797 1.00 27.31 1136 ILE A O 1
ATOM 9006 N N . VAL A 1 1137 ? -23.041 -2.428 -54.927 1.00 30.98 1137 VAL A N 1
ATOM 9007 C CA . VAL A 1 1137 ? -23.176 -2.064 -56.352 1.00 30.98 1137 VAL A CA 1
ATOM 9008 C C . VAL A 1 1137 ? -22.306 -0.865 -56.729 1.00 30.98 1137 VAL A C 1
ATOM 9010 O O . VAL A 1 1137 ? -22.240 0.072 -55.903 1.00 30.98 1137 VAL A O 1
#

Organism: Phlebotomus papatasi (NCBI:txid29031)